Protein AF-A0A1L0GSG4-F1 (afdb_monomer_lite)

Secondary structure (DSSP, 8-state):
-HHHHHHHHHHHHHHHTT-TTS------HHHHHHHHHHHHHHHHH-B-S-TTS-THHHHHH-HHHHHHHHHHHHGGG---HHHHHHHHHHHHHHH-----HHHHHHHHHHHHHH-B-GGGSTT--TTSB-SSPBP---HHHHHHHHHHHHHHHHHHHHHHHHHHHHHHHHHHHHHHHHHHHHHHHH-TTHHHHT-SHHHHHHIIIIISSBSSSS-SSSPBPSSGGG-B---BHHHHHHHHHHHHHHHHHTTTT--PPTT-SSS-SHHHHHHHHHHHHHHHHHHHHHHHHHHHH-SS-HHHHHH---HHHHHHHHHHHHHHHHHHHHHHHHHHHHHHHHTT-HHHHTTSHHHHHHHHHHHHHHHHHHHTSHHHHHHSHHHHHHHHHHHHHHHHHHHHHHHGGGT-HHHHHHHHHHHHHHHHHHHHHHHHH--PEEEEEEETTTEEEEEEE--TTSPP-TT-EEEEEE--TTTTT--EEEEEEE-SSSTTEEEEEEE--TTHHHHHHHHHTTSGGGEEEEEEEEEEEE----S-TT-SEEEEEEEGGGHHHHHHHHHHHHHHTTTS--EEEEEEEES-HHHHHTTHHHHHGGGGSS-EEEEEE-S---TTHHHHHHHTTT------------HHHHHHHH-TTSEEEES---HHHHHHHHHHH-SSEEEEEEES-HHHHHHHHHHHHHHTTT-SSEEEEEE---GGGS----SS----SSHHHHHHHHHHHHHS--SS-HHHHHHHHTTSTHHHHHTTSS-PPP-----------S--S----HHHHHHHHHHHHHHHHHHHHHHHTTTTTSS---SSHHHHHHHHHHHHHHHHHHHHHHHHHHHH-TT-HHHHHH---HHHHHHHHHHHHHHHHHHHHHHHHHHHHHHHHTT-HHHHTTSHHHHHHHHHHHHHHHHHHHTSHHHHHH-HHHHHHHHHHHHHHHHHHHHHHS-GGGHHHHHHHHHHHHHHHHHHHHHHHHH-S------------

Organism: NCBI:txid45354

Sequence (993 aa):
MKLAFLWVFFLHCSSLTNASDIENYSFHGKDKQSFYACGYAMRLIGTFCKASVKGYKCYCTNDNAMLTFTGCLATTGRNTNDVYKFYMYYCEEYYEVKLEHSQLVAAYDRYLTDAKNSTQIPGFNVSQPVDVPLIVANVTYIKLLDDAYKVFYNNFDIAFWAGIGGMGYWALVALIAMVCNWGVVVFPESRNVLNGTFSKLFRKYITLPALGRRKRNVQQNGFSLFDCLVPTRMESLIILGFFVYLLTLCAIEIYYVPNDPIFPTLQMALTRYVADRTGILSTILTPMLLLFGGRNNFLQWVTRWKFSTMVVYHRWIARMIVALAFIHSVGYTYIYAYRGYYAEEMKETWLIWGVVATTCGGVICFQGLLFLRRRAYETFLVLHILLALFWVIGVWFHVSIMGYSQFMYACFAVWGFDRLARVVRLCWFGFPKATLLLLPDDTLRVEVPKPKSWPSISGGHAWIHLLHPLTFWQNHPFTFVDSVEKENTIVFFCKIKKGLTASFCKKLRKYPGQTTTLRVAVDGPYGEPSPVASHSTALYVAGGSGIPGIYSEATAMARNSENSNRKIKLMWVVRELASVAGFTRELHALKELQMETVVYITRQFEVGTAEEFFNSSDLSLEKDKKSETEPLSFVQNTFPHIEFRSGRPELEQIIVEELTFSQRSLAIVTCGNPILVDDLRYIVVKHIDGTEKRLDYYEQLQVFLGNYDHSTYYGAGSLGYWALIALIAMVCNWGVVIFPLLRDLFNGTFSKMFRKYITLPALGKRKKNVHQSAFYILIFDPFQIGECCNLWLFLVSFVVCAVEIYYVKGDQIFLTKEEGLTRYISDRTGIVCTILTPLLLLFGGRNNFLQWVTRWKFSTMITYHRWIARMVVAMAFIHSVGYTWMYVTEGYYAEEMKEEWLIWGVVATTCGCLICFQALLFLRRRAYEVFLILHILLLVLDHWYVVPRVRDGLLPVHVFLFCCLGLDRFVRAIRVLWFGFPKAEISLTPDET

InterPro domains:
  IPR013112 FAD-binding 8 [PF08022] (429-530)
  IPR013121 Ferric reductase, NAD binding domain [PF08030] (539-684)
  IPR013130 Ferric reductase transmembrane component-like domain [PF01794] (278-395)
  IPR013130 Ferric reductase transmembrane component-like domain [PF01794] (829-940)
  IPR017927 FAD-binding domain, ferredoxin reductase-type [PS51384] (413-532)
  IPR039261 Ferredoxin-NADP reductase (FNR), nucleotide-binding domain [G3DSA:3.40.50.80] (520-704)
  IPR039261 Ferredoxin-NADP reductase (FNR), nucleotide-binding domain [SSF52343] (520-681)
  IPR051410 Ferric/Cupric Reductase Transmembrane Component [PTHR32361] (141-702)

Radius of gyration: 36.46 Å; chains: 1; bounding box: 87×82×108 Å

Foldseek 3Di:
DLVVLVVVLVVVVVVLVPPPPQPAQDACPLLVLQLVLLQVVLLVQAAADDPVQDGLSCCLPALLSVLQSLLSCPLVHNNDPSNLVVSQVCCCVPPVRHDDSVSSVVSPVCSVVFADAQVVDPPDDRHDHDNGRHHPPCSVSSVLSSVLSCLVRVLLVLLQVLLVVLVVLVVVVLVVLLCVVVVCVVPVCVLLVQQDLVSLVCCLPAVQQWCDPLFQLDWDCDPLQQIDGTHTNNLVVSLVVSVVSLVVSLPPSQDDRQCRPVQRDPLLSNLSSSLSSLLSSLLSCLLVLLLLQFPDHSSCVSSVDDNLSSLSVSLSSLVSSLVSLVSNLVSVCVNCVVVPNNVVVCVDPLVVLSVLLSLLSVVLNSCVGLSNCQQCVVCNVVSNVVSSVSNLVSSLSNCVVVSSNSSSVSNCSSNVSSVVLQVVQQVQFDWFKWKWAQFLQQKTKTKAQGDPPADDAQLWKKWKQFPDPLGRVDTDIFFWAQDPPDPRIIITTHHADPDPSVVLQVVLVPDVNSMDITIMTIRDGDHHADSPLSFQEEEQEEEASQPRRSLSNLQVSQVVCVPPNHAGEYEYEYADCSSVLRCLSSLVVCVVTPYAAEYEHAYDDDFPPLCVSNVSSPDPDDDDDDDSDDSLVVVCVSRVRYHYHYHDDPLLVVVVVSLVVTDAAYEYEYDYDSVVLSVNSNSLSVCSSVDSHHYYYHYSYSSSVNDDDPPDDDDDLCPLVVVVVCVVVSVVDDDDDDPVVVVVVVVDPVVVVVVVPPDDDDDDDDDDDDDDDDDPPPDDDPVVVVVVVLVVVVVVVVVVLVVVVVVVVPDDDDPDPVLVNLQVLLVVLVVVLLVLVLLLVLLQAPDHPSCVSSVDDNVVSVVVSLSSLVSSLVSLVSNLVSVCVSCVVVVNNVVCCVPPVNVVSVLLSVLSVVLNVCPPPVNCVVCVPVNVVSNVVSVCSNVVPVPPPDPPPCVVSVVSNCVRVVVSVVVVVCVCVVVPDDPPPPPDDDDDD

pLDDT: mean 75.08, std 19.83, range [23.95, 97.19]

Structure (mmCIF, N/CA/C/O backbone):
data_AF-A0A1L0GSG4-F1
#
_entry.id   AF-A0A1L0GSG4-F1
#
loop_
_atom_site.group_PDB
_atom_site.id
_atom_site.type_symbol
_atom_site.label_atom_id
_atom_site.label_alt_id
_atom_site.label_comp_id
_atom_site.label_asym_id
_atom_site.label_entity_id
_atom_site.label_seq_id
_atom_site.pdbx_PDB_ins_code
_atom_site.Cartn_x
_atom_site.Cartn_y
_atom_site.Cartn_z
_atom_site.occupancy
_atom_site.B_iso_or_equiv
_atom_site.auth_seq_id
_atom_site.auth_comp_id
_atom_site.auth_asym_id
_atom_site.auth_atom_id
_atom_site.pdbx_PDB_model_num
ATOM 1 N N . MET A 1 1 ? -20.627 -16.557 0.324 1.00 32.09 1 MET A N 1
ATOM 2 C CA . MET A 1 1 ? -20.295 -15.193 -0.160 1.00 32.09 1 MET A CA 1
ATOM 3 C C . MET A 1 1 ? -18.797 -14.985 -0.425 1.00 32.09 1 MET A C 1
ATOM 5 O O . MET A 1 1 ? -18.460 -14.757 -1.574 1.00 32.09 1 MET A O 1
ATOM 9 N N . LYS A 1 2 ? -17.881 -15.122 0.557 1.00 34.78 2 LYS A N 1
ATOM 10 C CA . LYS A 1 2 ? -16.417 -14.955 0.337 1.00 34.78 2 LYS A CA 1
ATOM 11 C C . LYS A 1 2 ? -15.836 -15.871 -0.766 1.00 34.78 2 LYS A C 1
ATOM 13 O O . LYS A 1 2 ? -15.056 -15.403 -1.583 1.00 34.78 2 LYS A O 1
ATOM 18 N N . LEU A 1 3 ? -16.279 -17.132 -0.837 1.00 31.41 3 LEU A N 1
ATOM 19 C CA . LEU A 1 3 ? -15.911 -18.090 -1.898 1.00 31.41 3 LEU A CA 1
ATOM 20 C C . LEU A 1 3 ? -16.503 -17.746 -3.278 1.00 31.41 3 LEU A C 1
ATOM 22 O O . LEU A 1 3 ? -15.835 -17.928 -4.287 1.00 31.41 3 LEU A O 1
ATOM 26 N N . ALA A 1 4 ? -17.718 -17.190 -3.320 1.00 31.98 4 ALA A N 1
ATOM 27 C CA . ALA A 1 4 ? -18.358 -16.753 -4.564 1.00 31.98 4 ALA A CA 1
ATOM 28 C C . ALA A 1 4 ? -17.648 -15.526 -5.167 1.00 31.98 4 ALA A C 1
ATOM 30 O O . ALA A 1 4 ? -17.460 -15.456 -6.374 1.00 31.98 4 ALA A O 1
ATOM 31 N N . PHE A 1 5 ? -17.169 -14.599 -4.327 1.00 41.75 5 PHE A N 1
ATOM 32 C CA . PHE A 1 5 ? -16.329 -13.477 -4.769 1.00 41.75 5 PHE A CA 1
ATOM 33 C C . PHE A 1 5 ? -14.964 -13.929 -5.301 1.00 41.75 5 PHE A C 1
ATOM 35 O O . PHE A 1 5 ? -14.471 -13.356 -6.267 1.00 41.75 5 PHE A O 1
ATOM 42 N N . LEU A 1 6 ? -14.373 -14.964 -4.696 1.00 37.59 6 LEU A N 1
ATOM 43 C CA . LEU A 1 6 ? -13.148 -15.602 -5.184 1.00 37.59 6 LEU A CA 1
ATOM 44 C C . LEU A 1 6 ? -13.359 -16.228 -6.572 1.00 37.59 6 LEU A C 1
ATOM 46 O O . LEU A 1 6 ? -12.540 -16.027 -7.460 1.00 37.59 6 LEU A O 1
ATOM 50 N N . TRP A 1 7 ? -14.492 -16.900 -6.780 1.00 33.81 7 TRP A N 1
ATOM 51 C CA . TRP A 1 7 ? -14.880 -17.464 -8.075 1.00 33.81 7 TRP A CA 1
ATOM 52 C C . TRP A 1 7 ? -15.116 -16.398 -9.156 1.00 33.81 7 TRP A C 1
ATOM 54 O O . TRP A 1 7 ? -14.630 -16.551 -10.270 1.00 33.81 7 TRP A O 1
ATOM 64 N N . VAL A 1 8 ? -15.792 -15.290 -8.830 1.00 37.22 8 VAL A N 1
ATOM 65 C CA . VAL A 1 8 ? -15.995 -14.161 -9.763 1.00 37.22 8 VAL A CA 1
ATOM 66 C C . VAL A 1 8 ? -14.673 -13.467 -10.109 1.00 37.22 8 VAL A C 1
ATOM 68 O O . VAL A 1 8 ? -14.465 -13.096 -11.260 1.00 37.22 8 VAL A O 1
ATOM 71 N N . PHE A 1 9 ? -13.755 -13.334 -9.146 1.00 42.06 9 PHE A N 1
ATOM 72 C CA . PHE A 1 9 ? -12.409 -12.804 -9.384 1.00 42.06 9 PHE A CA 1
ATOM 73 C C . PHE A 1 9 ? -11.599 -13.711 -10.320 1.00 42.06 9 PHE A C 1
ATOM 75 O O . PHE A 1 9 ? -11.022 -13.218 -11.285 1.00 42.06 9 PHE A O 1
ATOM 82 N N . PHE A 1 10 ? -11.613 -15.030 -10.095 1.00 39.81 10 PHE A N 1
ATOM 83 C CA . PHE A 1 10 ? -10.959 -15.986 -10.992 1.00 39.81 10 PHE A CA 1
ATOM 84 C C . PHE A 1 10 ? -11.586 -15.995 -12.392 1.00 39.81 10 PHE A C 1
ATOM 86 O O . PHE A 1 10 ? -10.842 -15.990 -13.368 1.00 39.81 10 PHE A O 1
ATOM 93 N N . LEU A 1 11 ? -12.917 -15.899 -12.499 1.00 34.12 11 LEU A N 1
ATOM 94 C CA . LEU A 1 11 ? -13.623 -15.775 -13.779 1.00 34.12 11 LEU A CA 1
ATOM 95 C C . LEU A 1 11 ? -13.254 -14.482 -14.533 1.00 34.12 11 LEU A C 1
ATOM 97 O O . LEU A 1 11 ? -13.050 -14.524 -15.744 1.00 34.12 11 LEU A O 1
ATOM 101 N N . HIS A 1 12 ? -13.105 -13.349 -13.834 1.00 39.44 12 HIS A N 1
ATOM 102 C CA . HIS A 1 12 ? -12.662 -12.084 -14.439 1.00 39.44 12 HIS A CA 1
ATOM 103 C C . HIS A 1 12 ? -11.176 -12.082 -14.828 1.00 39.44 12 HIS A C 1
ATOM 105 O O . HIS A 1 12 ? -10.808 -11.542 -15.871 1.00 39.44 12 HIS A O 1
ATOM 111 N N . CYS A 1 13 ? -10.311 -12.714 -14.030 1.00 34.62 13 CYS A N 1
ATOM 112 C CA . CYS A 1 13 ? -8.918 -12.932 -14.416 1.00 34.62 13 CYS A CA 1
ATOM 113 C C . CYS A 1 13 ? -8.814 -13.861 -15.635 1.00 34.62 13 CYS A C 1
ATOM 115 O O . CYS A 1 13 ? -7.996 -13.592 -16.508 1.00 34.62 13 CYS A O 1
ATOM 117 N N . SER A 1 14 ? -9.675 -14.881 -15.750 1.00 32.50 14 SER A N 1
ATOM 118 C CA . SER A 1 14 ? -9.729 -15.754 -16.932 1.00 32.50 14 SER A CA 1
ATOM 119 C C . SER A 1 14 ? -10.371 -15.104 -18.165 1.00 32.50 14 SER A C 1
ATOM 121 O O . SER A 1 14 ? -10.076 -15.495 -19.288 1.00 32.50 14 SER A O 1
ATOM 123 N N . SER A 1 15 ? -11.230 -14.090 -18.003 1.00 32.91 15 SER A N 1
ATOM 124 C CA . SER A 1 15 ? -11.744 -13.326 -19.149 1.00 32.91 15 SER A CA 1
ATOM 125 C C . SER A 1 15 ? -10.731 -12.302 -19.667 1.00 32.91 15 SER A C 1
ATOM 127 O O . SER A 1 15 ? -10.728 -12.007 -20.856 1.00 32.91 15 SER A O 1
ATOM 129 N N . LEU A 1 16 ? -9.838 -11.794 -18.806 1.00 35.47 16 LEU A N 1
ATOM 130 C CA . LEU A 1 16 ? -8.720 -10.929 -19.211 1.00 35.47 16 LEU A CA 1
ATOM 131 C C . LEU A 1 16 ? -7.628 -11.689 -19.979 1.00 35.47 16 LEU A C 1
ATOM 133 O O . LEU A 1 16 ? -6.932 -11.081 -20.784 1.00 35.47 16 LEU A O 1
ATOM 137 N N . THR A 1 17 ? -7.501 -13.006 -19.786 1.00 37.41 17 THR A N 1
ATOM 138 C CA . THR A 1 17 ? -6.599 -13.853 -20.587 1.00 37.41 17 THR A CA 1
ATOM 139 C C . THR A 1 17 ? -7.147 -14.196 -21.976 1.00 37.41 17 THR A C 1
ATOM 141 O O . THR A 1 17 ? -6.404 -14.734 -22.785 1.00 37.41 17 THR A O 1
ATOM 144 N N . ASN A 1 18 ? -8.417 -13.877 -22.268 1.00 32.12 18 ASN A N 1
ATOM 145 C CA . ASN A 1 18 ? -9.067 -14.142 -23.561 1.00 32.12 18 ASN A CA 1
ATOM 146 C C . ASN A 1 18 ? -9.189 -12.895 -24.460 1.00 32.12 18 ASN A C 1
ATOM 148 O O . ASN A 1 18 ? -9.848 -12.961 -25.495 1.00 32.12 18 ASN A O 1
ATOM 152 N N . ALA A 1 19 ? -8.589 -11.758 -24.089 1.00 33.91 19 ALA A N 1
ATOM 153 C CA . ALA A 1 19 ? -8.481 -10.615 -24.993 1.00 33.91 19 ALA A CA 1
ATOM 154 C C . ALA A 1 19 ? -7.399 -10.920 -26.041 1.00 33.91 19 ALA A C 1
ATOM 156 O O . ALA A 1 19 ? -6.207 -10.829 -25.762 1.00 33.91 19 ALA A O 1
ATOM 157 N N . SER A 1 20 ? -7.835 -11.319 -27.232 1.00 32.94 20 SER A N 1
ATOM 158 C CA . SER A 1 20 ? -7.013 -11.772 -28.361 1.00 32.94 20 SER A CA 1
ATOM 159 C C . SER A 1 20 ? -6.084 -10.713 -28.974 1.00 32.94 20 SER A C 1
ATOM 161 O O . SER A 1 20 ? -5.309 -11.064 -29.853 1.00 32.94 20 SER A O 1
ATOM 163 N N . ASP A 1 21 ? -6.119 -9.466 -28.487 1.00 37.78 21 ASP A N 1
ATOM 164 C CA . ASP A 1 21 ? -5.339 -8.332 -29.015 1.00 37.78 21 ASP A CA 1
ATOM 165 C C . ASP A 1 21 ? -4.266 -7.818 -28.032 1.00 37.78 21 ASP A C 1
ATOM 167 O O . ASP A 1 21 ? -3.728 -6.723 -28.194 1.00 37.78 21 ASP A O 1
ATOM 171 N N . ILE A 1 22 ? -3.954 -8.567 -26.968 1.00 42.66 22 ILE A N 1
ATOM 172 C CA . ILE A 1 22 ? -2.812 -8.237 -26.107 1.00 42.66 22 ILE A CA 1
ATOM 173 C C . ILE A 1 22 ? -1.551 -8.727 -26.826 1.00 42.66 22 ILE A C 1
ATOM 175 O O . ILE A 1 22 ? -1.360 -9.936 -26.939 1.00 42.66 22 ILE A O 1
ATOM 179 N N . GLU A 1 23 ? -0.687 -7.813 -27.288 1.00 45.22 23 GLU A N 1
ATOM 180 C CA . GLU A 1 23 ? 0.675 -8.151 -27.729 1.00 45.22 23 GLU A CA 1
ATOM 181 C C . GLU A 1 23 ? 1.319 -9.070 -26.679 1.00 45.22 23 GLU A C 1
ATOM 183 O O . GLU A 1 23 ? 1.601 -8.663 -25.546 1.00 45.22 23 GLU A O 1
ATOM 188 N N . ASN A 1 24 ? 1.480 -10.350 -27.023 1.00 51.28 24 ASN A N 1
ATOM 189 C CA . ASN A 1 24 ? 2.002 -11.346 -26.101 1.00 51.28 24 ASN A CA 1
ATOM 190 C C . ASN A 1 24 ? 3.447 -10.977 -25.753 1.00 51.28 24 ASN A C 1
ATOM 192 O O . ASN A 1 24 ? 4.321 -10.969 -26.623 1.00 51.28 24 ASN A O 1
ATOM 196 N N . TYR A 1 25 ? 3.715 -10.702 -24.473 1.00 58.00 25 TYR A N 1
ATOM 197 C CA . TYR A 1 25 ? 5.083 -10.570 -23.974 1.00 58.00 25 TYR A CA 1
ATOM 198 C C . TYR A 1 25 ? 5.905 -11.780 -24.434 1.00 58.00 25 TYR A C 1
ATOM 200 O O . TYR A 1 25 ? 5.557 -12.924 -24.132 1.00 58.00 25 TYR A O 1
ATOM 208 N N . SER A 1 26 ? 6.990 -11.535 -25.169 1.00 60.44 26 SER A N 1
ATOM 209 C CA . SER A 1 26 ? 7.834 -12.593 -25.718 1.00 60.44 26 SER A CA 1
ATOM 210 C C . SER A 1 26 ? 9.235 -12.516 -25.119 1.00 60.44 26 SER A C 1
ATOM 212 O O . SER A 1 26 ? 9.944 -11.525 -25.296 1.00 60.44 26 SER A O 1
ATOM 214 N N . PHE A 1 27 ? 9.651 -13.590 -24.445 1.00 70.31 27 PHE A N 1
ATOM 215 C CA . PHE A 1 27 ? 11.001 -13.717 -23.887 1.00 70.31 27 PHE A CA 1
ATOM 216 C C . PHE A 1 27 ? 12.061 -13.488 -24.959 1.00 70.31 27 PHE A C 1
ATOM 218 O O . PHE A 1 27 ? 11.845 -13.804 -26.133 1.00 70.31 27 PHE A O 1
ATOM 225 N N . HIS A 1 28 ? 13.187 -12.893 -24.576 1.00 72.62 28 HIS A N 1
ATOM 226 C CA . HIS A 1 28 ? 14.212 -12.548 -25.544 1.00 72.62 28 HIS A CA 1
ATOM 227 C C . HIS A 1 28 ? 15.100 -13.735 -25.923 1.00 72.62 28 HIS A C 1
ATOM 229 O O . HIS A 1 28 ? 15.513 -13.789 -27.074 1.00 72.62 28 HIS A O 1
ATOM 235 N N . GLY A 1 29 ? 15.320 -14.706 -25.029 1.00 74.50 29 GLY A N 1
ATOM 236 C CA . GLY A 1 29 ? 15.871 -16.024 -25.382 1.00 74.50 29 GLY A CA 1
ATOM 237 C C . GLY A 1 29 ? 17.246 -16.003 -26.073 1.00 74.50 29 GLY A C 1
ATOM 238 O O . GLY A 1 29 ? 17.836 -14.954 -26.321 1.00 74.50 29 GLY A O 1
ATOM 239 N N . LYS A 1 30 ? 17.814 -17.178 -26.375 1.00 76.50 30 LYS A N 1
ATOM 240 C CA . LYS A 1 30 ? 19.087 -17.262 -27.131 1.00 76.50 30 LYS A CA 1
ATOM 241 C C . LYS A 1 30 ? 18.893 -16.961 -28.619 1.00 76.50 30 LYS A C 1
ATOM 243 O O . LYS A 1 30 ? 19.806 -16.501 -29.293 1.00 76.50 30 LYS A O 1
ATOM 248 N N . ASP A 1 31 ? 17.693 -17.216 -29.112 1.00 78.94 31 ASP A N 1
ATOM 249 C CA . ASP A 1 31 ? 17.270 -17.050 -30.490 1.00 78.94 31 ASP A CA 1
ATOM 250 C C . ASP A 1 31 ? 17.279 -15.582 -30.932 1.00 78.94 31 ASP A C 1
ATOM 252 O O . ASP A 1 31 ? 17.959 -15.240 -31.905 1.00 78.94 31 ASP A O 1
ATOM 256 N N . LYS A 1 32 ? 16.627 -14.680 -30.180 1.00 82.38 32 LYS A N 1
ATOM 257 C CA . LYS A 1 32 ? 16.648 -13.252 -30.534 1.00 82.38 32 LYS A CA 1
ATOM 258 C C . LYS A 1 32 ? 18.019 -12.627 -30.298 1.00 82.38 32 LYS A C 1
ATOM 260 O O . LYS A 1 32 ? 18.421 -11.760 -31.069 1.00 82.38 32 LYS A O 1
ATOM 265 N N . GLN A 1 33 ? 18.758 -13.074 -29.277 1.00 84.81 33 GLN A N 1
ATOM 266 C CA . GLN A 1 33 ? 20.133 -12.619 -29.018 1.00 84.81 33 GLN A CA 1
ATOM 267 C C . GLN A 1 33 ? 21.020 -12.808 -30.252 1.00 84.81 33 GLN A C 1
ATOM 269 O O . GLN A 1 33 ? 21.595 -11.838 -30.749 1.00 84.81 33 GLN A O 1
ATOM 274 N N . SER A 1 34 ? 21.072 -14.029 -30.794 1.00 85.38 34 SER A N 1
ATOM 275 C CA . SER A 1 34 ? 21.889 -14.327 -31.972 1.00 85.38 34 SER A CA 1
ATOM 276 C C . SER A 1 34 ? 21.380 -13.626 -33.234 1.00 85.38 34 SER A C 1
ATOM 278 O O . SER A 1 34 ? 22.192 -13.152 -34.034 1.00 85.38 34 SER A O 1
ATOM 280 N N . PHE A 1 35 ? 20.058 -13.485 -33.382 1.00 88.62 35 PHE A N 1
ATOM 281 C CA . PHE A 1 35 ? 19.444 -12.727 -34.473 1.00 88.62 35 PHE A CA 1
ATOM 282 C C . PHE A 1 35 ? 19.866 -11.249 -34.475 1.00 88.62 35 PHE A C 1
ATOM 284 O O . PHE A 1 35 ? 20.379 -10.750 -35.480 1.00 88.62 35 PHE A O 1
ATOM 291 N N . TYR A 1 36 ? 19.711 -10.554 -33.345 1.00 87.06 36 TYR A N 1
ATOM 292 C CA . TYR A 1 36 ? 20.064 -9.137 -33.223 1.00 87.06 36 TYR A CA 1
ATOM 293 C C . TYR A 1 36 ? 21.579 -8.906 -33.289 1.00 87.06 36 TYR A C 1
ATOM 295 O O . TYR A 1 36 ? 22.019 -7.938 -33.917 1.00 87.06 36 TYR A O 1
ATOM 303 N N . ALA A 1 37 ? 22.383 -9.820 -32.732 1.00 87.44 37 ALA A N 1
ATOM 304 C CA . ALA A 1 37 ? 23.838 -9.791 -32.867 1.00 87.44 37 ALA A CA 1
ATOM 305 C C . ALA A 1 37 ? 24.263 -9.823 -34.339 1.00 87.44 37 ALA A C 1
ATOM 307 O O . ALA A 1 37 ? 25.055 -8.985 -34.776 1.00 87.44 37 ALA A O 1
ATOM 308 N N . CYS A 1 38 ? 23.687 -10.733 -35.130 1.00 89.00 38 CYS A N 1
ATOM 309 C CA . CYS A 1 38 ? 23.963 -10.789 -36.560 1.00 89.00 38 CYS A CA 1
ATOM 310 C C . CYS A 1 38 ? 23.427 -9.573 -37.311 1.00 89.00 38 CYS A C 1
ATOM 312 O O . CYS A 1 38 ? 24.139 -9.026 -38.148 1.00 89.00 38 CYS A O 1
ATOM 314 N N . GLY A 1 39 ? 22.239 -9.068 -36.980 1.00 88.31 39 GLY A N 1
ATOM 315 C CA . GLY A 1 39 ? 21.699 -7.869 -37.629 1.00 88.31 39 GLY A CA 1
ATOM 316 C C . GLY A 1 39 ? 22.527 -6.610 -37.404 1.00 88.31 39 GLY A C 1
ATOM 317 O O . GLY A 1 39 ? 22.623 -5.778 -38.313 1.00 88.31 39 GLY A O 1
ATOM 318 N N . TYR A 1 40 ? 23.173 -6.493 -36.242 1.00 85.50 40 TYR A N 1
ATOM 319 C CA . TYR A 1 40 ? 24.164 -5.451 -35.994 1.00 85.50 40 TYR A CA 1
ATOM 320 C C . TYR A 1 40 ? 25.463 -5.712 -36.769 1.00 85.50 40 TYR A C 1
ATOM 322 O O . TYR A 1 40 ? 25.958 -4.808 -37.444 1.00 85.50 40 TYR A O 1
ATOM 330 N N . ALA A 1 41 ? 25.975 -6.949 -36.741 1.00 85.44 41 ALA A N 1
ATOM 331 C CA . ALA A 1 41 ? 27.191 -7.336 -37.459 1.00 85.44 41 ALA A CA 1
ATOM 332 C C . ALA A 1 41 ? 27.094 -7.077 -38.972 1.00 85.44 41 ALA A C 1
ATOM 334 O O . ALA A 1 41 ? 28.060 -6.608 -39.572 1.00 85.44 41 ALA A O 1
ATOM 335 N N . MET A 1 42 ? 25.923 -7.295 -39.579 1.00 86.31 42 MET A N 1
ATOM 336 C CA . MET A 1 42 ? 25.680 -7.041 -41.006 1.00 86.31 42 MET A CA 1
ATOM 337 C C . MET A 1 42 ? 26.069 -5.627 -41.439 1.00 86.31 42 MET A C 1
ATOM 339 O O . MET A 1 42 ? 26.648 -5.460 -42.508 1.00 86.31 42 MET A O 1
ATOM 343 N N . ARG A 1 43 ? 25.829 -4.613 -40.594 1.00 81.25 43 ARG A N 1
ATOM 344 C CA . ARG A 1 43 ? 26.168 -3.210 -40.903 1.00 81.25 43 ARG A CA 1
ATOM 345 C C . ARG A 1 43 ? 27.669 -2.978 -41.071 1.00 81.25 43 ARG A C 1
ATOM 347 O O . ARG A 1 43 ? 28.064 -1.998 -41.690 1.00 81.25 43 ARG A O 1
ATOM 354 N N . LEU A 1 44 ? 28.487 -3.853 -40.495 1.00 78.38 44 LEU A N 1
ATOM 355 C CA . LEU A 1 44 ? 29.944 -3.799 -40.568 1.00 78.38 44 LEU A CA 1
ATOM 356 C C . LEU A 1 44 ? 30.504 -4.749 -41.627 1.00 78.38 44 LEU A C 1
ATOM 358 O O . LEU A 1 44 ? 31.613 -4.533 -42.104 1.00 78.38 44 LEU A O 1
ATOM 362 N N . ILE A 1 45 ? 29.746 -5.790 -41.985 1.00 83.94 45 ILE A N 1
ATOM 363 C CA . ILE A 1 45 ? 30.124 -6.749 -43.024 1.00 83.94 45 ILE A CA 1
ATOM 364 C C . ILE A 1 45 ? 29.962 -6.117 -44.409 1.00 83.94 45 ILE A C 1
ATOM 366 O O . ILE A 1 45 ? 30.881 -6.207 -45.215 1.00 83.94 45 ILE A O 1
ATOM 370 N N . GLY A 1 46 ? 28.834 -5.459 -44.688 1.00 82.56 46 GLY A N 1
ATOM 371 C CA . GLY A 1 46 ? 28.584 -4.835 -45.987 1.00 82.56 46 GLY A CA 1
ATOM 372 C C . GLY A 1 46 ? 27.144 -4.366 -46.165 1.00 82.56 46 GLY A C 1
ATOM 373 O O . GLY A 1 46 ? 26.227 -4.823 -45.482 1.00 82.56 46 GLY A O 1
ATOM 374 N N . THR A 1 47 ? 26.935 -3.450 -47.106 1.00 85.44 47 THR A N 1
ATOM 375 C CA . THR A 1 47 ? 25.597 -3.011 -47.514 1.00 85.44 47 THR A CA 1
ATOM 376 C C . THR A 1 47 ? 25.135 -3.853 -48.704 1.00 85.44 47 THR A C 1
ATOM 378 O O . THR A 1 47 ? 25.892 -4.041 -49.647 1.00 85.44 47 THR A O 1
ATOM 381 N N . PHE A 1 48 ? 23.895 -4.350 -48.686 1.00 86.81 48 PHE A N 1
ATOM 382 C CA . PHE A 1 48 ? 23.328 -5.179 -49.772 1.00 86.81 48 PHE A CA 1
ATOM 383 C C . PHE A 1 48 ? 22.158 -4.508 -50.502 1.00 86.81 48 PHE A C 1
ATOM 385 O O . PHE A 1 48 ? 21.817 -4.873 -51.620 1.00 86.81 48 PHE A O 1
ATOM 392 N N . CYS A 1 49 ? 21.531 -3.507 -49.881 1.00 83.38 49 CYS A N 1
ATOM 393 C CA . CYS A 1 49 ? 20.352 -2.836 -50.419 1.00 83.38 49 CYS A CA 1
ATOM 394 C C . CYS A 1 49 ? 20.574 -1.329 -50.565 1.00 83.38 49 CYS A C 1
ATOM 396 O O . CYS A 1 49 ? 21.342 -0.713 -49.823 1.00 83.38 49 CYS A O 1
ATOM 398 N N . LYS A 1 50 ? 19.859 -0.720 -51.521 1.00 73.75 50 LYS A N 1
ATOM 399 C CA . LYS A 1 50 ? 19.825 0.739 -51.713 1.00 73.75 50 LYS A CA 1
ATOM 400 C C . LYS A 1 50 ? 19.236 1.436 -50.482 1.00 73.75 50 LYS A C 1
ATOM 402 O O . LYS A 1 50 ? 18.474 0.847 -49.720 1.00 73.75 50 LYS A O 1
ATOM 407 N N . ALA A 1 51 ? 19.523 2.730 -50.329 1.00 61.97 51 ALA A N 1
ATOM 408 C CA . ALA A 1 51 ? 19.109 3.525 -49.169 1.00 61.97 51 ALA A CA 1
ATOM 409 C C . ALA A 1 51 ? 17.587 3.552 -48.889 1.00 61.97 51 ALA A C 1
ATOM 411 O O . ALA A 1 51 ? 17.203 3.902 -47.776 1.00 61.97 51 ALA A O 1
ATOM 412 N N . SER A 1 52 ? 16.746 3.178 -49.860 1.00 53.47 52 SER A N 1
ATOM 413 C CA . SER A 1 52 ? 15.288 3.060 -49.732 1.00 53.47 52 SER A CA 1
ATOM 414 C C . SER A 1 52 ? 14.810 1.802 -48.988 1.00 53.47 52 SER A C 1
ATOM 416 O O . SER A 1 52 ? 13.688 1.795 -48.492 1.00 53.47 52 SER A O 1
ATOM 418 N N . VAL A 1 53 ? 15.637 0.753 -48.873 1.00 61.72 53 VAL A N 1
ATOM 419 C CA . VAL A 1 53 ? 15.325 -0.496 -48.149 1.00 61.72 53 VAL A CA 1
ATOM 420 C C . VAL A 1 53 ? 16.469 -0.783 -47.172 1.00 61.72 53 VAL A C 1
ATOM 422 O O . VAL A 1 53 ? 17.419 -1.491 -47.494 1.00 61.72 53 VAL A O 1
ATOM 425 N N . LYS A 1 54 ? 16.422 -0.177 -45.979 1.00 63.44 54 LYS A N 1
ATOM 426 C CA . LYS A 1 54 ? 17.467 -0.307 -44.944 1.00 63.44 54 LYS A CA 1
ATOM 427 C C . LYS A 1 54 ? 17.055 -1.265 -43.822 1.00 63.44 54 LYS A C 1
ATOM 429 O O . LYS A 1 54 ? 15.879 -1.392 -43.499 1.00 63.44 54 LYS A O 1
ATOM 434 N N . GLY A 1 55 ? 18.050 -1.875 -43.176 1.00 76.19 55 GLY A N 1
ATOM 435 C CA . GLY A 1 55 ? 17.866 -2.688 -41.969 1.00 76.19 55 GLY A CA 1
ATOM 436 C C . GLY A 1 55 ? 17.344 -4.098 -42.250 1.00 76.19 55 GLY A C 1
ATOM 437 O O . GLY A 1 55 ? 17.641 -4.673 -43.294 1.00 76.19 55 GLY A O 1
ATOM 438 N N . TYR A 1 56 ? 16.568 -4.654 -41.318 1.00 85.06 56 TYR A N 1
ATOM 439 C CA . TYR A 1 56 ? 16.129 -6.053 -41.369 1.00 85.06 56 TYR A CA 1
ATOM 440 C C . TYR A 1 56 ? 15.238 -6.382 -42.574 1.00 85.06 56 TYR A C 1
ATOM 442 O O . TYR A 1 56 ? 15.307 -7.500 -43.075 1.00 85.06 56 TYR A O 1
ATOM 450 N N . LYS A 1 57 ? 14.509 -5.402 -43.132 1.00 86.94 57 LYS A N 1
ATOM 451 C CA . LYS A 1 57 ? 13.746 -5.589 -44.378 1.00 86.94 57 LYS A CA 1
ATOM 452 C C . LYS A 1 57 ? 14.629 -6.055 -45.537 1.00 86.94 57 LYS A C 1
ATOM 454 O O . LYS A 1 57 ? 14.209 -6.887 -46.334 1.00 86.94 57 LYS A O 1
ATOM 459 N N . CYS A 1 58 ? 15.858 -5.538 -45.623 1.00 88.50 58 CYS A N 1
ATOM 460 C CA . CYS A 1 58 ? 16.825 -5.963 -46.634 1.00 88.50 58 CYS A CA 1
ATOM 461 C C . CYS A 1 58 ? 17.215 -7.431 -46.438 1.00 88.50 58 CYS A C 1
ATOM 463 O O . CYS A 1 58 ? 17.265 -8.185 -47.402 1.00 88.50 58 CYS A O 1
ATOM 465 N N . TYR A 1 59 ? 17.435 -7.843 -45.188 1.00 89.81 59 TYR A N 1
ATOM 466 C CA . TYR A 1 59 ? 17.851 -9.207 -44.866 1.00 89.81 59 TYR A CA 1
ATOM 467 C C . TYR A 1 59 ? 16.752 -10.218 -45.227 1.00 89.81 59 TYR A C 1
ATOM 469 O O . TYR A 1 59 ? 17.070 -11.285 -45.734 1.00 89.81 59 TYR A O 1
ATOM 477 N N . CYS A 1 60 ? 15.477 -9.838 -45.083 1.00 90.19 60 CYS A N 1
ATOM 478 C CA . CYS A 1 60 ? 14.329 -10.667 -45.465 1.00 90.19 60 CYS A CA 1
ATOM 479 C C . CYS A 1 60 ? 14.059 -10.745 -46.983 1.00 90.19 60 CYS A C 1
ATOM 481 O O . CYS A 1 60 ? 13.399 -11.679 -47.422 1.00 90.19 60 CYS A O 1
ATOM 483 N N . THR A 1 61 ? 14.475 -9.751 -47.781 1.00 89.12 61 THR A N 1
ATOM 484 C CA . THR A 1 61 ? 14.023 -9.600 -49.188 1.00 89.12 61 THR A CA 1
ATOM 485 C C . THR A 1 61 ? 15.121 -9.763 -50.231 1.00 89.12 61 THR A C 1
ATOM 487 O O . THR A 1 61 ? 14.831 -10.118 -51.370 1.00 89.12 61 THR A O 1
ATOM 490 N N . ASN A 1 62 ? 16.374 -9.476 -49.880 1.00 91.00 62 ASN A N 1
ATOM 491 C CA . ASN A 1 62 ? 17.503 -9.580 -50.792 1.00 91.00 62 ASN A CA 1
ATOM 492 C C . ASN A 1 62 ? 18.219 -10.921 -50.594 1.00 91.00 62 ASN A C 1
ATOM 494 O O . ASN A 1 62 ? 18.684 -11.217 -49.495 1.00 91.00 62 ASN A O 1
ATOM 498 N N . ASP A 1 63 ? 18.352 -11.689 -51.676 1.00 91.31 63 ASP A N 1
ATOM 499 C CA . ASP A 1 63 ? 18.953 -13.028 -51.662 1.00 91.31 63 ASP A CA 1
ATOM 500 C C . ASP A 1 63 ? 20.374 -13.015 -51.071 1.00 91.31 63 ASP A C 1
ATOM 502 O O . ASP A 1 63 ? 20.666 -13.745 -50.127 1.00 91.31 63 ASP A O 1
ATOM 506 N N . ASN A 1 64 ? 21.251 -12.123 -51.541 1.00 91.56 64 ASN A N 1
ATOM 507 C CA . ASN A 1 64 ? 22.636 -12.045 -51.062 1.00 91.56 64 ASN A CA 1
ATOM 508 C C . ASN A 1 64 ? 22.720 -11.632 -49.586 1.00 91.56 64 ASN A C 1
ATOM 510 O O . ASN A 1 64 ? 23.531 -12.175 -48.833 1.00 91.56 64 ASN A O 1
ATOM 514 N N . ALA A 1 65 ? 21.855 -10.708 -49.158 1.00 90.50 65 ALA A N 1
ATOM 515 C CA . ALA A 1 65 ? 21.765 -10.294 -47.763 1.00 90.50 65 ALA A CA 1
ATOM 516 C C . ALA A 1 65 ? 21.301 -11.447 -46.863 1.00 90.50 65 ALA A C 1
ATOM 518 O O . ALA A 1 65 ? 21.858 -11.637 -45.783 1.00 90.50 65 ALA A O 1
ATOM 519 N N . MET A 1 66 ? 20.321 -12.235 -47.314 1.00 92.50 66 MET A N 1
ATOM 520 C CA . MET A 1 66 ? 19.806 -13.404 -46.601 1.00 92.50 66 MET A CA 1
ATOM 521 C C . MET A 1 66 ? 20.857 -14.517 -46.497 1.00 92.50 66 MET A C 1
ATOM 523 O O . MET A 1 66 ? 21.026 -15.099 -45.423 1.00 92.50 66 MET A O 1
ATOM 527 N N . LEU A 1 67 ? 21.601 -14.781 -47.576 1.00 93.81 67 LEU A N 1
ATOM 528 C CA . LEU A 1 67 ? 22.719 -15.732 -47.599 1.00 93.81 67 LEU A CA 1
ATOM 529 C C . LEU A 1 67 ? 23.792 -15.323 -46.576 1.00 93.81 67 LEU A C 1
ATOM 531 O O . LEU A 1 67 ? 24.171 -16.110 -45.712 1.00 93.81 67 LEU A O 1
ATOM 535 N N . THR A 1 68 ? 24.240 -14.066 -46.591 1.00 92.50 68 THR A N 1
ATOM 536 C CA . THR A 1 68 ? 25.220 -13.586 -45.602 1.00 92.50 68 THR A CA 1
ATOM 537 C C . THR A 1 68 ? 24.667 -13.584 -44.175 1.00 92.50 68 THR A C 1
ATOM 539 O O . THR A 1 68 ? 25.388 -13.928 -43.237 1.00 92.50 68 THR A O 1
ATOM 542 N N . PHE A 1 69 ? 23.389 -13.248 -43.984 1.00 92.44 69 PHE A N 1
ATOM 543 C CA . PHE A 1 69 ? 22.756 -13.252 -42.666 1.00 92.44 69 PHE A CA 1
ATOM 544 C C . PHE A 1 69 ? 22.669 -14.665 -42.077 1.00 92.44 69 PHE A C 1
ATOM 546 O O . PHE A 1 69 ? 23.060 -14.882 -40.930 1.00 92.44 69 PHE A O 1
ATOM 553 N N . THR A 1 70 ? 22.231 -15.647 -42.868 1.00 92.75 70 THR A N 1
ATOM 554 C CA . THR A 1 70 ? 22.197 -17.063 -42.463 1.00 92.75 70 THR A CA 1
ATOM 555 C C . THR A 1 70 ? 23.602 -17.619 -42.212 1.00 92.75 70 THR A C 1
ATOM 557 O O . THR A 1 70 ? 23.799 -18.336 -41.230 1.00 92.75 70 THR A O 1
ATOM 560 N N . GLY A 1 71 ? 24.604 -17.196 -42.990 1.00 91.62 71 GLY A N 1
ATOM 561 C CA . GLY A 1 71 ? 26.020 -17.459 -42.722 1.00 91.62 71 GLY A CA 1
ATOM 562 C C . GLY A 1 71 ? 26.524 -16.873 -41.394 1.00 91.62 71 GLY A C 1
ATOM 563 O O . GLY A 1 71 ? 27.240 -17.540 -40.641 1.00 91.62 71 GLY A O 1
ATOM 564 N N . CYS A 1 72 ? 26.099 -15.656 -41.040 1.00 91.00 72 CYS A N 1
ATOM 565 C CA . CYS A 1 72 ? 26.376 -15.074 -39.725 1.00 91.00 72 CYS A CA 1
ATOM 566 C C . CYS A 1 72 ? 25.732 -15.891 -38.602 1.00 91.00 72 CYS A C 1
ATOM 568 O O . CYS A 1 72 ? 26.396 -16.205 -37.612 1.00 91.00 72 CYS A O 1
ATOM 570 N N . LEU A 1 73 ? 24.465 -16.284 -38.752 1.00 90.56 73 LEU A N 1
ATOM 571 C CA . LEU A 1 73 ? 23.768 -17.100 -37.755 1.00 90.56 73 LEU A CA 1
ATOM 572 C C . LEU A 1 73 ? 24.446 -18.461 -37.560 1.00 90.56 73 LEU A C 1
ATOM 574 O O . LEU A 1 73 ? 24.528 -18.944 -36.439 1.00 90.56 73 LEU A O 1
ATOM 578 N N . ALA A 1 74 ? 25.013 -19.054 -38.608 1.00 89.31 74 ALA A N 1
ATOM 579 C CA . ALA A 1 74 ? 25.764 -20.303 -38.494 1.00 89.31 74 ALA A CA 1
ATOM 580 C C . ALA A 1 74 ? 27.135 -20.149 -37.811 1.00 89.31 74 ALA A C 1
ATOM 582 O O . ALA A 1 74 ? 27.742 -21.139 -37.394 1.00 89.31 74 ALA A O 1
ATOM 583 N N . THR A 1 75 ? 27.630 -18.918 -37.642 1.00 84.31 75 THR A N 1
ATOM 584 C CA . THR A 1 75 ? 28.880 -18.661 -36.919 1.00 84.31 75 THR A CA 1
ATOM 585 C C . THR A 1 75 ? 28.757 -19.200 -35.492 1.00 84.31 75 THR A C 1
ATOM 587 O O . THR A 1 75 ? 27.780 -18.903 -34.803 1.00 84.31 75 THR A O 1
ATOM 590 N N . THR A 1 76 ? 29.727 -20.024 -35.072 1.00 77.94 76 THR A N 1
ATOM 591 C CA . THR A 1 76 ? 29.737 -20.766 -33.792 1.00 77.94 76 THR A CA 1
ATOM 592 C C . THR A 1 76 ? 28.529 -21.691 -33.559 1.00 77.94 76 THR A C 1
ATOM 594 O O . THR A 1 76 ? 28.194 -21.966 -32.410 1.00 77.94 76 THR A O 1
ATOM 597 N N . GLY A 1 77 ? 27.874 -22.175 -34.623 1.00 80.75 77 GLY A N 1
ATOM 598 C CA . GLY A 1 77 ? 26.780 -23.155 -34.536 1.00 80.75 77 GLY A CA 1
ATOM 599 C C . GLY A 1 77 ? 25.467 -22.598 -33.976 1.00 80.75 77 GLY A C 1
ATOM 600 O O . GLY A 1 77 ? 24.713 -23.331 -33.341 1.00 80.75 77 GLY A O 1
ATOM 601 N N . ARG A 1 78 ? 25.200 -21.296 -34.159 1.00 82.69 78 ARG A N 1
ATOM 602 C CA . ARG A 1 78 ? 23.997 -20.624 -33.630 1.00 82.69 78 ARG A CA 1
ATOM 603 C C . ARG A 1 78 ? 22.785 -20.707 -34.573 1.00 82.69 78 ARG A C 1
ATOM 605 O O . ARG A 1 78 ? 21.727 -20.198 -34.228 1.00 82.69 78 ARG A O 1
ATOM 612 N N . ASN A 1 79 ? 22.884 -21.370 -35.726 1.00 84.69 79 ASN A N 1
ATOM 613 C CA . ASN A 1 79 ? 21.793 -21.570 -36.690 1.00 84.69 79 ASN A CA 1
ATOM 614 C C . ASN A 1 79 ? 20.808 -22.667 -36.245 1.00 84.69 79 ASN A C 1
ATOM 616 O O . ASN A 1 79 ? 20.588 -23.658 -36.936 1.00 84.69 79 ASN A O 1
ATOM 620 N N . THR A 1 80 ? 20.224 -22.506 -35.061 1.00 87.19 80 THR A N 1
ATOM 621 C CA . THR A 1 80 ? 19.228 -23.440 -34.532 1.00 87.19 80 THR A CA 1
ATOM 622 C C . THR A 1 80 ? 17.865 -23.232 -35.192 1.00 87.19 80 THR A C 1
ATOM 624 O O . THR A 1 80 ? 17.545 -22.151 -35.693 1.00 87.19 80 THR A O 1
ATOM 627 N N . ASN A 1 81 ? 17.008 -24.255 -35.128 1.00 87.44 81 ASN A N 1
ATOM 628 C CA . ASN A 1 81 ? 15.637 -24.151 -35.631 1.00 87.44 81 ASN A CA 1
ATOM 629 C C . ASN A 1 81 ? 14.856 -23.007 -34.972 1.00 87.44 81 ASN A C 1
ATOM 631 O O . ASN A 1 81 ? 14.026 -22.388 -35.630 1.00 87.44 81 ASN A O 1
ATOM 635 N N . ASP A 1 82 ? 15.124 -22.699 -33.703 1.00 85.94 82 ASP A N 1
ATOM 636 C CA . ASP A 1 82 ? 14.429 -21.625 -32.989 1.00 85.94 82 ASP A CA 1
ATOM 637 C C . ASP A 1 82 ? 14.862 -20.233 -33.471 1.00 85.94 82 ASP A C 1
ATOM 639 O O . ASP A 1 82 ? 14.016 -19.358 -33.642 1.00 85.94 82 ASP A O 1
ATOM 643 N N . VAL A 1 83 ? 16.141 -20.049 -33.820 1.00 87.44 83 VAL A N 1
ATOM 644 C CA . VAL A 1 83 ? 16.628 -18.817 -34.468 1.00 87.44 83 VAL A CA 1
ATOM 645 C C . VAL A 1 83 ? 15.962 -18.612 -35.828 1.00 87.44 83 VAL A C 1
ATOM 647 O O . VAL A 1 83 ? 15.537 -17.501 -36.140 1.00 87.44 83 VAL A O 1
ATOM 650 N N . TYR A 1 84 ? 15.831 -19.669 -36.636 1.00 91.06 84 TYR A N 1
ATOM 651 C CA . TYR A 1 84 ? 15.144 -19.573 -37.926 1.00 91.06 84 TYR A CA 1
ATOM 652 C C . TYR A 1 84 ? 13.641 -19.331 -37.781 1.00 91.06 84 TYR A C 1
ATOM 654 O O . TYR A 1 84 ? 13.104 -18.524 -38.535 1.00 91.06 84 TYR A O 1
ATOM 662 N N . LYS A 1 85 ? 12.972 -19.926 -36.784 1.00 90.38 85 LYS A N 1
ATOM 663 C CA . LYS A 1 85 ? 11.576 -19.580 -36.464 1.00 90.38 85 LYS A CA 1
ATOM 664 C C . LYS A 1 85 ? 11.434 -18.100 -36.122 1.00 90.38 85 LYS A C 1
ATOM 666 O O . LYS A 1 85 ? 10.525 -17.456 -36.636 1.00 90.38 85 LYS A O 1
ATOM 671 N N . PHE A 1 86 ? 12.328 -17.555 -35.291 1.00 88.81 86 PHE A N 1
ATOM 672 C CA . PHE A 1 86 ? 12.289 -16.132 -34.955 1.00 88.81 86 PHE A CA 1
ATOM 673 C C . PHE A 1 86 ? 12.568 -15.251 -36.176 1.00 88.81 86 PHE A C 1
ATOM 675 O O . PHE A 1 86 ? 11.899 -14.240 -36.356 1.00 88.81 86 PHE A O 1
ATOM 682 N N . TYR A 1 87 ? 13.503 -15.646 -37.044 1.00 91.12 87 TYR A N 1
ATOM 683 C CA . TYR A 1 87 ? 13.763 -14.931 -38.291 1.00 91.12 87 TYR A CA 1
ATOM 684 C C . TYR A 1 87 ? 12.514 -14.888 -39.190 1.00 91.12 87 TYR A C 1
ATOM 686 O O . TYR A 1 87 ? 12.108 -13.809 -39.619 1.00 91.12 87 TYR A O 1
ATOM 694 N N . MET A 1 88 ? 11.861 -16.033 -39.413 1.00 92.75 88 MET A N 1
ATOM 695 C CA . MET A 1 88 ? 10.616 -16.114 -40.189 1.00 92.75 88 MET A CA 1
ATOM 696 C C . MET A 1 88 ? 9.522 -15.226 -39.582 1.00 92.75 88 MET A C 1
ATOM 698 O O . MET A 1 88 ? 8.966 -14.386 -40.284 1.00 92.75 88 MET A O 1
ATOM 702 N N . TYR A 1 89 ? 9.293 -15.350 -38.269 1.00 89.56 89 TYR A N 1
ATOM 703 C CA . TYR A 1 89 ? 8.336 -14.526 -37.527 1.00 89.56 89 TYR A CA 1
ATOM 704 C C . TYR A 1 89 ? 8.624 -13.028 -37.686 1.00 89.56 89 TYR A C 1
ATOM 706 O O . TYR A 1 89 ? 7.722 -12.251 -37.970 1.00 89.56 89 TYR A O 1
ATOM 714 N N . TYR A 1 90 ? 9.885 -12.611 -37.545 1.00 88.44 90 TYR A N 1
ATOM 715 C CA . TYR A 1 90 ? 10.265 -11.202 -37.626 1.00 88.44 90 TYR A CA 1
ATOM 716 C C . TYR A 1 90 ? 10.032 -10.619 -39.027 1.00 88.44 90 TYR A C 1
ATOM 718 O O . TYR A 1 90 ? 9.605 -9.473 -39.157 1.00 88.44 90 TYR A O 1
ATOM 726 N N . CYS A 1 91 ? 10.310 -11.388 -40.083 1.00 91.25 91 CYS A N 1
ATOM 727 C CA . CYS A 1 91 ? 10.065 -10.952 -41.457 1.00 91.25 91 CYS A CA 1
ATOM 728 C C . CYS A 1 91 ? 8.571 -10.866 -41.792 1.00 91.25 91 CYS A C 1
ATOM 730 O O . CYS A 1 91 ? 8.161 -9.926 -42.476 1.00 91.25 91 CYS A O 1
ATOM 732 N N . GLU A 1 92 ? 7.771 -11.812 -41.300 1.00 92.38 92 GLU A N 1
ATOM 733 C CA . GLU A 1 92 ? 6.325 -11.840 -41.523 1.00 92.38 92 GLU A CA 1
ATOM 734 C C . GLU A 1 92 ? 5.629 -10.706 -40.759 1.00 92.38 92 GLU A C 1
ATOM 736 O O . GLU A 1 92 ? 4.921 -9.913 -41.372 1.00 92.38 92 GLU A O 1
ATOM 741 N N . GLU A 1 93 ? 5.918 -10.556 -39.464 1.00 86.00 93 GLU A N 1
ATOM 742 C CA . GLU A 1 93 ? 5.257 -9.585 -38.582 1.00 86.00 93 GLU A CA 1
ATOM 743 C C . GLU A 1 93 ? 5.596 -8.129 -38.933 1.00 86.00 93 GLU A C 1
ATOM 745 O O . GLU A 1 93 ? 4.717 -7.274 -38.998 1.00 86.00 93 GLU A O 1
ATOM 750 N N . TYR A 1 94 ? 6.876 -7.817 -39.168 1.00 84.38 94 TYR A N 1
ATOM 751 C CA . TYR A 1 94 ? 7.307 -6.423 -39.344 1.00 84.38 94 TYR A CA 1
ATOM 752 C C . TYR A 1 94 ? 7.380 -5.971 -40.803 1.00 84.38 94 TYR A C 1
ATOM 754 O O . TYR A 1 94 ? 7.424 -4.764 -41.063 1.00 84.38 94 TYR A O 1
ATOM 762 N N . TYR A 1 95 ? 7.454 -6.904 -41.758 1.00 88.25 95 TYR A N 1
ATOM 763 C CA . TYR A 1 95 ? 7.664 -6.576 -43.172 1.00 88.25 95 TYR A CA 1
ATOM 764 C C . TYR A 1 95 ? 6.708 -7.273 -44.137 1.00 88.25 95 TYR A C 1
ATOM 766 O O . TYR A 1 95 ? 6.850 -7.041 -45.339 1.00 88.25 95 TYR A O 1
ATOM 774 N N . GLU A 1 96 ? 5.766 -8.084 -43.644 1.00 89.25 96 GLU A N 1
ATOM 775 C CA . GLU A 1 96 ? 4.812 -8.847 -44.461 1.00 89.25 96 GLU A CA 1
ATOM 776 C C . GLU A 1 96 ? 5.515 -9.785 -45.466 1.00 89.25 96 GLU A C 1
ATOM 778 O O . GLU A 1 96 ? 4.994 -10.099 -46.537 1.00 89.25 96 GLU A O 1
ATOM 783 N N . VAL A 1 97 ? 6.733 -10.237 -45.136 1.00 90.19 97 VAL A N 1
ATOM 784 C CA . VAL A 1 97 ? 7.520 -11.160 -45.963 1.00 90.19 97 VAL A CA 1
ATOM 785 C C . VAL A 1 97 ? 7.471 -12.546 -45.345 1.00 90.19 97 VAL A C 1
ATOM 787 O O . VAL A 1 97 ? 8.146 -12.824 -44.354 1.00 90.19 97 VAL A O 1
ATOM 790 N N . LYS A 1 98 ? 6.699 -13.437 -45.964 1.00 92.12 98 LYS A N 1
ATOM 791 C CA . LYS A 1 98 ? 6.604 -14.828 -45.532 1.00 92.12 98 LYS A CA 1
ATOM 792 C C . LYS A 1 98 ? 7.807 -15.631 -46.026 1.00 92.12 98 LYS A C 1
ATOM 794 O O . LYS A 1 98 ? 7.975 -15.826 -47.229 1.00 92.12 98 LYS A O 1
ATOM 799 N N . LEU A 1 99 ? 8.625 -16.095 -45.085 1.00 91.56 99 LEU A N 1
ATOM 800 C CA . LEU A 1 99 ? 9.751 -16.991 -45.336 1.00 91.56 99 LEU A CA 1
ATOM 801 C C . LEU A 1 99 ? 9.420 -18.392 -44.825 1.00 91.56 99 LEU A C 1
ATOM 803 O O . LEU A 1 99 ? 8.899 -18.545 -43.724 1.00 91.56 99 LEU A O 1
ATOM 807 N N . GLU A 1 100 ? 9.771 -19.410 -45.600 1.00 93.06 100 GLU A N 1
ATOM 808 C CA . GLU A 1 100 ? 9.664 -20.815 -45.219 1.00 93.06 100 GLU A CA 1
ATOM 809 C C . GLU A 1 100 ? 10.983 -21.317 -44.624 1.00 93.06 100 GLU A C 1
ATOM 811 O O . GLU A 1 100 ? 12.077 -20.924 -45.039 1.00 93.06 100 GLU A O 1
ATOM 816 N N . HIS A 1 101 ? 10.904 -22.256 -43.681 1.00 92.06 101 HIS A N 1
ATOM 817 C CA . HIS A 1 101 ? 12.097 -22.793 -43.020 1.00 92.06 101 HIS A CA 1
ATOM 818 C C . HIS A 1 101 ? 13.088 -23.419 -44.019 1.00 92.06 101 HIS A C 1
ATOM 820 O O . HIS A 1 101 ? 14.298 -23.230 -43.897 1.00 92.06 101 HIS A O 1
ATOM 826 N N . SER A 1 102 ? 12.584 -24.107 -45.051 1.00 92.25 102 SER A N 1
ATOM 827 C CA . SER A 1 102 ? 13.414 -24.692 -46.112 1.00 92.25 102 SER A CA 1
ATOM 828 C C . SER A 1 102 ? 14.186 -23.643 -46.914 1.00 92.25 102 SER A C 1
ATOM 830 O O . SER A 1 102 ? 15.303 -23.922 -47.342 1.00 92.25 102 SER A O 1
ATOM 832 N N . GLN A 1 103 ? 13.641 -22.432 -47.081 1.00 92.25 103 GLN A N 1
ATOM 833 C CA . GLN A 1 103 ? 14.322 -21.343 -47.784 1.00 92.25 103 GLN A CA 1
ATOM 834 C C . GLN A 1 103 ? 15.537 -20.850 -46.998 1.00 92.25 103 GLN A C 1
ATOM 836 O O . GLN A 1 103 ? 16.577 -20.594 -47.596 1.00 92.25 103 GLN A O 1
ATOM 841 N N . LEU A 1 104 ? 15.441 -20.766 -45.667 1.00 92.56 104 LEU A N 1
ATOM 842 C CA . LEU A 1 104 ? 16.557 -20.352 -44.810 1.00 92.56 104 LEU A CA 1
ATOM 843 C C . LEU A 1 104 ? 17.668 -21.404 -44.744 1.00 92.56 104 LEU A C 1
ATOM 845 O O . LEU A 1 104 ? 18.846 -21.049 -44.759 1.00 92.56 104 LEU A O 1
ATOM 849 N N . VAL A 1 105 ? 17.303 -22.689 -44.718 1.00 92.19 105 VAL A N 1
ATOM 850 C CA . VAL A 1 105 ? 18.272 -23.794 -44.797 1.00 92.19 105 VAL A CA 1
ATOM 851 C C . VAL A 1 105 ? 18.977 -23.783 -46.156 1.00 92.19 105 VAL A C 1
ATOM 853 O O . VAL A 1 105 ? 20.204 -23.761 -46.206 1.00 92.19 105 VAL A O 1
ATOM 856 N N . ALA A 1 106 ? 18.221 -23.674 -47.254 1.00 93.00 106 ALA A N 1
ATOM 857 C CA . ALA A 1 106 ? 18.787 -23.585 -48.600 1.00 93.00 106 ALA A CA 1
ATOM 858 C C . ALA A 1 106 ? 19.650 -22.325 -48.801 1.00 93.00 106 ALA A C 1
ATOM 860 O O . ALA A 1 106 ? 20.653 -22.365 -49.513 1.00 93.00 106 ALA A O 1
ATOM 861 N N . ALA A 1 107 ? 19.290 -21.203 -48.169 1.00 92.69 107 ALA A N 1
ATOM 862 C CA . ALA A 1 107 ? 20.098 -19.987 -48.179 1.00 92.69 107 ALA A CA 1
ATOM 863 C C . ALA A 1 107 ? 21.448 -20.199 -47.480 1.00 92.69 107 ALA A C 1
ATOM 865 O O . ALA A 1 107 ? 22.468 -19.724 -47.974 1.00 92.69 107 ALA A O 1
ATOM 866 N N . TYR A 1 108 ? 21.485 -20.950 -46.377 1.00 93.31 108 TYR A N 1
ATOM 867 C CA . TYR A 1 108 ? 22.745 -21.298 -45.728 1.00 93.31 108 TYR A CA 1
ATOM 868 C C . TYR A 1 108 ? 23.605 -22.236 -46.590 1.00 93.31 108 TYR A C 1
ATOM 870 O O . TYR A 1 108 ? 24.804 -21.996 -46.732 1.00 93.31 108 TYR A O 1
ATOM 878 N N . ASP A 1 109 ? 23.006 -23.244 -47.228 1.00 93.00 109 ASP A N 1
ATOM 879 C CA . ASP A 1 109 ? 23.735 -24.147 -48.128 1.00 93.00 109 ASP A CA 1
ATOM 880 C C . ASP A 1 109 ? 24.362 -23.381 -49.306 1.00 93.00 109 ASP A C 1
ATOM 882 O O . ASP A 1 109 ? 25.538 -23.571 -49.620 1.00 93.00 109 ASP A O 1
ATOM 886 N N . ARG A 1 110 ? 23.616 -22.440 -49.902 1.00 93.38 110 ARG A N 1
ATOM 887 C CA . ARG A 1 110 ? 24.128 -21.538 -50.951 1.00 93.38 110 ARG A CA 1
ATOM 888 C C . ARG A 1 110 ? 25.193 -20.576 -50.436 1.00 93.38 110 ARG A C 1
ATOM 890 O O . ARG A 1 110 ? 26.137 -20.262 -51.152 1.00 93.38 110 ARG A O 1
ATOM 897 N N . TYR A 1 111 ? 25.090 -20.110 -49.192 1.00 93.94 111 TYR A N 1
ATOM 898 C CA . TYR A 1 111 ? 26.138 -19.290 -48.584 1.00 93.94 111 TYR A CA 1
ATOM 899 C C . TYR A 1 111 ? 27.483 -20.035 -48.529 1.00 93.94 111 TYR A C 1
ATOM 901 O O . TYR A 1 111 ? 28.518 -19.425 -48.792 1.00 93.94 111 TYR A O 1
ATOM 909 N N . LEU A 1 112 ? 27.486 -21.343 -48.243 1.00 91.56 112 LEU A N 1
ATOM 910 C CA . LEU A 1 112 ? 28.719 -22.139 -48.184 1.00 91.56 112 LEU A CA 1
ATOM 911 C C . LEU A 1 112 ? 29.443 -22.237 -49.536 1.00 91.56 112 LEU A C 1
ATOM 913 O O . LEU A 1 112 ? 30.666 -22.377 -49.550 1.00 91.56 112 LEU A O 1
ATOM 917 N N . THR A 1 113 ? 28.715 -22.161 -50.653 1.00 91.50 113 THR A N 1
ATOM 918 C CA . THR A 1 113 ? 29.286 -22.246 -52.006 1.00 91.50 113 THR A CA 1
ATOM 919 C C . THR A 1 113 ? 29.572 -20.881 -52.624 1.00 91.50 113 THR A C 1
ATOM 921 O O . THR A 1 113 ? 30.590 -20.717 -53.297 1.00 91.50 113 THR A O 1
ATOM 924 N N . ASP A 1 114 ? 28.695 -19.901 -52.394 1.00 91.38 114 ASP A N 1
ATOM 925 C CA . ASP A 1 114 ? 28.649 -18.666 -53.183 1.00 91.38 114 ASP A CA 1
ATOM 926 C C . ASP A 1 114 ? 29.338 -17.480 -52.485 1.00 91.38 114 ASP A C 1
ATOM 928 O O . ASP A 1 114 ? 29.656 -16.478 -53.137 1.00 91.38 114 ASP A O 1
ATOM 932 N N . ALA A 1 115 ? 29.563 -17.555 -51.164 1.00 89.56 115 ALA A N 1
ATOM 933 C CA . ALA A 1 115 ? 30.104 -16.440 -50.389 1.00 89.56 115 ALA A CA 1
ATOM 934 C C . ALA A 1 115 ? 31.571 -16.137 -50.725 1.00 89.56 115 ALA A C 1
ATOM 936 O O . ALA A 1 115 ? 32.423 -17.023 -50.778 1.00 89.56 115 ALA A O 1
ATOM 937 N N . LYS A 1 116 ? 31.889 -14.848 -50.892 1.00 89.75 116 LYS A N 1
ATOM 938 C CA . LYS A 1 116 ? 33.238 -14.354 -51.212 1.00 89.75 116 LYS A CA 1
ATOM 939 C C . LYS A 1 116 ? 33.825 -13.530 -50.075 1.00 89.75 116 LYS A C 1
ATOM 941 O O . LYS A 1 116 ? 33.107 -12.863 -49.333 1.00 89.75 116 LYS A O 1
ATOM 946 N N . ASN A 1 117 ? 35.148 -13.547 -49.938 1.00 86.56 117 ASN A N 1
ATOM 947 C CA . ASN A 1 117 ? 35.834 -12.679 -48.984 1.00 86.56 117 ASN A CA 1
ATOM 948 C C . ASN A 1 117 ? 35.819 -11.227 -49.495 1.00 86.56 117 ASN A C 1
ATOM 950 O O . ASN A 1 117 ? 35.926 -10.993 -50.698 1.00 86.56 117 ASN A O 1
ATOM 954 N N . SER A 1 118 ? 35.733 -10.243 -48.599 1.00 82.94 118 SER A N 1
ATOM 955 C CA . SER A 1 118 ? 35.734 -8.821 -48.971 1.00 82.94 118 SER A CA 1
ATOM 956 C C . SER A 1 118 ? 37.001 -8.412 -49.731 1.00 82.94 118 SER A C 1
ATOM 958 O O . SER A 1 118 ? 36.946 -7.554 -50.606 1.00 82.94 118 SER A O 1
ATOM 960 N N . THR A 1 119 ? 38.130 -9.081 -49.475 1.00 83.06 119 THR A N 1
ATOM 961 C CA . THR A 1 119 ? 39.402 -8.879 -50.193 1.00 83.06 119 THR A CA 1
ATOM 962 C C . THR A 1 119 ? 39.392 -9.388 -51.634 1.00 83.06 119 THR A C 1
ATOM 964 O O . THR A 1 119 ? 40.232 -8.980 -52.431 1.00 83.06 119 THR A O 1
ATOM 967 N N . GLN A 1 120 ? 38.454 -10.269 -51.986 1.00 84.38 120 GLN A N 1
ATOM 968 C CA . GLN A 1 120 ? 38.306 -10.819 -53.337 1.00 84.38 120 GLN A CA 1
ATOM 969 C C . GLN A 1 120 ? 37.441 -9.925 -54.237 1.00 84.38 120 GLN A C 1
ATOM 971 O O . GLN A 1 120 ? 37.262 -10.236 -55.414 1.00 84.38 120 GLN A O 1
ATOM 976 N N . ILE A 1 121 ? 36.895 -8.830 -53.698 1.00 84.00 121 ILE A N 1
ATOM 977 C CA . ILE A 1 121 ? 36.000 -7.914 -54.404 1.00 84.00 121 ILE A CA 1
ATOM 978 C C . ILE A 1 121 ? 36.776 -6.625 -54.730 1.00 84.00 121 ILE A C 1
ATOM 980 O O . ILE A 1 121 ? 37.130 -5.873 -53.817 1.00 84.00 121 ILE A O 1
ATOM 984 N N . PRO A 1 122 ? 37.056 -6.340 -56.016 1.00 81.62 122 PRO A N 1
ATOM 985 C CA . PRO A 1 122 ? 37.775 -5.131 -56.413 1.00 81.62 122 PRO A CA 1
ATOM 986 C C . PRO A 1 122 ? 37.021 -3.862 -55.994 1.00 81.62 122 PRO A C 1
ATOM 988 O O . PRO A 1 122 ? 35.845 -3.707 -56.310 1.00 81.62 122 PRO A O 1
ATOM 991 N N . GLY A 1 123 ? 37.698 -2.942 -55.298 1.00 79.50 123 GLY A N 1
ATOM 992 C CA . GLY A 1 123 ? 37.111 -1.656 -54.891 1.00 79.50 123 GLY A CA 1
ATOM 993 C C . GLY A 1 123 ? 36.047 -1.747 -53.790 1.00 79.50 123 GLY A C 1
ATOM 994 O O . GLY A 1 123 ? 35.249 -0.823 -53.648 1.00 79.50 123 GLY A O 1
ATOM 995 N N . PHE A 1 124 ? 36.019 -2.842 -53.020 1.00 83.81 124 PHE A N 1
ATOM 996 C CA . PHE A 1 124 ? 35.028 -3.063 -51.968 1.00 83.81 124 PHE A CA 1
ATOM 997 C C . PHE A 1 124 ? 34.951 -1.904 -50.962 1.00 83.81 124 PHE A C 1
ATOM 999 O O . PHE A 1 124 ? 35.942 -1.522 -50.337 1.00 83.81 124 PHE A O 1
ATOM 1006 N N . ASN A 1 125 ? 33.737 -1.392 -50.763 1.00 82.50 125 ASN A N 1
ATOM 1007 C CA . ASN A 1 125 ? 33.420 -0.388 -49.758 1.00 82.50 125 ASN A CA 1
ATOM 1008 C C . ASN A 1 125 ? 32.142 -0.798 -49.020 1.00 82.50 125 ASN A C 1
ATOM 1010 O O . ASN A 1 125 ? 31.089 -0.937 -49.637 1.00 82.50 125 ASN A O 1
ATOM 1014 N N . VAL A 1 126 ? 32.221 -0.921 -47.691 1.00 82.69 126 VAL A N 1
ATOM 1015 C CA . VAL A 1 126 ? 31.106 -1.328 -46.811 1.00 82.69 126 VAL A CA 1
ATOM 1016 C C . VAL A 1 126 ? 29.858 -0.457 -47.003 1.00 82.69 126 VAL A C 1
ATOM 1018 O O . VAL A 1 126 ? 28.737 -0.939 -46.845 1.00 82.69 126 VAL A O 1
ATOM 1021 N N . SER A 1 127 ? 30.033 0.816 -47.369 1.00 82.25 127 SER A N 1
ATOM 1022 C CA . SER A 1 127 ? 28.934 1.775 -47.543 1.00 82.25 127 SER A CA 1
ATOM 1023 C C . SER A 1 127 ? 28.194 1.643 -48.880 1.00 82.25 127 SER A C 1
ATOM 1025 O O . SER A 1 127 ? 27.159 2.285 -49.061 1.00 82.25 127 SER A O 1
ATOM 1027 N N . GLN A 1 128 ? 28.715 0.861 -49.830 1.00 84.00 128 GLN A N 1
ATOM 1028 C CA . GLN A 1 128 ? 28.110 0.673 -51.149 1.00 84.00 128 GLN A CA 1
ATOM 1029 C C . GLN A 1 128 ? 27.418 -0.696 -51.246 1.00 84.00 128 GLN A C 1
ATOM 1031 O O . GLN A 1 128 ? 27.932 -1.663 -50.685 1.00 84.00 128 GLN A O 1
ATOM 1036 N N . PRO A 1 129 ? 26.255 -0.794 -51.925 1.00 84.12 129 PRO A N 1
ATOM 1037 C CA . PRO A 1 129 ? 25.580 -2.067 -52.151 1.00 84.12 129 PRO A CA 1
ATOM 1038 C C . PRO A 1 129 ? 26.463 -3.059 -52.913 1.00 84.12 129 PRO A C 1
ATOM 1040 O O . PRO A 1 129 ? 27.048 -2.701 -53.934 1.00 84.12 129 PRO A O 1
ATOM 1043 N N . VAL A 1 130 ? 26.525 -4.296 -52.430 1.00 86.38 130 VAL A N 1
ATOM 1044 C CA . VAL A 1 130 ? 27.266 -5.395 -53.053 1.00 86.38 130 VAL A CA 1
ATOM 1045 C C . VAL A 1 130 ? 26.302 -6.508 -53.461 1.00 86.38 130 VAL A C 1
ATOM 1047 O O . VAL A 1 130 ? 25.473 -6.945 -52.665 1.00 86.38 130 VAL A O 1
ATOM 1050 N N . ASP A 1 131 ? 26.450 -6.994 -54.695 1.00 86.75 131 ASP A N 1
ATOM 1051 C CA . ASP A 1 131 ? 25.580 -8.013 -55.304 1.00 86.75 131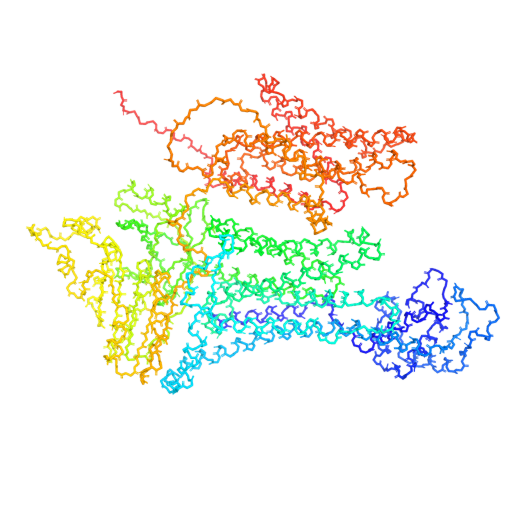 ASP A CA 1
ATOM 1052 C C . ASP A 1 131 ? 26.129 -9.447 -55.170 1.00 86.75 131 ASP A C 1
ATOM 1054 O O . ASP A 1 131 ? 25.762 -10.341 -55.932 1.00 86.75 131 ASP A O 1
ATOM 1058 N N . VAL A 1 132 ? 27.018 -9.685 -54.203 1.00 88.00 132 VAL A N 1
ATOM 1059 C CA . VAL A 1 132 ? 27.545 -11.017 -53.868 1.00 88.00 132 VAL A CA 1
ATOM 1060 C C . VAL A 1 132 ? 27.440 -11.267 -52.364 1.00 88.00 132 VAL A C 1
ATOM 1062 O O . VAL A 1 132 ? 27.628 -10.326 -51.588 1.00 88.00 132 VAL A O 1
ATOM 1065 N N . PRO A 1 133 ? 27.171 -12.509 -51.923 1.00 90.19 133 PRO A N 1
ATOM 1066 C CA . PRO A 1 133 ? 27.186 -12.831 -50.506 1.00 90.19 133 PRO A CA 1
ATOM 1067 C C . PRO A 1 133 ? 28.620 -12.731 -49.969 1.00 90.19 133 PRO A C 1
ATOM 1069 O O . PRO A 1 133 ? 29.585 -13.152 -50.608 1.00 90.19 133 PRO A O 1
ATOM 1072 N N . LEU A 1 134 ? 28.764 -12.143 -48.787 1.00 89.88 134 LEU A N 1
ATOM 1073 C CA . LEU A 1 134 ? 30.046 -11.884 -48.137 1.00 89.88 134 LEU A CA 1
ATOM 1074 C C . LEU A 1 134 ? 30.338 -12.917 -47.051 1.00 89.88 134 LEU A C 1
ATOM 1076 O O . LEU A 1 134 ? 29.479 -13.185 -46.212 1.00 89.88 134 LEU A O 1
ATOM 1080 N N . ILE A 1 135 ? 31.565 -13.444 -47.032 1.00 85.62 135 ILE A N 1
ATOM 1081 C CA . ILE A 1 135 ? 32.055 -14.296 -45.946 1.00 85.62 135 ILE A CA 1
ATOM 1082 C C . ILE A 1 135 ? 32.204 -13.460 -44.682 1.00 85.62 135 ILE A C 1
ATOM 1084 O O . ILE A 1 135 ? 32.835 -12.400 -44.654 1.00 85.62 135 ILE A O 1
ATOM 1088 N N . VAL A 1 136 ? 31.678 -14.006 -43.597 1.00 82.19 136 VAL A N 1
ATOM 1089 C CA . VAL A 1 136 ? 31.807 -13.458 -42.257 1.00 82.19 136 VAL A CA 1
ATOM 1090 C C . VAL A 1 136 ? 33.244 -13.638 -41.741 1.00 82.19 136 VAL A C 1
ATOM 1092 O O . VAL A 1 136 ? 33.587 -14.645 -41.128 1.00 82.19 136 VAL A O 1
ATOM 1095 N N . ALA A 1 137 ? 34.111 -12.658 -42.009 1.00 73.62 137 ALA A N 1
ATOM 1096 C CA . ALA A 1 137 ? 35.544 -12.765 -41.715 1.00 73.62 137 ALA A CA 1
ATOM 1097 C C . ALA A 1 137 ? 35.899 -12.596 -40.222 1.00 73.62 137 ALA A C 1
ATOM 1099 O O . ALA A 1 137 ? 36.847 -13.210 -39.736 1.00 73.62 137 ALA A O 1
ATOM 1100 N N . ASN A 1 138 ? 35.154 -11.775 -39.471 1.00 81.44 138 ASN A N 1
ATOM 1101 C CA . ASN A 1 138 ? 35.480 -11.443 -38.079 1.00 81.44 138 ASN A CA 1
ATOM 1102 C C . ASN A 1 138 ? 34.598 -12.202 -37.073 1.00 81.44 138 ASN A C 1
ATOM 1104 O O . ASN A 1 138 ? 33.728 -11.633 -36.410 1.00 81.44 138 ASN A O 1
ATOM 1108 N N . VAL A 1 139 ? 34.844 -13.508 -36.957 1.00 83.06 139 VAL A N 1
ATOM 1109 C CA . VAL A 1 139 ? 34.120 -14.406 -36.039 1.00 83.06 139 VAL A CA 1
ATOM 1110 C C . VAL A 1 139 ? 34.248 -13.958 -34.577 1.00 83.06 139 VAL A C 1
ATOM 1112 O O . VAL A 1 139 ? 33.271 -13.996 -33.829 1.00 83.06 139 VAL A O 1
ATOM 1115 N N . THR A 1 140 ? 35.427 -13.478 -34.170 1.00 85.69 140 THR A N 1
ATOM 1116 C CA . THR A 1 140 ? 35.684 -12.991 -32.805 1.00 85.69 140 THR A CA 1
ATOM 1117 C C . THR A 1 140 ? 34.788 -11.808 -32.445 1.00 85.69 140 THR A C 1
ATOM 1119 O O . THR A 1 140 ? 34.254 -11.751 -31.340 1.00 85.69 140 THR A O 1
ATOM 1122 N N . TYR A 1 141 ? 34.576 -10.885 -33.383 1.00 85.00 141 TYR A N 1
ATOM 1123 C CA . TYR A 1 141 ? 33.710 -9.728 -33.174 1.00 85.00 141 TYR A CA 1
ATOM 1124 C C . TYR A 1 141 ? 32.224 -10.102 -33.088 1.00 85.00 141 TYR A C 1
ATOM 1126 O O . TYR A 1 141 ? 31.485 -9.526 -32.295 1.00 85.00 141 TYR A O 1
ATOM 1134 N N . ILE A 1 142 ? 31.777 -11.107 -33.844 1.00 84.81 142 ILE A N 1
ATOM 1135 C CA . ILE A 1 142 ? 30.400 -11.612 -33.733 1.00 84.81 142 ILE A CA 1
ATOM 1136 C C . ILE A 1 142 ? 30.168 -12.303 -32.400 1.00 84.81 142 ILE A C 1
ATOM 1138 O O . ILE A 1 142 ? 29.118 -12.105 -31.798 1.00 84.81 142 ILE A O 1
ATOM 1142 N N . LYS A 1 143 ? 31.149 -13.064 -31.910 1.00 85.56 143 LYS A N 1
ATOM 1143 C CA . LYS A 1 143 ? 31.082 -13.642 -30.568 1.00 85.56 143 LYS A CA 1
ATOM 1144 C C . LYS A 1 143 ? 30.989 -12.553 -29.496 1.00 85.56 143 LYS A C 1
ATOM 1146 O O . LYS A 1 143 ? 30.178 -12.667 -28.589 1.00 85.56 143 LYS A O 1
ATOM 1151 N N . LEU A 1 144 ? 31.763 -11.477 -29.639 1.00 88.25 144 LEU A N 1
ATOM 1152 C CA . LEU A 1 144 ? 31.699 -10.321 -28.744 1.00 88.25 144 LEU A CA 1
ATOM 1153 C C . LEU A 1 144 ? 30.311 -9.652 -28.751 1.00 88.25 144 LEU A C 1
ATOM 1155 O O . LEU A 1 144 ? 29.783 -9.330 -27.690 1.00 88.25 144 LEU A O 1
ATOM 1159 N N . LEU A 1 145 ? 29.710 -9.471 -29.932 1.00 87.06 145 LEU A N 1
ATOM 1160 C CA . LEU A 1 145 ? 28.335 -8.977 -30.073 1.00 87.06 145 LEU A CA 1
ATOM 1161 C C . LEU A 1 145 ? 27.314 -9.917 -29.429 1.00 87.06 145 LEU A C 1
ATOM 1163 O O . LEU A 1 145 ? 26.410 -9.449 -28.747 1.00 87.06 145 LEU A O 1
ATOM 1167 N N . ASP A 1 146 ? 27.450 -11.223 -29.651 1.00 85.50 146 ASP A N 1
ATOM 1168 C CA . ASP A 1 146 ? 26.577 -12.248 -29.073 1.00 85.50 146 ASP A CA 1
ATOM 1169 C C . ASP A 1 146 ? 26.656 -12.225 -27.538 1.00 85.50 146 ASP A C 1
ATOM 1171 O O . ASP A 1 146 ? 25.623 -12.162 -26.877 1.00 85.50 146 ASP A O 1
ATOM 1175 N N . ASP A 1 147 ? 27.863 -12.138 -26.966 1.00 87.31 147 ASP A N 1
ATOM 1176 C CA . ASP A 1 147 ? 28.080 -11.999 -25.522 1.00 87.31 147 ASP A CA 1
ATOM 1177 C C . ASP A 1 147 ? 27.469 -10.696 -24.964 1.00 87.31 147 ASP A C 1
ATOM 1179 O O . ASP A 1 147 ? 26.849 -10.714 -23.897 1.00 87.31 147 ASP A O 1
ATOM 1183 N N . ALA A 1 148 ? 27.585 -9.572 -25.680 1.00 88.19 148 ALA A N 1
ATOM 1184 C CA . ALA A 1 148 ? 26.987 -8.294 -25.279 1.00 88.19 148 ALA A CA 1
ATOM 1185 C C . ALA A 1 148 ? 25.447 -8.323 -25.333 1.00 88.19 148 ALA A C 1
ATOM 1187 O O . ALA A 1 148 ? 24.773 -7.960 -24.363 1.00 88.19 148 ALA A O 1
ATOM 1188 N N . TYR A 1 149 ? 24.870 -8.822 -26.431 1.00 87.50 149 TYR A N 1
ATOM 1189 C CA . TYR A 1 149 ? 23.421 -8.980 -26.575 1.00 87.50 149 TYR A CA 1
ATOM 1190 C C . TYR A 1 149 ? 22.849 -9.999 -25.596 1.00 87.50 149 TYR A C 1
ATOM 1192 O O . TYR A 1 149 ? 21.732 -9.808 -25.113 1.00 87.50 149 TYR A O 1
ATOM 1200 N N . LYS A 1 150 ? 23.613 -11.040 -25.253 1.00 86.69 150 LYS A N 1
ATOM 1201 C CA . LYS A 1 150 ? 23.256 -11.980 -24.198 1.00 86.69 150 LYS A CA 1
ATOM 1202 C C . LYS A 1 150 ? 23.057 -11.256 -22.877 1.00 86.69 150 LYS A C 1
ATOM 1204 O O . LYS A 1 150 ? 22.002 -11.423 -22.282 1.00 86.69 150 LYS A O 1
ATOM 1209 N N . VAL A 1 151 ? 24.005 -10.429 -22.430 1.00 86.75 151 VAL A N 1
ATOM 1210 C CA . VAL A 1 151 ? 23.834 -9.665 -21.178 1.00 86.75 151 VAL A CA 1
ATOM 1211 C C . VAL A 1 151 ? 22.631 -8.728 -21.268 1.00 86.75 151 VAL A C 1
ATOM 1213 O O . VAL A 1 151 ? 21.787 -8.726 -20.372 1.00 86.75 151 VAL A O 1
ATOM 1216 N N . PHE A 1 152 ? 22.512 -7.975 -22.363 1.00 87.56 152 PHE A N 1
ATOM 1217 C CA . PHE A 1 152 ? 21.440 -6.998 -22.536 1.00 87.56 152 PHE A CA 1
ATOM 1218 C C . PHE A 1 152 ? 20.041 -7.629 -22.526 1.00 87.56 152 PHE A C 1
ATOM 1220 O O . PHE A 1 152 ? 19.185 -7.198 -21.761 1.00 87.56 152 PHE A O 1
ATOM 1227 N N . TYR A 1 153 ? 19.799 -8.667 -23.328 1.00 86.12 153 TYR A N 1
ATOM 1228 C CA . TYR A 1 153 ? 18.477 -9.287 -23.439 1.00 86.12 153 TYR A CA 1
ATOM 1229 C C . TYR A 1 153 ? 18.145 -10.222 -22.276 1.00 86.12 153 TYR A C 1
ATOM 1231 O O . TYR A 1 153 ? 17.015 -10.209 -21.789 1.00 86.12 153 TYR A O 1
ATOM 1239 N N . ASN A 1 154 ? 19.127 -10.968 -21.762 1.00 85.12 154 ASN A N 1
ATOM 1240 C CA . ASN A 1 154 ? 18.940 -11.769 -20.552 1.00 85.12 154 ASN A CA 1
ATOM 1241 C C . ASN A 1 154 ? 18.583 -10.878 -19.348 1.00 85.12 154 ASN A C 1
ATOM 1243 O O . ASN A 1 154 ? 17.836 -11.295 -18.466 1.00 85.12 154 ASN A O 1
ATOM 1247 N N . ASN A 1 155 ? 19.038 -9.616 -19.322 1.00 88.25 155 ASN A N 1
ATOM 1248 C CA . ASN A 1 155 ? 18.645 -8.670 -18.281 1.00 88.25 155 ASN A CA 1
ATOM 1249 C C . ASN A 1 155 ? 17.122 -8.430 -18.238 1.00 88.25 155 ASN A C 1
ATOM 1251 O O . ASN A 1 155 ? 16.568 -8.349 -17.143 1.00 88.25 155 ASN A O 1
ATOM 1255 N N . PHE A 1 156 ? 16.437 -8.376 -19.387 1.00 86.75 156 PHE A N 1
ATOM 1256 C CA . PHE A 1 156 ? 14.973 -8.251 -19.450 1.00 86.75 156 PHE A CA 1
ATOM 1257 C C . PHE A 1 156 ? 14.272 -9.512 -18.941 1.00 86.75 156 PHE A C 1
ATOM 1259 O O . PHE A 1 156 ? 13.383 -9.419 -18.092 1.00 86.75 156 PHE A O 1
ATOM 1266 N N . ASP A 1 157 ? 14.711 -10.683 -19.406 1.00 84.19 157 ASP A N 1
ATOM 1267 C CA . ASP A 1 157 ? 14.109 -11.967 -19.034 1.00 84.19 157 ASP A CA 1
ATOM 1268 C C . ASP A 1 157 ? 14.250 -12.219 -17.524 1.00 84.19 157 ASP A C 1
ATOM 1270 O O . ASP A 1 157 ? 13.275 -12.527 -16.833 1.00 84.19 157 ASP A O 1
ATOM 1274 N N . ILE A 1 158 ? 15.444 -12.002 -16.960 1.00 84.44 158 ILE A N 1
ATOM 1275 C CA . ILE A 1 158 ? 15.646 -12.129 -15.513 1.00 84.44 158 ILE A CA 1
ATOM 1276 C C . ILE A 1 158 ? 14.857 -11.041 -14.775 1.00 84.44 158 ILE A C 1
ATOM 1278 O O . ILE A 1 158 ? 14.382 -11.302 -13.675 1.00 84.44 158 ILE A O 1
ATOM 1282 N N . ALA A 1 159 ? 14.700 -9.824 -15.311 1.00 87.69 159 ALA A N 1
ATOM 1283 C CA . ALA A 1 159 ? 13.939 -8.772 -14.628 1.00 87.69 159 ALA A CA 1
ATOM 1284 C C . ALA A 1 159 ? 12.467 -9.164 -14.487 1.00 87.69 159 ALA A C 1
ATOM 1286 O O . ALA A 1 159 ? 11.879 -8.990 -13.416 1.00 87.69 159 ALA A O 1
ATOM 1287 N N . PHE A 1 160 ? 11.908 -9.762 -15.540 1.00 84.56 160 PHE A N 1
ATOM 1288 C CA . PHE A 1 160 ? 10.569 -10.324 -15.526 1.00 84.56 160 PHE A CA 1
ATOM 1289 C C . PHE A 1 160 ? 10.436 -11.414 -14.457 1.00 84.56 160 PHE A C 1
ATOM 1291 O O . PHE A 1 160 ? 9.610 -11.295 -13.546 1.00 84.56 160 PHE A O 1
ATOM 1298 N N . TRP A 1 161 ? 11.305 -12.431 -14.492 1.00 81.88 161 TRP A N 1
ATOM 1299 C CA . TRP A 1 161 ? 11.285 -13.525 -13.516 1.00 81.88 161 TRP A CA 1
ATOM 1300 C C . TRP A 1 161 ? 11.546 -13.057 -12.084 1.00 81.88 161 TRP A C 1
ATOM 1302 O O . TRP A 1 161 ? 10.915 -13.551 -11.153 1.00 81.88 161 TRP A O 1
ATOM 1312 N N . ALA A 1 162 ? 12.412 -12.066 -11.891 1.00 81.62 162 ALA A N 1
ATOM 1313 C CA . ALA A 1 162 ? 12.671 -11.448 -10.597 1.00 81.62 162 ALA A CA 1
ATOM 1314 C C . ALA A 1 162 ? 11.431 -10.717 -10.055 1.00 81.62 162 ALA A C 1
ATOM 1316 O O . ALA A 1 162 ? 11.148 -10.788 -8.855 1.00 81.62 162 ALA A O 1
ATOM 1317 N N . GLY A 1 163 ? 10.659 -10.060 -10.925 1.00 81.44 163 GLY A N 1
ATOM 1318 C CA . GLY A 1 163 ? 9.389 -9.429 -10.568 1.00 81.44 163 GLY A CA 1
ATOM 1319 C C . GLY A 1 163 ? 8.335 -10.458 -10.157 1.00 81.44 163 GLY A C 1
ATOM 1320 O O . GLY A 1 163 ? 7.723 -10.322 -9.094 1.00 81.44 163 GLY A O 1
ATOM 1321 N N . ILE A 1 164 ? 8.186 -11.529 -10.944 1.00 81.50 164 ILE A N 1
ATOM 1322 C CA . ILE A 1 164 ? 7.297 -12.660 -10.630 1.00 81.50 164 ILE A CA 1
ATOM 1323 C C . ILE A 1 164 ? 7.719 -13.348 -9.329 1.00 81.50 164 ILE A C 1
ATOM 1325 O O . ILE A 1 164 ? 6.883 -13.587 -8.459 1.00 81.50 164 ILE A O 1
ATOM 1329 N N . GLY A 1 165 ? 9.013 -13.593 -9.131 1.00 81.00 165 GLY A N 1
ATOM 1330 C CA . GLY A 1 165 ? 9.544 -14.124 -7.878 1.00 81.00 165 GLY A CA 1
ATOM 1331 C C . GLY A 1 165 ? 9.285 -13.187 -6.693 1.00 81.00 165 GLY A C 1
ATOM 1332 O O . GLY A 1 165 ? 9.040 -13.655 -5.585 1.00 81.00 165 GLY A O 1
ATOM 1333 N N . GLY A 1 166 ? 9.233 -11.870 -6.921 1.00 83.12 166 GLY A N 1
ATOM 1334 C CA . GLY A 1 166 ? 8.862 -10.889 -5.905 1.00 83.12 166 GLY A CA 1
ATOM 1335 C C . GLY A 1 166 ? 7.398 -11.017 -5.487 1.00 83.12 166 GLY A C 1
ATOM 1336 O O . GLY A 1 166 ? 7.099 -10.952 -4.295 1.00 83.12 166 GLY A O 1
ATOM 1337 N N . MET A 1 167 ? 6.485 -11.286 -6.426 1.00 83.25 167 MET A N 1
ATOM 1338 C CA . MET A 1 167 ? 5.115 -11.689 -6.083 1.00 83.25 167 MET A CA 1
ATOM 1339 C C . MET A 1 167 ? 5.094 -13.042 -5.357 1.00 83.25 167 MET A C 1
ATOM 1341 O O . MET A 1 167 ? 4.382 -13.195 -4.364 1.00 83.25 167 MET A O 1
ATOM 1345 N N . GLY A 1 168 ? 5.905 -14.001 -5.813 1.00 81.44 168 GLY A N 1
ATOM 1346 C CA . GLY A 1 168 ? 6.067 -15.324 -5.208 1.00 81.44 168 GLY A CA 1
ATOM 1347 C C . GLY A 1 168 ? 6.536 -15.267 -3.752 1.00 81.44 168 GLY A C 1
ATOM 1348 O O . GLY A 1 168 ? 6.007 -15.993 -2.914 1.00 81.44 168 GLY A O 1
ATOM 1349 N N . TYR A 1 169 ? 7.443 -14.345 -3.415 1.00 88.19 169 TYR A N 1
ATOM 1350 C CA . TYR A 1 169 ? 7.871 -14.071 -2.043 1.00 88.19 169 TYR A CA 1
ATOM 1351 C C . TYR A 1 169 ? 6.669 -13.746 -1.150 1.00 88.19 169 TYR A C 1
ATOM 1353 O O . TYR A 1 169 ? 6.470 -14.366 -0.106 1.00 88.19 169 TYR A O 1
ATOM 1361 N N . TRP A 1 170 ? 5.819 -12.809 -1.576 1.00 86.75 170 TRP A N 1
ATOM 1362 C CA . TRP A 1 170 ? 4.641 -12.419 -0.802 1.00 86.75 170 TRP A CA 1
ATOM 1363 C C . TRP A 1 170 ? 3.556 -13.494 -0.794 1.00 86.75 170 TRP A C 1
ATOM 1365 O O . TRP A 1 170 ? 2.887 -13.658 0.227 1.00 86.75 170 TRP A O 1
ATOM 1375 N N . ALA A 1 171 ? 3.417 -14.263 -1.876 1.00 83.31 171 ALA A N 1
ATOM 1376 C CA . ALA A 1 171 ? 2.544 -15.431 -1.915 1.00 83.31 171 ALA A CA 1
ATOM 1377 C C . ALA A 1 171 ? 2.989 -16.497 -0.902 1.00 83.31 171 ALA A C 1
ATOM 1379 O O . ALA A 1 171 ? 2.153 -17.018 -0.170 1.00 83.31 171 ALA A O 1
ATOM 1380 N N . LEU A 1 172 ? 4.295 -16.760 -0.779 1.00 85.38 172 LEU A N 1
ATOM 1381 C CA . LEU A 1 172 ? 4.852 -17.678 0.215 1.00 85.38 172 LEU A CA 1
ATOM 1382 C C . LEU A 1 172 ? 4.641 -17.163 1.644 1.00 85.38 172 LEU A C 1
ATOM 1384 O O . LEU A 1 172 ? 4.185 -17.913 2.505 1.00 85.38 172 LEU A O 1
ATOM 1388 N N . VAL A 1 173 ? 4.916 -15.881 1.906 1.00 89.19 173 VAL A N 1
ATOM 1389 C CA . VAL A 1 173 ? 4.662 -15.275 3.226 1.00 89.19 173 VAL A CA 1
ATOM 1390 C C . VAL A 1 173 ? 3.176 -15.383 3.588 1.00 89.19 173 VAL A C 1
ATOM 1392 O O . VAL A 1 173 ? 2.837 -15.745 4.717 1.00 89.19 173 VAL A O 1
ATOM 1395 N N . ALA A 1 174 ? 2.283 -15.112 2.634 1.00 84.88 174 ALA A N 1
ATOM 1396 C CA . ALA A 1 174 ? 0.848 -15.255 2.827 1.00 84.88 174 ALA A CA 1
ATOM 1397 C C . ALA A 1 174 ? 0.428 -16.717 3.034 1.00 84.88 174 ALA A C 1
ATOM 1399 O O . ALA A 1 174 ? -0.412 -16.982 3.890 1.00 84.88 174 ALA A O 1
ATOM 1400 N N . LEU A 1 175 ? 1.027 -17.667 2.313 1.00 85.56 175 LEU A N 1
ATOM 1401 C CA . LEU A 1 175 ? 0.775 -19.097 2.478 1.00 85.56 175 LEU A CA 1
ATOM 1402 C C . LEU A 1 175 ? 1.174 -19.567 3.880 1.00 85.56 175 LEU A C 1
ATOM 1404 O O . LEU A 1 175 ? 0.378 -20.212 4.556 1.00 85.56 175 LEU A O 1
ATOM 1408 N N . ILE A 1 176 ? 2.363 -19.186 4.355 1.00 88.62 176 ILE A N 1
ATOM 1409 C CA . ILE A 1 176 ? 2.825 -19.498 5.715 1.00 88.62 176 ILE A CA 1
ATOM 1410 C C . ILE A 1 176 ? 1.861 -18.899 6.743 1.00 88.62 176 ILE A C 1
ATOM 1412 O O . ILE A 1 176 ? 1.407 -19.595 7.649 1.00 88.62 176 ILE A O 1
ATOM 1416 N N . ALA A 1 177 ? 1.484 -17.627 6.582 1.00 87.62 177 ALA A N 1
ATOM 1417 C CA . ALA A 1 177 ? 0.525 -16.980 7.470 1.00 87.62 177 ALA A CA 1
ATOM 1418 C C . ALA A 1 177 ? -0.850 -17.665 7.460 1.00 87.62 177 ALA A C 1
ATOM 1420 O O . ALA A 1 177 ? -1.448 -17.840 8.520 1.00 87.62 177 ALA A O 1
ATOM 1421 N N . MET A 1 178 ? -1.335 -18.075 6.286 1.00 86.38 178 MET A N 1
ATOM 1422 C CA . MET A 1 178 ? -2.572 -18.834 6.125 1.00 86.38 178 MET A CA 1
ATOM 1423 C C . MET A 1 178 ? -2.484 -20.159 6.884 1.00 86.38 178 MET A C 1
ATOM 1425 O O . MET A 1 178 ? -3.341 -20.417 7.723 1.00 86.38 178 MET A O 1
ATOM 1429 N N . VAL A 1 179 ? -1.442 -20.962 6.656 1.00 86.19 179 VAL A N 1
ATOM 1430 C CA . VAL A 1 179 ? -1.254 -22.255 7.333 1.00 86.19 179 VAL A CA 1
ATOM 1431 C C . VAL A 1 179 ? -1.181 -22.073 8.850 1.00 86.19 179 VAL A C 1
ATOM 1433 O O . VAL A 1 179 ? -1.877 -22.774 9.580 1.00 86.19 179 VAL A O 1
ATOM 1436 N N . CYS A 1 180 ? -0.417 -21.095 9.346 1.00 85.88 180 CYS A N 1
ATOM 1437 C CA . CYS A 1 180 ? -0.314 -20.834 10.782 1.00 85.88 180 CYS A CA 1
ATOM 1438 C C . CYS A 1 180 ? -1.647 -20.378 11.398 1.00 85.88 180 CYS A C 1
ATOM 1440 O O . CYS A 1 180 ? -2.037 -20.866 12.460 1.00 85.88 180 CYS A O 1
ATOM 1442 N N . ASN A 1 181 ? -2.357 -19.449 10.752 1.00 85.56 181 ASN A N 1
ATOM 1443 C CA . ASN A 1 181 ? -3.585 -18.881 11.308 1.00 85.56 181 ASN A CA 1
ATOM 1444 C C . ASN A 1 181 ? -4.770 -19.844 11.195 1.00 85.56 181 ASN A C 1
ATOM 1446 O O . ASN A 1 181 ? -5.540 -19.965 12.145 1.00 85.56 181 ASN A O 1
ATOM 1450 N N . TRP A 1 182 ? -4.906 -20.566 10.081 1.00 84.50 182 TRP A N 1
ATOM 1451 C CA . TRP A 1 182 ? -5.942 -21.589 9.929 1.00 84.50 182 TRP A CA 1
ATOM 1452 C C . TRP A 1 182 ? -5.634 -22.857 10.713 1.00 84.50 182 TRP A C 1
ATOM 1454 O O . TRP A 1 182 ? -6.562 -23.442 11.258 1.00 84.50 182 TRP A O 1
ATOM 1464 N N . GLY A 1 183 ? -4.364 -23.240 10.866 1.00 84.31 183 GLY A N 1
ATOM 1465 C CA . GLY A 1 183 ? -3.975 -24.371 11.710 1.00 84.31 183 GLY A CA 1
ATOM 1466 C C . GLY A 1 183 ? -4.461 -24.206 13.151 1.00 84.31 183 GLY A C 1
ATOM 1467 O O . GLY A 1 183 ? -5.004 -25.138 13.731 1.00 84.31 183 GLY A O 1
ATOM 1468 N N . VAL A 1 184 ? -4.381 -22.988 13.695 1.00 80.69 184 VAL A N 1
ATOM 1469 C CA . VAL A 1 184 ? -4.953 -22.654 15.009 1.00 80.69 184 VAL A CA 1
ATOM 1470 C C . VAL A 1 184 ? -6.480 -22.741 15.029 1.00 80.69 184 VAL A C 1
ATOM 1472 O O . VAL A 1 184 ? -7.059 -23.120 16.039 1.00 80.69 184 VAL A O 1
ATOM 1475 N N . VAL A 1 185 ? -7.145 -22.332 13.950 1.00 81.38 185 VAL A N 1
ATOM 1476 C CA . VAL A 1 185 ? -8.614 -22.316 13.874 1.00 81.38 185 VAL A CA 1
ATOM 1477 C C . VAL A 1 185 ? -9.165 -23.736 13.772 1.00 81.38 185 VAL A C 1
ATOM 1479 O O . VAL A 1 185 ? -10.153 -24.048 14.426 1.00 81.38 185 VAL A O 1
ATOM 1482 N N . VAL A 1 186 ? -8.521 -24.586 12.970 1.00 84.50 186 VAL A N 1
ATOM 1483 C CA . VAL A 1 186 ? -8.907 -25.988 12.757 1.00 84.50 186 VAL A CA 1
ATOM 1484 C C . VAL A 1 186 ? -8.497 -26.859 13.946 1.00 84.50 186 VAL A C 1
ATOM 1486 O O . VAL A 1 186 ? -9.260 -27.727 14.356 1.00 84.50 186 VAL A O 1
ATOM 1489 N N . PHE A 1 187 ? -7.332 -26.593 14.547 1.00 85.94 187 PHE A N 1
ATOM 1490 C CA . PHE A 1 187 ? -6.811 -27.323 15.704 1.00 85.94 187 PHE A CA 1
ATOM 1491 C C . PHE A 1 187 ? -6.542 -26.370 16.885 1.00 85.94 187 PHE A C 1
ATOM 1493 O O . PHE A 1 187 ? -5.382 -26.050 17.161 1.00 85.94 187 PHE A O 1
ATOM 1500 N N . PRO A 1 188 ? -7.571 -25.915 17.627 1.00 78.38 188 PRO A N 1
ATOM 1501 C CA . PRO A 1 188 ? -7.408 -24.934 18.710 1.00 78.38 188 PRO A CA 1
ATOM 1502 C C . PRO A 1 188 ? -6.427 -25.362 19.811 1.00 78.38 188 PRO A C 1
ATOM 1504 O O . PRO A 1 188 ? -5.663 -24.539 20.320 1.00 78.38 188 PRO A O 1
ATOM 1507 N N . GLU A 1 189 ? -6.382 -26.660 20.130 1.00 79.94 189 GLU A N 1
ATOM 1508 C CA . GLU A 1 189 ? -5.473 -27.229 21.137 1.00 79.94 189 GLU A CA 1
ATOM 1509 C C . GLU A 1 189 ? -3.993 -27.173 20.733 1.00 79.94 189 GLU A C 1
ATOM 1511 O O . GLU A 1 189 ? -3.116 -27.205 21.602 1.00 79.94 189 GLU A O 1
ATOM 1516 N N . SER A 1 190 ? -3.689 -26.995 19.440 1.00 81.19 190 SER A N 1
ATOM 1517 C CA . SER A 1 190 ? -2.310 -26.858 18.951 1.00 81.19 190 SER A CA 1
ATOM 1518 C C . SER A 1 190 ? -1.549 -25.737 19.658 1.00 81.19 190 SER A C 1
ATOM 1520 O O . SER A 1 190 ? -0.342 -25.836 19.838 1.00 81.19 190 SER A O 1
ATOM 1522 N N . ARG A 1 191 ? -2.231 -24.690 20.138 1.00 78.38 191 ARG A N 1
ATOM 1523 C CA . ARG A 1 191 ? -1.600 -23.582 20.872 1.00 78.38 191 ARG A CA 1
ATOM 1524 C C . ARG A 1 191 ? -1.058 -23.970 22.235 1.00 78.38 191 ARG A C 1
ATOM 1526 O O . ARG A 1 191 ? -0.039 -23.426 22.660 1.00 78.38 191 ARG A O 1
ATOM 1533 N N . ASN A 1 192 ? -1.749 -24.887 22.903 1.00 76.25 192 ASN A N 1
ATOM 1534 C CA . ASN A 1 192 ? -1.334 -25.403 24.196 1.00 76.25 192 ASN A CA 1
ATOM 1535 C C . ASN A 1 192 ? -0.200 -26.422 24.017 1.00 76.25 192 ASN A C 1
ATOM 1537 O O . ASN A 1 192 ? 0.737 -26.426 24.808 1.00 76.25 192 ASN A O 1
ATOM 1541 N N . VAL A 1 193 ? -0.245 -27.220 22.943 1.00 80.75 193 VAL A N 1
ATOM 1542 C CA . VAL A 1 193 ? 0.818 -28.175 22.580 1.00 80.75 193 VAL A CA 1
ATOM 1543 C C . VAL A 1 193 ? 2.093 -27.449 22.128 1.00 80.75 193 VAL A C 1
ATOM 1545 O O . VAL A 1 193 ? 3.192 -27.748 22.588 1.00 80.75 193 VAL A O 1
ATOM 1548 N N . LEU A 1 194 ? 1.964 -26.423 21.283 1.00 83.06 194 LEU A N 1
ATOM 1549 C CA . LEU A 1 194 ? 3.064 -25.602 20.766 1.00 83.06 194 LEU A CA 1
ATOM 1550 C C . LEU A 1 194 ? 3.461 -24.488 21.754 1.00 83.06 194 LEU A C 1
ATOM 1552 O O . LEU A 1 194 ? 3.603 -23.319 21.377 1.00 83.06 194 LEU A O 1
ATOM 1556 N N . ASN A 1 195 ? 3.651 -24.842 23.029 1.00 86.75 195 ASN A N 1
ATOM 1557 C CA . ASN A 1 195 ? 4.088 -23.940 24.105 1.00 86.75 195 ASN A CA 1
ATOM 1558 C C . ASN A 1 195 ? 5.463 -24.309 24.704 1.00 86.75 195 ASN A C 1
ATOM 1560 O O . ASN A 1 195 ? 5.789 -23.898 25.816 1.00 86.75 195 ASN A O 1
ATOM 1564 N N . GLY A 1 196 ? 6.282 -25.075 23.976 1.00 89.88 196 GLY A N 1
ATOM 1565 C CA . GLY A 1 196 ? 7.655 -25.392 24.388 1.00 89.88 196 GLY A CA 1
ATOM 1566 C C . GLY A 1 196 ? 8.595 -24.176 24.390 1.00 89.88 196 GLY A C 1
ATOM 1567 O O . GLY A 1 196 ? 8.251 -23.094 23.904 1.00 89.88 196 GLY A O 1
ATOM 1568 N N . THR A 1 197 ? 9.818 -24.367 24.892 1.00 91.38 197 THR A N 1
ATOM 1569 C CA . THR A 1 197 ? 10.838 -23.311 25.046 1.00 91.38 197 THR A CA 1
ATOM 1570 C C . THR A 1 197 ? 11.100 -22.551 23.748 1.00 91.38 197 THR A C 1
ATOM 1572 O O . THR A 1 197 ? 11.095 -21.323 23.747 1.00 91.38 197 THR A O 1
ATOM 1575 N N . PHE A 1 198 ? 11.235 -23.253 22.617 1.00 91.25 198 PHE A N 1
ATOM 1576 C CA . PHE A 1 198 ? 11.437 -22.610 21.316 1.00 91.25 198 PHE A CA 1
ATOM 1577 C C . PHE A 1 198 ? 10.281 -21.671 20.937 1.00 91.25 198 PHE A C 1
ATOM 1579 O O . PHE A 1 198 ? 10.518 -20.527 20.562 1.00 91.25 198 PHE A O 1
ATOM 1586 N N . SER A 1 199 ? 9.028 -22.114 21.094 1.00 90.69 199 SER A N 1
ATOM 1587 C CA . SER A 1 199 ? 7.836 -21.301 20.798 1.00 90.69 199 SER A CA 1
ATOM 1588 C C . SER A 1 199 ? 7.778 -20.048 21.676 1.00 90.69 199 SER A C 1
ATOM 1590 O O . SER A 1 199 ? 7.536 -18.945 21.180 1.00 90.69 199 SER A O 1
ATOM 1592 N N . LYS A 1 200 ? 8.075 -20.191 22.973 1.00 92.81 200 LYS A N 1
ATOM 1593 C CA . LYS A 1 200 ? 8.144 -19.070 23.922 1.00 92.81 200 LYS A CA 1
ATOM 1594 C C . LYS A 1 200 ? 9.227 -18.067 23.534 1.00 92.81 200 LYS A C 1
ATOM 1596 O O . LYS A 1 200 ? 8.928 -16.880 23.417 1.00 92.81 200 LYS A O 1
ATOM 1601 N N . LEU A 1 201 ? 10.447 -18.532 23.260 1.00 93.25 201 LEU A N 1
ATOM 1602 C CA . LEU A 1 201 ? 11.560 -17.674 22.842 1.00 93.25 201 LEU A CA 1
ATOM 1603 C C . LEU A 1 201 ? 11.268 -16.993 21.498 1.00 93.25 201 LEU A C 1
ATOM 1605 O O . LEU A 1 201 ? 11.473 -15.788 21.361 1.00 93.25 201 LEU A O 1
ATOM 1609 N N . PHE A 1 202 ? 10.710 -17.715 20.527 1.00 92.50 202 PHE A N 1
ATOM 1610 C CA . PHE A 1 202 ? 10.327 -17.146 19.236 1.00 92.50 202 PHE A CA 1
ATOM 1611 C C . PHE A 1 202 ? 9.287 -16.029 19.400 1.00 92.50 202 PHE A C 1
ATOM 1613 O O . PHE A 1 202 ? 9.430 -14.941 18.837 1.00 92.50 202 PHE A O 1
ATOM 1620 N N . ARG A 1 203 ? 8.275 -16.233 20.248 1.00 92.62 203 ARG A N 1
ATOM 1621 C CA . ARG A 1 203 ? 7.266 -15.205 20.534 1.00 92.62 203 ARG A CA 1
ATOM 1622 C C . ARG A 1 203 ? 7.837 -14.019 21.311 1.00 92.62 203 ARG A C 1
ATOM 1624 O O . ARG A 1 203 ? 7.519 -12.875 20.979 1.00 92.62 203 ARG A O 1
ATOM 1631 N N . LYS A 1 204 ? 8.712 -14.285 22.286 1.00 93.50 204 LYS A N 1
ATOM 1632 C CA . LYS A 1 204 ? 9.407 -13.289 23.114 1.00 93.50 204 LYS A CA 1
ATOM 1633 C C . LYS A 1 204 ? 10.340 -12.396 22.311 1.00 93.50 204 LYS A C 1
ATOM 1635 O O . LYS A 1 204 ? 10.405 -11.206 22.590 1.00 93.50 204 LYS A O 1
ATOM 1640 N N . TYR A 1 205 ? 11.066 -12.943 21.338 1.00 92.88 205 TYR A N 1
ATOM 1641 C CA . TYR A 1 205 ? 12.115 -12.206 20.631 1.00 92.88 205 TYR A CA 1
ATOM 1642 C C . TYR A 1 205 ? 11.734 -11.763 19.219 1.00 92.88 205 TYR A C 1
ATOM 1644 O O . TYR A 1 205 ? 12.305 -10.770 18.764 1.00 92.88 205 TYR A O 1
ATOM 1652 N N . ILE A 1 206 ? 10.789 -12.434 18.547 1.00 92.62 206 ILE A N 1
ATOM 1653 C CA . ILE A 1 206 ? 10.488 -12.219 17.121 1.00 92.62 206 ILE A CA 1
ATOM 1654 C C . ILE A 1 206 ? 9.059 -11.716 16.880 1.00 92.62 206 ILE A C 1
ATOM 1656 O O . ILE A 1 206 ? 8.885 -10.667 16.261 1.00 92.62 206 ILE A O 1
ATOM 1660 N N . THR A 1 207 ? 8.019 -12.426 17.328 1.00 90.44 207 THR A N 1
ATOM 1661 C CA . THR A 1 207 ? 6.651 -12.116 16.857 1.00 90.44 207 THR A CA 1
ATOM 1662 C C . THR A 1 207 ? 5.981 -10.964 17.603 1.00 90.44 207 THR A C 1
ATOM 1664 O O . THR A 1 207 ? 5.301 -10.155 16.978 1.00 90.44 207 THR A O 1
ATOM 1667 N N . LEU A 1 208 ? 6.136 -10.884 18.930 1.00 89.56 208 LEU A N 1
ATOM 1668 C CA . LEU A 1 208 ? 5.436 -9.893 19.759 1.00 89.56 208 LEU A CA 1
ATOM 1669 C C . LEU A 1 208 ? 6.155 -8.537 19.880 1.00 89.56 208 LEU A C 1
ATOM 1671 O O . LEU A 1 208 ? 5.469 -7.514 19.835 1.00 89.56 208 LEU A O 1
ATOM 1675 N N . PRO A 1 209 ? 7.489 -8.452 20.048 1.00 91.56 209 PRO A N 1
ATOM 1676 C CA . PRO A 1 209 ? 8.133 -7.164 20.291 1.00 91.56 209 PRO A CA 1
ATOM 1677 C C . PRO A 1 209 ? 8.059 -6.202 19.102 1.00 91.56 209 PRO A C 1
ATOM 1679 O O . PRO A 1 209 ? 8.100 -6.600 17.933 1.00 91.56 209 PRO A O 1
ATOM 1682 N N . ALA A 1 210 ? 8.061 -4.904 19.410 1.00 88.56 210 ALA A N 1
ATOM 1683 C CA . ALA A 1 210 ? 8.377 -3.873 18.425 1.00 88.56 210 ALA A CA 1
ATOM 1684 C C . ALA A 1 210 ? 9.838 -4.020 17.948 1.00 88.56 210 ALA A C 1
ATOM 1686 O O . ALA A 1 210 ? 10.679 -4.546 18.682 1.00 88.56 210 ALA A O 1
ATOM 1687 N N . LEU A 1 211 ? 10.154 -3.550 16.731 1.00 85.00 211 LEU A N 1
ATOM 1688 C CA . LEU A 1 211 ? 11.511 -3.651 16.167 1.00 85.00 211 LEU A CA 1
ATOM 1689 C C . LEU A 1 211 ? 12.584 -3.087 17.110 1.00 85.00 211 LEU A C 1
ATOM 1691 O O . LEU A 1 211 ? 13.611 -3.721 17.328 1.00 85.00 211 LEU A O 1
ATOM 1695 N N . GLY A 1 212 ? 12.324 -1.909 17.679 1.00 78.69 212 GLY A N 1
ATOM 1696 C CA . GLY A 1 212 ? 13.233 -1.228 18.596 1.00 78.69 212 GLY A CA 1
ATOM 1697 C C . GLY A 1 212 ? 12.939 -1.515 20.072 1.00 78.69 212 GLY A C 1
ATOM 1698 O O . GLY A 1 212 ? 13.052 -2.643 20.550 1.00 78.69 212 GLY A O 1
ATOM 1699 N N . ARG A 1 213 ? 12.607 -0.443 20.809 1.00 75.81 213 ARG A N 1
ATOM 1700 C CA . ARG A 1 213 ? 12.272 -0.466 22.246 1.00 75.81 213 ARG A CA 1
ATOM 1701 C C . ARG A 1 213 ? 10.834 -0.976 22.470 1.00 75.81 213 ARG A C 1
ATOM 1703 O O . ARG A 1 213 ? 10.293 -1.730 21.679 1.00 75.81 213 ARG A O 1
ATOM 1710 N N . ARG A 1 214 ? 10.178 -0.537 23.547 1.00 82.69 214 ARG A N 1
ATOM 1711 C CA . ARG A 1 214 ? 8.829 -0.981 23.951 1.00 82.69 214 ARG A CA 1
ATOM 1712 C C . ARG A 1 214 ? 7.691 -0.482 23.041 1.00 82.69 214 ARG A C 1
ATOM 1714 O O . ARG A 1 214 ? 6.598 -1.033 23.061 1.00 82.69 214 ARG A O 1
ATOM 1721 N N . LYS A 1 215 ? 7.939 0.571 22.257 1.00 84.50 215 LYS A N 1
ATOM 1722 C CA . LYS A 1 215 ? 6.905 1.384 21.602 1.00 84.50 215 LYS A CA 1
ATOM 1723 C C . LYS A 1 215 ? 6.667 0.966 20.146 1.00 84.50 215 LYS A C 1
ATOM 1725 O O . LYS A 1 215 ? 7.519 1.229 19.299 1.00 84.50 215 LYS A O 1
ATOM 1730 N N . ARG A 1 216 ? 5.507 0.366 19.859 1.00 83.44 216 ARG A N 1
ATOM 1731 C CA . ARG A 1 216 ? 5.025 0.042 18.498 1.00 83.44 216 ARG A CA 1
ATOM 1732 C C . ARG A 1 216 ? 4.016 1.084 18.023 1.00 83.44 216 ARG A C 1
ATOM 1734 O O . ARG A 1 216 ? 4.127 1.617 16.920 1.00 83.44 216 ARG A O 1
ATOM 1741 N N . ASN A 1 217 ? 3.019 1.346 18.863 1.00 82.06 217 ASN A N 1
ATOM 1742 C CA . ASN A 1 217 ? 1.861 2.172 18.545 1.00 82.06 217 ASN A CA 1
ATOM 1743 C C . ASN A 1 217 ? 2.100 3.653 18.866 1.00 82.06 217 ASN A C 1
ATOM 1745 O O . ASN A 1 217 ? 1.392 4.524 18.356 1.00 82.06 217 ASN A O 1
ATOM 1749 N N . VAL A 1 218 ? 3.106 3.954 19.688 1.00 83.31 218 VAL A N 1
ATOM 1750 C CA . VAL A 1 218 ? 3.547 5.323 19.969 1.00 83.31 218 VAL A CA 1
ATOM 1751 C C . VAL A 1 218 ? 4.506 5.819 18.879 1.00 83.31 218 VAL A C 1
ATOM 1753 O O . VAL A 1 218 ? 5.378 5.088 18.404 1.00 83.31 218 VAL A O 1
ATOM 1756 N N . GLN A 1 219 ? 4.353 7.090 18.497 1.00 77.31 219 GLN A N 1
ATOM 1757 C CA . GLN A 1 219 ? 5.247 7.749 17.544 1.00 77.31 219 GLN A CA 1
ATOM 1758 C C . GLN A 1 219 ? 6.697 7.753 18.043 1.00 77.31 219 GLN A C 1
ATOM 1760 O O . GLN A 1 219 ? 6.956 7.962 19.231 1.00 77.31 219 GLN A O 1
ATOM 1765 N N . GLN A 1 220 ? 7.636 7.565 17.123 1.00 78.38 220 GLN A N 1
ATOM 1766 C CA . GLN A 1 220 ? 9.047 7.813 17.381 1.00 78.38 220 GLN A CA 1
ATOM 1767 C C . GLN A 1 220 ? 9.381 9.222 16.902 1.00 78.38 220 GLN A C 1
ATOM 1769 O O . GLN A 1 220 ? 9.131 9.543 15.741 1.00 78.38 220 GLN A O 1
ATOM 1774 N N . ASN A 1 221 ? 9.917 10.050 17.797 1.00 70.06 221 ASN A N 1
ATOM 1775 C CA . ASN A 1 221 ? 10.301 11.422 17.480 1.00 70.06 221 ASN A CA 1
ATOM 1776 C C . ASN A 1 221 ? 11.695 11.401 16.836 1.00 70.06 221 ASN A C 1
ATOM 1778 O O . ASN A 1 221 ? 12.651 10.974 17.481 1.00 70.06 221 ASN A O 1
ATOM 1782 N N . GLY A 1 222 ? 11.809 11.854 15.587 1.00 49.56 222 GLY A N 1
ATOM 1783 C CA . GLY A 1 222 ? 13.051 11.778 14.804 1.00 49.56 222 GLY A CA 1
ATOM 1784 C C . GLY A 1 222 ? 13.406 13.074 14.078 1.00 49.56 222 GLY A C 1
ATOM 1785 O O . GLY A 1 222 ? 13.848 13.003 12.945 1.00 49.56 222 GLY A O 1
ATOM 1786 N N . PHE A 1 223 ? 13.190 14.237 14.711 1.00 54.81 223 PHE A N 1
ATOM 1787 C CA . PHE A 1 223 ? 13.117 15.587 14.112 1.00 54.81 223 PHE A CA 1
ATOM 1788 C C . PHE A 1 223 ? 11.780 15.864 13.401 1.00 54.81 223 PHE A C 1
ATOM 1790 O O . PHE A 1 223 ? 11.768 15.962 12.184 1.00 54.81 223 PHE A O 1
ATOM 1797 N N . SER A 1 224 ? 10.674 16.007 14.154 1.00 54.75 224 SER A N 1
ATOM 1798 C CA . SER A 1 224 ? 9.327 16.515 13.772 1.00 54.75 224 SER A CA 1
ATOM 1799 C C . SER A 1 224 ? 8.760 16.065 12.404 1.00 54.75 224 SER A C 1
ATOM 1801 O O . SER A 1 224 ? 7.764 15.353 12.345 1.00 54.75 224 SER A O 1
ATOM 1803 N N . LEU A 1 225 ? 9.390 16.440 11.289 1.00 55.25 225 LEU A N 1
ATOM 1804 C CA . LEU A 1 225 ? 9.128 15.962 9.928 1.00 55.25 225 LEU A CA 1
ATOM 1805 C C . LEU A 1 225 ? 9.277 14.439 9.749 1.00 55.25 225 LEU A C 1
ATOM 1807 O O . LEU A 1 225 ? 8.500 13.854 8.994 1.00 55.25 225 LEU A O 1
ATOM 1811 N N . PHE A 1 226 ? 10.222 13.790 10.438 1.00 65.94 226 PHE A N 1
ATOM 1812 C CA . PHE A 1 226 ? 10.504 12.351 10.276 1.00 65.94 226 PHE A CA 1
ATOM 1813 C C . PHE A 1 226 ? 9.867 11.459 11.347 1.00 65.94 226 PHE A C 1
ATOM 1815 O O . PHE A 1 226 ? 10.317 10.335 11.582 1.00 65.94 226 PHE A O 1
ATOM 1822 N N . ASP A 1 227 ? 8.804 11.936 11.995 1.00 72.44 227 ASP A N 1
ATOM 1823 C CA . ASP A 1 227 ? 8.049 11.104 12.926 1.00 72.44 227 ASP A CA 1
ATOM 1824 C C . ASP A 1 227 ? 7.572 9.820 12.224 1.00 72.44 227 ASP A C 1
ATOM 1826 O O . ASP A 1 227 ? 7.051 9.849 11.103 1.00 72.44 227 ASP A O 1
ATOM 1830 N N . CYS A 1 228 ? 7.739 8.668 12.873 1.00 77.06 228 CYS A N 1
ATOM 1831 C CA . CYS A 1 228 ? 7.381 7.381 12.279 1.00 77.06 228 CYS A CA 1
ATOM 1832 C C . CYS A 1 228 ? 6.757 6.407 13.286 1.00 77.06 228 CYS A C 1
ATOM 1834 O O . CYS A 1 228 ? 6.870 6.558 14.504 1.00 77.06 228 CYS A O 1
ATOM 1836 N N . LEU A 1 229 ? 6.049 5.411 12.748 1.00 81.12 229 LEU A N 1
ATOM 1837 C CA . LEU A 1 229 ? 5.576 4.246 13.493 1.00 81.12 229 LEU A CA 1
ATOM 1838 C C . LEU A 1 229 ? 6.451 3.052 13.132 1.00 81.12 229 LEU A C 1
ATOM 1840 O O . LEU A 1 229 ? 6.821 2.884 11.966 1.00 81.12 229 LEU A O 1
ATOM 1844 N N . VAL A 1 230 ? 6.737 2.220 14.125 1.00 84.94 230 VAL A N 1
ATOM 1845 C CA . VAL A 1 230 ? 7.683 1.113 13.999 1.00 84.94 230 VAL A CA 1
ATOM 1846 C C . VAL A 1 230 ? 6.916 -0.212 13.900 1.00 84.94 230 VAL A C 1
ATOM 1848 O O . VAL A 1 230 ? 6.000 -0.435 14.694 1.00 84.94 230 VAL A O 1
ATOM 1851 N N . PRO A 1 231 ? 7.241 -1.085 12.928 1.00 88.81 231 PRO A N 1
ATOM 1852 C CA . PRO A 1 231 ? 6.655 -2.420 12.845 1.00 88.81 231 PRO A CA 1
ATOM 1853 C C . PRO A 1 231 ? 7.126 -3.347 13.980 1.00 88.81 231 PRO A C 1
ATOM 1855 O O . PRO A 1 231 ? 8.052 -3.038 14.734 1.00 88.81 231 PRO A O 1
ATOM 1858 N N . THR A 1 232 ? 6.498 -4.515 14.101 1.00 90.19 232 THR A N 1
ATOM 1859 C CA . THR A 1 232 ? 7.052 -5.618 14.913 1.00 90.19 232 THR A CA 1
ATOM 1860 C C . THR A 1 232 ? 8.356 -6.133 14.317 1.00 90.19 232 THR A C 1
ATOM 1862 O O . THR A 1 232 ? 8.649 -5.897 13.142 1.00 90.19 232 THR A O 1
ATOM 1865 N N . ARG A 1 233 ? 9.148 -6.869 15.101 1.00 91.88 233 ARG A N 1
ATOM 1866 C CA . ARG A 1 233 ? 10.367 -7.512 14.585 1.00 91.88 233 ARG A CA 1
ATOM 1867 C C . ARG A 1 233 ? 10.057 -8.483 13.449 1.00 91.88 233 ARG A C 1
ATOM 1869 O O . ARG A 1 233 ? 10.718 -8.407 12.424 1.00 91.88 233 ARG A O 1
ATOM 1876 N N . MET A 1 234 ? 9.012 -9.303 13.571 1.00 90.88 234 MET A N 1
ATOM 1877 C CA . MET A 1 234 ? 8.571 -10.196 12.493 1.00 90.88 234 MET A CA 1
ATOM 1878 C C . MET A 1 234 ? 8.199 -9.440 11.209 1.00 90.88 234 MET A C 1
ATOM 1880 O O . MET A 1 234 ? 8.713 -9.766 10.143 1.00 90.88 234 MET A O 1
ATOM 1884 N N . GLU A 1 235 ? 7.358 -8.401 11.297 1.00 91.00 235 GLU A N 1
ATOM 1885 C CA . GLU A 1 235 ? 7.022 -7.565 10.131 1.00 91.00 235 GLU A CA 1
ATOM 1886 C C . GLU A 1 235 ? 8.285 -6.953 9.507 1.00 91.00 235 GLU A C 1
ATOM 1888 O O . GLU A 1 235 ? 8.421 -6.930 8.287 1.00 91.00 235 GLU A O 1
ATOM 1893 N N . SER A 1 236 ? 9.230 -6.509 10.339 1.00 92.75 236 SER A N 1
ATOM 1894 C CA . SER A 1 236 ? 10.493 -5.909 9.897 1.00 92.75 236 SER A CA 1
ATOM 1895 C C . SER A 1 236 ? 11.423 -6.912 9.222 1.00 92.75 236 SER A C 1
ATOM 1897 O O . SER A 1 236 ? 12.044 -6.561 8.229 1.00 92.75 236 SER A O 1
ATOM 1899 N N . LEU A 1 237 ? 11.512 -8.146 9.726 1.00 93.94 237 LEU A N 1
ATOM 1900 C CA . LEU A 1 237 ? 12.310 -9.215 9.122 1.00 93.94 237 LEU A CA 1
ATOM 1901 C C . LEU A 1 237 ? 11.758 -9.617 7.754 1.00 93.94 237 LEU A C 1
ATOM 1903 O O . LEU A 1 237 ? 12.535 -9.803 6.826 1.00 93.94 237 LEU A O 1
ATOM 1907 N N . ILE A 1 238 ? 10.431 -9.689 7.606 1.00 93.75 238 ILE A N 1
ATOM 1908 C CA . ILE A 1 238 ? 9.781 -9.935 6.308 1.00 93.75 238 ILE A CA 1
ATOM 1909 C C . ILE A 1 238 ? 10.098 -8.786 5.339 1.00 93.75 238 ILE A C 1
ATOM 1911 O O . ILE A 1 238 ? 10.539 -9.006 4.216 1.00 93.75 238 ILE A O 1
ATOM 1915 N N . ILE A 1 239 ? 9.949 -7.535 5.780 1.00 93.50 239 ILE A N 1
ATOM 1916 C CA . ILE A 1 239 ? 10.274 -6.369 4.944 1.00 93.50 239 ILE A CA 1
ATOM 1917 C C . ILE A 1 239 ? 11.765 -6.348 4.571 1.00 93.50 239 ILE A C 1
ATOM 1919 O O . ILE A 1 239 ? 12.098 -6.058 3.425 1.00 93.50 239 ILE A O 1
ATOM 1923 N N . LEU A 1 240 ? 12.657 -6.665 5.512 1.00 93.62 240 LEU A N 1
ATOM 1924 C CA . LEU A 1 240 ? 14.099 -6.733 5.278 1.00 93.62 240 LEU A CA 1
ATOM 1925 C C . LEU A 1 240 ? 14.448 -7.851 4.295 1.00 93.62 240 LEU A C 1
ATOM 1927 O O . LEU A 1 240 ? 15.227 -7.619 3.380 1.00 93.62 240 LEU A O 1
ATOM 1931 N N . GLY A 1 241 ? 13.849 -9.033 4.446 1.00 93.38 241 GLY A N 1
ATOM 1932 C CA . GLY A 1 241 ? 14.023 -10.141 3.511 1.00 93.38 241 GLY A CA 1
ATOM 1933 C C . GLY A 1 241 ? 13.596 -9.759 2.096 1.00 93.38 241 GLY A C 1
ATOM 1934 O O . GLY A 1 241 ? 14.339 -10.005 1.151 1.00 93.38 241 GLY A O 1
ATOM 1935 N N . PHE A 1 242 ? 12.457 -9.076 1.952 1.00 93.94 242 PHE A N 1
ATOM 1936 C CA . PHE A 1 242 ? 12.010 -8.565 0.657 1.00 93.94 242 PHE A CA 1
ATOM 1937 C C . PHE A 1 242 ? 12.944 -7.483 0.092 1.00 93.94 242 PHE A C 1
ATOM 1939 O O . PHE A 1 242 ? 13.236 -7.480 -1.100 1.00 93.94 242 PHE A O 1
ATOM 1946 N N . PHE A 1 243 ? 13.463 -6.589 0.937 1.00 92.50 243 PHE A N 1
ATOM 1947 C CA . PHE A 1 243 ? 14.446 -5.587 0.522 1.00 92.50 243 PHE A CA 1
ATOM 1948 C C . PHE A 1 243 ? 15.742 -6.229 0.012 1.00 92.50 243 PHE A C 1
ATOM 1950 O O . PHE A 1 243 ? 16.220 -5.862 -1.057 1.00 92.50 243 PHE A O 1
ATOM 1957 N N . VAL A 1 244 ? 16.289 -7.198 0.755 1.00 90.94 244 VAL A N 1
ATOM 1958 C CA . VAL A 1 244 ? 17.491 -7.946 0.361 1.00 90.94 244 VAL A CA 1
ATOM 1959 C C . VAL A 1 244 ? 17.238 -8.697 -0.942 1.00 90.94 244 VAL A C 1
ATOM 1961 O O . VAL A 1 244 ? 18.047 -8.592 -1.852 1.00 90.94 244 VAL A O 1
ATOM 1964 N N . TYR A 1 245 ? 16.089 -9.365 -1.074 1.00 90.88 245 TYR A N 1
ATOM 1965 C CA . TYR A 1 245 ? 15.673 -10.022 -2.315 1.00 90.88 245 TYR A CA 1
ATOM 1966 C C . TYR A 1 245 ? 15.714 -9.064 -3.518 1.00 90.88 245 TYR A C 1
ATOM 1968 O O . TYR A 1 245 ? 16.357 -9.367 -4.524 1.00 90.88 245 TYR A O 1
ATOM 1976 N N . LEU A 1 246 ? 15.086 -7.886 -3.402 1.00 88.00 246 LEU A N 1
ATOM 1977 C CA . LEU A 1 246 ? 15.078 -6.889 -4.476 1.00 88.00 246 LEU A CA 1
ATOM 1978 C C . LEU A 1 246 ? 16.483 -6.361 -4.776 1.00 88.00 246 LEU A C 1
ATOM 1980 O O . LEU A 1 246 ? 16.848 -6.247 -5.942 1.00 88.00 246 LEU A O 1
ATOM 1984 N N . LEU A 1 247 ? 17.275 -6.062 -3.745 1.00 88.31 247 LEU A N 1
ATOM 1985 C CA . LEU A 1 247 ? 18.633 -5.547 -3.904 1.00 88.31 247 LEU A CA 1
ATOM 1986 C C . LEU A 1 247 ? 19.537 -6.563 -4.612 1.00 88.31 247 LEU A C 1
ATOM 1988 O O . LEU A 1 247 ? 20.237 -6.209 -5.556 1.00 88.31 247 LEU A O 1
ATOM 1992 N N . THR A 1 248 ? 19.492 -7.826 -4.187 1.00 86.88 248 THR A N 1
ATOM 1993 C CA . THR A 1 248 ? 20.278 -8.911 -4.774 1.00 86.88 248 THR A CA 1
ATOM 1994 C C . THR A 1 248 ? 19.895 -9.138 -6.238 1.00 86.88 248 THR A C 1
ATOM 1996 O O . THR A 1 248 ? 20.775 -9.197 -7.093 1.00 86.88 248 THR A O 1
ATOM 1999 N N . LEU A 1 249 ? 18.602 -9.182 -6.571 1.00 83.88 249 LEU A N 1
ATOM 2000 C CA . LEU A 1 249 ? 18.160 -9.378 -7.959 1.00 83.88 249 LEU A CA 1
ATOM 2001 C C . LEU A 1 249 ? 18.352 -8.157 -8.859 1.00 83.88 249 LEU A C 1
ATOM 2003 O O . LEU A 1 249 ? 18.385 -8.307 -10.078 1.00 83.88 249 LEU A O 1
ATOM 2007 N N . CYS A 1 250 ? 18.519 -6.966 -8.284 1.00 83.88 250 CYS A N 1
ATOM 2008 C CA . CYS A 1 250 ? 18.970 -5.801 -9.039 1.00 83.88 250 CYS A CA 1
ATOM 2009 C C . CYS A 1 250 ? 20.458 -5.865 -9.421 1.00 83.88 250 CYS A C 1
ATOM 2011 O O . CYS A 1 250 ? 20.884 -5.034 -10.214 1.00 83.88 250 CYS A O 1
ATOM 2013 N N . ALA A 1 251 ? 21.240 -6.798 -8.864 1.00 82.00 251 ALA A N 1
ATOM 2014 C CA . ALA A 1 251 ? 22.684 -6.905 -9.088 1.00 82.00 251 ALA A CA 1
ATOM 2015 C C . ALA A 1 251 ? 23.125 -8.220 -9.763 1.00 82.00 251 ALA A C 1
ATOM 2017 O O . ALA A 1 251 ? 24.186 -8.260 -10.381 1.00 82.00 251 ALA A O 1
ATOM 2018 N N . ILE A 1 252 ? 22.343 -9.299 -9.643 1.00 85.75 252 ILE A N 1
ATOM 2019 C CA . ILE A 1 252 ? 22.669 -10.611 -10.225 1.00 85.75 252 ILE A CA 1
ATOM 2020 C C . ILE A 1 252 ? 22.760 -10.542 -11.756 1.00 85.75 252 ILE A C 1
ATOM 2022 O O . ILE A 1 252 ? 21.906 -9.949 -12.410 1.00 85.75 252 ILE A O 1
ATOM 2026 N N . GLU A 1 253 ? 23.780 -11.209 -12.308 1.00 83.12 253 GLU A N 1
ATOM 2027 C CA . GLU A 1 253 ? 24.035 -11.349 -13.754 1.00 83.12 253 GLU A CA 1
ATOM 2028 C C . GLU A 1 253 ? 24.151 -10.023 -14.526 1.00 83.12 253 GLU A C 1
ATOM 2030 O O . GLU A 1 253 ? 24.021 -9.987 -15.747 1.00 83.12 253 GLU A O 1
ATOM 2035 N N . ILE A 1 254 ? 24.476 -8.932 -13.827 1.00 86.62 254 ILE A N 1
ATOM 2036 C CA . ILE A 1 254 ? 24.854 -7.658 -14.436 1.00 86.62 254 ILE A CA 1
ATOM 2037 C C . ILE A 1 254 ? 26.381 -7.564 -14.458 1.00 86.62 254 ILE A C 1
ATOM 2039 O O . ILE A 1 254 ? 27.024 -7.443 -13.416 1.00 86.62 254 ILE A O 1
ATOM 2043 N N . TYR A 1 255 ? 26.971 -7.597 -15.653 1.00 87.31 255 TYR A N 1
ATOM 2044 C CA . TYR A 1 255 ? 28.405 -7.393 -15.859 1.00 87.31 255 TYR A CA 1
ATOM 2045 C C . TYR A 1 255 ? 28.678 -6.679 -17.186 1.00 87.31 255 TYR A C 1
ATOM 2047 O O . TYR A 1 255 ? 27.847 -6.670 -18.090 1.00 87.31 255 TYR A O 1
ATOM 2055 N N . TYR A 1 256 ? 29.846 -6.049 -17.295 1.00 89.00 256 TYR A N 1
ATOM 2056 C CA . TYR A 1 256 ? 30.279 -5.380 -18.519 1.00 89.00 256 TYR A CA 1
ATOM 2057 C C . TYR A 1 256 ? 31.136 -6.310 -19.368 1.00 89.00 256 TYR A C 1
ATOM 2059 O O . TYR A 1 256 ? 32.061 -6.943 -18.855 1.00 89.00 256 TYR A O 1
ATOM 2067 N N . VAL A 1 257 ? 30.842 -6.362 -20.665 1.00 88.69 257 VAL A N 1
ATOM 2068 C CA . VAL A 1 257 ? 31.656 -7.078 -21.645 1.00 88.69 257 VAL A CA 1
ATOM 2069 C C . VAL A 1 257 ? 32.765 -6.130 -22.127 1.00 88.69 257 VAL A C 1
ATOM 2071 O O . VAL A 1 257 ? 32.465 -5.046 -22.620 1.00 88.69 257 VAL A O 1
ATOM 2074 N N . PRO A 1 258 ? 34.059 -6.465 -21.976 1.00 87.00 258 PRO A N 1
ATOM 2075 C CA . PRO A 1 258 ? 35.133 -5.598 -22.453 1.00 87.00 258 PRO A CA 1
ATOM 2076 C C . PRO A 1 258 ? 35.035 -5.349 -23.964 1.00 87.00 258 PRO A C 1
ATOM 2078 O O . PRO A 1 258 ? 34.902 -6.296 -24.732 1.00 87.00 258 PRO A O 1
ATOM 2081 N N . ASN A 1 259 ? 35.165 -4.086 -24.384 1.00 85.31 259 ASN A N 1
ATOM 2082 C CA . ASN A 1 259 ? 34.994 -3.636 -25.774 1.00 85.31 259 ASN A CA 1
ATOM 2083 C C . ASN A 1 259 ? 33.574 -3.843 -26.337 1.00 85.31 259 ASN A C 1
ATOM 2085 O O . ASN A 1 259 ? 33.422 -4.029 -27.543 1.00 85.31 259 ASN A O 1
ATOM 2089 N N . ASP A 1 260 ? 32.549 -3.803 -25.479 1.00 83.44 260 ASP A N 1
ATOM 2090 C CA . ASP A 1 260 ? 31.143 -3.915 -25.876 1.00 83.44 260 ASP A CA 1
ATOM 2091 C C . ASP A 1 260 ? 30.784 -2.896 -26.986 1.00 83.44 260 ASP A C 1
ATOM 2093 O O . ASP A 1 260 ? 30.863 -1.680 -26.773 1.00 83.44 260 ASP A O 1
ATOM 2097 N N . PRO A 1 261 ? 30.382 -3.366 -28.180 1.00 80.38 261 PRO A N 1
ATOM 2098 C CA . PRO A 1 261 ? 30.019 -2.500 -29.299 1.00 80.38 261 PRO A CA 1
ATOM 2099 C C . PRO A 1 261 ? 28.637 -1.836 -29.159 1.00 80.38 261 PRO A C 1
ATOM 2101 O O . PRO A 1 261 ? 28.344 -0.902 -29.905 1.00 80.38 261 PRO A O 1
ATOM 2104 N N . ILE A 1 262 ? 27.786 -2.301 -28.238 1.00 81.56 262 ILE A N 1
ATOM 2105 C CA . ILE A 1 262 ? 26.443 -1.770 -27.953 1.00 81.56 262 ILE A CA 1
ATOM 2106 C C . ILE A 1 262 ? 26.534 -0.640 -26.919 1.00 81.56 262 ILE A C 1
ATOM 2108 O O . ILE A 1 262 ? 25.926 0.428 -27.078 1.00 81.56 262 ILE A O 1
ATOM 2112 N N . PHE A 1 263 ? 27.313 -0.870 -25.861 1.00 86.75 263 PHE A N 1
ATOM 2113 C CA . PHE A 1 263 ? 27.527 0.072 -24.765 1.00 86.75 263 PHE A CA 1
ATOM 2114 C C . PHE A 1 263 ? 29.029 0.316 -24.560 1.00 86.75 263 PHE A C 1
ATOM 2116 O O . PHE A 1 263 ? 29.647 -0.369 -23.754 1.00 86.75 263 PHE A O 1
ATOM 2123 N N . PRO A 1 264 ? 29.623 1.332 -25.215 1.00 82.88 264 PRO A N 1
ATOM 2124 C CA . PRO A 1 264 ? 31.082 1.490 -25.294 1.00 82.88 264 PRO A CA 1
ATOM 2125 C C . PRO A 1 264 ? 31.811 1.705 -23.961 1.00 82.88 264 PRO A C 1
ATOM 2127 O O . PRO A 1 264 ? 33.037 1.619 -23.901 1.00 82.88 264 PRO A O 1
ATOM 2130 N N . THR A 1 265 ? 31.085 2.063 -22.899 1.00 86.88 265 THR A N 1
ATOM 2131 C CA . THR A 1 265 ? 31.664 2.356 -21.587 1.00 86.88 265 THR A CA 1
ATOM 2132 C C . THR A 1 265 ? 30.999 1.535 -20.494 1.00 86.88 265 THR A C 1
ATOM 2134 O O . THR A 1 265 ? 29.784 1.315 -20.496 1.00 86.88 265 THR A O 1
ATOM 2137 N N . LEU A 1 266 ? 31.802 1.167 -19.490 1.00 87.88 266 LEU A N 1
ATOM 2138 C CA . LEU A 1 266 ? 31.341 0.497 -18.274 1.00 87.88 266 LEU A CA 1
ATOM 2139 C C . LEU A 1 266 ? 30.175 1.255 -17.622 1.00 87.88 266 LEU A C 1
ATOM 2141 O O . LEU A 1 266 ? 29.187 0.640 -17.224 1.00 87.88 266 LEU A O 1
ATOM 2145 N N . GLN A 1 267 ? 30.270 2.589 -17.525 1.00 87.44 267 GLN A N 1
ATOM 2146 C CA . GLN A 1 267 ? 29.213 3.388 -16.903 1.00 87.44 267 GLN A CA 1
ATOM 2147 C C . GLN A 1 267 ? 27.903 3.303 -17.689 1.00 87.44 267 GLN A C 1
ATOM 2149 O O . GLN A 1 267 ? 26.843 3.167 -17.078 1.00 87.44 267 GLN A O 1
ATOM 2154 N N . MET A 1 268 ? 27.959 3.359 -19.022 1.00 86.25 268 MET A N 1
ATOM 2155 C CA . MET A 1 268 ? 26.766 3.292 -19.862 1.00 86.25 268 MET A CA 1
ATOM 2156 C C . MET A 1 268 ? 26.089 1.926 -19.760 1.00 86.25 268 MET A C 1
ATOM 2158 O O . MET A 1 268 ? 24.881 1.873 -19.539 1.00 86.25 268 MET A O 1
ATOM 2162 N N . ALA A 1 269 ? 26.866 0.845 -19.864 1.00 88.56 269 ALA A N 1
ATOM 2163 C CA . ALA A 1 269 ? 26.352 -0.518 -19.785 1.00 88.56 269 ALA A CA 1
ATOM 2164 C C . ALA A 1 269 ? 25.673 -0.779 -18.432 1.00 88.56 269 ALA A C 1
ATOM 2166 O O . ALA A 1 269 ? 24.493 -1.117 -18.380 1.00 88.56 269 ALA A O 1
ATOM 2167 N N . LEU A 1 270 ? 26.378 -0.528 -17.321 1.00 88.62 270 LEU A N 1
ATOM 2168 C CA . LEU A 1 270 ? 25.833 -0.768 -15.982 1.00 88.62 270 LEU A CA 1
ATOM 2169 C C . LEU A 1 270 ? 24.614 0.108 -15.686 1.00 88.62 270 LEU A C 1
ATOM 2171 O O . LEU A 1 270 ? 23.625 -0.388 -15.146 1.00 88.62 270 LEU A O 1
ATOM 2175 N N . THR A 1 271 ? 24.654 1.391 -16.061 1.00 89.75 271 THR A N 1
ATOM 2176 C CA . THR A 1 271 ? 23.505 2.284 -15.858 1.00 89.75 271 THR A CA 1
ATOM 2177 C C . THR A 1 271 ? 22.301 1.795 -16.650 1.00 89.75 271 THR A C 1
ATOM 2179 O O . THR A 1 271 ? 21.193 1.799 -16.118 1.00 89.75 271 THR A O 1
ATOM 2182 N N . ARG A 1 272 ? 22.506 1.320 -17.887 1.00 88.25 272 ARG A N 1
ATOM 2183 C CA . ARG A 1 272 ? 21.425 0.782 -18.714 1.00 88.25 272 ARG A CA 1
ATOM 2184 C C . ARG A 1 272 ? 20.813 -0.464 -18.094 1.00 88.25 272 ARG A C 1
ATOM 2186 O O . ARG A 1 272 ? 19.602 -0.507 -17.902 1.00 88.25 272 ARG A O 1
ATOM 2193 N N . TYR A 1 273 ? 21.642 -1.435 -17.723 1.00 89.94 273 TYR A N 1
ATOM 2194 C CA . TYR A 1 273 ? 21.167 -2.694 -17.157 1.00 89.94 273 TYR A CA 1
ATOM 2195 C C . TYR A 1 273 ? 20.390 -2.477 -15.852 1.00 89.94 273 TYR A C 1
ATOM 2197 O O . TYR A 1 273 ? 19.303 -3.034 -15.686 1.00 89.94 273 TYR A O 1
ATOM 2205 N N . VAL A 1 274 ? 20.889 -1.609 -14.962 1.00 89.75 274 VAL A N 1
ATOM 2206 C CA . VAL A 1 274 ? 20.207 -1.253 -13.706 1.00 89.75 274 VAL A CA 1
ATOM 2207 C C . VAL A 1 274 ? 18.909 -0.484 -13.967 1.00 89.75 274 VAL A C 1
ATOM 2209 O O . VAL A 1 274 ? 17.898 -0.748 -13.309 1.00 89.75 274 VAL A O 1
ATOM 2212 N N . ALA A 1 275 ? 18.899 0.449 -14.921 1.00 90.75 275 ALA A N 1
ATOM 2213 C CA . ALA A 1 275 ? 17.704 1.219 -15.248 1.00 90.75 275 ALA A CA 1
ATOM 2214 C C . ALA A 1 275 ? 16.579 0.317 -15.782 1.00 90.75 275 ALA A C 1
ATOM 2216 O O . ALA A 1 275 ? 15.454 0.384 -15.285 1.00 90.75 275 ALA A O 1
ATOM 2217 N N . ASP A 1 276 ? 16.890 -0.585 -16.715 1.00 89.94 276 ASP A N 1
ATOM 2218 C CA . ASP A 1 276 ? 15.935 -1.554 -17.269 1.00 89.94 276 ASP A CA 1
ATOM 2219 C C . ASP A 1 276 ? 15.382 -2.463 -16.157 1.00 89.94 276 ASP A C 1
ATOM 2221 O O . ASP A 1 276 ? 14.169 -2.602 -15.973 1.00 89.94 276 ASP A O 1
ATOM 2225 N N . ARG A 1 277 ? 16.287 -3.013 -15.336 1.00 89.62 277 ARG A N 1
ATOM 2226 C CA . ARG A 1 277 ? 15.967 -3.935 -14.241 1.00 89.62 277 ARG A CA 1
ATOM 2227 C C . ARG A 1 277 ? 14.989 -3.331 -13.239 1.00 89.62 277 ARG A C 1
ATOM 2229 O O . ARG A 1 277 ? 13.983 -3.944 -12.884 1.00 89.62 277 ARG A O 1
ATOM 2236 N N . THR A 1 278 ? 15.297 -2.129 -12.767 1.00 92.50 278 THR A N 1
ATOM 2237 C CA . THR A 1 278 ? 14.512 -1.446 -11.734 1.00 92.50 278 THR A CA 1
ATOM 2238 C C . THR A 1 278 ? 13.142 -0.995 -12.255 1.00 92.50 278 THR A C 1
ATOM 2240 O O . THR A 1 278 ? 12.152 -1.121 -11.530 1.00 92.50 278 THR A O 1
ATOM 2243 N N . GLY A 1 279 ? 13.045 -0.577 -13.523 1.00 91.88 279 GLY A N 1
ATOM 2244 C CA . GLY A 1 279 ? 11.779 -0.212 -14.170 1.00 91.88 279 GLY A CA 1
ATOM 2245 C C . GLY A 1 279 ? 10.808 -1.388 -14.282 1.00 91.88 279 GLY A C 1
ATOM 2246 O O . GLY A 1 279 ? 9.659 -1.294 -13.834 1.00 91.88 279 GLY A O 1
ATOM 2247 N N . ILE A 1 280 ? 11.286 -2.531 -14.782 1.00 90.38 280 ILE A N 1
ATOM 2248 C CA . ILE A 1 280 ? 10.476 -3.750 -14.944 1.00 90.38 280 ILE A CA 1
ATOM 2249 C C . ILE A 1 280 ? 10.003 -4.273 -13.582 1.00 90.38 280 ILE A C 1
ATOM 2251 O O . ILE A 1 280 ? 8.813 -4.532 -13.398 1.00 90.38 280 ILE A O 1
ATOM 2255 N N . LEU A 1 281 ? 10.898 -4.343 -12.588 1.00 88.88 281 LEU A N 1
ATOM 2256 C CA . LEU A 1 281 ? 10.533 -4.746 -11.225 1.00 88.88 281 LEU A CA 1
ATOM 2257 C C . LEU A 1 281 ? 9.451 -3.839 -10.627 1.00 88.88 281 LEU A C 1
ATOM 2259 O O . LEU A 1 281 ? 8.489 -4.332 -10.037 1.00 88.88 281 LEU A O 1
ATOM 2263 N N . SER A 1 282 ? 9.580 -2.519 -10.790 1.00 94.50 282 SER A N 1
ATOM 2264 C CA . SER A 1 282 ? 8.589 -1.564 -10.281 1.00 94.50 282 SER A CA 1
ATOM 2265 C C . SER A 1 282 ? 7.207 -1.766 -10.925 1.00 94.50 282 SER A C 1
ATOM 2267 O O . SER A 1 282 ? 6.190 -1.775 -10.224 1.00 94.50 282 SER A O 1
ATOM 2269 N N . THR A 1 283 ? 7.174 -2.031 -12.234 1.00 90.81 283 THR A N 1
ATOM 2270 C CA . THR A 1 283 ? 5.953 -2.271 -13.016 1.00 90.81 283 THR A CA 1
ATOM 2271 C C . THR A 1 283 ? 5.253 -3.546 -12.555 1.00 90.81 283 THR A C 1
ATOM 2273 O O . THR A 1 283 ? 4.085 -3.510 -12.161 1.00 90.81 283 THR A O 1
ATOM 2276 N N . ILE A 1 284 ? 5.990 -4.660 -12.510 1.00 86.62 284 ILE A N 1
ATOM 2277 C CA . ILE A 1 284 ? 5.456 -5.978 -12.152 1.00 86.62 284 ILE A CA 1
ATOM 2278 C C . ILE A 1 284 ? 4.941 -5.991 -10.708 1.00 86.62 284 ILE A C 1
ATOM 2280 O O . ILE A 1 284 ? 3.907 -6.584 -10.439 1.00 86.62 284 ILE A O 1
ATOM 2284 N N . LEU A 1 285 ? 5.583 -5.300 -9.763 1.00 88.12 285 LEU A N 1
ATOM 2285 C CA . LEU A 1 285 ? 5.162 -5.307 -8.353 1.00 88.12 285 LEU A CA 1
ATOM 2286 C C . LEU A 1 285 ? 3.981 -4.366 -8.037 1.00 88.12 285 LEU A C 1
ATOM 2288 O O . LEU A 1 285 ? 3.413 -4.435 -6.941 1.00 88.12 285 LEU A O 1
ATOM 2292 N N . THR A 1 286 ? 3.574 -3.503 -8.972 1.00 88.50 286 THR A N 1
ATOM 2293 C CA . THR A 1 286 ? 2.511 -2.506 -8.752 1.00 88.50 286 THR A CA 1
ATOM 2294 C C . THR A 1 286 ? 1.130 -3.116 -8.418 1.00 88.50 286 THR A C 1
ATOM 2296 O O . THR A 1 286 ? 0.506 -2.641 -7.467 1.00 88.50 286 THR A O 1
ATOM 2299 N N . PRO A 1 287 ? 0.635 -4.195 -9.061 1.00 87.38 287 PRO A N 1
ATOM 2300 C CA . PRO A 1 287 ? -0.656 -4.807 -8.706 1.00 87.38 287 PRO A CA 1
ATOM 2301 C C . PRO A 1 287 ? -0.723 -5.254 -7.242 1.00 87.38 287 PRO A C 1
ATOM 2303 O O . PRO A 1 287 ? -1.712 -5.026 -6.541 1.00 87.38 287 PRO A O 1
ATOM 2306 N N . MET A 1 288 ? 0.369 -5.843 -6.752 1.00 86.50 288 MET A N 1
ATOM 2307 C CA . MET A 1 288 ? 0.504 -6.284 -5.366 1.00 86.50 288 MET A CA 1
ATOM 2308 C C . MET A 1 288 ? 0.501 -5.099 -4.390 1.00 86.50 288 MET A C 1
ATOM 2310 O O . MET A 1 288 ? -0.116 -5.173 -3.324 1.00 86.50 288 MET A O 1
ATOM 2314 N N . LEU A 1 289 ? 1.144 -3.985 -4.755 1.00 92.75 289 LEU A N 1
ATOM 2315 C CA . LEU A 1 289 ? 1.098 -2.753 -3.970 1.00 92.75 289 LEU A CA 1
ATOM 2316 C C . LEU A 1 289 ? -0.347 -2.270 -3.758 1.00 92.75 289 LEU A C 1
ATOM 2318 O O . LEU A 1 289 ? -0.713 -1.915 -2.631 1.00 92.75 289 LEU A O 1
ATOM 2322 N N . LEU A 1 290 ? -1.169 -2.276 -4.813 1.00 88.88 290 LEU A N 1
ATOM 2323 C CA . LEU A 1 290 ? -2.578 -1.879 -4.727 1.00 88.88 290 LEU A CA 1
ATOM 2324 C C . LEU A 1 290 ? -3.391 -2.869 -3.882 1.00 88.88 290 LEU A C 1
ATOM 2326 O O . LEU A 1 290 ? -4.197 -2.438 -3.053 1.00 88.88 290 LEU A O 1
ATOM 2330 N N . LEU A 1 291 ? -3.136 -4.176 -4.022 1.00 85.44 291 LEU A N 1
ATOM 2331 C CA . LEU A 1 291 ? -3.807 -5.225 -3.248 1.00 85.44 291 LEU A CA 1
ATOM 2332 C C . LEU A 1 291 ? -3.647 -5.017 -1.736 1.00 85.44 291 LEU A C 1
ATOM 2334 O O . LEU A 1 291 ? -4.635 -5.048 -1.000 1.00 85.44 291 LEU A O 1
ATOM 2338 N N . PHE A 1 292 ? -2.425 -4.737 -1.271 1.00 86.12 292 PHE A N 1
ATOM 2339 C CA . PHE A 1 292 ? -2.149 -4.479 0.147 1.00 86.12 292 PHE A CA 1
ATOM 2340 C C . PHE A 1 292 ? -2.790 -3.183 0.679 1.00 86.12 292 PHE A C 1
ATOM 2342 O O . PHE A 1 292 ? -2.968 -3.035 1.889 1.00 86.12 292 PHE A O 1
ATOM 2349 N N . GLY A 1 293 ? -3.145 -2.240 -0.201 1.00 87.00 293 GLY A N 1
ATOM 2350 C CA . GLY A 1 293 ? -3.828 -0.993 0.161 1.00 87.00 293 GLY A CA 1
ATOM 2351 C C . GLY A 1 293 ? -5.360 -1.103 0.243 1.00 87.00 293 GLY A C 1
ATOM 2352 O O . GLY A 1 293 ? -6.009 -0.222 0.816 1.00 87.00 293 GLY A O 1
ATOM 2353 N N . GLY A 1 294 ? -5.955 -2.162 -0.317 1.00 84.56 294 GLY A N 1
ATOM 2354 C CA . GLY A 1 294 ? -7.406 -2.378 -0.355 1.00 84.56 294 GLY A CA 1
ATOM 2355 C C . GLY A 1 294 ? -8.003 -2.800 0.996 1.00 84.56 294 GLY A C 1
ATOM 2356 O O . GLY A 1 294 ? -7.428 -3.627 1.705 1.00 84.56 294 GLY A O 1
ATOM 2357 N N . ARG A 1 295 ? -9.192 -2.272 1.335 1.00 81.44 295 ARG A N 1
ATOM 2358 C CA . ARG A 1 295 ? -9.980 -2.672 2.527 1.00 81.44 295 ARG A CA 1
ATOM 2359 C C . ARG A 1 295 ? -10.700 -4.004 2.305 1.00 81.44 295 ARG A C 1
ATOM 2361 O O . ARG A 1 295 ? -10.929 -4.747 3.251 1.00 81.44 295 ARG A O 1
ATOM 2368 N N . ASN A 1 296 ? -11.074 -4.286 1.059 1.00 80.19 296 ASN A N 1
ATOM 2369 C CA . ASN A 1 296 ? -11.662 -5.543 0.616 1.00 80.19 296 ASN A CA 1
ATOM 2370 C C . ASN A 1 296 ? -10.635 -6.270 -0.247 1.00 80.19 296 ASN A C 1
ATOM 2372 O O . ASN A 1 296 ? -10.734 -6.279 -1.470 1.00 80.19 296 ASN A O 1
ATOM 2376 N N . ASN A 1 297 ? -9.628 -6.851 0.401 1.00 77.06 297 ASN A N 1
ATOM 2377 C CA . ASN A 1 297 ? -8.640 -7.677 -0.276 1.00 77.06 297 ASN A CA 1
ATOM 2378 C C . ASN A 1 297 ? -8.821 -9.149 0.135 1.00 77.06 297 ASN A C 1
ATOM 2380 O O . ASN A 1 297 ? -9.039 -9.461 1.309 1.00 77.06 297 ASN A O 1
ATOM 2384 N N . PHE A 1 298 ? -8.757 -10.060 -0.839 1.00 75.75 298 PHE A N 1
ATOM 2385 C CA . PHE A 1 298 ? -8.945 -11.493 -0.589 1.00 75.75 298 PHE A CA 1
ATOM 2386 C C . PHE A 1 298 ? -7.836 -12.062 0.308 1.00 75.75 298 PHE A C 1
ATOM 2388 O O . PHE A 1 298 ? -8.083 -12.960 1.115 1.00 75.75 298 PHE A O 1
ATOM 2395 N N . LEU A 1 299 ? -6.626 -11.499 0.215 1.00 77.50 299 LEU A N 1
ATOM 2396 C CA . LEU A 1 299 ? -5.464 -11.931 0.982 1.00 77.50 299 LEU A CA 1
ATOM 2397 C C . LEU A 1 299 ? -5.703 -11.786 2.485 1.00 77.50 299 LEU A C 1
ATOM 2399 O O . LEU A 1 299 ? -5.258 -12.619 3.262 1.00 77.50 299 LEU A O 1
ATOM 2403 N N . GLN A 1 300 ? -6.470 -10.787 2.909 1.00 82.56 300 GLN A N 1
ATOM 2404 C CA . GLN A 1 300 ? -6.842 -10.546 4.295 1.00 82.56 300 GLN A CA 1
ATOM 2405 C C . GLN A 1 300 ? -7.768 -11.646 4.804 1.00 82.56 300 GLN A C 1
ATOM 2407 O O . GLN A 1 300 ? -7.652 -12.055 5.954 1.00 82.56 300 GLN A O 1
ATOM 2412 N N . TRP A 1 301 ? -8.663 -12.154 3.954 1.00 77.81 301 TRP A N 1
ATOM 2413 C CA . TRP A 1 301 ? -9.582 -13.234 4.320 1.00 77.81 301 TRP A CA 1
ATOM 2414 C C . TRP A 1 301 ? -8.859 -14.570 4.438 1.00 77.81 301 TRP A C 1
ATOM 2416 O O . TRP A 1 301 ? -9.138 -15.337 5.354 1.00 77.81 301 TRP A O 1
ATOM 2426 N N . VAL A 1 302 ? -7.930 -14.835 3.521 1.00 79.94 302 VAL A N 1
ATOM 2427 C CA . VAL A 1 302 ? -7.183 -16.093 3.483 1.00 79.94 302 VAL A CA 1
ATOM 2428 C C . VAL A 1 302 ? -6.106 -16.119 4.566 1.00 79.94 302 VAL A C 1
ATOM 2430 O O . VAL A 1 302 ? -5.991 -17.097 5.292 1.00 79.94 302 VAL A O 1
ATOM 2433 N N . THR A 1 303 ? -5.360 -15.032 4.755 1.00 83.69 303 THR A N 1
ATOM 2434 C CA . THR A 1 303 ? -4.313 -14.972 5.789 1.00 83.69 303 THR A CA 1
ATOM 2435 C C . THR A 1 303 ? -4.857 -14.685 7.183 1.00 83.69 303 THR A C 1
ATOM 2437 O O . THR A 1 303 ? -4.138 -14.903 8.149 1.00 83.69 303 THR A O 1
ATOM 2440 N N . ARG A 1 304 ? -6.088 -14.172 7.319 1.00 84.06 304 ARG A N 1
ATOM 2441 C CA . ARG A 1 304 ? -6.647 -13.644 8.582 1.00 84.06 304 ARG A CA 1
ATOM 2442 C C . ARG A 1 304 ? -5.805 -12.521 9.204 1.00 84.06 304 ARG A C 1
ATOM 2444 O O . ARG A 1 304 ? -5.860 -12.267 10.408 1.00 84.06 304 ARG A O 1
ATOM 2451 N N . TRP A 1 305 ? -5.001 -11.827 8.397 1.00 84.56 305 TRP A N 1
ATOM 2452 C CA . TRP A 1 305 ? -4.273 -10.648 8.852 1.00 84.56 305 TRP A CA 1
ATOM 2453 C C . TRP A 1 305 ? -5.211 -9.474 9.127 1.00 84.56 305 TRP A C 1
ATOM 2455 O O . TRP A 1 305 ? -6.277 -9.310 8.534 1.00 84.56 305 TRP A O 1
ATOM 2465 N N . LYS A 1 306 ? -4.774 -8.593 10.024 1.00 81.81 306 LYS A N 1
ATOM 2466 C CA . LYS A 1 306 ? -5.458 -7.325 10.270 1.00 81.81 306 LYS A CA 1
ATOM 2467 C C . LYS A 1 306 ? -5.179 -6.372 9.113 1.00 81.81 306 LYS A C 1
ATOM 2469 O O . LYS A 1 306 ? -4.075 -6.352 8.567 1.00 81.81 306 LYS A O 1
ATOM 2474 N N . PHE A 1 307 ? -6.143 -5.511 8.793 1.00 82.00 307 PHE A N 1
ATOM 2475 C CA . PHE A 1 307 ? -5.944 -4.471 7.779 1.00 82.00 307 PHE A CA 1
ATOM 2476 C C . PHE A 1 307 ? -4.748 -3.564 8.120 1.00 82.00 307 PHE A C 1
ATOM 2478 O O . PHE A 1 307 ? -3.991 -3.171 7.239 1.00 82.00 307 PHE A O 1
ATOM 2485 N N . SER A 1 308 ? -4.492 -3.310 9.408 1.00 80.56 308 SER A N 1
ATOM 2486 C CA . SER A 1 308 ? -3.303 -2.577 9.860 1.00 80.56 308 SER A CA 1
ATOM 2487 C C . SER A 1 308 ? -1.982 -3.225 9.422 1.00 80.56 308 SER A C 1
ATOM 2489 O O . SER A 1 308 ? -1.073 -2.493 9.034 1.00 80.56 308 SER A O 1
ATOM 2491 N N . THR A 1 309 ? -1.885 -4.559 9.431 1.00 84.75 309 THR A N 1
ATOM 2492 C CA . THR A 1 309 ? -0.717 -5.315 8.943 1.00 84.75 309 THR A CA 1
ATOM 2493 C C . THR A 1 309 ? -0.568 -5.176 7.427 1.00 84.75 309 THR A C 1
ATOM 2495 O O . THR A 1 309 ? 0.518 -4.857 6.951 1.00 84.75 309 THR A O 1
ATOM 2498 N N . MET A 1 310 ? -1.664 -5.287 6.668 1.00 85.94 310 MET A N 1
ATOM 2499 C CA . MET A 1 310 ? -1.646 -5.060 5.212 1.00 85.94 310 MET A CA 1
ATOM 2500 C C . MET A 1 310 ? -1.134 -3.656 4.862 1.00 85.94 310 MET A C 1
ATOM 2502 O O . MET A 1 310 ? -0.245 -3.499 4.028 1.00 85.94 310 MET A O 1
ATOM 2506 N N . VAL A 1 311 ? -1.605 -2.631 5.579 1.00 88.25 311 VAL A N 1
ATOM 2507 C CA . VAL A 1 311 ? -1.162 -1.245 5.371 1.00 88.25 311 VAL A CA 1
ATOM 2508 C C . VAL A 1 311 ? 0.302 -1.039 5.795 1.00 88.25 311 VAL A C 1
ATOM 2510 O O . VAL A 1 311 ? 0.984 -0.179 5.234 1.00 88.25 311 VAL A O 1
ATOM 2513 N N . VAL A 1 312 ? 0.830 -1.805 6.762 1.00 87.94 312 VAL A N 1
ATOM 2514 C CA . VAL A 1 312 ? 2.275 -1.803 7.065 1.00 87.94 312 VAL A CA 1
ATOM 2515 C C . VAL A 1 312 ? 3.069 -2.235 5.837 1.00 87.94 312 VAL A C 1
ATOM 2517 O O . VAL A 1 312 ? 3.967 -1.493 5.435 1.00 87.94 312 VAL A O 1
ATOM 2520 N N . TYR A 1 313 ? 2.704 -3.357 5.216 1.00 90.75 313 TYR A N 1
ATOM 2521 C CA . TYR A 1 313 ? 3.380 -3.854 4.018 1.00 90.75 313 TYR A CA 1
ATOM 2522 C C . TYR A 1 313 ? 3.189 -2.932 2.812 1.00 90.75 313 TYR A C 1
ATOM 2524 O O . TYR A 1 313 ? 4.187 -2.547 2.207 1.00 90.75 313 TYR A O 1
ATOM 2532 N N . HIS A 1 314 ? 1.966 -2.459 2.545 1.00 93.00 314 HIS A N 1
ATOM 2533 C CA . HIS A 1 314 ? 1.673 -1.484 1.485 1.00 93.00 314 HIS A CA 1
ATOM 2534 C C . HIS A 1 314 ? 2.636 -0.289 1.520 1.00 93.00 314 HIS A C 1
ATOM 2536 O O . HIS A 1 314 ? 3.241 0.051 0.510 1.00 93.00 314 HIS A O 1
ATOM 2542 N N . ARG A 1 315 ? 2.842 0.327 2.695 1.00 90.25 315 ARG A N 1
ATOM 2543 C CA . ARG A 1 315 ? 3.715 1.508 2.819 1.00 90.25 315 ARG A CA 1
ATOM 2544 C C . ARG A 1 315 ? 5.183 1.210 2.527 1.00 90.25 315 ARG A C 1
ATOM 2546 O O . ARG A 1 315 ? 5.864 2.071 1.981 1.00 90.25 315 ARG A O 1
ATOM 2553 N N . TRP A 1 316 ? 5.694 0.055 2.950 1.00 91.94 316 TRP A N 1
ATOM 2554 C CA . TRP A 1 316 ? 7.099 -0.297 2.730 1.00 91.94 316 TRP A CA 1
ATOM 2555 C C . TRP A 1 316 ? 7.351 -0.742 1.292 1.00 91.94 316 TRP A C 1
ATOM 2557 O O . TRP A 1 316 ? 8.299 -0.258 0.680 1.00 91.94 316 TRP A O 1
ATOM 2567 N N . ILE A 1 317 ? 6.452 -1.549 0.726 1.00 93.44 317 ILE A N 1
ATOM 2568 C CA . ILE A 1 317 ? 6.478 -1.933 -0.689 1.00 93.44 317 ILE A CA 1
ATOM 2569 C C . ILE A 1 317 ? 6.373 -0.685 -1.578 1.00 93.44 317 ILE A C 1
ATOM 2571 O O . ILE A 1 317 ? 7.151 -0.552 -2.515 1.00 93.44 317 ILE A O 1
ATOM 2575 N N . ALA A 1 318 ? 5.497 0.276 -1.249 1.00 94.38 318 ALA A N 1
ATOM 2576 C CA . ALA A 1 318 ? 5.364 1.533 -1.994 1.00 94.38 318 ALA A CA 1
ATOM 2577 C C . ALA A 1 318 ? 6.689 2.295 -2.078 1.00 94.38 318 ALA A C 1
ATOM 2579 O O . ALA A 1 318 ? 7.095 2.721 -3.153 1.00 94.38 318 ALA A O 1
ATOM 2580 N N . ARG A 1 319 ? 7.388 2.440 -0.943 1.00 91.69 319 ARG A N 1
ATOM 2581 C CA . ARG A 1 319 ? 8.686 3.130 -0.893 1.00 91.69 319 ARG A CA 1
ATOM 2582 C C . ARG A 1 319 ? 9.730 2.427 -1.752 1.00 91.69 319 ARG A C 1
ATOM 2584 O O . ARG A 1 319 ? 10.498 3.106 -2.419 1.00 91.69 319 ARG A O 1
ATOM 2591 N N . MET A 1 320 ? 9.750 1.093 -1.738 1.00 93.50 320 MET A N 1
ATOM 2592 C CA . MET A 1 320 ? 10.673 0.303 -2.555 1.00 93.50 320 MET A CA 1
ATOM 2593 C C . MET A 1 320 ? 10.359 0.451 -4.047 1.00 93.50 320 MET A C 1
ATOM 2595 O O . MET A 1 320 ? 11.261 0.748 -4.817 1.00 93.50 320 MET A O 1
ATOM 2599 N N . ILE A 1 321 ? 9.091 0.337 -4.452 1.00 95.56 321 ILE A N 1
ATOM 2600 C CA . ILE A 1 321 ? 8.664 0.498 -5.854 1.00 95.56 321 ILE A CA 1
ATOM 2601 C C . ILE A 1 321 ? 8.970 1.905 -6.370 1.00 95.56 321 ILE A C 1
ATOM 2603 O O . ILE A 1 321 ? 9.529 2.048 -7.453 1.00 95.56 321 ILE A O 1
ATOM 2607 N N . VAL A 1 322 ? 8.663 2.946 -5.591 1.00 92.12 322 VAL A N 1
ATOM 2608 C CA . VAL A 1 322 ? 8.971 4.331 -5.977 1.00 92.12 322 VAL A CA 1
ATOM 2609 C C . VAL A 1 322 ? 10.483 4.560 -6.044 1.00 92.12 322 VAL A C 1
ATOM 2611 O O . VAL A 1 322 ? 10.941 5.252 -6.946 1.00 92.12 322 VAL A O 1
ATOM 2614 N N . ALA A 1 323 ? 11.275 3.960 -5.148 1.00 90.94 323 ALA A N 1
ATOM 2615 C CA . ALA A 1 323 ? 12.734 4.027 -5.231 1.00 90.94 323 ALA A CA 1
ATOM 2616 C C . ALA A 1 323 ? 13.272 3.342 -6.499 1.00 90.94 323 ALA A C 1
ATOM 2618 O O . ALA A 1 323 ? 14.133 3.907 -7.165 1.00 90.94 323 ALA A O 1
ATOM 2619 N N . LEU A 1 324 ? 12.737 2.173 -6.866 1.00 92.31 324 LEU A N 1
ATOM 2620 C CA . LEU A 1 324 ? 13.085 1.481 -8.111 1.00 92.31 324 LEU A CA 1
ATOM 2621 C C . LEU A 1 324 ? 12.732 2.332 -9.342 1.00 92.31 324 LEU A C 1
ATOM 2623 O O . LEU A 1 324 ? 13.586 2.538 -10.198 1.00 92.31 324 LEU A O 1
ATOM 2627 N N . ALA A 1 325 ? 11.523 2.899 -9.399 1.00 92.81 325 ALA A N 1
ATOM 2628 C CA . ALA A 1 325 ? 11.103 3.784 -10.490 1.00 92.81 325 ALA A CA 1
ATOM 2629 C C . ALA A 1 325 ? 11.946 5.071 -10.572 1.00 92.81 325 ALA A C 1
ATOM 2631 O O . ALA A 1 325 ? 12.245 5.566 -11.660 1.00 92.81 325 ALA A O 1
ATOM 2632 N N . PHE A 1 326 ? 12.379 5.603 -9.427 1.00 90.12 326 PHE A N 1
ATOM 2633 C CA . PHE A 1 326 ? 13.284 6.746 -9.381 1.00 90.12 326 PHE A CA 1
ATOM 2634 C C . PHE A 1 326 ? 14.677 6.392 -9.923 1.00 90.12 326 PHE A C 1
ATOM 2636 O O . PHE A 1 326 ? 15.210 7.139 -10.739 1.00 90.12 326 PHE A O 1
ATOM 2643 N N . ILE A 1 327 ? 15.244 5.243 -9.532 1.00 88.38 327 ILE A N 1
ATOM 2644 C CA . ILE A 1 327 ? 16.528 4.749 -10.063 1.00 88.38 327 ILE A CA 1
ATOM 2645 C C . ILE A 1 327 ? 16.437 4.533 -11.578 1.00 88.38 327 ILE A C 1
ATOM 2647 O O . ILE A 1 327 ? 17.312 4.997 -12.306 1.00 88.38 327 ILE A O 1
ATOM 2651 N N . HIS A 1 328 ? 15.357 3.905 -12.051 1.00 93.19 328 HIS A N 1
ATOM 2652 C CA . HIS A 1 328 ? 15.052 3.746 -13.472 1.00 93.19 328 HIS A CA 1
ATOM 2653 C C . HIS A 1 328 ? 15.067 5.095 -14.204 1.00 93.19 328 HIS A C 1
ATOM 2655 O O . HIS A 1 328 ? 15.815 5.279 -15.164 1.00 93.19 328 HIS A O 1
ATOM 2661 N N . SER A 1 329 ? 14.315 6.072 -13.693 1.00 87.62 329 SER A N 1
ATOM 2662 C CA . SER A 1 329 ? 14.189 7.394 -14.314 1.00 87.62 329 SER A CA 1
ATOM 2663 C C . SER A 1 329 ? 15.522 8.144 -14.365 1.00 87.62 329 SER A C 1
ATOM 2665 O O . SER A 1 329 ? 15.869 8.722 -15.395 1.00 87.62 329 SER A O 1
ATOM 2667 N N . VAL A 1 330 ? 16.301 8.113 -13.278 1.00 85.69 330 VAL A N 1
ATOM 2668 C CA . VAL A 1 330 ? 17.634 8.736 -13.219 1.00 85.69 330 VAL A CA 1
ATOM 2669 C C . VAL A 1 330 ? 18.601 8.053 -14.184 1.00 85.69 330 VAL A C 1
ATOM 2671 O O . VAL A 1 330 ? 19.340 8.743 -14.886 1.00 85.69 330 VAL A O 1
ATOM 2674 N N . GLY A 1 331 ? 18.580 6.720 -14.260 1.00 85.56 331 GLY A N 1
ATOM 2675 C CA . GLY A 1 331 ? 19.442 5.959 -15.160 1.00 85.56 331 GLY A CA 1
ATOM 2676 C C . GLY A 1 331 ? 19.184 6.283 -16.632 1.00 85.56 331 GLY A C 1
ATOM 2677 O O . GLY A 1 331 ? 20.121 6.596 -17.364 1.00 85.56 331 GLY A O 1
ATOM 2678 N N . TYR A 1 332 ? 17.918 6.307 -17.055 1.00 86.62 332 TYR A N 1
ATOM 2679 C CA . TYR A 1 332 ? 17.549 6.693 -18.420 1.00 86.62 332 TYR A CA 1
ATOM 2680 C C . TYR A 1 332 ? 17.848 8.161 -18.725 1.00 86.62 332 TYR A C 1
ATOM 2682 O O . TYR A 1 332 ? 18.401 8.463 -19.782 1.00 86.62 332 TYR A O 1
ATOM 2690 N N . THR A 1 333 ? 17.574 9.063 -17.778 1.00 86.38 333 THR A N 1
ATOM 2691 C CA . THR A 1 333 ? 17.931 10.485 -17.915 1.00 86.38 333 THR A CA 1
ATOM 2692 C C . THR A 1 333 ? 19.432 10.644 -18.150 1.00 86.38 333 THR A C 1
ATOM 2694 O O . THR A 1 333 ? 19.838 11.357 -19.065 1.00 86.38 333 THR A O 1
ATOM 2697 N N . TYR A 1 334 ? 20.263 9.943 -17.372 1.00 86.94 334 TYR A N 1
ATOM 2698 C CA . TYR A 1 334 ? 21.714 9.959 -17.542 1.00 86.94 334 TYR A CA 1
ATOM 2699 C C . TYR A 1 334 ? 22.143 9.425 -18.913 1.00 86.94 334 TYR A C 1
ATOM 2701 O O . TYR A 1 334 ? 22.935 10.075 -19.586 1.00 86.94 334 TYR A O 1
ATOM 2709 N N . ILE A 1 335 ? 21.615 8.276 -19.350 1.00 85.44 335 ILE A N 1
ATOM 2710 C CA . ILE A 1 335 ? 21.990 7.655 -20.632 1.00 85.44 335 ILE A CA 1
ATOM 2711 C C . ILE A 1 335 ? 21.644 8.567 -21.808 1.00 85.44 335 ILE A C 1
ATOM 2713 O O . ILE A 1 335 ? 22.474 8.779 -22.691 1.00 85.44 335 ILE A O 1
ATOM 2717 N N . TYR A 1 336 ? 20.434 9.120 -21.817 1.00 84.94 336 TYR A N 1
ATOM 2718 C CA . TYR A 1 336 ? 19.971 9.995 -22.889 1.00 84.94 336 TYR A CA 1
ATOM 2719 C C . TYR A 1 336 ? 20.701 11.338 -22.900 1.00 84.94 336 TYR A C 1
ATOM 2721 O O . TYR A 1 336 ? 21.030 11.846 -23.971 1.00 84.94 336 TYR A O 1
ATOM 2729 N N . ALA A 1 337 ? 21.005 11.897 -21.724 1.00 84.56 337 ALA A N 1
ATOM 2730 C CA . ALA A 1 337 ? 21.805 13.113 -21.622 1.00 84.56 337 ALA A CA 1
ATOM 2731 C C . ALA A 1 337 ? 23.245 12.868 -22.088 1.00 84.56 337 ALA A C 1
ATOM 2733 O O . ALA A 1 337 ? 23.777 13.644 -22.875 1.00 84.56 337 ALA A O 1
ATOM 2734 N N . TYR A 1 338 ? 23.854 11.757 -21.665 1.00 83.56 338 TYR A N 1
ATOM 2735 C CA . TYR A 1 338 ? 25.213 11.385 -22.052 1.00 83.56 338 TYR A CA 1
ATOM 2736 C C . TYR A 1 338 ? 25.351 11.172 -23.564 1.00 83.56 338 TYR A C 1
ATOM 2738 O O . TYR A 1 338 ? 26.366 11.542 -24.146 1.00 83.56 338 TYR A O 1
ATOM 2746 N N . ARG A 1 339 ? 24.335 10.592 -24.214 1.00 81.25 339 ARG A N 1
ATOM 2747 C CA . ARG A 1 339 ? 24.333 10.377 -25.668 1.00 81.25 339 ARG A CA 1
ATOM 2748 C C . ARG A 1 339 ? 23.860 11.592 -26.484 1.00 81.25 339 ARG A C 1
ATOM 2750 O O . ARG A 1 339 ? 23.888 11.531 -27.708 1.00 81.25 339 ARG A O 1
ATOM 2757 N N . GLY A 1 340 ? 23.447 12.679 -25.831 1.00 84.12 340 GLY A N 1
ATOM 2758 C CA . GLY A 1 340 ? 23.124 13.951 -26.484 1.00 84.12 340 GLY A CA 1
ATOM 2759 C C . GLY A 1 340 ? 21.730 14.054 -27.114 1.00 84.12 340 GLY A C 1
ATOM 2760 O O . GLY A 1 340 ? 21.469 15.029 -27.808 1.00 84.12 340 GLY A O 1
ATOM 2761 N N . TYR A 1 341 ? 20.821 13.105 -26.866 1.00 83.19 341 TYR A N 1
ATOM 2762 C CA . TYR A 1 341 ? 19.485 13.081 -27.489 1.00 83.19 341 TYR A CA 1
ATOM 2763 C C . TYR A 1 341 ? 18.315 13.091 -26.487 1.00 83.19 341 TYR A C 1
ATOM 2765 O O . TYR A 1 341 ? 17.168 12.849 -26.849 1.00 83.19 341 TYR A O 1
ATOM 2773 N N . TYR A 1 342 ? 18.561 13.448 -25.220 1.00 79.44 342 TYR A N 1
ATOM 2774 C CA . TYR A 1 342 ? 17.504 13.591 -24.202 1.00 79.44 342 TYR A CA 1
ATOM 2775 C C . TYR A 1 342 ? 16.348 14.504 -24.634 1.00 79.44 342 TYR A C 1
ATOM 2777 O O . TYR A 1 342 ? 15.188 14.173 -24.415 1.00 79.44 342 TYR A O 1
ATOM 2785 N N . ALA A 1 343 ? 16.648 15.644 -25.263 1.00 79.31 343 ALA A N 1
ATOM 2786 C CA . ALA A 1 343 ? 15.620 16.586 -25.709 1.00 79.31 343 ALA A CA 1
ATOM 2787 C C . ALA A 1 343 ? 14.746 16.036 -26.850 1.00 79.31 343 ALA A C 1
ATOM 2789 O O . ALA A 1 343 ? 13.623 16.502 -27.031 1.00 79.31 343 ALA A O 1
ATOM 2790 N N . GLU A 1 344 ? 15.258 15.079 -27.624 1.00 80.44 344 GLU A N 1
ATOM 2791 C CA . GLU A 1 344 ? 14.506 14.384 -28.667 1.00 80.44 344 GLU A CA 1
ATOM 2792 C C . GLU A 1 344 ? 13.589 13.331 -28.042 1.00 80.44 344 GLU A C 1
ATOM 2794 O O . GLU A 1 344 ? 12.378 13.408 -28.220 1.00 80.44 344 GLU A O 1
ATOM 2799 N N . GLU A 1 345 ? 14.140 12.454 -27.201 1.00 77.38 345 GLU A N 1
ATOM 2800 C CA . GLU A 1 345 ? 13.387 11.404 -26.497 1.00 77.38 345 GLU A CA 1
ATOM 2801 C C . GLU A 1 345 ? 12.273 11.973 -25.612 1.00 77.38 345 GLU A C 1
ATOM 2803 O O . GLU A 1 345 ? 11.182 11.420 -25.538 1.00 77.38 345 GLU A O 1
ATOM 2808 N N . MET A 1 346 ? 12.495 13.118 -24.960 1.00 80.12 346 MET A N 1
ATOM 2809 C CA . MET A 1 346 ? 11.480 13.769 -24.120 1.00 80.12 346 MET A CA 1
ATOM 2810 C C . MET A 1 346 ? 10.266 14.306 -24.889 1.00 80.12 346 MET A C 1
ATOM 2812 O O . MET A 1 346 ? 9.299 14.729 -24.253 1.00 80.12 346 MET A O 1
ATOM 2816 N N . LYS A 1 347 ? 10.288 14.296 -26.227 1.00 80.56 347 LYS A N 1
ATOM 2817 C CA . LYS A 1 347 ? 9.105 14.579 -27.055 1.00 80.56 347 LYS A CA 1
ATOM 2818 C C . LYS A 1 347 ? 8.180 13.368 -27.157 1.00 80.56 347 LYS A C 1
ATOM 2820 O O . LYS A 1 347 ? 7.006 13.535 -27.483 1.00 80.56 347 LYS A O 1
ATOM 2825 N N . GLU A 1 348 ? 8.685 12.173 -26.860 1.00 80.88 348 GLU A N 1
ATOM 2826 C CA . GLU A 1 348 ? 7.923 10.941 -26.964 1.00 80.88 348 GLU A CA 1
ATOM 2827 C C . GLU A 1 348 ? 6.868 10.825 -25.864 1.00 80.88 348 GLU A C 1
ATOM 2829 O O . GLU A 1 348 ? 7.133 10.967 -24.665 1.00 80.88 348 GLU A O 1
ATOM 2834 N N . THR A 1 349 ? 5.643 10.501 -26.276 1.00 82.25 349 THR A N 1
ATOM 2835 C CA . THR A 1 349 ? 4.479 10.480 -25.376 1.00 82.25 349 THR A CA 1
ATOM 2836 C C . THR A 1 349 ? 4.643 9.450 -24.255 1.00 82.25 349 THR A C 1
ATOM 2838 O O . THR A 1 349 ? 4.328 9.730 -23.097 1.00 82.25 349 THR A O 1
ATOM 2841 N N . TRP A 1 350 ? 5.175 8.265 -24.566 1.00 84.00 350 TRP A N 1
ATOM 2842 C CA . TRP A 1 350 ? 5.380 7.197 -23.584 1.00 84.00 350 TRP A CA 1
ATOM 2843 C C . TRP A 1 350 ? 6.393 7.598 -22.494 1.00 84.00 350 TRP A C 1
ATOM 2845 O O . TRP A 1 350 ? 6.216 7.250 -21.323 1.00 84.00 350 TRP A O 1
ATOM 2855 N N . LEU A 1 351 ? 7.424 8.379 -22.837 1.00 83.69 351 LEU A N 1
ATOM 2856 C CA . LEU A 1 351 ? 8.426 8.844 -21.878 1.00 83.69 351 LEU A CA 1
ATOM 2857 C C . LEU A 1 351 ? 7.854 9.931 -20.958 1.00 83.69 351 LEU A C 1
ATOM 2859 O O . LEU A 1 351 ? 8.058 9.874 -19.742 1.00 83.69 351 LEU A O 1
ATOM 2863 N N . ILE A 1 352 ? 7.061 10.860 -21.507 1.00 83.38 352 ILE A N 1
ATOM 2864 C CA . ILE A 1 352 ? 6.346 11.887 -20.730 1.00 83.38 352 ILE A CA 1
ATOM 2865 C C . ILE A 1 352 ? 5.465 11.232 -19.657 1.00 83.38 352 ILE A C 1
ATOM 2867 O O . ILE A 1 352 ? 5.507 11.626 -18.489 1.00 83.38 352 ILE A O 1
ATOM 2871 N N . TRP A 1 353 ? 4.709 10.191 -20.014 1.00 85.88 353 TRP A N 1
ATOM 2872 C CA . TRP A 1 353 ? 3.881 9.458 -19.052 1.00 85.88 353 TRP A CA 1
ATOM 2873 C C . TRP A 1 353 ? 4.697 8.728 -17.975 1.00 85.88 353 TRP A C 1
ATOM 2875 O O . TRP A 1 353 ? 4.261 8.676 -16.821 1.00 85.88 353 TRP A O 1
ATOM 2885 N N . GLY A 1 354 ? 5.905 8.254 -18.299 1.00 84.44 354 GLY A N 1
ATOM 2886 C CA . GLY A 1 354 ? 6.855 7.715 -17.319 1.00 84.44 354 GLY A CA 1
ATOM 2887 C C . GLY A 1 354 ? 7.319 8.763 -16.299 1.00 84.44 354 GLY A C 1
ATOM 2888 O O . GLY A 1 354 ? 7.361 8.495 -15.093 1.00 84.44 354 GLY A O 1
ATOM 2889 N N . VAL A 1 355 ? 7.582 9.995 -16.749 1.00 84.19 355 VAL A N 1
ATOM 2890 C CA . VAL A 1 355 ? 7.917 11.127 -15.866 1.00 84.19 355 VAL A CA 1
ATOM 2891 C C . VAL A 1 355 ? 6.732 11.505 -14.976 1.00 84.19 355 VAL A C 1
ATOM 2893 O O . VAL A 1 355 ? 6.907 11.704 -13.768 1.00 84.19 355 VAL A O 1
ATOM 2896 N N . VAL A 1 356 ? 5.517 11.554 -15.535 1.00 82.44 356 VAL A N 1
ATOM 2897 C CA . VAL A 1 356 ? 4.283 11.812 -14.772 1.00 82.44 356 VAL A CA 1
ATOM 2898 C C . VAL A 1 356 ? 4.093 10.756 -13.684 1.00 82.44 356 VAL A C 1
ATOM 2900 O O . VAL A 1 356 ? 3.849 11.112 -12.526 1.00 82.44 356 VAL A O 1
ATOM 2903 N N . ALA A 1 357 ? 4.257 9.473 -14.019 1.00 87.19 357 ALA A N 1
ATOM 2904 C CA . ALA A 1 357 ? 4.144 8.376 -13.066 1.00 87.19 357 ALA A CA 1
ATOM 2905 C C . ALA A 1 357 ? 5.169 8.519 -11.932 1.00 87.19 357 ALA A C 1
ATOM 2907 O O . ALA A 1 357 ? 4.783 8.619 -10.765 1.00 87.19 357 ALA A O 1
ATOM 2908 N N . THR A 1 358 ? 6.460 8.635 -12.251 1.00 86.12 358 THR A N 1
ATOM 2909 C CA . THR A 1 358 ? 7.524 8.757 -11.238 1.00 86.12 358 THR A CA 1
ATOM 2910 C C . THR A 1 358 ? 7.320 9.973 -10.334 1.00 86.12 358 THR A C 1
ATOM 2912 O O . THR A 1 358 ? 7.463 9.871 -9.111 1.00 86.12 358 THR A O 1
ATOM 2915 N N . THR A 1 359 ? 6.890 11.104 -10.900 1.00 83.12 359 THR A N 1
ATOM 2916 C CA . THR A 1 359 ? 6.560 12.315 -10.135 1.00 83.12 359 THR A CA 1
ATOM 2917 C C . THR A 1 359 ? 5.401 12.064 -9.173 1.00 83.12 359 THR A C 1
ATOM 2919 O O . THR A 1 359 ? 5.511 12.368 -7.983 1.00 83.12 359 THR A O 1
ATOM 2922 N N . CYS A 1 360 ? 4.314 11.442 -9.639 1.00 85.69 360 CYS A N 1
ATOM 2923 C CA . CYS A 1 360 ? 3.181 11.081 -8.785 1.00 85.69 360 CYS A CA 1
ATOM 2924 C C . CYS A 1 360 ? 3.607 10.154 -7.637 1.00 85.69 360 CYS A C 1
ATOM 2926 O O . CYS A 1 360 ? 3.207 10.377 -6.491 1.00 85.69 360 CYS A O 1
ATOM 2928 N N . GLY A 1 361 ? 4.458 9.162 -7.913 1.00 85.31 361 GLY A N 1
ATOM 2929 C CA . GLY A 1 361 ? 5.011 8.255 -6.903 1.00 85.31 361 GLY A CA 1
ATOM 2930 C C . GLY A 1 361 ? 5.851 8.980 -5.850 1.00 85.31 361 GLY A C 1
ATOM 2931 O O . GLY A 1 361 ? 5.672 8.765 -4.647 1.00 85.31 361 GLY A O 1
ATOM 2932 N N . GLY A 1 362 ? 6.714 9.904 -6.283 1.00 83.75 362 GLY A N 1
ATOM 2933 C CA . GLY A 1 362 ? 7.496 10.763 -5.394 1.00 83.75 362 GLY A CA 1
ATOM 2934 C C . GLY A 1 362 ? 6.612 11.619 -4.482 1.00 83.75 362 GLY A C 1
ATOM 2935 O O . GLY A 1 362 ? 6.800 11.622 -3.260 1.00 83.75 362 GLY A O 1
ATOM 2936 N N . VAL A 1 363 ? 5.585 12.270 -5.046 1.00 81.75 363 VAL A N 1
ATOM 2937 C CA . VAL A 1 363 ? 4.612 13.060 -4.272 1.00 81.75 363 VAL A CA 1
ATOM 2938 C C . VAL A 1 363 ? 3.885 12.176 -3.269 1.00 81.75 363 VAL A C 1
ATOM 2940 O O . VAL A 1 363 ? 3.794 12.548 -2.102 1.00 81.75 363 VAL A O 1
ATOM 2943 N N . ILE A 1 364 ? 3.402 11.001 -3.685 1.00 88.06 364 ILE A N 1
ATOM 2944 C CA . ILE A 1 364 ? 2.726 10.029 -2.815 1.00 88.06 364 ILE A CA 1
ATOM 2945 C C . ILE A 1 364 ? 3.581 9.693 -1.591 1.00 88.06 364 ILE A C 1
ATOM 2947 O O . ILE A 1 364 ? 3.075 9.736 -0.464 1.00 88.06 364 ILE A O 1
ATOM 2951 N N . CYS A 1 365 ? 4.865 9.395 -1.793 1.00 87.06 365 CYS A N 1
ATOM 2952 C CA . CYS A 1 365 ? 5.796 9.097 -0.708 1.00 87.06 365 CYS A CA 1
ATOM 2953 C C . CYS A 1 365 ? 5.990 10.298 0.226 1.00 87.06 365 CYS A C 1
ATOM 2955 O O . CYS A 1 365 ? 5.959 10.129 1.448 1.00 87.06 365 CYS A O 1
ATOM 2957 N N . PHE A 1 366 ? 6.121 11.504 -0.331 1.00 82.44 366 PHE A N 1
ATOM 2958 C CA . PHE A 1 366 ? 6.272 12.735 0.441 1.00 82.44 366 PHE A CA 1
ATOM 2959 C C . PHE A 1 366 ? 5.023 13.062 1.271 1.00 82.44 366 PHE A C 1
ATOM 2961 O O . PHE A 1 366 ? 5.106 13.193 2.492 1.00 82.44 366 PHE A O 1
ATOM 2968 N N . GLN A 1 367 ? 3.834 13.122 0.664 1.00 83.75 367 GLN A N 1
ATOM 2969 C CA . GLN A 1 367 ? 2.602 13.389 1.419 1.00 83.75 367 GLN A CA 1
ATOM 2970 C C . GLN A 1 367 ? 2.238 12.253 2.392 1.00 83.75 367 GLN A C 1
ATOM 2972 O O . GLN A 1 367 ? 1.520 12.472 3.367 1.00 83.75 367 GLN A O 1
ATOM 2977 N N . GLY A 1 368 ? 2.751 11.040 2.155 1.00 83.19 368 GLY A N 1
ATOM 2978 C CA . GLY A 1 368 ? 2.592 9.877 3.024 1.00 83.19 368 GLY A CA 1
ATOM 2979 C C . GLY A 1 368 ? 3.365 9.948 4.343 1.00 83.19 368 GLY A C 1
ATOM 2980 O O . GLY A 1 368 ? 3.170 9.073 5.198 1.00 83.19 368 GLY A O 1
ATOM 2981 N N . LEU A 1 369 ? 4.211 10.968 4.541 1.00 80.75 369 LEU A N 1
ATOM 2982 C CA . LEU A 1 369 ? 4.893 11.225 5.809 1.00 80.75 369 LEU A CA 1
ATOM 2983 C C . LEU A 1 369 ? 3.883 11.365 6.956 1.00 80.75 369 LEU A C 1
ATOM 2985 O O . LEU A 1 369 ? 2.850 12.032 6.840 1.00 80.75 369 LEU A O 1
ATOM 2989 N N . LEU A 1 370 ? 4.195 10.750 8.102 1.00 80.56 370 LEU A N 1
ATOM 2990 C CA . LEU A 1 370 ? 3.288 10.699 9.254 1.00 80.56 370 LEU A CA 1
ATOM 2991 C C . LEU A 1 370 ? 2.900 12.102 9.737 1.00 80.56 370 LEU A C 1
ATOM 2993 O O . LEU A 1 370 ? 1.741 12.334 10.082 1.00 80.56 370 LEU A O 1
ATOM 2997 N N . PHE A 1 371 ? 3.864 13.026 9.712 1.00 79.12 371 PHE A N 1
ATOM 2998 C CA . PHE A 1 371 ? 3.695 14.434 10.056 1.00 79.12 371 PHE A CA 1
ATOM 2999 C C . PHE A 1 371 ? 2.592 15.119 9.233 1.00 79.12 371 PHE A C 1
ATOM 3001 O O . PHE A 1 371 ? 1.751 15.828 9.797 1.00 79.12 371 PHE A O 1
ATOM 3008 N N . LEU A 1 372 ? 2.583 14.908 7.911 1.00 76.06 372 LEU A N 1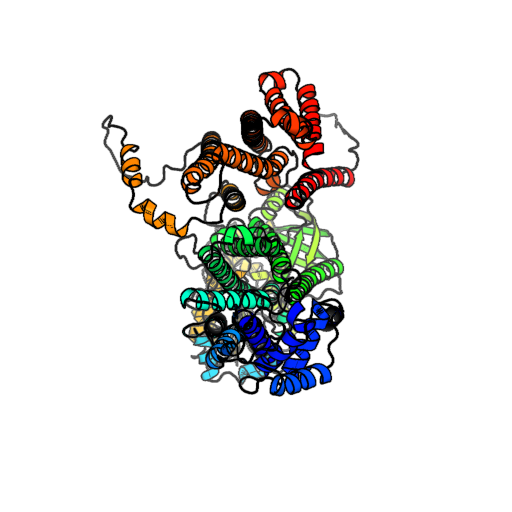
ATOM 3009 C CA . LEU A 1 372 ? 1.627 15.532 6.992 1.00 76.06 372 LEU A CA 1
ATOM 3010 C C . LEU A 1 372 ? 0.260 14.859 7.093 1.00 76.06 372 LEU A C 1
ATOM 3012 O O . LEU A 1 372 ? -0.746 15.534 7.324 1.00 76.06 372 LEU A O 1
ATOM 3016 N N . ARG A 1 373 ? 0.233 13.523 7.033 1.00 79.12 373 ARG A N 1
ATOM 3017 C CA . ARG A 1 373 ? -1.004 12.739 7.116 1.00 79.12 373 ARG A CA 1
ATOM 3018 C C . ARG A 1 373 ? -1.788 13.009 8.398 1.00 79.12 373 ARG A C 1
ATOM 3020 O O . ARG A 1 373 ? -3.011 13.039 8.360 1.00 79.12 373 ARG A O 1
ATOM 3027 N N . ARG A 1 374 ? -1.114 13.215 9.532 1.00 73.88 374 ARG A N 1
ATOM 3028 C CA . ARG A 1 374 ? -1.799 13.535 10.795 1.00 73.88 374 ARG A CA 1
ATOM 3029 C C . ARG A 1 374 ? -2.379 14.940 10.818 1.00 73.88 374 ARG A C 1
ATOM 3031 O O . ARG A 1 374 ? -3.429 15.129 11.409 1.00 73.88 374 ARG A O 1
ATOM 3038 N N . ARG A 1 375 ? -1.729 15.932 10.202 1.00 72.69 375 ARG A N 1
ATOM 3039 C CA . ARG A 1 375 ? -2.243 17.314 10.196 1.00 72.69 375 ARG A CA 1
ATOM 3040 C C . ARG A 1 375 ? -3.396 17.523 9.223 1.00 72.69 375 ARG A C 1
ATOM 3042 O O . ARG A 1 375 ? -4.274 18.330 9.514 1.00 72.69 375 ARG A O 1
ATOM 3049 N N . ALA A 1 376 ? -3.376 16.833 8.086 1.00 71.31 376 ALA A N 1
ATOM 3050 C CA . ALA A 1 376 ? -4.335 17.028 7.004 1.00 71.31 376 ALA A CA 1
ATOM 3051 C C . ALA A 1 376 ? -4.752 15.687 6.376 1.00 71.31 376 ALA A C 1
ATOM 3053 O O . ALA A 1 376 ? -4.547 15.462 5.185 1.00 71.31 376 ALA A O 1
ATOM 3054 N N . TYR A 1 377 ? -5.335 14.792 7.181 1.00 73.75 377 TYR A N 1
ATOM 3055 C CA . TYR A 1 377 ? -5.695 13.432 6.754 1.00 73.75 377 TYR A CA 1
ATOM 3056 C C . TYR A 1 377 ? -6.628 13.400 5.537 1.00 73.75 377 TYR A C 1
ATOM 3058 O O . TYR A 1 377 ? -6.368 12.670 4.586 1.00 73.75 377 TYR A O 1
ATOM 3066 N N . GLU A 1 378 ? -7.684 14.218 5.544 1.00 74.50 378 GLU A N 1
ATOM 3067 C CA . GLU A 1 378 ? -8.667 14.272 4.453 1.00 74.50 378 GLU A CA 1
ATOM 3068 C C . GLU A 1 378 ? -8.019 14.707 3.129 1.00 74.50 378 GLU A C 1
ATOM 3070 O O . GLU A 1 378 ? -8.240 14.092 2.088 1.00 74.50 378 GLU A O 1
ATOM 3075 N N . THR A 1 379 ? -7.162 15.735 3.178 1.00 75.38 379 THR A N 1
ATOM 3076 C CA . THR A 1 379 ? -6.407 16.216 2.014 1.00 75.38 379 THR A CA 1
ATOM 3077 C C . THR A 1 379 ? -5.439 15.155 1.512 1.00 75.38 379 THR A C 1
ATOM 3079 O O . THR A 1 379 ? -5.425 14.872 0.317 1.00 75.38 379 THR A O 1
ATOM 3082 N N . PHE A 1 380 ? -4.676 14.542 2.423 1.00 80.69 380 PHE A N 1
ATOM 3083 C CA . PHE A 1 380 ? -3.782 13.432 2.107 1.00 80.69 380 PHE A CA 1
ATOM 3084 C C . PHE A 1 380 ? -4.535 12.312 1.383 1.00 80.69 380 PHE A C 1
ATOM 3086 O O . PHE A 1 380 ? -4.096 11.861 0.333 1.00 80.69 380 PHE A O 1
ATOM 3093 N N . LEU A 1 381 ? -5.683 11.877 1.908 1.00 78.12 381 LEU A N 1
ATOM 3094 C CA . LEU A 1 381 ? -6.413 10.736 1.362 1.00 78.12 381 LEU A CA 1
ATOM 3095 C C . LEU A 1 381 ? -6.912 10.999 -0.066 1.00 78.12 381 LEU A C 1
ATOM 3097 O O . LEU A 1 381 ? -6.714 10.157 -0.942 1.00 78.12 381 LEU A O 1
ATOM 3101 N N . VAL A 1 382 ? -7.536 12.157 -0.309 1.00 79.75 382 VAL A N 1
ATOM 3102 C CA . VAL A 1 382 ? -8.052 12.520 -1.641 1.00 79.75 382 VAL A CA 1
ATOM 3103 C C . VAL A 1 382 ? -6.909 12.670 -2.639 1.00 79.75 382 VAL A C 1
ATOM 3105 O O . VAL A 1 382 ? -6.945 12.063 -3.709 1.00 79.75 382 VAL A O 1
ATOM 3108 N N . LEU A 1 383 ? -5.871 13.429 -2.277 1.00 79.88 383 LEU A N 1
ATOM 3109 C CA . LEU A 1 383 ? -4.720 13.653 -3.147 1.00 79.88 383 LEU A CA 1
ATOM 3110 C C . LEU A 1 383 ? -3.989 12.339 -3.454 1.00 79.88 383 LEU A C 1
ATOM 3112 O O . LEU A 1 383 ? -3.610 12.098 -4.592 1.00 79.88 383 LEU A O 1
ATOM 3116 N N . HIS A 1 384 ? -3.828 11.457 -2.466 1.00 86.31 384 HIS A N 1
ATOM 3117 C CA . HIS A 1 384 ? -3.213 10.141 -2.647 1.00 86.31 384 HIS A CA 1
ATOM 3118 C C . HIS A 1 384 ? -3.976 9.260 -3.632 1.00 86.31 384 HIS A C 1
ATOM 3120 O O . HIS A 1 384 ? -3.351 8.634 -4.478 1.00 86.31 384 HIS A O 1
ATOM 3126 N N . ILE A 1 385 ? -5.310 9.238 -3.566 1.00 85.75 385 ILE A N 1
ATOM 3127 C CA . ILE A 1 385 ? -6.136 8.469 -4.505 1.00 85.75 385 ILE A CA 1
ATOM 3128 C C . ILE A 1 385 ? -6.000 9.010 -5.934 1.00 85.75 385 ILE A C 1
ATOM 3130 O O . ILE A 1 385 ? -5.845 8.217 -6.860 1.00 85.75 385 ILE A O 1
ATOM 3134 N N . LEU A 1 386 ? -6.021 10.335 -6.115 1.00 84.38 386 LEU A N 1
ATOM 3135 C CA . LEU A 1 386 ? -5.853 10.952 -7.436 1.00 84.38 386 LEU A CA 1
ATOM 3136 C C . LEU A 1 386 ? -4.460 10.676 -8.012 1.00 84.38 386 LEU A C 1
ATOM 3138 O O . LEU A 1 386 ? -4.344 10.230 -9.147 1.00 84.38 386 LEU A O 1
ATOM 3142 N N . LEU A 1 387 ? -3.403 10.869 -7.222 1.00 85.69 387 LEU A N 1
ATOM 3143 C CA . LEU A 1 387 ? -2.034 10.591 -7.664 1.00 85.69 387 LEU A CA 1
ATOM 3144 C C . LEU A 1 387 ? -1.806 9.102 -7.937 1.00 85.69 387 LEU A C 1
ATOM 3146 O O . LEU A 1 387 ? -1.067 8.768 -8.854 1.00 85.69 387 LEU A O 1
ATOM 3150 N N . ALA A 1 388 ? -2.438 8.204 -7.177 1.00 91.12 388 ALA A N 1
ATOM 3151 C CA . ALA A 1 388 ? -2.363 6.769 -7.437 1.00 91.12 388 ALA A CA 1
ATOM 3152 C C . ALA A 1 388 ? -3.054 6.400 -8.761 1.00 91.12 388 ALA A C 1
ATOM 3154 O O . ALA A 1 388 ? -2.567 5.531 -9.477 1.00 91.12 388 ALA A O 1
ATOM 3155 N N . LEU A 1 389 ? -4.147 7.086 -9.121 1.00 87.88 389 LEU A N 1
ATOM 3156 C CA . LEU A 1 389 ? -4.780 6.933 -10.432 1.00 87.88 389 LEU A CA 1
ATOM 3157 C C . LEU A 1 389 ? -3.836 7.371 -11.556 1.00 87.88 389 LEU A C 1
ATOM 3159 O O . LEU A 1 389 ? -3.624 6.611 -12.498 1.00 87.88 389 LEU A O 1
ATOM 3163 N N . PHE A 1 390 ? -3.220 8.548 -11.425 1.00 85.25 390 PHE A N 1
ATOM 3164 C CA . PHE A 1 390 ? -2.240 9.037 -12.398 1.00 85.25 390 PHE A CA 1
ATOM 3165 C C . PHE A 1 390 ? -0.973 8.177 -12.463 1.00 85.25 390 PHE A C 1
ATOM 3167 O O . PHE A 1 390 ? -0.427 8.014 -13.547 1.00 85.25 390 PHE A O 1
ATOM 3174 N N . TRP A 1 391 ? -0.537 7.575 -11.351 1.00 92.44 391 TRP A N 1
ATOM 3175 C CA . TRP A 1 391 ? 0.530 6.571 -11.351 1.00 92.44 391 TRP A CA 1
ATOM 3176 C C . TRP A 1 391 ? 0.166 5.385 -12.247 1.00 92.44 391 TRP A C 1
ATOM 3178 O O . TRP A 1 391 ? 0.916 5.069 -13.160 1.00 92.44 391 TRP A O 1
ATOM 3188 N N . VAL A 1 392 ? -0.991 4.746 -12.030 1.00 89.81 392 VAL A N 1
ATOM 3189 C CA . VAL A 1 392 ? -1.381 3.545 -12.795 1.00 89.81 392 VAL A CA 1
ATOM 3190 C C . VAL A 1 392 ? -1.601 3.869 -14.275 1.00 89.81 392 VAL A C 1
ATOM 3192 O O . VAL A 1 392 ? -1.126 3.131 -15.133 1.00 89.81 392 VAL A O 1
ATOM 3195 N N . ILE A 1 393 ? -2.279 4.980 -14.581 1.00 86.38 393 ILE A N 1
ATOM 3196 C CA . ILE A 1 393 ? -2.498 5.429 -15.966 1.00 86.38 393 ILE A CA 1
ATOM 3197 C C . ILE A 1 393 ? -1.167 5.779 -16.641 1.00 86.38 393 ILE A C 1
ATOM 3199 O O . ILE A 1 393 ? -0.923 5.361 -17.769 1.00 86.38 393 ILE A O 1
ATOM 3203 N N . GLY A 1 394 ? -0.291 6.510 -15.947 1.00 85.88 394 GLY A N 1
ATOM 3204 C CA . GLY A 1 394 ? 1.014 6.887 -16.478 1.00 85.88 394 GLY A CA 1
ATOM 3205 C C . GLY A 1 394 ? 1.903 5.679 -16.741 1.00 85.88 394 GLY A C 1
ATOM 3206 O O . GLY A 1 394 ? 2.495 5.592 -17.810 1.00 85.88 394 GLY A O 1
ATOM 3207 N N . VAL A 1 395 ? 1.931 4.701 -15.828 1.00 90.38 395 VAL A N 1
ATOM 3208 C CA . VAL A 1 395 ? 2.657 3.445 -16.058 1.00 90.38 395 VAL A CA 1
ATOM 3209 C C . VAL A 1 395 ? 2.067 2.687 -17.246 1.00 90.38 395 VAL A C 1
ATOM 3211 O O . VAL A 1 395 ? 2.841 2.218 -18.068 1.00 90.38 395 VAL A O 1
ATOM 3214 N N . TRP A 1 396 ? 0.739 2.608 -17.402 1.00 86.50 396 TRP A N 1
ATOM 3215 C CA . TRP A 1 396 ? 0.129 1.946 -18.565 1.00 86.50 396 TRP A CA 1
ATOM 3216 C C . TRP A 1 396 ? 0.608 2.566 -19.875 1.00 86.50 396 TRP A C 1
ATOM 3218 O O . TRP A 1 396 ? 1.191 1.861 -20.696 1.00 86.50 396 TRP A O 1
ATOM 3228 N N . PHE A 1 397 ? 0.436 3.874 -20.066 1.00 85.88 397 PHE A N 1
ATOM 3229 C CA . PHE A 1 397 ? 0.878 4.510 -21.306 1.00 85.88 397 PHE A CA 1
ATOM 3230 C C . PHE A 1 397 ? 2.390 4.384 -21.517 1.00 85.88 397 PHE A C 1
ATOM 3232 O O . PHE A 1 397 ? 2.820 4.129 -22.639 1.00 85.88 397 PHE A O 1
ATOM 3239 N N . HIS A 1 398 ? 3.183 4.470 -20.446 1.00 89.19 398 HIS A N 1
ATOM 3240 C CA . HIS A 1 398 ? 4.634 4.307 -20.501 1.00 89.19 398 HIS A CA 1
ATOM 3241 C C . HIS A 1 398 ? 5.074 2.917 -20.982 1.00 89.19 398 HIS A C 1
ATOM 3243 O O . HIS A 1 398 ? 6.008 2.814 -21.773 1.00 89.19 398 HIS A O 1
ATOM 3249 N N . VAL A 1 399 ? 4.399 1.854 -20.533 1.00 88.44 399 VAL A N 1
ATOM 3250 C CA . VAL A 1 399 ? 4.801 0.467 -20.826 1.00 88.44 399 VAL A CA 1
ATOM 3251 C C . VAL A 1 399 ? 4.007 -0.192 -21.955 1.00 88.44 399 VAL A C 1
ATOM 3253 O O . VAL A 1 399 ? 4.253 -1.356 -22.274 1.00 88.44 399 VAL A O 1
ATOM 3256 N N . SER A 1 400 ? 3.061 0.539 -22.554 1.00 80.25 400 SER A N 1
ATOM 3257 C CA . SER A 1 400 ? 2.176 0.037 -23.611 1.00 80.25 400 SER A CA 1
ATOM 3258 C C . SER A 1 400 ? 2.946 -0.496 -24.814 1.00 80.25 400 SER A C 1
ATOM 3260 O O . SER A 1 400 ? 2.739 -1.637 -25.204 1.00 80.25 400 SER A O 1
ATOM 3262 N N . ILE A 1 401 ? 3.921 0.278 -25.290 1.00 75.75 401 ILE A N 1
ATOM 3263 C CA . ILE A 1 401 ? 4.808 -0.068 -26.409 1.00 75.75 401 ILE A CA 1
ATOM 3264 C C . ILE A 1 401 ? 5.831 -1.170 -26.080 1.00 75.75 401 ILE A C 1
ATOM 3266 O O . ILE A 1 401 ? 6.613 -1.564 -26.938 1.00 75.75 401 ILE A O 1
ATOM 3270 N N . MET A 1 402 ? 5.902 -1.609 -24.818 1.00 74.00 402 MET A N 1
ATOM 3271 C CA . MET A 1 402 ? 6.902 -2.565 -24.324 1.00 74.00 402 MET A CA 1
ATOM 3272 C C . MET A 1 402 ? 6.292 -3.923 -23.939 1.00 74.00 402 MET A C 1
ATOM 3274 O O . MET A 1 402 ? 7.012 -4.785 -23.439 1.00 74.00 402 MET A O 1
ATOM 3278 N N . GLY A 1 403 ? 4.977 -4.113 -24.105 1.00 72.94 403 GLY A N 1
ATOM 3279 C CA . GLY A 1 403 ? 4.307 -5.385 -23.806 1.00 72.94 403 GLY A CA 1
ATOM 3280 C C . GLY A 1 403 ? 4.162 -5.716 -22.310 1.00 72.94 403 GLY A C 1
ATOM 3281 O O . GLY A 1 403 ? 4.079 -6.891 -21.951 1.00 72.94 403 GLY A O 1
ATOM 3282 N N . TYR A 1 404 ? 4.145 -4.710 -21.416 1.00 77.88 404 TYR A N 1
ATOM 3283 C CA . TYR A 1 404 ? 3.890 -4.901 -19.968 1.00 77.88 404 TYR A CA 1
ATOM 3284 C C . TYR A 1 404 ? 2.503 -4.401 -19.497 1.00 77.88 404 TYR A C 1
ATOM 3286 O O . TYR A 1 404 ? 2.239 -4.322 -18.291 1.00 77.88 404 TYR A O 1
ATOM 3294 N N . SER A 1 405 ? 1.590 -4.070 -20.417 1.00 80.25 405 SER A N 1
ATOM 3295 C CA . SER A 1 405 ? 0.251 -3.526 -20.107 1.00 80.25 405 SER A 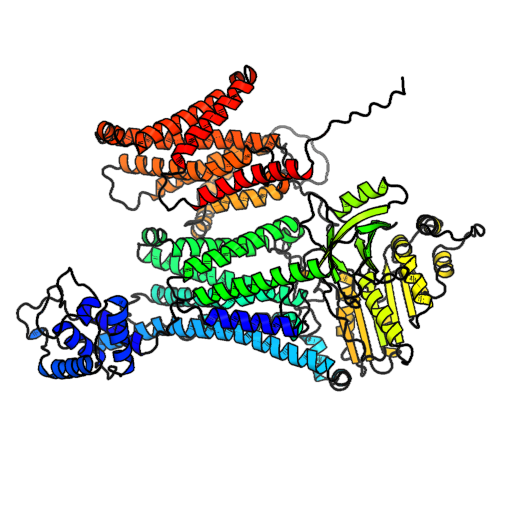CA 1
ATOM 3296 C C . SER A 1 405 ? -0.621 -4.447 -19.242 1.00 80.25 405 SER A C 1
ATOM 3298 O O . SER A 1 405 ? -1.426 -3.970 -18.440 1.00 80.25 405 SER A O 1
ATOM 3300 N N . GLN A 1 406 ? -0.425 -5.763 -19.332 1.00 78.44 406 GLN A N 1
ATOM 3301 C CA . GLN A 1 406 ? -1.129 -6.795 -18.567 1.00 78.44 406 GLN A CA 1
ATOM 3302 C C . GLN A 1 406 ? -1.064 -6.578 -17.051 1.00 78.44 406 GLN A C 1
ATOM 3304 O O . GLN A 1 406 ? -2.042 -6.816 -16.337 1.00 78.44 406 GLN A O 1
ATOM 3309 N N . PHE A 1 407 ? 0.052 -6.048 -16.544 1.00 80.81 407 PHE A N 1
ATOM 3310 C CA . PHE A 1 407 ? 0.179 -5.731 -15.124 1.00 80.81 407 PHE A CA 1
ATOM 3311 C C . PHE A 1 407 ? -0.716 -4.549 -14.737 1.00 80.81 407 PHE A C 1
ATOM 3313 O O . PHE A 1 407 ? -1.272 -4.527 -13.642 1.00 80.81 407 PHE A O 1
ATOM 3320 N N . MET A 1 408 ? -0.939 -3.588 -15.634 1.00 85.56 408 MET A N 1
ATOM 3321 C CA . MET A 1 408 ? -1.833 -2.466 -15.353 1.00 85.56 408 MET A CA 1
ATOM 3322 C C . MET A 1 408 ? -3.301 -2.889 -15.392 1.00 85.56 408 MET A C 1
ATOM 3324 O O . MET A 1 408 ? -4.068 -2.456 -14.531 1.00 85.56 408 MET A O 1
ATOM 3328 N N . TYR A 1 409 ? -3.686 -3.828 -16.264 1.00 81.12 409 TYR A N 1
ATOM 3329 C CA . TYR A 1 409 ? -5.012 -4.458 -16.190 1.00 81.12 409 TYR A CA 1
ATOM 3330 C C . TYR A 1 409 ? -5.249 -5.126 -14.831 1.00 81.12 409 TYR A C 1
ATOM 3332 O O . TYR A 1 409 ? -6.301 -4.925 -14.219 1.00 81.12 409 TYR A O 1
ATOM 3340 N N . ALA A 1 410 ? -4.248 -5.837 -14.301 1.00 79.62 410 ALA A N 1
ATOM 3341 C CA . ALA A 1 410 ? -4.325 -6.415 -12.962 1.00 79.62 410 ALA A CA 1
ATOM 3342 C C . ALA A 1 410 ? -4.492 -5.339 -11.867 1.00 79.62 410 ALA A C 1
ATOM 3344 O O . ALA A 1 410 ? -5.282 -5.529 -10.939 1.00 79.62 410 ALA A O 1
ATOM 3345 N N . CYS A 1 411 ? -3.821 -4.184 -11.984 1.00 84.81 411 CYS A N 1
ATOM 3346 C CA . CYS A 1 411 ? -4.019 -3.043 -11.080 1.00 84.81 411 CYS A CA 1
ATOM 3347 C C . CYS A 1 411 ? -5.475 -2.551 -11.080 1.00 84.81 411 CYS A C 1
ATOM 3349 O O . CYS A 1 411 ? -6.066 -2.399 -10.005 1.00 84.81 411 CYS A O 1
ATOM 3351 N N . PHE A 1 412 ? -6.071 -2.327 -12.259 1.00 82.62 412 PHE A N 1
ATOM 3352 C CA . PHE A 1 412 ? -7.471 -1.899 -12.368 1.00 82.62 412 PHE A CA 1
ATOM 3353 C C . PHE A 1 412 ? -8.437 -2.954 -11.840 1.00 82.62 412 PHE A C 1
ATOM 3355 O O . PHE A 1 412 ? -9.383 -2.599 -11.140 1.00 82.62 412 PHE A O 1
ATOM 3362 N N . ALA A 1 413 ? -8.184 -4.238 -12.104 1.00 80.25 413 ALA A N 1
ATOM 3363 C CA . ALA A 1 413 ? -9.014 -5.329 -11.606 1.00 80.25 413 ALA A CA 1
ATOM 3364 C C . ALA A 1 413 ? -9.020 -5.381 -10.070 1.00 80.25 413 ALA A C 1
ATOM 3366 O O . ALA A 1 413 ? -10.084 -5.371 -9.448 1.00 80.25 413 ALA A O 1
ATOM 3367 N N . VAL A 1 414 ? -7.840 -5.363 -9.439 1.00 80.19 414 VAL A N 1
ATOM 3368 C CA . VAL A 1 414 ? -7.702 -5.380 -7.973 1.00 80.19 414 VAL A CA 1
ATOM 3369 C C . VAL A 1 414 ? -8.351 -4.147 -7.343 1.00 80.19 414 VAL A C 1
ATOM 3371 O O . VAL A 1 414 ? -9.071 -4.251 -6.345 1.00 80.19 414 VAL A O 1
ATOM 3374 N N . TRP A 1 415 ? -8.120 -2.968 -7.920 1.00 83.94 415 TRP A N 1
ATOM 3375 C CA . TRP A 1 415 ? -8.657 -1.727 -7.378 1.00 83.94 415 TRP A CA 1
ATOM 3376 C C . TRP A 1 415 ? -10.173 -1.614 -7.571 1.00 83.94 415 TRP A C 1
ATOM 3378 O O . TRP A 1 415 ? -10.895 -1.265 -6.632 1.00 83.94 415 TRP A O 1
ATOM 3388 N N . GLY A 1 416 ? -10.660 -1.953 -8.765 1.00 81.75 416 GLY A N 1
ATOM 3389 C CA . GLY A 1 416 ? -12.074 -1.981 -9.119 1.00 81.75 416 GLY A CA 1
ATOM 3390 C C . GLY A 1 416 ? -12.857 -2.961 -8.252 1.00 81.75 416 GLY A C 1
ATOM 3391 O O . GLY A 1 416 ? -13.902 -2.589 -7.717 1.00 81.75 416 GLY A O 1
ATOM 3392 N N . PHE A 1 417 ? -12.313 -4.158 -8.008 1.00 81.56 417 PHE A N 1
ATOM 3393 C CA . PHE A 1 417 ? -12.906 -5.142 -7.101 1.00 81.56 417 PHE A CA 1
ATOM 3394 C C . PHE A 1 417 ? -13.114 -4.576 -5.693 1.00 81.56 417 PHE A C 1
ATOM 3396 O O . PHE A 1 417 ? -14.208 -4.683 -5.137 1.00 81.56 417 PHE A O 1
ATOM 3403 N N . ASP A 1 418 ? -12.097 -3.923 -5.118 1.00 83.94 418 ASP A N 1
ATOM 3404 C CA . ASP A 1 418 ? -12.219 -3.328 -3.786 1.00 83.94 418 ASP A CA 1
ATOM 3405 C C . ASP A 1 418 ? -13.324 -2.258 -3.735 1.00 83.94 418 ASP A C 1
ATOM 3407 O O . ASP A 1 418 ? -14.040 -2.176 -2.734 1.00 83.94 418 ASP A O 1
ATOM 3411 N N . ARG A 1 419 ? -13.492 -1.453 -4.793 1.00 82.19 419 ARG A N 1
ATOM 3412 C CA . ARG A 1 419 ? -14.551 -0.431 -4.868 1.00 82.19 419 ARG A CA 1
ATOM 3413 C C . ARG A 1 419 ? -15.933 -1.043 -5.058 1.00 82.19 419 ARG A C 1
ATOM 3415 O O . ARG A 1 419 ? -16.854 -0.664 -4.335 1.00 82.19 419 ARG A O 1
ATOM 3422 N N . LEU A 1 420 ? -16.063 -2.019 -5.953 1.00 83.38 420 LEU A N 1
ATOM 3423 C CA . LEU A 1 420 ? -17.311 -2.737 -6.190 1.00 83.38 420 LEU A CA 1
ATOM 3424 C C . LEU A 1 420 ? -17.790 -3.447 -4.919 1.00 83.38 420 LEU A C 1
ATOM 3426 O O . LEU A 1 420 ? -18.950 -3.310 -4.538 1.00 83.38 420 LEU A O 1
ATOM 3430 N N . ALA A 1 421 ? -16.888 -4.124 -4.201 1.00 83.38 421 ALA A N 1
ATOM 3431 C CA . ALA A 1 421 ? -17.212 -4.802 -2.948 1.00 83.38 421 ALA A CA 1
ATOM 3432 C C . ALA A 1 421 ? -17.787 -3.843 -1.890 1.00 83.38 421 ALA A C 1
ATOM 3434 O O . ALA A 1 421 ? -18.710 -4.214 -1.164 1.00 83.38 421 ALA A O 1
ATOM 3435 N N . ARG A 1 422 ? -17.293 -2.598 -1.817 1.00 84.88 422 ARG A N 1
ATOM 3436 C CA . ARG A 1 422 ? -17.841 -1.576 -0.907 1.00 84.88 422 ARG A CA 1
ATOM 3437 C C . ARG A 1 422 ? -19.244 -1.157 -1.316 1.00 84.88 422 ARG A C 1
ATOM 3439 O O . ARG A 1 422 ? -20.120 -1.112 -0.463 1.00 84.88 422 ARG A O 1
ATOM 3446 N N . VAL A 1 423 ? -19.473 -0.889 -2.603 1.00 86.75 423 VAL A N 1
ATOM 3447 C CA . VAL A 1 423 ? -20.806 -0.518 -3.108 1.00 86.75 423 VAL A CA 1
ATOM 3448 C C . VAL A 1 423 ? -21.813 -1.627 -2.809 1.00 86.75 423 VAL A C 1
ATOM 3450 O O . VAL A 1 423 ? -22.868 -1.352 -2.247 1.00 86.75 423 VAL A O 1
ATOM 3453 N N . VAL A 1 424 ? -21.453 -2.888 -3.067 1.00 87.12 424 VAL A N 1
ATOM 3454 C CA . VAL A 1 424 ? -22.307 -4.043 -2.751 1.00 87.12 424 VAL A CA 1
ATOM 3455 C C . VAL A 1 424 ? -22.619 -4.119 -1.252 1.00 87.12 424 VAL A C 1
ATOM 3457 O O . VAL A 1 424 ? -23.774 -4.320 -0.888 1.00 87.12 424 VAL A O 1
ATOM 3460 N N . ARG A 1 425 ? -21.633 -3.914 -0.365 1.00 87.44 425 ARG A N 1
ATOM 3461 C CA . ARG A 1 425 ? -21.857 -3.899 1.096 1.00 87.44 425 ARG A CA 1
ATOM 3462 C C . ARG A 1 425 ? -22.767 -2.758 1.543 1.00 87.44 425 ARG A C 1
ATOM 3464 O O . ARG A 1 425 ? -23.638 -2.986 2.376 1.00 87.44 425 ARG A O 1
ATOM 3471 N N . LEU A 1 426 ? -22.586 -1.565 0.979 1.00 89.56 426 LEU A N 1
ATOM 3472 C CA . LEU A 1 426 ? -23.439 -0.408 1.254 1.00 89.56 426 LEU A CA 1
ATOM 3473 C C . LEU A 1 426 ? -24.886 -0.677 0.832 1.00 89.56 426 LEU A C 1
ATOM 3475 O O . LEU A 1 426 ? -25.804 -0.447 1.614 1.00 89.56 426 LEU A O 1
ATOM 3479 N N . CYS A 1 427 ? -25.093 -1.220 -0.371 1.00 90.12 427 CYS A N 1
ATOM 3480 C CA . CYS A 1 427 ? -26.418 -1.604 -0.855 1.00 90.12 427 CYS A CA 1
ATOM 3481 C C . CYS A 1 427 ? -27.040 -2.723 -0.008 1.00 90.12 427 CYS A C 1
ATOM 3483 O O . CYS A 1 427 ? -28.233 -2.671 0.273 1.00 90.12 427 CYS A O 1
ATOM 3485 N N . TRP A 1 428 ? -26.241 -3.701 0.433 1.00 90.50 428 TRP A N 1
ATOM 3486 C CA . TRP A 1 428 ? -26.705 -4.792 1.292 1.00 90.50 428 TRP A CA 1
ATOM 3487 C C . TRP A 1 428 ? -27.124 -4.312 2.689 1.00 90.50 428 TRP A C 1
ATOM 3489 O O . TRP A 1 428 ? -28.099 -4.820 3.239 1.00 90.50 428 TRP A O 1
ATOM 3499 N N . PHE A 1 429 ? -26.424 -3.325 3.262 1.00 92.19 429 PHE A N 1
ATOM 3500 C CA . PHE A 1 429 ? -26.817 -2.713 4.535 1.00 92.19 429 PHE A CA 1
ATOM 3501 C C . PHE A 1 429 ? -28.021 -1.769 4.388 1.00 92.19 429 PHE A C 1
ATOM 3503 O O . PHE A 1 429 ? -28.881 -1.708 5.266 1.00 92.19 429 PHE A O 1
ATOM 3510 N N . GLY A 1 430 ? -28.086 -1.032 3.278 1.00 90.69 430 GLY A N 1
ATOM 3511 C CA . GLY A 1 430 ? -29.096 -0.011 3.016 1.00 90.69 430 GLY A CA 1
ATOM 3512 C C . GLY A 1 430 ? -28.765 1.354 3.632 1.00 90.69 430 GLY A C 1
ATOM 3513 O O . GLY A 1 430 ? -27.643 1.623 4.064 1.00 90.69 430 GLY A O 1
ATOM 3514 N N . PHE A 1 431 ? -29.770 2.239 3.658 1.00 94.25 431 PHE A N 1
ATOM 3515 C CA . PHE A 1 431 ? -29.632 3.645 4.077 1.00 94.25 431 PHE A CA 1
ATOM 3516 C C . PHE A 1 431 ? -30.618 4.034 5.201 1.00 94.25 431 PHE A C 1
ATOM 3518 O O . PHE A 1 431 ? -31.489 4.898 4.989 1.00 94.25 431 PHE A O 1
ATOM 3525 N N . PRO A 1 432 ? -30.546 3.377 6.377 1.00 94.69 432 PRO A N 1
ATOM 3526 C CA . PRO A 1 432 ? -31.488 3.596 7.471 1.00 94.69 432 PRO A CA 1
ATOM 3527 C C . PRO A 1 432 ? -31.334 4.986 8.106 1.00 94.69 432 PRO A C 1
ATOM 3529 O O . PRO A 1 432 ? -30.304 5.655 7.980 1.00 94.69 432 PRO A O 1
ATOM 3532 N N . LYS A 1 433 ? -32.377 5.424 8.821 1.00 95.06 433 LYS A N 1
ATOM 3533 C CA . LYS A 1 433 ? -32.298 6.586 9.717 1.00 95.06 433 LYS A CA 1
ATOM 3534 C C . LYS A 1 433 ? -31.675 6.138 11.042 1.00 95.06 433 LYS A C 1
ATOM 3536 O O . LYS A 1 433 ? -32.225 5.268 11.709 1.00 95.06 433 LYS A O 1
ATOM 3541 N N . ALA A 1 434 ? -30.543 6.730 11.399 1.00 94.56 434 ALA A N 1
ATOM 3542 C CA . ALA A 1 434 ? -29.871 6.540 12.676 1.00 94.56 434 ALA A CA 1
ATOM 3543 C C . ALA A 1 434 ? -30.269 7.623 13.681 1.00 94.56 434 ALA A C 1
ATOM 3545 O O . ALA A 1 434 ? -30.541 8.763 13.292 1.00 94.56 434 ALA A O 1
ATOM 3546 N N . THR A 1 435 ? -30.242 7.271 14.964 1.00 94.62 435 THR A N 1
ATOM 3547 C CA . THR A 1 435 ? -30.438 8.205 16.081 1.00 94.62 435 THR A CA 1
ATOM 3548 C C . THR A 1 435 ? -29.080 8.602 16.645 1.00 94.62 435 THR A C 1
ATOM 3550 O O . THR A 1 435 ? -28.247 7.744 16.925 1.00 94.62 435 THR A O 1
ATOM 3553 N N . LEU A 1 436 ? -28.840 9.903 16.763 1.00 92.56 436 LEU A N 1
ATOM 3554 C CA . LEU A 1 436 ? -27.596 10.503 17.230 1.00 92.56 436 LEU A CA 1
ATOM 3555 C C . LEU A 1 436 ? -27.858 11.164 18.582 1.00 92.56 436 LEU A C 1
ATOM 3557 O O . LEU A 1 436 ? -28.587 12.150 18.626 1.00 92.56 436 LEU A O 1
ATOM 3561 N N . LEU A 1 437 ? -27.232 10.662 19.644 1.00 91.69 437 LEU A N 1
ATOM 3562 C CA . LEU A 1 437 ? -27.338 11.184 21.007 1.00 91.69 437 LEU A CA 1
ATOM 3563 C C . LEU A 1 437 ? -25.968 11.663 21.502 1.00 91.69 437 LEU A C 1
ATOM 3565 O O . LEU A 1 437 ? -24.971 10.950 21.365 1.00 91.69 437 LEU A O 1
ATOM 3569 N N . LEU A 1 438 ? -25.911 12.865 22.074 1.00 90.31 438 LEU A N 1
ATOM 3570 C CA . LEU A 1 438 ? -24.707 13.383 22.722 1.00 90.31 438 LEU A CA 1
ATOM 3571 C C . LEU A 1 438 ? -24.635 12.899 24.178 1.00 90.31 438 LEU A C 1
ATOM 3573 O O . LEU A 1 438 ? -25.533 13.169 24.966 1.00 90.31 438 LEU A O 1
ATOM 3577 N N . LEU A 1 439 ? -23.562 12.186 24.521 1.00 87.56 439 LEU A N 1
ATOM 3578 C CA . LEU A 1 439 ? -23.299 11.679 25.869 1.00 87.56 439 LEU A CA 1
ATOM 3579 C C . LEU A 1 439 ? -22.515 12.700 26.719 1.00 87.56 439 LEU A C 1
ATOM 3581 O O . LEU A 1 439 ? -21.790 13.525 26.148 1.00 87.56 439 LEU A O 1
ATOM 3585 N N . PRO A 1 440 ? -22.574 12.605 28.067 1.00 80.81 440 PRO A N 1
ATOM 3586 C CA . PRO A 1 440 ? -21.941 13.566 28.979 1.00 80.81 440 PRO A CA 1
ATOM 3587 C C . PRO A 1 440 ? -20.426 13.724 28.808 1.00 80.81 440 PRO A C 1
ATOM 3589 O O . PRO A 1 440 ? -19.875 14.783 29.094 1.00 80.81 440 PRO A O 1
ATOM 3592 N N . ASP A 1 441 ? -19.732 12.698 28.310 1.00 79.25 441 ASP A N 1
ATOM 3593 C CA . ASP A 1 441 ? -18.285 12.740 28.087 1.00 79.25 441 ASP A CA 1
ATOM 3594 C C . ASP A 1 441 ? -17.887 13.310 26.713 1.00 79.25 441 ASP A C 1
ATOM 3596 O O . ASP A 1 441 ? -16.764 13.093 26.258 1.00 79.25 441 ASP A O 1
ATOM 3600 N N . ASP A 1 442 ? -18.783 14.014 26.017 1.00 83.19 442 ASP A N 1
ATOM 3601 C CA . ASP A 1 442 ? -18.588 14.457 24.632 1.00 83.19 442 ASP A CA 1
ATOM 3602 C C . ASP A 1 442 ? -18.294 13.277 23.675 1.00 83.19 442 ASP A C 1
ATOM 3604 O O . ASP A 1 442 ? -17.413 13.318 22.802 1.00 83.19 442 ASP A O 1
ATOM 3608 N N . THR A 1 443 ? -19.068 12.201 23.817 1.00 87.69 443 THR A N 1
ATOM 3609 C CA . THR A 1 443 ? -19.134 11.088 22.859 1.00 87.69 443 THR A CA 1
ATOM 3610 C C . THR A 1 443 ? -20.487 11.085 22.164 1.00 87.69 443 THR A C 1
ATOM 3612 O O . THR A 1 443 ? -21.523 11.294 22.781 1.00 87.69 443 THR A O 1
ATOM 3615 N N . LEU A 1 444 ? -20.493 10.840 20.858 1.00 90.12 444 LEU A N 1
ATOM 3616 C CA . LEU A 1 444 ? -21.716 10.679 20.086 1.00 90.12 444 LEU A CA 1
ATOM 3617 C C . LEU A 1 444 ? -22.103 9.194 20.045 1.00 90.12 444 LEU A C 1
ATOM 3619 O O . LEU A 1 444 ? -21.386 8.394 19.442 1.00 90.12 444 LEU A O 1
ATOM 3623 N N . ARG A 1 445 ? -23.236 8.839 20.652 1.00 92.94 445 ARG A N 1
ATOM 3624 C CA . ARG A 1 445 ? -23.876 7.524 20.520 1.00 92.94 445 ARG A CA 1
ATOM 3625 C C . ARG A 1 445 ? -24.709 7.523 19.241 1.00 92.94 445 ARG A C 1
ATOM 3627 O O . ARG A 1 445 ? -25.638 8.317 19.109 1.00 92.94 445 ARG A O 1
ATOM 3634 N N . VAL A 1 446 ? -24.353 6.673 18.281 1.00 94.06 446 VAL A N 1
ATOM 3635 C CA . VAL A 1 446 ? -25.058 6.547 16.997 1.00 94.06 446 VAL A CA 1
ATOM 3636 C C . VAL A 1 446 ? -25.730 5.184 16.931 1.00 94.06 446 VAL A C 1
ATOM 3638 O O . VAL A 1 446 ? -25.059 4.175 16.720 1.00 94.06 446 VAL A O 1
ATOM 3641 N N . GLU A 1 447 ? -27.047 5.154 17.105 1.00 95.94 447 GLU A N 1
ATOM 3642 C CA . GLU A 1 447 ? -27.859 3.939 17.017 1.00 95.94 447 GLU A CA 1
ATOM 3643 C C . GLU A 1 447 ? -28.361 3.751 15.587 1.00 95.94 447 GLU A C 1
ATOM 3645 O O . GLU A 1 447 ? -29.075 4.603 15.052 1.00 95.94 447 GLU A O 1
ATOM 3650 N N . VAL A 1 448 ? -27.985 2.636 14.962 1.00 96.56 448 VAL A N 1
ATOM 3651 C CA . VAL A 1 448 ? -28.280 2.333 13.560 1.00 96.56 448 VAL A CA 1
ATOM 3652 C C . VAL A 1 448 ? -29.060 1.020 13.469 1.00 96.56 448 VAL A C 1
ATOM 3654 O O . VAL A 1 448 ? -28.512 -0.033 13.807 1.00 96.56 448 VAL A O 1
ATOM 3657 N N . PRO A 1 449 ? -30.313 1.040 12.980 1.00 96.06 449 PRO A N 1
ATOM 3658 C CA . PRO A 1 449 ? -31.033 -0.183 12.639 1.00 96.06 449 PRO A CA 1
ATOM 3659 C C . PRO A 1 449 ? -30.280 -0.949 11.543 1.00 96.06 449 PRO A C 1
ATOM 3661 O O . PRO A 1 449 ? -29.935 -0.362 10.516 1.00 96.06 449 PRO A O 1
ATOM 3664 N N . LYS A 1 450 ? -30.023 -2.243 11.748 1.00 94.69 450 LYS A N 1
ATOM 3665 C CA . LYS A 1 450 ? -29.361 -3.124 10.772 1.00 94.69 450 LYS A CA 1
ATOM 3666 C C . LYS A 1 450 ? -30.340 -4.162 10.206 1.00 94.69 450 LYS A C 1
ATOM 3668 O O . LYS A 1 450 ? -31.244 -4.607 10.914 1.00 94.69 450 LYS A O 1
ATOM 3673 N N . PRO A 1 451 ? -30.168 -4.599 8.947 1.00 93.69 451 PRO A N 1
ATOM 3674 C CA . PRO A 1 451 ? -30.969 -5.691 8.407 1.00 93.69 451 PRO A CA 1
ATOM 3675 C C . PRO A 1 451 ? -30.598 -7.025 9.072 1.00 93.69 451 PRO A C 1
ATOM 3677 O O . PRO A 1 451 ? -29.428 -7.274 9.362 1.00 93.69 451 PRO A O 1
ATOM 3680 N N . LYS A 1 452 ? -31.581 -7.920 9.258 1.00 90.75 452 LYS A N 1
ATOM 3681 C CA . LYS A 1 452 ? -31.386 -9.245 9.891 1.00 90.75 452 LYS A CA 1
ATOM 3682 C C . LYS A 1 452 ? -30.321 -10.100 9.196 1.00 90.75 452 LYS A C 1
ATOM 3684 O O . LYS A 1 452 ? -29.633 -10.879 9.843 1.00 90.75 452 LYS A O 1
ATOM 3689 N N . SER A 1 453 ? -30.168 -9.945 7.879 1.00 90.56 453 SER A N 1
ATOM 3690 C CA . SER A 1 453 ? -29.160 -10.660 7.089 1.00 90.56 453 SER A CA 1
ATOM 3691 C C . SER A 1 453 ? -27.724 -10.208 7.363 1.00 90.56 453 SER A C 1
ATOM 3693 O O . SER A 1 453 ? -26.791 -10.884 6.939 1.00 90.56 453 SER A O 1
ATOM 3695 N N . TRP A 1 454 ? -27.523 -9.048 7.997 1.00 92.44 454 TRP A N 1
ATOM 3696 C CA . TRP A 1 454 ? -26.195 -8.498 8.232 1.00 92.44 454 TRP A CA 1
ATOM 3697 C C . TRP A 1 454 ? -25.590 -9.083 9.516 1.00 92.44 454 TRP A C 1
ATOM 3699 O O . TRP A 1 454 ? -26.130 -8.866 10.607 1.00 92.44 454 TRP A O 1
ATOM 3709 N N . PRO A 1 455 ? -24.473 -9.826 9.420 1.00 88.88 455 PRO A N 1
ATOM 3710 C CA . PRO A 1 455 ? -23.918 -10.523 10.570 1.00 88.88 455 PRO A CA 1
ATOM 3711 C C . PRO A 1 455 ? -23.255 -9.542 11.539 1.00 88.88 455 PRO A C 1
ATOM 3713 O O . PRO A 1 455 ? -22.450 -8.708 11.130 1.00 88.88 455 PRO A O 1
ATOM 3716 N N . SER A 1 456 ? -23.540 -9.675 12.836 1.00 88.06 456 SER A N 1
ATOM 3717 C CA . SER A 1 456 ? -22.761 -8.981 13.866 1.00 88.06 456 SER A CA 1
ATOM 3718 C C . SER A 1 456 ? -21.468 -9.739 14.130 1.00 88.06 456 SER A C 1
ATOM 3720 O O . SER A 1 456 ? -21.497 -10.950 14.343 1.00 88.06 456 SER A O 1
ATOM 3722 N N . ILE A 1 457 ? -20.334 -9.041 14.105 1.00 88.50 457 ILE A N 1
ATOM 3723 C CA . ILE A 1 457 ? -19.030 -9.619 14.434 1.00 88.50 457 ILE A CA 1
ATOM 3724 C C . ILE A 1 457 ? -18.569 -9.009 15.752 1.00 88.50 457 ILE A C 1
ATOM 3726 O O . ILE A 1 457 ? -18.372 -7.797 15.827 1.00 88.50 457 ILE A O 1
ATOM 3730 N N . SER A 1 458 ? -18.357 -9.847 16.766 1.00 88.00 458 SER A N 1
ATOM 3731 C CA . SER A 1 458 ? -17.855 -9.418 18.073 1.00 88.00 458 SER A CA 1
ATOM 3732 C C . SER A 1 458 ? -16.469 -8.782 17.953 1.00 88.00 458 SER A C 1
ATOM 3734 O O . SER A 1 458 ? -15.582 -9.338 17.303 1.00 88.00 458 SER A O 1
ATOM 3736 N N . GLY A 1 459 ? -16.291 -7.590 18.530 1.00 84.69 459 GLY A N 1
ATOM 3737 C CA . GLY A 1 459 ? -15.065 -6.793 18.362 1.00 84.69 459 GLY A CA 1
ATOM 3738 C C . GLY A 1 459 ? -14.862 -6.230 16.942 1.00 84.69 459 GLY A C 1
ATOM 3739 O O . GLY A 1 459 ? -13.814 -5.654 16.636 1.00 84.69 459 GLY A O 1
ATOM 3740 N N . GLY A 1 460 ? -15.853 -6.391 16.060 1.00 86.00 460 GLY A N 1
ATOM 3741 C CA . GLY A 1 460 ? -15.840 -5.904 14.688 1.00 86.00 460 GLY A CA 1
ATOM 3742 C C . GLY A 1 460 ? -15.965 -4.384 14.588 1.00 86.00 460 GLY A C 1
ATOM 3743 O O . GLY A 1 460 ? -16.342 -3.683 15.520 1.00 86.00 460 GLY A O 1
ATOM 3744 N N . HIS A 1 461 ? -15.645 -3.843 13.420 1.00 88.81 461 HIS A N 1
ATOM 3745 C CA . HIS A 1 461 ? -15.812 -2.424 13.118 1.00 88.81 461 HIS A CA 1
ATOM 3746 C C . HIS A 1 461 ? -16.476 -2.244 11.760 1.00 88.81 461 HIS A C 1
ATOM 3748 O O . HIS A 1 461 ? -16.479 -3.142 10.918 1.00 88.81 461 HIS A O 1
ATOM 3754 N N . ALA A 1 462 ? -17.045 -1.070 11.540 1.00 90.50 462 ALA A N 1
ATOM 3755 C CA . ALA A 1 462 ? -17.611 -0.689 10.260 1.00 90.50 462 ALA A CA 1
ATOM 3756 C C . ALA A 1 462 ? -17.249 0.761 9.943 1.00 90.50 462 ALA A C 1
ATOM 3758 O O . ALA A 1 462 ? -16.917 1.553 10.827 1.00 90.50 462 ALA A O 1
ATOM 3759 N N . TRP A 1 463 ? -17.283 1.098 8.663 1.00 89.94 463 TRP A N 1
ATOM 3760 C CA . TRP A 1 463 ? -17.118 2.463 8.196 1.00 89.94 463 TRP A CA 1
ATOM 3761 C C . TRP A 1 463 ? -18.497 3.100 8.059 1.00 89.94 463 TRP A C 1
ATOM 3763 O O . TRP A 1 463 ? -19.307 2.656 7.249 1.00 89.94 463 TRP A O 1
ATOM 3773 N N . ILE A 1 464 ? -18.769 4.134 8.854 1.00 89.12 464 ILE A N 1
ATOM 3774 C CA . ILE A 1 464 ? -20.043 4.856 8.806 1.00 89.12 464 ILE A CA 1
ATOM 3775 C C . ILE A 1 464 ? -19.913 6.117 7.952 1.00 89.12 464 ILE A C 1
ATOM 3777 O O . ILE A 1 464 ? -18.964 6.895 8.091 1.00 89.12 464 ILE A O 1
ATOM 3781 N N . HIS A 1 465 ? -20.898 6.320 7.087 1.00 88.50 465 HIS A N 1
ATOM 3782 C CA . HIS A 1 465 ? -21.135 7.541 6.337 1.00 88.50 465 HIS A CA 1
ATOM 3783 C C . HIS A 1 465 ? -22.299 8.285 6.989 1.00 88.50 465 HIS A C 1
ATOM 3785 O O . HIS A 1 465 ? -23.433 7.802 6.992 1.00 88.50 465 HIS A O 1
ATOM 3791 N N . LEU A 1 466 ? -22.030 9.472 7.529 1.00 85.56 466 LEU A N 1
ATOM 3792 C CA . LEU A 1 466 ? -23.077 10.376 8.003 1.00 85.56 466 LEU A CA 1
ATOM 3793 C C . LEU A 1 466 ? -23.567 11.191 6.800 1.00 85.56 466 LEU A C 1
ATOM 3795 O O . LEU A 1 466 ? -22.845 12.067 6.315 1.00 85.56 466 LEU A O 1
ATOM 3799 N N . LEU A 1 467 ? -24.767 10.892 6.287 1.00 84.62 467 LEU A N 1
ATOM 3800 C CA . LEU A 1 467 ? -25.265 11.461 5.029 1.00 84.62 467 LEU A CA 1
ATOM 3801 C C . LEU A 1 467 ? -25.758 12.895 5.227 1.00 84.62 467 LEU A C 1
ATOM 3803 O O . LEU A 1 467 ? -26.950 13.176 5.319 1.00 84.62 467 LEU A O 1
ATOM 3807 N N . HIS A 1 468 ? -24.802 13.813 5.286 1.00 78.62 468 HIS A N 1
ATOM 3808 C CA . HIS A 1 468 ? -25.024 15.251 5.304 1.00 78.62 468 HIS A CA 1
ATOM 3809 C C . HIS A 1 468 ? -24.578 15.851 3.953 1.00 78.62 468 HIS A C 1
ATOM 3811 O O . HIS A 1 468 ? -23.555 15.413 3.420 1.00 78.62 468 HIS A O 1
ATOM 3817 N N . PRO A 1 469 ? -25.273 16.867 3.391 1.00 70.00 469 PRO A N 1
ATOM 3818 C CA . PRO A 1 469 ? -25.073 17.324 2.004 1.00 70.00 469 PRO A CA 1
ATOM 3819 C C . PRO A 1 469 ? -23.631 17.665 1.597 1.00 70.00 469 PRO A C 1
ATOM 3821 O O . PRO A 1 469 ? -23.261 17.534 0.437 1.00 70.00 469 PRO A O 1
ATOM 3824 N N . LEU A 1 470 ? -22.806 18.096 2.554 1.00 66.69 470 LEU A N 1
ATOM 3825 C CA . LEU A 1 470 ? -21.416 18.510 2.327 1.00 66.69 470 LEU A CA 1
ATOM 3826 C C . LEU A 1 470 ? -20.368 17.483 2.782 1.00 66.69 470 LEU A C 1
ATOM 3828 O O . LEU A 1 470 ? -19.180 17.782 2.722 1.00 66.69 470 LEU A O 1
ATOM 3832 N N . THR A 1 471 ? -20.775 16.332 3.320 1.00 70.06 471 THR A N 1
ATOM 3833 C CA . THR A 1 471 ? -19.844 15.340 3.891 1.00 70.06 471 THR A CA 1
ATOM 3834 C C . THR A 1 471 ? -20.263 13.892 3.642 1.00 70.06 471 THR A C 1
ATOM 3836 O O . THR A 1 471 ? -19.679 12.990 4.230 1.00 70.06 471 THR A O 1
ATOM 3839 N N . PHE A 1 472 ? -21.246 13.632 2.773 1.00 74.00 472 PHE A N 1
ATOM 3840 C CA . PHE A 1 472 ? -21.759 12.277 2.521 1.00 74.00 472 PHE A CA 1
ATOM 3841 C C . PHE A 1 472 ? -20.698 11.308 1.961 1.00 74.00 472 PHE A C 1
ATOM 3843 O O . PHE A 1 472 ? -20.789 10.097 2.161 1.00 74.00 472 PHE A O 1
ATOM 3850 N N . TRP A 1 473 ? -19.671 11.831 1.282 1.00 72.50 473 TRP A N 1
ATOM 3851 C CA . TRP A 1 473 ? -18.541 11.047 0.770 1.00 72.50 473 TRP A CA 1
ATOM 3852 C C . TRP A 1 473 ? -17.518 10.675 1.853 1.00 72.50 473 TRP A C 1
ATOM 3854 O O . TRP A 1 473 ? -16.692 9.787 1.634 1.00 72.50 473 TRP A O 1
ATOM 3864 N N . GLN A 1 474 ? -17.559 11.328 3.019 1.00 75.56 474 GLN A N 1
ATOM 3865 C CA . GLN A 1 474 ? -16.685 10.991 4.137 1.00 75.56 474 GLN A CA 1
ATOM 3866 C C . GLN A 1 474 ? -17.172 9.711 4.808 1.00 75.56 474 GLN A C 1
ATOM 3868 O O . GLN A 1 474 ? -18.363 9.515 5.044 1.00 75.56 474 GLN A O 1
ATOM 3873 N N . ASN A 1 475 ? -16.222 8.843 5.130 1.00 83.75 475 ASN A N 1
ATOM 3874 C CA . ASN A 1 475 ? -16.457 7.653 5.926 1.00 83.75 475 ASN A CA 1
ATOM 3875 C C . ASN A 1 475 ? -15.398 7.559 7.006 1.00 83.75 475 ASN A C 1
ATOM 3877 O O . ASN A 1 475 ? -14.234 7.878 6.765 1.00 83.75 475 ASN A O 1
ATOM 3881 N N . HIS A 1 476 ? -15.798 7.083 8.180 1.00 80.81 476 HIS A N 1
ATOM 3882 C CA . HIS A 1 476 ? -14.891 6.916 9.308 1.00 80.81 476 HIS A CA 1
ATOM 3883 C C . HIS A 1 476 ? -15.089 5.543 9.959 1.00 80.81 476 HIS A C 1
ATOM 3885 O O . HIS A 1 476 ? -16.233 5.098 10.084 1.00 80.81 476 HIS A O 1
ATOM 3891 N N . PRO A 1 477 ? -13.999 4.862 10.357 1.00 85.50 477 PRO A N 1
ATOM 3892 C CA . PRO A 1 477 ? -14.085 3.553 10.973 1.00 85.50 477 PRO A CA 1
ATOM 3893 C C . PRO A 1 477 ? -14.449 3.703 12.446 1.00 85.50 477 PRO A C 1
ATOM 3895 O O . PRO A 1 477 ? -13.769 4.417 13.185 1.00 85.50 477 PRO A O 1
ATOM 3898 N N . PHE A 1 478 ? -15.470 2.976 12.879 1.00 86.62 478 PHE A N 1
ATOM 3899 C CA . PHE A 1 478 ? -15.819 2.853 14.284 1.00 86.62 478 PHE A CA 1
ATOM 3900 C C . PHE A 1 478 ? -16.153 1.409 14.618 1.00 86.62 478 PHE A C 1
ATOM 3902 O O . PHE A 1 478 ? -16.769 0.681 13.836 1.00 86.62 478 PHE A O 1
ATOM 3909 N N . THR A 1 479 ? -15.736 1.002 15.806 1.00 89.19 479 THR A N 1
ATOM 3910 C CA . THR A 1 479 ? -16.198 -0.237 16.413 1.00 89.19 479 THR A CA 1
ATOM 3911 C C . THR A 1 479 ? -17.660 -0.086 16.812 1.00 89.19 479 THR A C 1
ATOM 3913 O O . THR A 1 479 ? -18.069 0.986 17.264 1.00 89.19 479 THR A O 1
ATOM 3916 N N . PHE A 1 480 ? -18.433 -1.148 16.624 1.00 91.56 480 PHE A N 1
ATOM 3917 C CA . PHE A 1 480 ? -19.839 -1.193 17.001 1.00 91.56 480 PHE A CA 1
ATOM 3918 C C . PHE A 1 480 ? -20.076 -2.259 18.067 1.00 91.56 480 PHE A C 1
ATOM 3920 O O . PHE A 1 480 ? -19.306 -3.211 18.192 1.00 91.56 480 PHE A O 1
ATOM 3927 N N . VAL A 1 481 ? -21.161 -2.091 18.812 1.00 93.56 481 VAL A N 1
ATOM 3928 C CA . VAL A 1 481 ? -21.734 -3.114 19.694 1.00 93.56 481 VAL A CA 1
ATOM 3929 C C . VAL A 1 481 ? -23.165 -3.397 19.245 1.00 93.56 481 VAL A C 1
ATOM 3931 O O . VAL A 1 481 ? -23.800 -2.528 18.642 1.00 93.56 481 VAL A O 1
ATOM 3934 N N . ASP A 1 482 ? -23.684 -4.592 19.518 1.00 93.50 482 ASP A N 1
ATOM 3935 C CA . ASP A 1 482 ? -25.128 -4.815 19.414 1.00 93.50 482 ASP A CA 1
ATOM 3936 C C . ASP A 1 482 ? -25.834 -4.054 20.546 1.00 93.50 482 ASP A C 1
ATOM 3938 O O . ASP A 1 482 ? -25.339 -4.002 21.674 1.00 93.50 482 ASP A O 1
ATOM 3942 N N . SER A 1 483 ? -26.968 -3.426 20.235 1.00 93.38 483 SER A N 1
ATOM 3943 C CA . SER A 1 483 ? -27.769 -2.718 21.232 1.00 93.38 483 SER A CA 1
ATOM 3944 C C . SER A 1 483 ? -28.309 -3.698 22.274 1.00 93.38 483 SER A C 1
ATOM 3946 O O . SER A 1 483 ? -28.795 -4.774 21.931 1.00 93.38 483 SER A O 1
ATOM 3948 N N . VAL A 1 484 ? -28.238 -3.300 23.545 1.00 91.38 484 VAL A N 1
ATOM 3949 C CA . VAL A 1 484 ? -28.805 -4.058 24.670 1.00 91.38 484 VAL A CA 1
ATOM 3950 C C . VAL A 1 484 ? -30.319 -3.856 24.814 1.00 91.38 484 VAL A C 1
ATOM 3952 O O . VAL A 1 484 ? -30.983 -4.686 25.414 1.00 91.38 484 VAL A O 1
ATOM 3955 N N . GLU A 1 485 ? -30.872 -2.784 24.236 1.00 89.38 485 GLU A N 1
ATOM 3956 C CA . GLU A 1 485 ? -32.294 -2.415 24.360 1.00 89.38 485 GLU A CA 1
ATOM 3957 C C . GLU A 1 485 ? -33.112 -2.756 23.110 1.00 89.38 485 GLU A C 1
ATOM 3959 O O . GLU A 1 485 ? -34.301 -3.051 23.200 1.00 89.38 485 GLU A O 1
ATOM 3964 N N . LYS A 1 486 ? -32.500 -2.658 21.923 1.00 91.69 486 LYS A N 1
ATOM 3965 C CA . LYS A 1 486 ? -33.197 -2.787 20.638 1.00 91.69 486 LYS A CA 1
ATOM 3966 C C . LYS A 1 486 ? -32.632 -3.947 19.838 1.00 91.69 486 LYS A C 1
ATOM 3968 O O . LYS A 1 486 ? -31.469 -3.930 19.433 1.00 91.69 486 LYS A O 1
ATOM 3973 N N . GLU A 1 487 ? -33.485 -4.907 19.505 1.00 89.88 487 GLU A N 1
ATOM 3974 C CA . GLU A 1 487 ? -33.114 -5.955 18.561 1.00 89.88 487 GLU A CA 1
ATOM 3975 C C . GLU A 1 487 ? -32.702 -5.372 17.202 1.00 89.88 487 GLU A C 1
ATOM 3977 O O . GLU A 1 487 ? -33.160 -4.307 16.778 1.00 89.88 487 GLU A O 1
ATOM 3982 N N . ASN A 1 488 ? -31.829 -6.093 16.491 1.00 92.62 488 ASN A N 1
ATOM 3983 C CA . ASN A 1 488 ? -31.372 -5.729 15.146 1.00 92.62 488 ASN A CA 1
ATOM 3984 C C . ASN A 1 488 ? -30.860 -4.282 15.033 1.00 92.62 488 ASN A C 1
ATOM 3986 O O . ASN A 1 488 ? -31.001 -3.639 13.996 1.00 92.62 488 ASN A O 1
ATOM 3990 N N . THR A 1 489 ? -30.238 -3.765 16.091 1.00 95.62 489 THR A N 1
ATOM 3991 C CA . THR A 1 489 ? -29.673 -2.414 16.124 1.00 95.62 489 THR A CA 1
ATOM 3992 C C . THR A 1 489 ? -28.217 -2.488 16.557 1.00 95.62 489 THR A C 1
ATOM 3994 O O . THR A 1 489 ? -27.885 -3.189 17.510 1.00 95.62 489 THR A O 1
ATOM 3997 N N . ILE A 1 490 ? -27.343 -1.769 15.853 1.00 95.44 490 ILE A N 1
ATOM 3998 C CA . ILE A 1 490 ? -25.938 -1.599 16.239 1.00 95.44 490 ILE A CA 1
ATOM 3999 C C . ILE A 1 490 ? -25.707 -0.185 16.760 1.00 95.44 490 ILE A C 1
ATOM 4001 O O . ILE A 1 490 ? -26.342 0.767 16.305 1.00 95.44 490 ILE A O 1
ATOM 4005 N N . VAL A 1 491 ? -24.785 -0.045 17.706 1.00 95.31 491 VAL A N 1
ATOM 4006 C CA . VAL A 1 491 ? -24.457 1.231 18.343 1.00 95.31 491 VAL A CA 1
ATOM 4007 C C . VAL A 1 491 ? -22.983 1.543 18.133 1.00 95.31 491 VAL A C 1
ATOM 4009 O O . VAL A 1 491 ? -22.112 0.733 18.452 1.00 95.31 491 VAL A O 1
ATOM 4012 N N . PHE A 1 492 ? -22.701 2.733 17.606 1.00 93.94 492 PHE A N 1
ATOM 4013 C CA . PHE A 1 492 ? -21.348 3.272 17.506 1.00 93.94 492 PHE A CA 1
ATOM 4014 C C . PHE A 1 492 ? -21.115 4.326 18.588 1.00 93.94 492 PHE A C 1
ATOM 4016 O O . PHE A 1 492 ? -21.941 5.219 18.779 1.00 93.94 492 PHE A O 1
ATOM 4023 N N . PHE A 1 493 ? -19.953 4.264 19.238 1.00 90.62 493 PHE A N 1
ATOM 4024 C CA . PHE A 1 493 ? -19.504 5.269 20.203 1.00 90.62 493 PHE A CA 1
ATOM 4025 C C . PHE A 1 493 ? -18.416 6.136 19.570 1.00 90.62 493 PHE A C 1
ATOM 4027 O O . PHE A 1 493 ? -17.237 5.778 19.508 1.00 90.62 493 PHE A O 1
ATOM 4034 N N . CYS A 1 494 ? -18.827 7.289 19.057 1.00 88.62 494 CYS A N 1
ATOM 4035 C CA . CYS A 1 494 ? -17.998 8.175 18.255 1.00 88.62 494 CYS A CA 1
ATOM 4036 C C . CYS A 1 494 ? -17.482 9.336 19.112 1.00 88.62 494 CYS A C 1
ATOM 4038 O O . CYS A 1 494 ? -18.175 10.338 19.298 1.00 88.62 494 CYS A O 1
ATOM 4040 N N . LYS A 1 495 ? -16.250 9.236 19.626 1.00 86.06 495 LYS A N 1
ATOM 4041 C CA . LYS A 1 495 ? -15.648 10.324 20.415 1.00 86.06 495 LYS A CA 1
ATOM 4042 C C . LYS A 1 495 ? -15.578 11.611 19.591 1.00 86.06 495 LYS A C 1
ATOM 4044 O O . LYS A 1 495 ? -15.090 11.595 18.455 1.00 86.06 495 LYS A O 1
ATOM 4049 N N . ILE A 1 496 ? -16.021 12.733 20.158 1.00 82.88 496 ILE A N 1
ATOM 4050 C CA . ILE A 1 496 ? -15.998 14.007 19.441 1.00 82.88 496 ILE A CA 1
ATOM 4051 C C . ILE A 1 496 ? -14.550 14.465 19.241 1.00 82.88 496 ILE A C 1
ATOM 4053 O O . ILE A 1 496 ? -13.718 14.466 20.149 1.00 82.88 496 ILE A O 1
ATOM 4057 N N . LYS A 1 497 ? -14.244 14.838 17.998 1.00 77.56 497 LYS A N 1
ATOM 4058 C CA . LYS A 1 497 ? -12.957 15.384 17.554 1.00 77.56 497 LYS A CA 1
ATOM 4059 C C . LYS A 1 497 ? -13.242 16.606 16.669 1.00 77.56 497 LYS A C 1
ATOM 4061 O O . LYS A 1 497 ? -14.343 17.147 16.678 1.00 77.56 497 LYS A O 1
ATOM 4066 N N . LYS A 1 498 ? -12.249 17.090 15.920 1.00 69.94 498 LYS A N 1
ATOM 4067 C CA . LYS A 1 498 ? -12.418 18.227 14.998 1.00 69.94 498 LYS A CA 1
ATOM 4068 C C . LYS A 1 498 ? -13.276 17.839 13.781 1.00 69.94 498 LYS A C 1
ATOM 4070 O O . LYS A 1 498 ? -13.472 16.664 13.491 1.00 69.94 498 LYS A O 1
ATOM 4075 N N . GLY A 1 499 ? -13.750 18.839 13.039 1.00 73.94 499 GLY A N 1
ATOM 4076 C CA . GLY A 1 499 ? -14.485 18.627 11.789 1.00 73.94 499 GLY A CA 1
ATOM 4077 C C . GLY A 1 499 ? -15.951 18.251 12.011 1.00 73.94 499 GLY A C 1
ATOM 4078 O O . GLY A 1 499 ? -16.667 18.952 12.729 1.00 73.94 499 GLY A O 1
ATOM 4079 N N . LEU A 1 500 ? -16.400 17.175 11.359 1.00 74.50 500 LEU A N 1
ATOM 4080 C CA . LEU A 1 500 ? -17.811 16.785 11.291 1.00 74.50 500 LEU A CA 1
ATOM 4081 C C . LEU A 1 500 ? -18.415 16.493 12.674 1.00 74.50 500 LEU A C 1
ATOM 4083 O O . LEU A 1 500 ? -19.483 17.010 12.995 1.00 74.50 500 LEU A O 1
ATOM 4087 N N . THR A 1 501 ? -17.712 15.740 13.524 1.00 78.94 501 THR A N 1
ATOM 4088 C CA . THR A 1 501 ? -18.200 15.377 14.867 1.00 78.94 501 THR A CA 1
ATOM 4089 C C . THR A 1 501 ? -18.334 16.595 15.786 1.00 78.94 501 THR A C 1
ATOM 4091 O O . THR A 1 501 ? -19.359 16.735 16.448 1.00 78.94 501 THR A O 1
ATOM 4094 N N . ALA A 1 502 ? -17.389 17.545 15.757 1.00 81.75 502 ALA A N 1
ATOM 4095 C CA . ALA A 1 502 ? -17.533 18.829 16.458 1.00 81.75 502 ALA A CA 1
ATOM 4096 C C . ALA A 1 502 ? -18.720 19.661 15.944 1.00 81.75 502 ALA A C 1
ATOM 4098 O O . ALA A 1 502 ? -19.400 20.321 16.730 1.00 81.75 502 ALA A O 1
ATOM 4099 N N . SER A 1 503 ? -18.984 19.647 14.632 1.00 81.62 503 SER A N 1
ATOM 4100 C CA . SER A 1 503 ? -20.146 20.345 14.071 1.00 81.62 503 SER A CA 1
ATOM 4101 C C . SER A 1 503 ? -21.461 19.731 14.546 1.00 81.62 503 SER A C 1
ATOM 4103 O O . SER A 1 503 ? -22.403 20.478 14.807 1.00 81.62 503 SER A O 1
ATOM 4105 N N . PHE A 1 504 ? -21.541 18.401 14.650 1.00 82.56 504 PHE A N 1
ATOM 4106 C CA . PHE A 1 504 ? -22.722 17.730 15.190 1.00 82.56 504 PHE A CA 1
ATOM 4107 C C . PHE A 1 504 ? -22.878 17.997 16.682 1.00 82.56 504 PHE A C 1
ATOM 4109 O O . PHE A 1 504 ? -23.965 18.381 17.088 1.00 82.56 504 PHE A O 1
ATOM 4116 N N . CYS A 1 505 ? -21.800 17.929 17.467 1.00 85.00 505 CYS A N 1
ATOM 4117 C CA . CYS A 1 505 ? -21.809 18.291 18.887 1.00 85.00 505 CYS A CA 1
ATOM 4118 C C . CYS A 1 505 ? -22.422 19.683 19.125 1.00 85.00 505 CYS A C 1
ATOM 4120 O O . CYS A 1 505 ? -23.382 19.826 19.877 1.00 85.00 505 CYS A O 1
ATOM 4122 N N . LYS A 1 506 ? -21.942 20.711 18.407 1.00 86.81 506 LYS A N 1
ATOM 4123 C CA . LYS A 1 506 ? -22.465 22.085 18.521 1.00 86.81 506 LYS A CA 1
ATOM 4124 C C . LYS A 1 506 ? -23.945 22.213 18.160 1.00 86.81 506 LYS A C 1
ATOM 4126 O O . LYS A 1 506 ? -24.614 23.093 18.692 1.00 86.81 506 LYS A O 1
ATOM 4131 N N . LYS A 1 507 ? -24.434 21.397 17.221 1.00 85.31 507 LYS A N 1
ATOM 4132 C CA . LYS A 1 507 ? -25.852 21.366 16.842 1.00 85.31 507 LYS A CA 1
ATOM 4133 C C . LYS A 1 507 ? -26.677 20.639 17.905 1.00 85.31 507 LYS A C 1
ATOM 4135 O O . LYS A 1 507 ? -27.674 21.185 18.348 1.00 85.31 507 LYS A O 1
ATOM 4140 N N . LEU A 1 508 ? -26.234 19.459 18.338 1.00 87.50 508 LEU A N 1
ATOM 4141 C CA . LEU A 1 508 ? -26.912 18.618 19.329 1.00 87.50 508 LEU A CA 1
ATOM 4142 C C . LEU A 1 508 ? -27.094 19.324 20.667 1.00 87.50 508 LEU A C 1
ATOM 4144 O O . LEU A 1 508 ? -28.188 19.283 21.203 1.00 87.50 508 LEU A O 1
ATOM 4148 N N . ARG A 1 509 ? -26.099 20.082 21.140 1.00 88.38 509 ARG A N 1
ATOM 4149 C CA . ARG A 1 509 ? -26.234 20.891 22.367 1.00 88.38 509 ARG A CA 1
ATOM 4150 C C . ARG A 1 509 ? -27.375 21.920 22.328 1.00 88.38 509 ARG A C 1
ATOM 4152 O O . ARG A 1 509 ? -27.745 22.430 23.374 1.00 88.38 509 ARG A O 1
ATOM 4159 N N . LYS A 1 510 ? -27.898 22.260 21.143 1.00 88.75 510 LYS A N 1
ATOM 4160 C CA . LYS A 1 510 ? -29.037 23.177 20.973 1.00 88.75 510 LYS A CA 1
ATOM 4161 C C . LYS A 1 510 ? -30.382 22.460 20.845 1.00 88.75 510 LYS A C 1
ATOM 4163 O O . LYS A 1 510 ? -31.409 23.122 20.916 1.00 88.75 510 LYS A O 1
ATOM 4168 N N . TYR A 1 511 ? -30.383 21.153 20.593 1.00 86.12 511 TYR A N 1
ATOM 4169 C CA . TYR A 1 511 ? -31.610 20.376 20.451 1.00 86.12 511 TYR A CA 1
ATOM 4170 C C . TYR A 1 511 ? -32.088 19.867 21.818 1.00 86.12 511 TYR A C 1
ATOM 4172 O O . TYR A 1 511 ? -31.254 19.522 22.662 1.00 86.12 511 TYR A O 1
ATOM 4180 N N . PRO A 1 512 ? -33.413 19.781 22.042 1.00 82.06 512 PRO A N 1
ATOM 4181 C CA . PRO A 1 512 ? -33.960 19.173 23.252 1.00 82.06 512 PRO A CA 1
ATOM 4182 C C . PRO A 1 512 ? -33.503 17.710 23.361 1.00 82.06 512 PRO A C 1
ATOM 4184 O O . PRO A 1 512 ? -33.430 17.002 22.356 1.00 82.06 512 PRO A O 1
ATOM 4187 N N . GLY A 1 513 ? -33.117 17.282 24.568 1.00 79.81 513 GLY A N 1
ATOM 4188 C CA . GLY A 1 513 ? -32.567 15.940 24.822 1.00 79.81 513 GLY A CA 1
ATOM 4189 C C . GLY A 1 513 ? -31.226 15.653 24.130 1.00 79.81 513 GLY A C 1
ATOM 4190 O O . GLY A 1 513 ? -30.804 14.505 24.056 1.00 79.81 513 GLY A O 1
ATOM 4191 N N . GLN A 1 514 ? -30.574 16.676 23.560 1.00 88.56 514 GLN A N 1
ATOM 4192 C CA . GLN A 1 514 ? -29.316 16.569 22.815 1.00 88.56 514 GLN A CA 1
ATOM 4193 C C . GLN A 1 514 ? -29.296 15.438 21.768 1.00 88.56 514 GLN A C 1
ATOM 4195 O O . GLN A 1 514 ? -28.263 14.801 21.530 1.00 88.56 514 GLN A O 1
ATOM 4200 N N . THR A 1 515 ? -30.447 15.206 21.130 1.00 90.19 515 THR A N 1
ATOM 4201 C CA . THR A 1 515 ? -30.686 14.096 20.204 1.00 90.19 515 THR A CA 1
ATOM 4202 C C . THR A 1 515 ? -31.160 14.584 18.833 1.00 90.19 515 THR A C 1
ATOM 4204 O O . THR A 1 515 ? -31.786 15.636 18.699 1.00 90.19 515 THR A O 1
ATOM 4207 N N . THR A 1 516 ? -30.837 13.844 17.773 1.00 91.38 516 THR A N 1
ATOM 4208 C CA . THR A 1 516 ? -31.354 14.088 16.418 1.00 91.38 516 THR A CA 1
ATOM 4209 C C . THR A 1 516 ? -31.348 12.808 15.584 1.00 91.38 516 THR A C 1
ATOM 4211 O O . THR A 1 516 ? -30.742 11.810 15.969 1.00 91.38 516 THR A O 1
ATOM 4214 N N . THR A 1 517 ? -31.985 12.825 14.411 1.00 91.81 517 THR A N 1
ATOM 4215 C CA . THR A 1 517 ? -31.945 11.696 13.469 1.00 91.81 517 THR A CA 1
ATOM 4216 C C . THR A 1 517 ? -31.280 12.088 12.154 1.00 91.81 517 THR A C 1
ATOM 4218 O O . THR A 1 517 ? -31.407 13.216 11.680 1.00 91.81 517 THR A O 1
ATOM 4221 N N . LEU A 1 518 ? -30.542 11.154 11.553 1.00 90.88 518 LEU A N 1
ATOM 4222 C CA . LEU A 1 518 ? -29.847 11.359 10.280 1.00 90.88 518 LEU A CA 1
ATOM 4223 C C . LEU A 1 518 ? -29.815 10.055 9.484 1.00 90.88 518 LEU A C 1
ATOM 4225 O O . LEU A 1 518 ? -29.652 8.983 10.057 1.00 90.88 518 LEU A O 1
ATOM 4229 N N . ARG A 1 519 ? -29.919 10.123 8.152 1.00 93.44 519 ARG A N 1
ATOM 4230 C CA . ARG A 1 519 ? -29.651 8.941 7.322 1.00 93.44 519 ARG A CA 1
ATOM 4231 C C . ARG A 1 519 ? -28.165 8.589 7.353 1.00 93.44 519 ARG A C 1
ATOM 4233 O O . ARG A 1 519 ? -27.307 9.465 7.245 1.00 93.44 519 ARG A O 1
ATOM 4240 N N . VAL A 1 520 ? -27.868 7.303 7.458 1.00 93.12 520 VAL A N 1
ATOM 4241 C CA . VAL A 1 520 ? -26.495 6.795 7.447 1.00 93.12 520 VAL A CA 1
ATOM 4242 C C . VAL A 1 520 ? -26.343 5.680 6.429 1.00 93.12 520 VAL A C 1
ATOM 4244 O O . VAL A 1 520 ? -27.319 5.051 6.031 1.00 93.12 520 VAL A O 1
ATOM 4247 N N . ALA A 1 521 ? -25.106 5.441 6.023 1.00 92.69 521 ALA A N 1
ATOM 4248 C CA . ALA A 1 521 ? -24.704 4.265 5.266 1.00 92.69 521 ALA A CA 1
ATOM 4249 C C . ALA A 1 521 ? -23.557 3.571 6.005 1.00 92.69 521 ALA A C 1
ATOM 4251 O O . ALA A 1 521 ? -22.699 4.246 6.578 1.00 92.69 521 ALA A O 1
ATOM 4252 N N . VAL A 1 522 ? -23.547 2.238 6.017 1.00 92.31 522 VAL A N 1
ATOM 4253 C CA . VAL A 1 522 ? -22.564 1.448 6.771 1.00 92.31 522 VAL A CA 1
ATOM 4254 C C . VAL A 1 522 ? -21.872 0.464 5.838 1.00 92.31 522 VAL A C 1
ATOM 4256 O O . VAL A 1 522 ? -22.495 -0.429 5.273 1.00 92.31 522 VAL A O 1
ATOM 4259 N N . ASP A 1 523 ? -20.561 0.629 5.690 1.00 90.38 523 ASP A N 1
ATOM 4260 C CA . ASP A 1 523 ? -19.680 -0.296 4.984 1.00 90.38 523 ASP A CA 1
ATOM 4261 C C . ASP A 1 523 ? -19.059 -1.253 6.016 1.00 90.38 523 ASP A C 1
ATOM 4263 O O . ASP A 1 523 ? -18.242 -0.854 6.850 1.00 90.38 523 ASP A O 1
ATOM 4267 N N . GLY A 1 524 ? -19.494 -2.513 6.007 1.00 87.44 524 GLY A N 1
ATOM 4268 C CA . GLY A 1 524 ? -19.081 -3.527 6.976 1.00 87.44 524 GLY A CA 1
ATOM 4269 C C . GLY A 1 524 ? -19.887 -4.829 6.872 1.00 87.44 524 GLY A C 1
ATOM 4270 O O . GLY A 1 524 ? -20.641 -5.007 5.910 1.00 87.44 524 GLY A O 1
ATOM 4271 N N . PRO A 1 525 ? -19.729 -5.755 7.833 1.00 88.44 525 PRO A N 1
ATOM 4272 C CA . PRO A 1 525 ? -18.817 -5.672 8.978 1.00 88.44 525 PRO A CA 1
ATOM 4273 C C . PRO A 1 525 ? -17.374 -6.003 8.569 1.00 88.44 525 PRO A C 1
ATOM 4275 O O . PRO A 1 525 ? -17.140 -6.794 7.652 1.00 88.44 525 PRO A O 1
ATOM 4278 N N . TYR A 1 526 ? -16.407 -5.424 9.279 1.00 85.50 526 TYR A N 1
ATOM 4279 C CA . TYR A 1 526 ? -14.980 -5.713 9.153 1.00 85.50 526 TYR A CA 1
ATOM 4280 C C . TYR A 1 526 ? -14.393 -6.210 10.476 1.00 85.50 526 TYR A C 1
ATOM 4282 O O . TYR A 1 526 ? -14.844 -5.845 11.560 1.00 85.50 526 TYR A O 1
ATOM 4290 N N . GLY A 1 527 ? -13.310 -6.980 10.379 1.00 79.38 527 GLY A N 1
ATOM 4291 C CA . GLY A 1 527 ? -12.623 -7.563 11.530 1.00 79.38 527 GLY A CA 1
ATOM 4292 C C . GLY A 1 527 ? -13.052 -8.998 11.813 1.00 79.38 527 GLY A C 1
ATOM 4293 O O . GLY A 1 527 ? -13.926 -9.552 11.149 1.00 79.38 527 GLY A O 1
ATOM 4294 N N . GLU A 1 528 ? -12.375 -9.599 12.782 1.00 79.19 528 GLU A N 1
ATOM 4295 C CA . GLU A 1 528 ? -12.627 -10.949 13.271 1.00 79.19 528 GLU A CA 1
ATOM 4296 C C . GLU A 1 528 ? -12.427 -10.950 14.792 1.00 79.19 528 GLU A C 1
ATOM 4298 O O . GLU A 1 528 ? -11.557 -10.205 15.264 1.00 79.19 528 GLU A O 1
ATOM 4303 N N . PRO A 1 529 ? -13.179 -11.773 15.546 1.00 83.25 529 PRO A N 1
ATOM 4304 C CA . PRO A 1 529 ? -12.953 -11.938 16.975 1.00 83.25 529 PRO A CA 1
ATOM 4305 C C . PRO A 1 529 ? -11.534 -12.443 17.238 1.00 83.25 529 PRO A C 1
ATOM 4307 O O . PRO A 1 529 ? -10.959 -13.189 16.433 1.00 83.25 529 PRO A O 1
ATOM 4310 N N . SER A 1 530 ? -10.962 -12.054 18.371 1.00 86.81 530 SER A N 1
ATOM 4311 C CA . SER A 1 530 ? -9.662 -12.555 18.791 1.00 86.81 530 SER A CA 1
ATOM 4312 C C . SER A 1 530 ? -9.773 -14.065 19.056 1.00 86.81 530 SER A C 1
ATOM 4314 O O . SER A 1 530 ? -10.789 -14.557 19.553 1.00 86.81 530 SER A O 1
ATOM 4316 N N . PRO A 1 531 ? -8.741 -14.858 18.725 1.00 83.50 531 PRO A N 1
ATOM 4317 C CA . PRO A 1 531 ? -8.768 -16.307 18.906 1.00 83.50 531 PRO A CA 1
ATOM 4318 C C . PRO A 1 531 ? -8.516 -16.661 20.378 1.00 83.50 531 PRO A C 1
ATOM 4320 O O . PRO A 1 531 ? -7.471 -17.196 20.738 1.00 83.50 531 PRO A O 1
ATOM 4323 N N . VAL A 1 532 ? -9.456 -16.307 21.247 1.00 86.81 532 VAL A N 1
ATOM 4324 C CA . VAL A 1 532 ? -9.343 -16.451 22.704 1.00 86.81 532 VAL A CA 1
ATOM 4325 C C . VAL A 1 532 ? -10.187 -17.595 23.262 1.00 86.81 532 VAL A C 1
ATOM 4327 O O . VAL A 1 532 ? -9.916 -18.067 24.361 1.00 86.81 532 VAL A O 1
ATOM 4330 N N . ALA A 1 533 ? -11.113 -18.138 22.467 1.00 83.12 533 ALA A N 1
ATOM 4331 C CA . ALA A 1 533 ? -12.020 -19.225 22.845 1.00 83.12 533 ALA A CA 1
ATOM 4332 C C . ALA A 1 533 ? -11.341 -20.558 23.226 1.00 83.12 533 ALA A C 1
ATOM 4334 O O . ALA A 1 533 ? -12.016 -21.444 23.731 1.00 83.12 533 ALA A O 1
ATOM 4335 N N . SER A 1 534 ? -10.035 -20.731 23.002 1.00 82.69 534 SER A N 1
ATOM 4336 C CA . SER A 1 534 ? -9.275 -21.917 23.432 1.00 82.69 534 SER A CA 1
ATOM 4337 C C . SER A 1 534 ? -8.621 -21.768 24.813 1.00 82.69 534 SER A C 1
ATOM 4339 O O . SER A 1 534 ? -7.942 -22.688 25.262 1.00 82.69 534 SER A O 1
ATOM 4341 N N . HIS A 1 535 ? -8.755 -20.609 25.469 1.00 88.19 535 HIS A N 1
ATOM 4342 C CA . HIS A 1 535 ? -8.061 -20.319 26.726 1.00 88.19 535 HIS A CA 1
ATOM 4343 C C . HIS A 1 535 ? -8.944 -20.590 27.953 1.00 88.19 535 HIS A C 1
ATOM 4345 O O . HIS A 1 535 ? -10.159 -20.396 27.906 1.00 88.19 535 HIS A O 1
ATOM 4351 N N . SER A 1 536 ? -8.335 -21.010 29.070 1.00 90.50 536 SER A N 1
ATOM 4352 C CA . SER A 1 536 ? -9.013 -21.159 30.372 1.00 90.50 536 SER A CA 1
ATOM 4353 C C . SER A 1 536 ? -9.374 -19.822 31.028 1.00 90.50 536 SER A C 1
ATOM 4355 O O . SER A 1 536 ? -10.371 -19.745 31.741 1.00 90.50 536 SER A O 1
ATOM 4357 N N . THR A 1 537 ? -8.573 -18.779 30.784 1.00 93.44 537 THR A N 1
ATOM 4358 C CA . THR A 1 537 ? -8.798 -17.424 31.302 1.00 93.44 537 THR A CA 1
ATOM 4359 C C . THR A 1 537 ? -8.625 -16.400 30.184 1.00 93.44 537 THR A C 1
ATOM 4361 O O . THR A 1 537 ? -7.645 -16.462 29.433 1.00 93.44 537 THR A O 1
ATOM 4364 N N . ALA A 1 538 ? -9.554 -15.450 30.083 1.00 94.38 538 ALA A N 1
ATOM 4365 C CA . ALA A 1 538 ? -9.492 -14.334 29.144 1.00 94.38 538 ALA A CA 1
ATOM 4366 C C . ALA A 1 538 ? -9.614 -12.995 29.886 1.00 94.38 538 ALA A C 1
ATOM 4368 O O . ALA A 1 538 ? -10.633 -12.720 30.520 1.00 94.38 538 ALA A O 1
ATOM 4369 N N . LEU A 1 539 ? -8.573 -12.168 29.777 1.00 96.38 539 LEU A N 1
ATOM 4370 C CA . LEU A 1 539 ? -8.515 -10.816 30.320 1.00 96.38 539 LEU A CA 1
ATOM 4371 C C . LEU A 1 539 ? -8.691 -9.796 29.189 1.00 96.38 539 LEU A C 1
ATOM 4373 O O . LEU A 1 539 ? -7.853 -9.664 28.296 1.00 96.38 539 LEU A O 1
ATOM 4377 N N . TYR A 1 540 ? -9.775 -9.042 29.258 1.00 96.75 540 TYR A N 1
ATOM 4378 C CA . TYR A 1 540 ? -10.149 -8.000 28.315 1.00 96.75 540 TYR A CA 1
ATOM 4379 C C . TYR A 1 540 ? -9.818 -6.632 28.907 1.00 96.75 540 TYR A C 1
ATOM 4381 O O . TYR A 1 540 ? -10.430 -6.231 29.887 1.00 96.75 540 TYR A O 1
ATOM 4389 N N . VAL A 1 541 ? -8.863 -5.897 28.332 1.00 97.00 541 VAL A N 1
ATOM 4390 C CA . VAL A 1 541 ? -8.393 -4.606 28.864 1.00 97.00 541 VAL A CA 1
ATOM 4391 C C . VAL A 1 541 ? -8.705 -3.460 27.906 1.00 97.00 541 VAL A C 1
ATOM 4393 O O . VAL A 1 541 ? -8.064 -3.297 26.863 1.00 97.00 541 VAL A O 1
ATOM 4396 N N . ALA A 1 542 ? -9.655 -2.616 28.290 1.00 95.19 542 ALA A N 1
ATOM 4397 C CA . ALA A 1 542 ? -10.030 -1.409 27.570 1.00 95.19 542 ALA A CA 1
ATOM 4398 C C . ALA A 1 542 ? -9.421 -0.150 28.203 1.00 95.19 542 ALA A C 1
ATOM 4400 O O . ALA A 1 542 ? -9.426 0.014 29.419 1.00 95.19 542 ALA A O 1
ATOM 4401 N N . GLY A 1 543 ? -8.964 0.792 27.376 1.00 91.88 543 GLY A N 1
ATOM 4402 C CA . GLY A 1 543 ? -8.544 2.127 27.809 1.00 91.88 543 GLY A CA 1
ATOM 4403 C C . GLY A 1 543 ? -9.359 3.237 27.148 1.00 91.88 543 GLY A C 1
ATOM 4404 O O . GLY A 1 543 ? -9.357 3.359 25.921 1.00 91.88 543 GLY A O 1
ATOM 4405 N N . GLY A 1 544 ? -10.010 4.087 27.945 1.00 88.38 544 GLY A N 1
ATOM 4406 C CA . GLY A 1 544 ? -10.806 5.221 27.463 1.00 88.38 544 GLY A CA 1
ATOM 4407 C C . GLY A 1 544 ? -11.868 4.791 26.444 1.00 88.38 544 GLY A C 1
ATOM 4408 O O . GLY A 1 544 ? -12.623 3.857 26.699 1.00 88.38 544 GLY A O 1
ATOM 4409 N N . SER A 1 545 ? -11.888 5.424 25.263 1.00 86.12 545 SER A N 1
ATOM 4410 C CA . SER A 1 545 ? -12.845 5.118 24.182 1.00 86.12 545 SER A CA 1
ATOM 4411 C C . SER A 1 545 ? -12.582 3.795 23.446 1.00 86.12 545 SER A C 1
ATOM 4413 O O . SER A 1 545 ? -13.250 3.508 22.458 1.00 86.12 545 SER A O 1
ATOM 4415 N N . GLY A 1 546 ? -11.602 2.997 23.887 1.00 87.50 546 GLY A N 1
ATOM 4416 C CA . GLY A 1 546 ? -11.340 1.649 23.373 1.00 87.50 546 GLY A CA 1
ATOM 4417 C C . GLY A 1 546 ? -12.329 0.575 23.849 1.00 87.50 546 GLY A C 1
ATOM 4418 O O . GLY A 1 546 ? -12.230 -0.561 23.392 1.00 87.50 546 GLY A O 1
ATOM 4419 N N . ILE A 1 547 ? -13.269 0.909 24.743 1.00 92.62 547 ILE A N 1
ATOM 4420 C CA . ILE A 1 547 ? -14.213 -0.045 25.348 1.00 92.62 547 ILE A CA 1
ATOM 4421 C C . ILE A 1 547 ? -15.162 -0.763 24.379 1.00 92.62 547 ILE A C 1
ATOM 4423 O O . ILE A 1 547 ? -15.338 -1.959 24.585 1.00 92.62 547 ILE A O 1
ATOM 4427 N N . PRO A 1 548 ? -15.729 -0.160 23.310 1.00 91.94 548 PRO A N 1
ATOM 4428 C CA . PRO A 1 548 ? -16.809 -0.811 22.561 1.00 91.94 548 PRO A CA 1
ATOM 4429 C C . PRO A 1 548 ? -16.421 -2.182 21.984 1.00 91.94 548 PRO A C 1
ATOM 4431 O O . PRO A 1 548 ? -17.174 -3.143 22.103 1.00 91.94 548 PRO A O 1
ATOM 4434 N N . GLY A 1 549 ? -15.216 -2.309 21.416 1.00 90.75 549 GLY A N 1
ATOM 4435 C CA . GLY A 1 549 ? -14.756 -3.579 20.833 1.00 90.75 549 GLY A CA 1
ATOM 4436 C C . GLY A 1 549 ? -14.469 -4.647 21.871 1.00 90.75 549 GLY A C 1
ATOM 4437 O O . GLY A 1 549 ? -14.875 -5.795 21.713 1.00 90.75 549 GLY A O 1
ATOM 4438 N N . ILE A 1 550 ? -13.830 -4.229 22.960 1.00 94.50 550 ILE A N 1
ATOM 4439 C CA . ILE A 1 550 ? -13.478 -5.092 24.083 1.00 94.50 550 ILE A CA 1
ATOM 4440 C C . ILE A 1 550 ? -14.743 -5.583 24.796 1.00 94.50 550 ILE A C 1
ATOM 4442 O O . ILE A 1 550 ? -14.862 -6.772 25.066 1.00 94.50 550 ILE A O 1
ATOM 4446 N N . TYR A 1 551 ? -15.717 -4.697 25.016 1.00 94.88 551 TYR A N 1
ATOM 4447 C CA . TYR A 1 551 ? -17.030 -5.027 25.566 1.00 94.88 551 TYR A CA 1
ATOM 4448 C C . TYR A 1 551 ? -17.791 -6.010 24.671 1.00 94.88 551 TYR A C 1
ATOM 4450 O O . TYR A 1 551 ? -18.278 -7.031 25.150 1.00 94.88 551 TYR A O 1
ATOM 4458 N N . SER A 1 552 ? -17.866 -5.737 23.363 1.00 93.50 552 SER A N 1
ATOM 4459 C CA . SER A 1 552 ? -18.559 -6.607 22.404 1.00 93.50 552 SER A CA 1
ATOM 4460 C C . SER A 1 552 ? -17.974 -8.021 22.377 1.00 93.50 552 SER A C 1
ATOM 4462 O O . SER A 1 552 ? -18.718 -8.996 22.293 1.00 93.50 552 SER A O 1
ATOM 4464 N N . GLU A 1 553 ? -16.650 -8.153 22.464 1.00 92.94 553 GLU A N 1
ATOM 4465 C CA . GLU A 1 553 ? -16.001 -9.461 22.481 1.00 92.94 553 GLU A CA 1
ATOM 4466 C C . GLU A 1 553 ? -16.137 -10.175 23.833 1.00 92.94 553 GLU A C 1
ATOM 4468 O O . GLU A 1 553 ? -16.468 -11.361 23.857 1.00 92.94 553 GLU A O 1
ATOM 4473 N N . ALA A 1 554 ? -15.965 -9.461 24.950 1.00 94.19 554 ALA A N 1
ATOM 4474 C CA . ALA A 1 554 ? -16.115 -10.022 26.292 1.00 94.19 554 ALA A CA 1
ATOM 4475 C C . ALA A 1 554 ? -17.542 -10.528 26.555 1.00 94.19 554 ALA A C 1
ATOM 4477 O O . ALA A 1 554 ? -17.722 -11.647 27.031 1.00 94.19 554 ALA A O 1
ATOM 4478 N N . THR A 1 555 ? -18.562 -9.747 26.186 1.00 93.56 555 THR A N 1
ATOM 4479 C CA . THR A 1 555 ? -19.975 -10.130 26.353 1.00 93.56 555 THR A CA 1
ATOM 4480 C C . THR A 1 555 ? -20.366 -11.306 25.466 1.00 93.56 555 THR A C 1
ATOM 4482 O O . THR A 1 555 ? -21.006 -12.243 25.938 1.00 93.56 555 THR A O 1
ATOM 4485 N N . ALA A 1 556 ? -19.938 -11.313 24.200 1.00 91.44 556 ALA A N 1
ATOM 4486 C CA . ALA A 1 556 ? -20.162 -12.448 23.309 1.00 91.44 556 ALA A CA 1
ATOM 4487 C C . ALA A 1 556 ? -19.461 -13.714 23.817 1.00 91.44 556 ALA A C 1
ATOM 4489 O O . ALA A 1 556 ? -20.019 -14.807 23.741 1.00 91.44 556 ALA A O 1
ATOM 4490 N N . MET A 1 557 ? -18.253 -13.577 24.370 1.00 90.19 557 MET A N 1
ATOM 4491 C CA . MET A 1 557 ? -17.561 -14.693 24.999 1.00 90.19 557 MET A CA 1
ATOM 4492 C C . MET A 1 557 ? -18.316 -15.207 26.226 1.00 90.19 557 MET A C 1
ATOM 4494 O O . MET A 1 557 ? -18.455 -16.420 26.344 1.00 90.19 557 MET A O 1
ATOM 4498 N N . ALA A 1 558 ? -18.802 -14.325 27.102 1.00 91.06 558 ALA A N 1
ATOM 4499 C CA . ALA A 1 558 ? -19.536 -14.709 28.307 1.00 91.06 558 ALA A CA 1
ATOM 4500 C C . ALA A 1 558 ? -20.827 -15.469 27.974 1.00 91.06 558 ALA A C 1
ATOM 4502 O O . ALA A 1 558 ? -21.015 -16.573 28.474 1.00 91.06 558 ALA A O 1
ATOM 4503 N N . ARG A 1 559 ? -21.634 -14.956 27.036 1.00 89.19 559 ARG A N 1
ATOM 4504 C CA . ARG A 1 559 ? -22.865 -15.620 26.559 1.00 89.19 559 ARG A CA 1
ATOM 4505 C C . ARG A 1 559 ? -22.596 -17.003 25.961 1.00 89.19 559 ARG A C 1
ATOM 4507 O O . ARG A 1 559 ? -23.303 -17.960 26.232 1.00 89.19 559 ARG A O 1
ATOM 4514 N N . ASN A 1 560 ? -21.523 -17.141 25.182 1.00 84.69 560 ASN A N 1
ATOM 4515 C CA . ASN A 1 560 ? -21.147 -18.432 24.592 1.00 84.69 560 ASN A CA 1
ATOM 4516 C C . ASN A 1 560 ? -20.484 -19.398 25.593 1.00 84.69 560 ASN A C 1
ATOM 4518 O O . ASN A 1 560 ? -20.218 -20.547 25.244 1.00 84.69 560 ASN A O 1
ATOM 4522 N N . SER A 1 561 ? -20.152 -18.929 26.799 1.00 78.56 561 SER A N 1
ATOM 4523 C CA . SER A 1 561 ? -19.388 -19.671 27.809 1.00 78.56 561 SER A CA 1
ATOM 4524 C C . SER A 1 561 ? -20.229 -20.066 29.026 1.00 78.56 561 SER A C 1
ATOM 4526 O O . SER A 1 561 ? -19.643 -20.579 29.976 1.00 78.56 561 SER A O 1
ATOM 4528 N N . GLU A 1 562 ? -21.559 -19.895 28.989 1.00 65.31 562 GLU A N 1
ATOM 4529 C CA . GLU A 1 562 ? -22.490 -20.169 30.106 1.00 65.31 562 GLU A CA 1
ATOM 4530 C C . GLU A 1 562 ? -22.366 -21.588 30.699 1.00 65.31 562 GLU A C 1
ATOM 4532 O O . GLU A 1 562 ? -22.656 -21.788 31.872 1.00 65.31 562 GLU A O 1
ATOM 4537 N N . ASN A 1 563 ? -21.853 -22.557 29.928 1.00 58.28 563 ASN A N 1
ATOM 4538 C CA . ASN A 1 563 ? -21.627 -23.944 30.363 1.00 58.28 563 ASN A CA 1
ATOM 4539 C C . ASN A 1 563 ? -20.140 -24.327 30.521 1.00 58.28 563 ASN A C 1
ATOM 4541 O O . ASN A 1 563 ? -19.802 -25.509 30.571 1.00 58.28 563 ASN A O 1
ATOM 4545 N N . SER A 1 564 ? -19.220 -23.359 30.543 1.00 68.62 564 SER A N 1
ATOM 4546 C CA . SER A 1 564 ? -17.777 -23.615 30.645 1.00 68.62 564 SER A CA 1
ATOM 4547 C C . SER A 1 564 ? -17.191 -23.037 31.933 1.00 68.62 564 SER A C 1
ATOM 4549 O O . SER A 1 564 ? -17.491 -21.906 32.292 1.00 68.62 564 SER A O 1
ATOM 4551 N N . ASN A 1 565 ? -16.260 -23.751 32.579 1.00 73.38 565 ASN A N 1
ATOM 4552 C CA . ASN A 1 565 ? -15.506 -23.265 33.752 1.00 73.38 565 ASN A CA 1
ATOM 4553 C C . ASN A 1 565 ? -14.465 -22.169 33.403 1.00 73.38 565 ASN A C 1
ATOM 4555 O O . ASN A 1 565 ? -13.406 -22.071 34.028 1.00 73.38 565 ASN A O 1
ATOM 4559 N N . ARG A 1 566 ? -14.711 -21.374 32.356 1.00 84.94 566 ARG A N 1
ATOM 4560 C CA . ARG A 1 566 ? -13.797 -20.336 31.877 1.00 84.94 566 ARG A CA 1
ATOM 4561 C C . ARG A 1 566 ? -13.929 -19.081 32.728 1.00 84.94 566 ARG A C 1
ATOM 4563 O O . ARG A 1 566 ? -15.024 -18.577 32.938 1.00 84.94 566 ARG A O 1
ATOM 4570 N N . LYS A 1 567 ? -12.791 -18.511 33.122 1.00 91.12 567 LYS A N 1
ATOM 4571 C CA . LYS A 1 567 ? -12.747 -17.214 33.808 1.00 91.12 567 LYS A CA 1
ATOM 4572 C C . LYS A 1 567 ? -12.659 -16.083 32.785 1.00 91.12 567 LYS A C 1
ATOM 4574 O O . LYS A 1 567 ? -11.727 -16.051 31.977 1.00 91.12 567 LYS A O 1
ATOM 4579 N N . ILE A 1 568 ? -13.616 -15.162 32.813 1.00 94.25 568 ILE A N 1
ATOM 4580 C CA . ILE A 1 568 ? -13.660 -13.993 31.928 1.00 94.25 568 ILE A CA 1
ATOM 4581 C C . ILE A 1 568 ? -13.602 -12.747 32.800 1.00 94.25 568 ILE A C 1
ATOM 4583 O O . ILE A 1 568 ? -14.432 -12.585 33.693 1.00 94.25 568 ILE A O 1
ATOM 4587 N N . LYS A 1 569 ? -12.633 -11.872 32.522 1.00 95.75 569 LYS A N 1
ATOM 4588 C CA . LYS A 1 569 ? -12.453 -10.615 33.246 1.00 95.75 569 LYS A CA 1
ATOM 4589 C C . LYS A 1 569 ? -12.408 -9.435 32.290 1.00 95.75 569 LYS A C 1
ATOM 4591 O O . LYS A 1 569 ? -11.589 -9.415 31.371 1.00 95.75 569 LYS A O 1
ATOM 4596 N N . LEU A 1 570 ? -13.267 -8.449 32.516 1.00 97.19 570 LEU A N 1
ATOM 4597 C CA . LEU A 1 570 ? -13.298 -7.178 31.806 1.00 97.19 570 LEU A CA 1
ATOM 4598 C C . LEU A 1 570 ? -12.713 -6.081 32.696 1.00 97.19 570 LEU A C 1
ATOM 4600 O O . LEU A 1 570 ? -13.240 -5.759 33.752 1.00 97.19 570 LEU A O 1
ATOM 4604 N N . MET A 1 571 ? -11.627 -5.473 32.239 1.00 97.12 571 MET A N 1
ATOM 4605 C CA . MET A 1 571 ? -10.974 -4.346 32.883 1.00 97.12 571 MET A CA 1
ATOM 4606 C C . MET A 1 571 ? -11.117 -3.099 32.023 1.00 97.12 571 MET A C 1
ATOM 4608 O O . MET A 1 571 ? -10.669 -3.075 30.874 1.00 97.12 571 MET A O 1
ATOM 4612 N N . TRP A 1 572 ? -11.673 -2.032 32.587 1.00 96.38 572 TRP A N 1
ATOM 4613 C CA . TRP A 1 572 ? -11.807 -0.759 31.890 1.00 96.38 572 TRP A CA 1
ATOM 4614 C C . TRP A 1 572 ? -11.106 0.371 32.632 1.00 96.38 572 TRP A C 1
ATOM 4616 O O . TRP A 1 572 ? -11.442 0.703 33.761 1.00 96.38 572 TRP A O 1
ATOM 4626 N N . VAL A 1 573 ? -10.120 0.986 31.983 1.00 94.88 573 VAL A N 1
ATOM 4627 C CA . VAL A 1 573 ? -9.344 2.099 32.534 1.00 94.88 573 VAL A CA 1
ATOM 4628 C C . VAL A 1 573 ? -9.824 3.405 31.913 1.00 94.88 573 VAL A C 1
ATOM 4630 O O . VAL A 1 573 ? -9.602 3.662 30.724 1.00 94.88 573 VAL A O 1
ATOM 4633 N N . VAL A 1 574 ? -10.455 4.257 32.717 1.00 91.12 574 VAL A N 1
ATOM 4634 C CA . VAL A 1 574 ? -11.008 5.550 32.298 1.00 91.12 574 VAL A CA 1
ATOM 4635 C C . VAL A 1 574 ? -10.375 6.718 33.041 1.00 91.12 574 VAL A C 1
ATOM 4637 O O . VAL A 1 574 ? -9.805 6.597 34.127 1.00 91.12 574 VAL A O 1
ATOM 4640 N N . ARG A 1 575 ? -10.434 7.893 32.411 1.00 85.94 575 ARG A N 1
ATOM 4641 C CA . ARG A 1 575 ? -9.970 9.136 33.034 1.00 85.94 575 ARG A CA 1
ATOM 4642 C C . ARG A 1 575 ? -11.031 9.763 33.919 1.00 85.94 575 ARG A C 1
ATOM 4644 O O . ARG A 1 575 ? -10.678 10.257 34.975 1.00 85.94 575 ARG A O 1
ATOM 4651 N N . GLU A 1 576 ? -12.282 9.770 33.479 1.00 83.12 576 GLU A N 1
ATOM 4652 C CA . GLU A 1 576 ? -13.347 10.576 34.075 1.00 83.12 576 GLU A CA 1
ATOM 4653 C C . GLU A 1 576 ? -14.618 9.748 34.222 1.00 83.12 576 GLU A C 1
ATOM 4655 O O . GLU A 1 576 ? -14.896 8.875 33.395 1.00 83.12 576 GLU A O 1
ATOM 4660 N N . LEU A 1 577 ? -15.397 10.056 35.260 1.00 85.00 577 LEU A N 1
ATOM 4661 C CA . LEU A 1 577 ? -16.641 9.358 35.568 1.00 85.00 577 LEU A CA 1
ATOM 4662 C C . LEU A 1 577 ? -17.720 9.568 34.493 1.00 85.00 577 LEU A C 1
ATOM 4664 O O . LEU A 1 577 ? -18.503 8.663 34.226 1.00 85.00 577 LEU A O 1
ATOM 4668 N N . ALA A 1 578 ? -17.697 10.706 33.793 1.00 83.75 578 ALA A N 1
ATOM 4669 C CA . ALA A 1 578 ? -18.589 10.980 32.667 1.00 83.75 578 ALA A CA 1
ATOM 4670 C C . ALA A 1 578 ? -18.541 9.884 31.583 1.00 83.75 578 ALA A C 1
ATOM 4672 O O . ALA A 1 578 ? -19.566 9.569 30.978 1.00 83.75 578 ALA A O 1
ATOM 4673 N N . SER A 1 579 ? -17.374 9.264 31.344 1.00 86.44 579 SER A N 1
ATOM 4674 C CA . SER A 1 579 ? -17.272 8.154 30.386 1.00 86.44 579 SER A CA 1
ATOM 4675 C C . SER A 1 579 ? -18.043 6.921 30.857 1.00 86.44 579 SER A C 1
ATOM 4677 O O . SER A 1 579 ? -18.645 6.248 30.027 1.00 86.44 579 SER A O 1
ATOM 4679 N N . VAL A 1 580 ? -18.057 6.652 32.167 1.00 88.88 580 VAL A N 1
ATOM 4680 C CA . VAL A 1 580 ? -18.851 5.570 32.773 1.00 88.88 580 VAL A CA 1
ATOM 4681 C C . VAL A 1 580 ? -20.342 5.870 32.612 1.00 88.88 580 VAL A C 1
ATOM 4683 O O . VAL A 1 580 ? -21.071 5.018 32.114 1.00 88.88 580 VAL A O 1
ATOM 4686 N N . ALA A 1 581 ? -20.769 7.102 32.915 1.00 86.00 581 ALA A N 1
ATOM 4687 C CA . ALA A 1 581 ? -22.161 7.535 32.760 1.00 86.00 581 ALA A CA 1
ATOM 4688 C C . ALA A 1 581 ? -22.673 7.397 31.310 1.00 86.00 581 ALA A C 1
ATOM 4690 O O . ALA A 1 581 ? -23.811 6.989 31.079 1.00 86.00 581 ALA A O 1
ATOM 4691 N N . GLY A 1 582 ? -21.820 7.656 30.313 1.00 85.44 582 GLY A N 1
ATOM 4692 C CA . GLY A 1 582 ? -22.153 7.472 28.896 1.00 85.44 582 GLY A CA 1
ATOM 4693 C C . GLY A 1 582 ? -22.311 6.011 28.438 1.00 85.44 582 GLY A C 1
ATOM 4694 O O . GLY A 1 582 ? -22.829 5.775 27.346 1.00 85.44 582 GLY A O 1
ATOM 4695 N N . PHE A 1 583 ? -21.876 5.038 29.245 1.00 90.50 583 PHE A N 1
ATOM 4696 C CA . PHE A 1 583 ? -21.900 3.599 28.937 1.00 90.50 583 PHE A CA 1
ATOM 4697 C C . PHE A 1 583 ? -22.802 2.803 29.903 1.00 90.50 583 PHE A C 1
ATOM 4699 O O . PHE A 1 583 ? -22.709 1.582 29.997 1.00 90.50 583 PHE A O 1
ATOM 4706 N N . THR A 1 584 ? -23.678 3.493 30.643 1.00 89.25 584 THR A N 1
ATOM 4707 C CA . THR A 1 584 ? -24.502 2.920 31.721 1.00 89.25 584 THR A CA 1
ATOM 4708 C C . THR A 1 584 ? -25.368 1.742 31.276 1.00 89.25 584 THR A C 1
ATOM 4710 O O . THR A 1 584 ? -25.412 0.720 31.960 1.00 89.25 584 THR A O 1
ATOM 4713 N N . ARG A 1 585 ? -26.026 1.848 30.114 1.00 91.19 585 ARG A N 1
ATOM 4714 C CA . ARG A 1 585 ? -26.910 0.792 29.583 1.00 91.19 585 ARG A CA 1
ATOM 4715 C C . ARG A 1 585 ? -26.143 -0.510 29.378 1.00 91.19 585 ARG A C 1
ATOM 4717 O O . ARG A 1 585 ? -26.576 -1.583 29.786 1.00 91.19 585 ARG A O 1
ATOM 4724 N N . GLU A 1 586 ? -24.964 -0.396 28.783 1.00 93.88 586 GLU A N 1
ATOM 4725 C CA . GLU A 1 586 ? -24.078 -1.517 28.513 1.00 93.88 586 GLU A CA 1
ATOM 4726 C C . GLU A 1 586 ? -23.505 -2.120 29.807 1.00 93.88 586 GLU A C 1
ATOM 4728 O O . GLU A 1 586 ? -23.395 -3.343 29.907 1.00 93.88 586 GLU A O 1
ATOM 4733 N N . LEU A 1 587 ? -23.184 -1.297 30.812 1.00 93.38 587 LEU A N 1
ATOM 4734 C CA . LEU A 1 587 ? -22.705 -1.765 32.119 1.00 93.38 587 LEU A CA 1
ATOM 4735 C C . LEU A 1 587 ? -23.790 -2.485 32.933 1.00 93.38 587 LEU A C 1
ATOM 4737 O O . LEU A 1 587 ? -23.489 -3.489 33.579 1.00 93.38 587 LEU A O 1
ATOM 4741 N N . HIS A 1 588 ? -25.048 -2.035 32.885 1.00 92.50 588 HIS A N 1
ATOM 4742 C CA . HIS A 1 588 ? -26.156 -2.751 33.529 1.00 92.50 588 HIS A CA 1
ATOM 4743 C C . HIS A 1 588 ? -26.364 -4.142 32.928 1.00 92.50 588 HIS A C 1
ATOM 4745 O O . HIS A 1 588 ? -26.522 -5.106 33.675 1.00 92.50 588 HIS A O 1
ATOM 4751 N N . ALA A 1 589 ? -26.267 -4.269 31.602 1.00 91.94 589 ALA A N 1
ATOM 4752 C CA . ALA A 1 589 ? -26.404 -5.551 30.912 1.00 91.94 589 ALA A CA 1
ATOM 4753 C C . ALA A 1 589 ? -25.321 -6.584 31.293 1.00 91.94 589 ALA A C 1
ATOM 4755 O O . ALA A 1 589 ? -25.484 -7.771 31.024 1.00 91.94 589 ALA A O 1
ATOM 4756 N N . LEU A 1 590 ? -24.220 -6.168 31.938 1.00 93.44 590 LEU A N 1
ATOM 4757 C CA . LEU A 1 590 ? -23.204 -7.096 32.447 1.00 93.44 590 LEU A CA 1
ATOM 4758 C C . LEU A 1 590 ? -23.685 -7.919 33.648 1.00 93.44 590 LEU A C 1
ATOM 4760 O O . LEU A 1 590 ? -23.123 -8.980 33.893 1.00 93.44 590 LEU A O 1
ATOM 4764 N N . LYS A 1 591 ? -24.716 -7.466 34.377 1.00 91.12 591 LYS A N 1
ATOM 4765 C CA . LYS A 1 591 ? -25.243 -8.151 35.570 1.00 91.12 591 LYS A CA 1
ATOM 4766 C C . LYS A 1 591 ? -25.727 -9.573 35.273 1.00 91.12 591 LYS A C 1
ATOM 4768 O O . LYS A 1 591 ? -25.654 -10.440 36.134 1.00 91.12 591 LYS A O 1
ATOM 4773 N N . GLU A 1 592 ? -26.225 -9.798 34.061 1.00 86.56 592 GLU A N 1
ATOM 4774 C CA . GLU A 1 592 ? -26.769 -11.085 33.616 1.00 86.56 592 GLU A CA 1
ATOM 4775 C C . GLU A 1 592 ? -25.681 -12.064 33.149 1.00 86.56 592 GLU A C 1
ATOM 4777 O O . GLU A 1 592 ? -25.979 -13.206 32.814 1.00 86.56 592 GLU A O 1
ATOM 4782 N N . LEU A 1 593 ? -24.415 -11.637 33.109 1.00 89.69 593 LEU A N 1
ATOM 4783 C CA . LEU A 1 593 ? -23.314 -12.409 32.546 1.00 89.69 593 LEU A CA 1
ATOM 4784 C C . LEU A 1 593 ? -22.353 -12.884 33.636 1.00 89.69 593 LEU A C 1
ATOM 4786 O O . LEU A 1 593 ? -21.975 -12.134 34.532 1.00 89.69 593 LEU A O 1
ATOM 4790 N N . GLN A 1 594 ? -21.874 -14.122 33.507 1.00 88.12 594 GLN A N 1
ATOM 4791 C CA . GLN A 1 594 ? -20.829 -14.669 34.375 1.00 88.12 594 GLN A CA 1
ATOM 4792 C C . GLN A 1 594 ? -19.447 -14.120 33.986 1.00 88.12 594 GLN A C 1
ATOM 4794 O O . GLN A 1 594 ? -18.654 -14.786 33.318 1.00 88.12 594 GLN A O 1
ATOM 4799 N N . MET A 1 595 ? -19.158 -12.874 34.369 1.00 91.56 595 MET A N 1
ATOM 4800 C CA . MET A 1 595 ? -17.848 -12.252 34.161 1.00 91.56 595 MET A CA 1
ATOM 4801 C C . MET A 1 595 ? -17.477 -11.318 35.313 1.00 91.56 595 MET A C 1
ATOM 4803 O O . MET A 1 595 ? -18.319 -10.605 35.851 1.00 91.56 595 MET A O 1
ATOM 4807 N N . GLU A 1 596 ? -16.190 -11.267 35.640 1.00 94.62 596 GLU A N 1
ATOM 4808 C CA . GLU A 1 596 ? -15.654 -10.288 36.584 1.00 94.62 596 GLU A CA 1
ATOM 4809 C C . GLU A 1 596 ? -15.425 -8.958 35.859 1.00 94.62 596 GLU A C 1
ATOM 4811 O O . GLU A 1 596 ? -14.761 -8.925 34.822 1.00 94.62 596 GLU A O 1
ATOM 4816 N N . THR A 1 597 ? -15.954 -7.852 36.382 1.00 96.56 597 THR A N 1
ATOM 4817 C CA . THR A 1 597 ? -15.771 -6.527 35.771 1.00 96.56 597 THR A CA 1
ATOM 4818 C C . THR A 1 597 ? -15.144 -5.559 36.762 1.00 96.56 597 THR A C 1
ATOM 4820 O O . THR A 1 597 ? -15.675 -5.356 37.850 1.00 96.56 597 THR A O 1
ATOM 4823 N N . VAL A 1 598 ? -14.038 -4.928 36.360 1.00 96.06 598 VAL A N 1
ATOM 4824 C CA . VAL A 1 598 ? -13.306 -3.945 37.168 1.00 96.06 598 VAL A CA 1
ATOM 4825 C C . VAL A 1 598 ? -13.114 -2.652 36.377 1.00 96.06 598 VAL A C 1
ATOM 4827 O O . VAL A 1 598 ? -12.570 -2.661 35.267 1.00 96.06 598 VAL A O 1
ATOM 4830 N N . VAL A 1 599 ? -13.514 -1.519 36.951 1.00 95.75 599 VAL A N 1
ATOM 4831 C CA . VAL A 1 599 ? -13.367 -0.189 36.345 1.00 95.75 599 VAL A CA 1
ATOM 4832 C C . VAL A 1 599 ? -12.396 0.655 37.168 1.00 95.75 599 VAL A C 1
ATOM 4834 O O . VAL A 1 599 ? -12.629 0.936 38.340 1.00 95.75 599 VAL A O 1
ATOM 4837 N N . TYR A 1 600 ? -11.311 1.102 36.537 1.00 94.31 600 TYR A N 1
ATOM 4838 C CA . TYR A 1 600 ? -10.324 1.999 37.136 1.00 94.31 600 TYR A CA 1
ATOM 4839 C C . TYR A 1 600 ? -10.584 3.444 36.717 1.00 94.31 600 TYR A C 1
ATOM 4841 O O . TYR A 1 600 ? -10.532 3.764 35.525 1.00 94.31 600 TYR A O 1
ATOM 4849 N N . ILE A 1 601 ? -10.788 4.333 37.691 1.00 91.19 601 ILE A N 1
ATOM 4850 C CA . ILE A 1 601 ? -10.952 5.772 37.468 1.00 91.19 601 ILE A CA 1
ATOM 4851 C C . ILE A 1 601 ? -9.664 6.486 37.881 1.00 91.19 601 ILE A C 1
ATOM 4853 O O . ILE A 1 601 ? -9.300 6.558 39.051 1.00 91.19 601 ILE A O 1
ATOM 4857 N N . THR A 1 602 ? -8.940 7.005 36.889 1.00 88.94 602 THR A N 1
ATOM 4858 C CA . THR A 1 602 ? -7.555 7.472 37.085 1.00 88.94 602 THR A CA 1
ATOM 4859 C C . THR A 1 602 ? -7.417 8.925 37.543 1.00 88.94 602 THR A C 1
ATOM 4861 O O . THR A 1 602 ? -6.344 9.298 38.018 1.00 88.94 602 THR A O 1
ATOM 4864 N N . ARG A 1 603 ? -8.447 9.765 37.380 1.00 83.62 603 ARG A N 1
ATOM 4865 C CA . ARG A 1 603 ? -8.472 11.157 37.862 1.00 83.62 603 ARG A CA 1
ATOM 4866 C C . ARG A 1 603 ? -9.304 11.220 39.141 1.00 83.62 603 ARG A C 1
ATOM 4868 O O . ARG A 1 603 ? -10.358 10.602 39.191 1.00 83.62 603 ARG A O 1
ATOM 4875 N N . GLN A 1 604 ? -8.857 11.987 40.132 1.00 70.06 604 GLN A N 1
ATOM 4876 C CA . GLN A 1 604 ? -9.675 12.305 41.306 1.00 70.06 604 GLN A CA 1
ATOM 4877 C C . GLN A 1 604 ? -10.830 13.239 40.909 1.00 70.06 604 GLN A C 1
ATOM 4879 O O . GLN A 1 604 ? -10.662 14.093 40.033 1.00 70.06 604 GLN A O 1
ATOM 4884 N N . PHE A 1 605 ? -11.994 13.051 41.524 1.00 66.94 605 PHE A N 1
ATOM 4885 C CA . PHE A 1 605 ? -13.224 13.800 41.260 1.00 66.94 605 PHE A CA 1
ATOM 4886 C C . PHE A 1 605 ? -13.837 14.289 42.576 1.00 66.94 605 PHE A C 1
ATOM 4888 O O . PHE A 1 605 ? -13.694 13.636 43.607 1.00 66.94 605 PHE A O 1
ATOM 4895 N N . GLU A 1 606 ? -14.484 15.455 42.529 1.00 57.19 606 GLU A N 1
ATOM 4896 C CA . GLU A 1 606 ? -15.108 16.100 43.689 1.00 57.19 606 GLU A CA 1
ATOM 4897 C C . GLU A 1 606 ? -16.479 15.480 44.009 1.00 57.19 606 GLU A C 1
ATOM 4899 O O . GLU A 1 606 ? -17.200 15.018 43.114 1.00 57.19 606 GLU A O 1
ATOM 4904 N N . VAL A 1 607 ? -16.839 15.481 45.295 1.00 53.00 607 VAL A N 1
ATOM 4905 C CA . VAL A 1 607 ? -18.134 15.006 45.806 1.00 53.00 607 VAL A CA 1
ATOM 4906 C C . VAL A 1 607 ? -19.265 15.842 45.182 1.00 53.00 607 VAL A C 1
ATOM 4908 O O . VAL A 1 607 ? -19.185 17.066 45.167 1.00 53.00 607 VAL A O 1
ATOM 4911 N N . GLY A 1 608 ? -20.295 15.190 44.626 1.00 56.28 608 GLY A N 1
ATOM 4912 C CA . GLY A 1 608 ? -21.450 15.835 43.967 1.00 56.28 608 GLY A CA 1
ATOM 4913 C C . GLY A 1 608 ? -21.450 15.785 42.431 1.00 56.28 608 GLY A C 1
ATOM 4914 O O . GLY A 1 608 ? -22.512 15.722 41.820 1.00 56.28 608 GLY A O 1
ATOM 4915 N N . THR A 1 609 ? -20.281 15.686 41.786 1.00 60.66 609 THR A N 1
ATOM 4916 C CA . THR A 1 609 ? -20.194 15.609 40.308 1.00 60.66 609 THR A CA 1
ATOM 4917 C C . THR A 1 609 ? -20.759 14.308 39.726 1.00 60.66 609 THR A C 1
ATOM 4919 O O . THR A 1 609 ? -21.235 14.287 38.594 1.00 60.66 609 THR A O 1
ATOM 4922 N N . ALA A 1 610 ? -20.733 13.213 40.492 1.00 60.38 610 ALA A N 1
ATOM 4923 C CA . ALA A 1 610 ? -21.248 11.914 40.065 1.00 60.38 610 ALA A CA 1
ATOM 4924 C C . ALA A 1 610 ? -22.764 11.940 39.826 1.00 60.38 610 ALA A C 1
ATOM 4926 O O . ALA A 1 610 ? -23.213 11.608 38.730 1.00 60.38 610 ALA A O 1
ATOM 4927 N N . GLU A 1 611 ? -23.538 12.385 40.817 1.00 60.88 611 GLU A N 1
ATOM 4928 C CA . GLU A 1 611 ? -25.001 12.446 40.729 1.00 60.88 611 GLU A CA 1
ATOM 4929 C C . GLU A 1 611 ? -25.464 13.311 39.551 1.00 60.88 611 GLU A C 1
ATOM 4931 O O . GLU A 1 611 ? -26.375 12.919 38.831 1.00 60.88 611 GLU A O 1
ATOM 4936 N N . GLU A 1 612 ? -24.801 14.437 39.276 1.00 65.69 612 GLU A N 1
ATOM 4937 C CA . GLU A 1 612 ? -25.129 15.295 38.129 1.00 65.69 612 GLU A CA 1
ATOM 4938 C C . GLU A 1 612 ? -24.938 14.588 36.775 1.00 65.69 612 GLU A C 1
ATOM 4940 O O . GLU A 1 612 ? -25.782 14.712 35.881 1.00 65.69 612 GLU A O 1
ATOM 4945 N N . PHE A 1 613 ? -23.864 13.807 36.605 1.00 68.94 613 PHE A N 1
ATOM 4946 C CA . PHE A 1 613 ? -23.622 13.068 35.360 1.00 68.94 613 PHE A CA 1
ATOM 4947 C C . PHE A 1 613 ? -24.610 11.920 35.151 1.00 68.94 613 PHE A C 1
ATOM 4949 O O . PHE A 1 613 ? -25.041 11.694 34.020 1.00 68.94 613 PHE A O 1
ATOM 4956 N N . PHE A 1 614 ? -24.982 11.205 36.215 1.00 69.88 614 PHE A N 1
ATOM 4957 C CA . PHE A 1 614 ? -25.945 10.108 36.108 1.00 69.88 614 PHE A CA 1
ATOM 4958 C C . PHE A 1 614 ? -27.385 10.631 35.968 1.00 69.88 614 PHE A C 1
ATOM 4960 O O . PHE A 1 614 ? -28.108 10.148 35.098 1.00 69.88 614 PHE A O 1
ATOM 4967 N N . ASN A 1 615 ? -27.764 11.703 36.675 1.00 64.62 615 ASN A N 1
ATOM 4968 C CA . ASN A 1 615 ? -29.095 12.319 36.569 1.00 64.62 615 ASN A CA 1
ATOM 4969 C C . ASN A 1 615 ? -29.334 13.031 35.224 1.00 64.62 615 ASN A C 1
ATOM 4971 O O . ASN A 1 615 ? -30.467 13.099 34.758 1.00 64.62 615 ASN A O 1
ATOM 4975 N N . SER A 1 616 ? -28.286 13.547 34.568 1.00 55.59 616 SER A N 1
ATOM 4976 C CA . SER A 1 616 ? -28.391 14.177 33.237 1.00 55.59 616 SER A CA 1
ATOM 4977 C C . SER A 1 616 ? -28.438 13.187 32.065 1.00 55.59 616 SER A C 1
ATOM 4979 O O . SER A 1 616 ? -28.652 13.605 30.929 1.00 55.59 616 SER A O 1
ATOM 4981 N N . SER A 1 617 ? -28.260 11.884 32.314 1.00 52.44 617 SER A N 1
ATOM 4982 C CA . SER A 1 617 ? -28.227 10.839 31.276 1.00 52.44 617 SER A CA 1
ATOM 4983 C C . SER A 1 617 ? -29.580 10.148 31.014 1.00 52.44 617 SER A C 1
ATOM 4985 O O . SER A 1 617 ? -29.608 9.044 30.471 1.00 52.44 617 SER A O 1
ATOM 4987 N N . ASP A 1 618 ? -30.697 10.818 31.335 1.00 48.44 618 ASP A N 1
ATOM 4988 C CA . ASP A 1 618 ? -32.087 10.341 31.152 1.00 48.44 618 ASP A CA 1
ATOM 4989 C C . ASP A 1 618 ? -32.427 9.034 31.903 1.00 48.44 618 ASP A C 1
ATOM 4991 O O . ASP A 1 618 ? -33.367 8.318 31.554 1.00 48.44 618 ASP A O 1
ATOM 4995 N N . LEU A 1 619 ? -31.700 8.720 32.978 1.00 43.22 619 LEU A N 1
ATOM 4996 C CA . LEU A 1 619 ? -32.080 7.662 33.912 1.00 43.22 619 LEU A CA 1
ATOM 4997 C C . LEU A 1 619 ? -32.866 8.280 35.065 1.00 43.22 619 LEU A C 1
ATOM 4999 O O . LEU A 1 619 ? -32.301 8.910 35.956 1.00 43.22 619 LEU A O 1
ATOM 5003 N N . SER A 1 620 ? -34.183 8.087 35.043 1.00 36.69 620 SER A N 1
ATOM 5004 C CA . SER A 1 620 ? -35.069 8.315 36.182 1.00 36.69 620 SER A CA 1
ATOM 5005 C C . SER A 1 620 ? -34.752 7.303 37.289 1.00 36.69 620 SER A C 1
ATOM 5007 O O . SER A 1 620 ? -35.463 6.315 37.459 1.00 36.69 620 SER A O 1
ATOM 5009 N N . LEU A 1 621 ? -33.648 7.508 38.004 1.00 42.34 621 LEU A N 1
ATOM 5010 C CA . LEU A 1 621 ? -33.418 6.853 39.285 1.00 42.34 621 LEU A CA 1
ATOM 5011 C C . LEU A 1 621 ? -34.250 7.602 40.328 1.00 42.34 621 LEU A C 1
ATOM 5013 O O . LEU A 1 621 ? -34.222 8.835 40.394 1.00 42.34 621 LEU A O 1
ATOM 5017 N N . GLU A 1 622 ? -35.066 6.858 41.073 1.00 36.53 622 GLU A N 1
ATOM 5018 C CA . GLU A 1 622 ? -35.929 7.401 42.118 1.00 36.53 622 GLU A CA 1
ATOM 5019 C C . GLU A 1 622 ? -35.108 8.261 43.086 1.00 36.53 622 GLU A C 1
ATOM 5021 O O . GLU A 1 622 ? -34.006 7.897 43.499 1.00 36.53 622 GLU A O 1
ATOM 5026 N N . LYS A 1 623 ? -35.643 9.445 43.407 1.00 37.09 623 LYS A N 1
ATOM 5027 C CA . LYS A 1 623 ? -35.053 10.382 44.366 1.00 37.09 623 LYS A CA 1
ATOM 5028 C C . LYS A 1 623 ? -35.120 9.781 45.766 1.00 37.09 623 LYS A C 1
ATOM 5030 O O . LYS A 1 623 ? -36.014 10.138 46.529 1.00 37.09 623 LYS A O 1
ATOM 5035 N N . ASP A 1 624 ? -34.155 8.947 46.117 1.00 36.03 624 ASP A N 1
ATOM 5036 C CA . ASP A 1 624 ? -33.877 8.662 47.515 1.00 36.03 624 ASP A CA 1
ATOM 5037 C C . ASP A 1 624 ? -32.759 9.552 48.059 1.00 36.03 624 ASP A C 1
ATOM 5039 O O . ASP A 1 624 ? -31.864 10.016 47.355 1.00 36.03 624 ASP A O 1
ATOM 5043 N N . LYS A 1 625 ? -32.952 9.912 49.326 1.00 39.91 625 LYS A N 1
ATOM 5044 C CA . LYS A 1 625 ? -32.390 11.065 50.036 1.00 39.91 625 LYS A CA 1
ATOM 5045 C C . LYS A 1 625 ? -30.885 11.271 49.832 1.00 39.91 625 LYS A C 1
ATOM 5047 O O . LYS A 1 625 ? -30.104 10.333 49.942 1.00 39.91 625 LYS A O 1
ATOM 5052 N N . LYS A 1 626 ? -30.508 12.555 49.700 1.00 40.56 626 LYS A N 1
ATOM 5053 C CA . LYS A 1 626 ? -29.142 13.087 49.854 1.00 40.56 626 LYS A CA 1
ATOM 5054 C C . LYS A 1 626 ? -28.415 12.364 50.989 1.00 40.56 626 LYS A C 1
ATOM 5056 O O . LYS A 1 626 ? -28.689 12.627 52.160 1.00 40.56 626 LYS A O 1
ATOM 5061 N N . SER A 1 627 ? -27.485 11.493 50.630 1.00 39.22 627 SER A N 1
ATOM 5062 C CA . SER A 1 627 ? -26.489 10.962 51.547 1.00 39.22 627 SER A CA 1
ATOM 5063 C C . SER A 1 627 ? -25.136 11.462 51.055 1.00 39.22 627 SER A C 1
ATOM 5065 O O . SER A 1 627 ? -24.832 11.350 49.869 1.00 39.22 627 SER A O 1
ATOM 5067 N N . GLU A 1 628 ? -24.352 12.070 51.945 1.00 43.34 628 GLU A N 1
ATOM 5068 C CA . GLU A 1 628 ? -22.965 12.483 51.698 1.00 43.34 628 GLU A CA 1
ATOM 5069 C C . GLU A 1 628 ? -22.065 11.244 51.564 1.00 43.34 628 GLU A C 1
ATOM 5071 O O . GLU A 1 628 ? -21.212 10.957 52.399 1.00 43.34 628 GLU A O 1
ATOM 5076 N N . THR A 1 629 ? -22.293 10.451 50.525 1.00 53.06 629 THR A N 1
ATOM 5077 C CA . THR A 1 629 ? -21.494 9.272 50.210 1.00 53.06 629 THR A CA 1
ATOM 5078 C C . THR A 1 629 ? -20.331 9.655 49.307 1.00 53.06 629 THR A C 1
ATOM 5080 O O . THR A 1 629 ? -20.508 10.392 48.333 1.00 53.06 629 THR A O 1
ATOM 5083 N N . GLU A 1 630 ? -19.133 9.133 49.598 1.00 63.34 630 GLU A N 1
ATOM 5084 C CA . GLU A 1 630 ? -17.981 9.274 48.706 1.00 63.34 630 GLU A CA 1
ATOM 5085 C C . GLU A 1 630 ? -18.384 8.868 47.278 1.00 63.34 630 GLU A C 1
ATOM 5087 O O . GLU A 1 630 ? -19.019 7.828 47.091 1.00 63.34 630 GLU A O 1
ATOM 5092 N N . PRO A 1 631 ? -18.018 9.627 46.237 1.00 65.25 631 PRO A N 1
ATOM 5093 C CA . PRO A 1 631 ? -18.586 9.436 44.905 1.00 65.25 631 PRO A CA 1
ATOM 5094 C C . PRO A 1 631 ? -18.212 8.084 44.262 1.00 65.25 631 PRO A C 1
ATOM 5096 O O . PRO A 1 631 ? -18.877 7.651 43.327 1.00 65.25 631 PRO A O 1
ATOM 5099 N N . LEU A 1 632 ? -17.211 7.368 44.789 1.00 74.12 632 LEU A N 1
ATOM 5100 C CA . LEU A 1 632 ? -16.920 5.975 44.425 1.00 74.12 632 LEU A CA 1
ATOM 5101 C C . LEU A 1 632 ? -17.972 4.993 44.969 1.00 74.12 632 LEU A C 1
ATOM 5103 O O . LEU A 1 632 ? -18.369 4.070 44.264 1.00 74.12 632 LEU A O 1
ATOM 5107 N N . SER A 1 633 ? -18.467 5.231 46.187 1.00 76.69 633 SER A N 1
ATOM 5108 C CA . SER A 1 633 ? -19.528 4.428 46.803 1.00 76.69 633 SER A CA 1
ATOM 5109 C C . SER A 1 633 ? -20.878 4.618 46.108 1.00 76.69 633 SER A C 1
ATOM 5111 O O . SER A 1 633 ? -21.596 3.641 45.928 1.00 76.69 633 SER A O 1
ATOM 5113 N N . PHE A 1 634 ? -21.182 5.820 45.598 1.00 80.06 634 PHE A N 1
ATOM 5114 C CA . PHE A 1 634 ? -22.365 6.042 44.755 1.00 80.06 634 PHE A CA 1
ATOM 5115 C C . PHE A 1 634 ? -22.345 5.140 43.514 1.00 80.06 634 PHE A C 1
ATOM 5117 O O . PHE A 1 634 ? -23.294 4.412 43.248 1.00 80.06 634 PHE A O 1
ATOM 5124 N N . VAL A 1 635 ? -21.233 5.135 42.774 1.00 82.38 635 VAL A N 1
ATOM 5125 C CA . VAL A 1 635 ? -21.105 4.341 41.543 1.00 82.38 635 VAL A CA 1
ATOM 5126 C C . VAL A 1 635 ? -21.114 2.839 41.850 1.00 82.38 635 VAL A C 1
ATOM 5128 O O . VAL A 1 635 ? -21.729 2.068 41.113 1.00 82.38 635 VAL A O 1
ATOM 5131 N N . GLN A 1 636 ? -20.493 2.432 42.961 1.00 86.00 636 GLN A N 1
ATOM 5132 C CA . GLN A 1 636 ? -20.537 1.057 43.460 1.00 86.00 636 GLN A CA 1
ATOM 5133 C C . GLN A 1 636 ? -21.967 0.620 43.824 1.00 86.00 636 GLN A C 1
ATOM 5135 O O . GLN A 1 636 ? -22.342 -0.516 43.542 1.00 86.00 636 GLN A O 1
ATOM 5140 N N . ASN A 1 637 ? -22.782 1.515 44.392 1.00 85.62 637 ASN A N 1
ATOM 5141 C CA . ASN A 1 637 ? -24.194 1.256 44.685 1.00 85.62 637 ASN A CA 1
ATOM 5142 C C . ASN A 1 637 ? -25.036 1.155 43.402 1.00 85.62 637 ASN A C 1
ATOM 5144 O O . ASN A 1 637 ? -25.921 0.305 43.320 1.00 85.62 637 ASN A O 1
ATOM 5148 N N . THR A 1 638 ? -24.743 1.971 42.383 1.00 86.25 638 THR A N 1
ATOM 5149 C CA . THR A 1 638 ? -25.429 1.924 41.079 1.00 86.25 638 THR A CA 1
ATOM 5150 C C . THR A 1 638 ? -25.137 0.629 40.313 1.00 86.25 638 THR A C 1
ATOM 5152 O O . THR A 1 638 ? -26.025 0.077 39.660 1.00 86.25 638 THR A O 1
ATOM 5155 N N . PHE A 1 639 ? -23.908 0.110 40.401 1.00 90.56 639 PHE A N 1
ATOM 5156 C CA . PHE A 1 639 ? -23.497 -1.138 39.749 1.00 90.56 639 PHE A CA 1
ATOM 5157 C C . PHE A 1 639 ? -22.831 -2.096 40.754 1.00 90.56 639 PHE A C 1
ATOM 5159 O O . PHE A 1 639 ? -21.609 -2.256 40.734 1.00 90.56 639 PHE A O 1
ATOM 5166 N N . PRO A 1 640 ? -23.608 -2.790 41.606 1.00 90.00 640 PRO A N 1
ATOM 5167 C CA . PRO A 1 640 ? -23.057 -3.650 42.658 1.00 90.00 640 PRO A CA 1
ATOM 5168 C C . PRO A 1 640 ? -22.290 -4.866 42.114 1.00 90.00 640 PRO A C 1
ATOM 5170 O O . PRO A 1 640 ? -21.472 -5.448 42.819 1.00 90.00 640 PRO A O 1
ATOM 5173 N N . HIS A 1 641 ? -22.533 -5.248 40.857 1.00 92.75 641 HIS A N 1
ATOM 5174 C CA . HIS A 1 641 ? -21.845 -6.331 40.145 1.00 92.75 641 HIS A CA 1
ATOM 5175 C C . HIS A 1 641 ? -20.505 -5.913 39.513 1.00 92.75 641 HIS A C 1
ATOM 5177 O O . HIS A 1 641 ? -19.846 -6.746 38.893 1.00 92.75 641 HIS A O 1
ATOM 5183 N N . ILE A 1 642 ? -20.109 -4.642 39.626 1.00 94.31 642 ILE A N 1
ATOM 5184 C CA . ILE A 1 642 ? -18.869 -4.101 39.056 1.00 94.31 642 ILE A CA 1
ATOM 5185 C C . ILE A 1 642 ? -18.002 -3.556 40.184 1.00 94.31 642 ILE A C 1
ATOM 5187 O O . ILE A 1 642 ? -18.480 -2.804 41.024 1.00 94.31 642 ILE A O 1
ATOM 5191 N N . GLU A 1 643 ? -16.715 -3.886 40.186 1.00 94.56 643 GLU A N 1
ATOM 5192 C CA . GLU A 1 643 ? -15.767 -3.323 41.145 1.00 94.56 643 GLU A CA 1
ATOM 5193 C C . GLU A 1 643 ? -15.183 -2.002 40.619 1.00 94.56 643 GLU A C 1
ATOM 5195 O O . GLU A 1 643 ? -14.565 -1.969 39.550 1.00 94.56 643 GLU A O 1
ATOM 5200 N N . PHE A 1 644 ? -15.328 -0.910 41.375 1.00 91.88 644 PHE A N 1
ATOM 5201 C CA . PHE A 1 644 ? -14.702 0.374 41.045 1.00 91.88 644 PHE A CA 1
ATOM 5202 C C . PHE A 1 644 ? -13.439 0.609 41.874 1.00 91.88 644 PHE A C 1
ATOM 5204 O O . PHE A 1 644 ? -13.449 0.514 43.098 1.00 91.88 644 PHE A O 1
ATOM 5211 N N . ARG A 1 645 ? -12.337 0.972 41.207 1.00 92.25 645 ARG A N 1
ATOM 5212 C CA . ARG A 1 645 ? -11.052 1.298 41.845 1.00 92.25 645 ARG A CA 1
ATOM 5213 C C . ARG A 1 645 ? -10.576 2.692 41.447 1.00 92.25 645 ARG A C 1
ATOM 5215 O O . ARG A 1 645 ? -10.676 3.091 40.285 1.00 92.25 645 ARG A O 1
ATOM 5222 N N . SER A 1 646 ? -10.017 3.430 42.403 1.00 89.25 646 SER A N 1
ATOM 5223 C CA . SER A 1 646 ? -9.379 4.728 42.150 1.00 89.25 646 SER A CA 1
ATOM 5224 C C . SER A 1 646 ? -7.900 4.560 41.798 1.00 89.25 646 SER A C 1
ATOM 5226 O O . SER A 1 646 ? -7.209 3.717 42.368 1.00 89.25 646 SER A O 1
ATOM 5228 N N . GLY A 1 647 ? -7.395 5.387 40.883 1.00 88.19 647 GLY A N 1
ATOM 5229 C CA . GLY A 1 647 ? -5.985 5.417 40.495 1.00 88.19 647 GLY A CA 1
ATOM 5230 C C . GLY A 1 647 ? -5.654 4.598 39.246 1.00 88.19 647 GLY A C 1
ATOM 5231 O O . GLY A 1 647 ? -6.523 4.061 38.557 1.00 88.19 647 GLY A O 1
ATOM 5232 N N . ARG A 1 648 ? -4.364 4.569 38.887 1.00 88.69 648 ARG A N 1
ATOM 5233 C CA . ARG A 1 648 ? -3.876 3.793 37.736 1.00 88.69 648 ARG A CA 1
ATOM 5234 C C . ARG A 1 648 ? -3.619 2.343 38.154 1.00 88.69 648 ARG A C 1
ATOM 5236 O O . ARG A 1 648 ? -2.993 2.146 39.190 1.00 88.69 648 ARG A O 1
ATOM 5243 N N . PRO A 1 649 ? -4.044 1.351 37.353 1.00 92.38 649 PRO A N 1
ATOM 5244 C CA . PRO A 1 649 ? -3.751 -0.046 37.644 1.00 92.38 649 PRO A CA 1
ATOM 5245 C C . PRO A 1 649 ? -2.251 -0.331 37.532 1.00 92.38 649 PRO A C 1
ATOM 5247 O O . PRO A 1 649 ? -1.615 0.079 36.556 1.00 92.38 649 PRO A O 1
ATOM 5250 N N . GLU A 1 650 ? -1.711 -1.093 38.483 1.00 93.44 650 GLU A N 1
ATOM 5251 C CA . GLU A 1 650 ? -0.377 -1.684 38.370 1.00 93.44 650 GLU A CA 1
ATOM 5252 C C . GLU A 1 650 ? -0.454 -2.912 37.450 1.00 93.44 650 GLU A C 1
ATOM 5254 O O . GLU A 1 650 ? -0.712 -4.038 37.875 1.00 93.44 650 GLU A O 1
ATOM 5259 N N . LEU A 1 651 ? -0.318 -2.667 36.144 1.00 93.06 651 LEU A N 1
ATOM 5260 C CA . LEU A 1 651 ? -0.582 -3.657 35.093 1.00 93.06 651 LEU A CA 1
ATOM 5261 C C . LEU A 1 651 ? 0.277 -4.918 35.230 1.00 93.06 651 LEU A C 1
ATOM 5263 O O . LEU A 1 651 ? -0.180 -6.005 34.884 1.00 93.06 651 LEU A O 1
ATOM 5267 N N . GLU A 1 652 ? 1.520 -4.780 35.701 1.00 94.69 652 GLU A N 1
ATOM 5268 C CA . GLU A 1 652 ? 2.415 -5.924 35.859 1.00 94.69 652 GLU A CA 1
ATOM 5269 C C . GLU A 1 652 ? 1.940 -6.856 36.973 1.00 94.69 652 GLU A C 1
ATOM 5271 O O . GLU A 1 652 ? 1.852 -8.063 36.753 1.00 94.69 652 GLU A O 1
ATOM 5276 N N . GLN A 1 653 ? 1.559 -6.295 38.121 1.00 94.44 653 GLN A N 1
ATOM 5277 C CA . GLN A 1 653 ? 1.023 -7.064 39.238 1.00 94.44 653 GLN A CA 1
ATOM 5278 C C . GLN A 1 653 ? -0.253 -7.809 38.834 1.00 94.44 653 GLN A C 1
ATOM 5280 O O . GLN A 1 653 ? -0.349 -9.013 39.047 1.00 94.44 653 GLN A O 1
ATOM 5285 N N . ILE A 1 654 ? -1.179 -7.126 38.158 1.00 93.50 654 ILE A N 1
ATOM 5286 C CA . ILE A 1 654 ? -2.434 -7.721 37.678 1.00 93.50 654 ILE A CA 1
ATOM 5287 C C . ILE A 1 654 ? -2.154 -8.903 36.746 1.00 93.50 654 ILE A C 1
ATOM 5289 O O . ILE A 1 654 ? -2.763 -9.958 36.880 1.00 93.50 654 ILE A O 1
ATOM 5293 N N . ILE A 1 655 ? -1.220 -8.761 35.800 1.00 93.62 655 ILE A N 1
ATOM 5294 C CA . ILE A 1 655 ? -0.883 -9.855 34.881 1.00 93.62 655 ILE A CA 1
ATOM 5295 C C . ILE A 1 655 ? -0.297 -11.051 35.640 1.00 93.62 655 ILE A C 1
ATOM 5297 O O . ILE A 1 655 ? -0.647 -12.187 35.327 1.00 93.62 655 ILE A O 1
ATOM 5301 N N . VAL A 1 656 ? 0.569 -10.817 36.630 1.00 94.19 656 VAL A N 1
ATOM 5302 C CA . VAL A 1 656 ? 1.158 -11.881 37.462 1.00 94.19 656 VAL A CA 1
ATOM 5303 C C . VAL A 1 656 ? 0.095 -12.580 38.315 1.00 94.19 656 VAL A C 1
ATOM 5305 O O . VAL A 1 656 ? 0.086 -13.811 38.395 1.00 94.19 656 VAL A O 1
ATOM 5308 N N . GLU A 1 657 ? -0.834 -11.828 38.902 1.00 93.56 657 GLU A N 1
ATOM 5309 C CA . GLU A 1 657 ? -1.971 -12.366 39.657 1.00 93.56 657 GLU A CA 1
ATOM 5310 C C . GLU A 1 657 ? -2.865 -13.232 38.758 1.00 93.56 657 GLU A C 1
ATOM 5312 O O . GLU A 1 657 ? -3.078 -14.411 39.046 1.00 93.56 657 GLU A O 1
ATOM 5317 N N . GLU A 1 658 ? -3.306 -12.712 37.609 1.00 93.62 658 GLU A N 1
ATOM 5318 C CA . GLU A 1 658 ? -4.144 -13.453 36.655 1.00 93.62 658 GLU A CA 1
ATOM 5319 C C . GLU A 1 658 ? -3.434 -14.696 36.093 1.00 93.62 658 GLU A C 1
ATOM 5321 O O . GLU A 1 658 ? -4.042 -15.757 35.929 1.00 93.62 658 GLU A O 1
ATOM 5326 N N . LEU A 1 659 ? -2.123 -14.613 35.843 1.00 93.12 659 LEU A N 1
ATOM 5327 C CA . LEU A 1 659 ? -1.302 -15.769 35.474 1.00 93.12 659 LEU A CA 1
ATOM 5328 C C . LEU A 1 659 ? -1.305 -16.830 36.576 1.00 93.12 659 LEU A C 1
ATOM 5330 O O . LEU A 1 659 ? -1.429 -18.022 36.276 1.00 93.12 659 LEU A O 1
ATOM 5334 N N . THR A 1 660 ? -1.207 -16.419 37.837 1.00 92.00 660 THR A N 1
ATOM 5335 C CA . THR A 1 660 ? -1.212 -17.320 38.996 1.00 92.00 660 THR A CA 1
ATOM 5336 C C . THR A 1 660 ? -2.569 -18.011 39.141 1.00 92.00 660 THR A C 1
ATOM 5338 O O . THR A 1 660 ? -2.611 -19.239 39.230 1.00 92.00 660 THR A O 1
ATOM 5341 N N . PHE A 1 661 ? -3.672 -17.262 39.037 1.00 89.31 661 PHE A N 1
ATOM 5342 C CA . PHE A 1 661 ? -5.044 -17.774 39.167 1.00 89.31 661 PHE A CA 1
ATOM 5343 C C . PHE A 1 661 ? -5.583 -18.527 37.942 1.00 89.31 661 PHE A C 1
ATOM 5345 O O . PHE A 1 661 ? -6.593 -19.240 38.051 1.00 89.31 661 PHE A O 1
ATOM 5352 N N . SER A 1 662 ? -4.960 -18.360 36.772 1.00 89.00 662 SER A N 1
ATOM 5353 C CA . SER A 1 662 ? -5.322 -19.104 35.562 1.00 89.00 662 SER A CA 1
ATOM 5354 C C . SER A 1 662 ? -4.980 -20.589 35.705 1.00 89.00 662 SER A C 1
ATOM 5356 O O . SER A 1 662 ? -3.951 -20.942 36.274 1.00 89.00 662 SER A O 1
ATOM 5358 N N . GLN A 1 663 ? -5.821 -21.488 35.191 1.00 85.56 663 GLN A N 1
ATOM 5359 C CA . GLN A 1 663 ? -5.559 -22.930 35.304 1.00 85.56 663 GLN A CA 1
ATOM 5360 C C . GLN A 1 663 ? -4.498 -23.394 34.299 1.00 85.56 663 GLN A C 1
ATOM 5362 O O . GLN A 1 663 ? -3.457 -23.916 34.687 1.00 85.56 663 GLN A O 1
ATOM 5367 N N . ARG A 1 664 ? -4.745 -23.175 33.000 1.00 88.25 664 ARG A N 1
ATOM 5368 C CA . ARG A 1 664 ? -3.911 -23.706 31.905 1.00 88.25 664 ARG A CA 1
ATOM 5369 C C . ARG A 1 664 ? -3.297 -22.612 31.037 1.00 88.25 664 ARG A C 1
ATOM 5371 O O . ARG A 1 664 ? -2.175 -22.746 30.547 1.00 88.25 664 ARG A O 1
ATOM 5378 N N . SER A 1 665 ? -4.037 -21.533 30.812 1.00 92.06 665 SER A N 1
ATOM 5379 C CA . SER A 1 665 ? -3.672 -20.508 29.838 1.00 92.06 665 SER A CA 1
ATOM 5380 C C . SER A 1 665 ? -4.359 -19.172 30.123 1.00 92.06 665 SER A C 1
ATOM 5382 O O . SER A 1 665 ? -5.535 -19.157 30.497 1.00 92.06 665 SER A O 1
ATOM 5384 N N . LEU A 1 666 ? -3.677 -18.073 29.820 1.00 94.19 666 LEU A N 1
ATOM 5385 C CA . LEU A 1 666 ? -4.192 -16.712 29.893 1.00 94.19 666 LEU A CA 1
ATOM 5386 C C . LEU A 1 666 ? -4.084 -16.041 28.520 1.00 94.19 666 LEU A C 1
ATOM 5388 O O . LEU A 1 666 ? -2.993 -15.943 27.955 1.00 94.19 666 LEU A O 1
ATOM 5392 N N . ALA A 1 667 ? -5.203 -15.541 28.003 1.00 94.12 667 ALA A N 1
ATOM 5393 C CA . ALA A 1 667 ? -5.210 -14.625 26.870 1.00 94.12 667 ALA A CA 1
ATOM 5394 C C . ALA A 1 667 ? -5.521 -13.202 27.325 1.00 94.12 667 ALA A C 1
ATOM 5396 O O . ALA A 1 667 ? -6.470 -12.985 28.072 1.00 94.12 667 ALA A O 1
ATOM 5397 N N . ILE A 1 668 ? -4.761 -12.235 26.817 1.00 96.12 668 ILE A N 1
ATOM 5398 C CA . ILE A 1 668 ? -4.972 -10.812 27.075 1.00 96.12 668 ILE A CA 1
ATOM 5399 C C . ILE A 1 668 ? -5.368 -10.128 25.770 1.00 96.12 668 ILE A C 1
ATOM 5401 O O . ILE A 1 668 ? -4.598 -10.132 24.809 1.00 96.12 668 ILE A O 1
ATOM 5405 N N . VAL A 1 669 ? -6.551 -9.520 25.732 1.00 95.25 669 VAL A N 1
ATOM 5406 C CA . VAL A 1 669 ? -7.039 -8.725 24.595 1.00 95.25 669 VAL A CA 1
ATOM 5407 C C . VAL A 1 669 ? -7.089 -7.267 25.014 1.00 95.25 669 VAL A C 1
ATOM 5409 O O . VAL A 1 669 ? -7.666 -6.952 26.048 1.00 95.25 669 VAL A O 1
ATOM 5412 N N . THR A 1 670 ? -6.503 -6.356 24.235 1.00 94.75 670 THR A N 1
ATOM 5413 C CA . THR A 1 670 ? -6.474 -4.938 24.610 1.00 94.75 670 THR A CA 1
ATOM 5414 C C . THR A 1 670 ? -6.779 -3.962 23.479 1.00 94.75 670 THR A C 1
ATOM 5416 O O . THR A 1 670 ? -6.381 -4.149 22.325 1.00 94.75 670 THR A O 1
ATOM 5419 N N . CYS A 1 671 ? -7.472 -2.878 23.830 1.00 91.00 671 CYS A N 1
ATOM 5420 C CA . CYS A 1 671 ? -7.735 -1.729 22.972 1.00 91.00 671 CYS A CA 1
ATOM 5421 C C . CYS A 1 671 ? -7.767 -0.449 23.810 1.00 91.00 671 CYS A C 1
ATOM 5423 O O . CYS A 1 671 ? -8.397 -0.406 24.863 1.00 91.00 671 CYS A O 1
ATOM 5425 N N . GLY A 1 672 ? -7.132 0.627 23.349 1.00 88.25 672 GLY A N 1
ATOM 5426 C CA . GLY A 1 672 ? -7.165 1.899 24.065 1.00 88.25 672 GLY A CA 1
ATOM 5427 C C . GLY A 1 672 ? -6.028 2.829 23.680 1.00 88.25 672 GLY A C 1
ATOM 5428 O O . GLY A 1 672 ? -5.581 2.845 22.534 1.00 88.25 672 GLY A O 1
ATOM 5429 N N . ASN A 1 673 ? -5.553 3.613 24.649 1.00 86.38 673 ASN A N 1
ATOM 5430 C CA . ASN A 1 673 ? -4.420 4.510 24.440 1.00 86.38 673 ASN A CA 1
ATOM 5431 C C . ASN A 1 673 ? -3.179 3.720 23.955 1.00 86.38 673 ASN A C 1
ATOM 5433 O O . ASN A 1 673 ? -2.862 2.691 24.555 1.00 86.38 673 ASN A O 1
ATOM 5437 N N . PRO A 1 674 ? -2.443 4.203 22.931 1.00 87.69 674 PRO A N 1
ATOM 5438 C CA . PRO A 1 674 ? -1.231 3.550 22.433 1.00 87.69 674 PRO A CA 1
ATOM 5439 C C . PRO A 1 674 ? -0.208 3.163 23.508 1.00 87.69 674 PRO A C 1
ATOM 5441 O O . PRO A 1 674 ? 0.427 2.122 23.376 1.00 87.69 674 PRO A O 1
ATOM 5444 N N . ILE A 1 675 ? -0.064 3.976 24.563 1.00 88.88 675 ILE A N 1
ATOM 5445 C CA . ILE A 1 675 ? 0.868 3.722 25.671 1.00 88.88 675 ILE A CA 1
ATOM 5446 C C . ILE A 1 675 ? 0.432 2.484 26.461 1.00 88.88 675 ILE A C 1
ATOM 5448 O O . ILE A 1 675 ? 1.223 1.564 26.608 1.00 88.88 675 ILE A O 1
ATOM 5452 N N . LEU A 1 676 ? -0.841 2.418 26.872 1.00 90.31 676 LEU A N 1
ATOM 5453 C CA . LEU A 1 676 ? -1.403 1.269 27.595 1.00 90.31 676 LEU A CA 1
ATOM 5454 C C . LEU A 1 676 ? -1.222 -0.035 26.807 1.00 90.31 676 LEU A C 1
ATOM 5456 O O . LEU A 1 676 ? -0.804 -1.052 27.354 1.00 90.31 676 LEU A O 1
ATOM 5460 N N . VAL A 1 677 ? -1.517 0.006 25.505 1.00 91.69 677 VAL A N 1
ATOM 5461 C CA . VAL A 1 677 ? -1.388 -1.159 24.622 1.00 91.69 677 VAL A CA 1
ATOM 5462 C C . VAL A 1 677 ? 0.078 -1.593 24.514 1.00 91.69 677 VAL A C 1
ATOM 5464 O O . VAL A 1 677 ? 0.374 -2.780 24.645 1.00 91.69 677 VAL A O 1
ATOM 5467 N N . ASP A 1 678 ? 1.003 -0.650 24.317 1.00 91.88 678 ASP A N 1
ATOM 5468 C CA . ASP A 1 678 ? 2.436 -0.944 24.235 1.00 91.88 678 ASP A CA 1
ATOM 5469 C C . ASP A 1 678 ? 3.011 -1.481 25.561 1.00 91.88 678 ASP A C 1
ATOM 5471 O O . ASP A 1 678 ? 3.808 -2.423 25.531 1.00 91.88 678 ASP A O 1
ATOM 5475 N N . ASP A 1 679 ? 2.576 -0.946 26.705 1.00 92.25 679 ASP A N 1
ATOM 5476 C CA . ASP A 1 679 ? 3.016 -1.378 28.036 1.00 92.25 679 ASP A CA 1
ATOM 5477 C C . ASP A 1 679 ? 2.534 -2.800 28.356 1.00 92.25 679 ASP A C 1
ATOM 5479 O O . ASP A 1 679 ? 3.345 -3.643 28.741 1.00 92.25 679 ASP A O 1
ATOM 5483 N N . LEU A 1 680 ? 1.261 -3.123 28.092 1.00 94.00 680 LEU A N 1
ATOM 5484 C CA . LEU A 1 680 ? 0.742 -4.490 28.239 1.00 94.00 680 LEU A CA 1
ATOM 5485 C C . LEU A 1 680 ? 1.506 -5.488 27.363 1.00 94.00 680 LEU A C 1
ATOM 5487 O O . LEU A 1 680 ? 1.872 -6.566 27.830 1.00 94.00 680 LEU A O 1
ATOM 5491 N N . ARG A 1 681 ? 1.800 -5.126 26.104 1.00 94.31 681 ARG A N 1
ATOM 5492 C CA . ARG A 1 681 ? 2.595 -5.984 25.213 1.00 94.31 681 ARG A CA 1
ATOM 5493 C C . ARG A 1 681 ? 3.978 -6.244 25.798 1.00 94.31 681 ARG A C 1
ATOM 5495 O O . ARG A 1 681 ? 4.458 -7.374 25.765 1.00 94.31 681 ARG A O 1
ATOM 5502 N N . TYR A 1 682 ? 4.621 -5.199 26.314 1.00 93.69 682 TYR A N 1
ATOM 5503 C CA . TYR A 1 682 ? 5.942 -5.306 26.918 1.00 93.69 682 TYR A CA 1
ATOM 5504 C C . TYR A 1 682 ? 5.937 -6.204 28.162 1.00 93.69 682 TYR A C 1
ATOM 5506 O O . TYR A 1 682 ? 6.811 -7.060 28.289 1.00 93.69 682 TYR A O 1
ATOM 5514 N N . ILE A 1 683 ? 4.945 -6.050 29.041 1.00 94.38 683 ILE A N 1
ATOM 5515 C CA . ILE A 1 683 ? 4.800 -6.877 30.246 1.00 94.38 683 ILE A CA 1
ATOM 5516 C C . ILE A 1 683 ? 4.568 -8.343 29.865 1.00 94.38 683 ILE A C 1
ATOM 5518 O O . ILE A 1 683 ? 5.234 -9.224 30.400 1.00 94.38 683 ILE A O 1
ATOM 5522 N N . VAL A 1 684 ? 3.708 -8.625 28.881 1.00 94.81 684 VAL A N 1
ATOM 5523 C CA . VAL A 1 684 ? 3.510 -10.000 28.392 1.00 94.81 684 VAL A CA 1
ATOM 5524 C C . VAL A 1 684 ? 4.812 -10.599 27.866 1.00 94.81 684 VAL A C 1
ATOM 5526 O O . VAL A 1 684 ? 5.155 -11.726 28.213 1.00 94.81 684 VAL A O 1
ATOM 5529 N N . VAL A 1 685 ? 5.572 -9.847 27.065 1.00 94.19 685 VAL A N 1
ATOM 5530 C CA . VAL A 1 685 ? 6.878 -10.291 26.548 1.00 94.19 685 VAL A CA 1
ATOM 5531 C C . VAL A 1 685 ? 7.877 -10.574 27.678 1.00 94.19 685 VAL A C 1
ATOM 5533 O O . VAL A 1 685 ? 8.706 -11.472 27.536 1.00 94.19 685 VAL A O 1
ATOM 5536 N N . LYS A 1 686 ? 7.805 -9.841 28.796 1.00 93.62 686 LYS A N 1
ATOM 5537 C CA . LYS A 1 686 ? 8.660 -10.051 29.974 1.00 93.62 686 LYS A CA 1
ATOM 5538 C C . LYS A 1 686 ? 8.370 -11.384 30.677 1.00 93.62 686 LYS A C 1
ATOM 5540 O O . LYS A 1 686 ? 9.312 -12.005 31.152 1.00 93.62 686 LYS A O 1
ATOM 5545 N N . HIS A 1 687 ? 7.106 -11.812 30.718 1.00 94.31 687 HIS A N 1
ATOM 5546 C CA . HIS A 1 687 ? 6.646 -12.960 31.518 1.00 94.31 687 HIS A CA 1
ATOM 5547 C C . HIS A 1 687 ? 6.388 -14.250 30.721 1.00 94.31 687 HIS A C 1
ATOM 5549 O O . HIS A 1 687 ? 6.218 -15.312 31.313 1.00 94.31 687 HIS A O 1
ATOM 5555 N N . ILE A 1 688 ? 6.374 -14.193 29.387 1.00 93.62 688 ILE A N 1
ATOM 5556 C CA . ILE A 1 688 ? 5.997 -15.319 28.509 1.00 93.62 688 ILE A CA 1
ATOM 5557 C C . ILE A 1 688 ? 6.855 -16.587 28.668 1.00 93.62 688 ILE A C 1
ATOM 5559 O O . ILE A 1 688 ? 6.355 -17.693 28.466 1.00 93.62 688 ILE A O 1
ATOM 5563 N N . ASP A 1 689 ? 8.138 -16.447 28.996 1.00 92.06 689 ASP A N 1
ATOM 5564 C CA . ASP A 1 689 ? 9.076 -17.558 29.183 1.00 92.06 689 ASP A CA 1
ATOM 5565 C C . ASP A 1 689 ? 9.236 -17.979 30.649 1.00 92.06 689 ASP A C 1
ATOM 5567 O O . ASP A 1 689 ? 9.718 -19.078 30.901 1.00 92.06 689 ASP A O 1
ATOM 5571 N N . GLY A 1 690 ? 8.779 -17.153 31.595 1.00 90.00 690 GLY A N 1
ATOM 5572 C CA . GLY A 1 690 ? 8.822 -17.434 33.034 1.00 90.00 690 GLY A CA 1
ATOM 5573 C C . GLY A 1 690 ? 7.658 -18.280 33.558 1.00 90.00 690 GLY A C 1
ATOM 5574 O O . GLY A 1 690 ? 7.637 -18.619 34.735 1.00 90.00 690 GLY A O 1
ATOM 5575 N N . THR A 1 691 ? 6.680 -18.623 32.714 1.00 90.12 691 THR A N 1
ATOM 5576 C CA . THR A 1 691 ? 5.506 -19.423 33.096 1.00 90.12 691 THR A CA 1
ATOM 5577 C C . THR A 1 691 ? 5.404 -20.702 32.272 1.00 90.12 691 THR A C 1
ATOM 5579 O O . THR A 1 691 ? 5.674 -20.711 31.070 1.00 90.12 691 THR A O 1
ATOM 5582 N N . GLU A 1 692 ? 4.986 -21.807 32.890 1.00 89.62 692 GLU A N 1
ATOM 5583 C CA . GLU A 1 692 ? 4.650 -23.047 32.175 1.00 89.62 692 GLU A CA 1
ATOM 5584 C C . GLU A 1 692 ? 3.340 -22.918 31.383 1.00 89.62 692 GLU A C 1
ATOM 5586 O O . GLU A 1 692 ? 3.192 -23.524 30.318 1.00 89.62 692 GLU A O 1
ATOM 5591 N N . LYS A 1 693 ? 2.431 -22.053 31.851 1.00 91.31 693 LYS A N 1
ATOM 5592 C CA . LYS A 1 693 ? 1.109 -21.813 31.264 1.00 91.31 693 LYS A CA 1
ATOM 5593 C C . LYS A 1 693 ? 1.220 -21.118 29.903 1.00 91.31 693 LYS A C 1
ATOM 5595 O O . LYS A 1 693 ? 2.206 -20.450 29.581 1.00 91.31 693 LYS A O 1
ATOM 5600 N N . ARG A 1 694 ? 0.195 -21.260 29.060 1.00 91.88 694 ARG A N 1
ATOM 5601 C CA . ARG A 1 694 ? 0.145 -20.554 27.769 1.00 91.88 694 ARG A CA 1
ATOM 5602 C C . ARG A 1 694 ? -0.289 -19.103 27.987 1.00 91.88 694 ARG A C 1
ATOM 5604 O O . ARG A 1 694 ? -1.434 -18.867 28.348 1.00 91.88 694 ARG A O 1
ATOM 5611 N N . LEU A 1 695 ? 0.602 -18.145 27.732 1.00 93.88 695 LEU A N 1
ATOM 5612 C CA . LEU A 1 695 ? 0.299 -16.708 27.768 1.00 93.88 695 LEU A CA 1
ATOM 5613 C C . LEU A 1 695 ? 0.219 -16.146 26.345 1.00 93.88 695 LEU A C 1
ATOM 5615 O O . LEU A 1 695 ? 1.209 -16.214 25.613 1.00 93.88 695 LEU A O 1
ATOM 5619 N N . ASP A 1 696 ? -0.923 -15.588 25.946 1.00 92.81 696 ASP A N 1
ATOM 5620 C CA . ASP A 1 696 ? -1.165 -14.979 24.630 1.00 92.81 696 ASP A CA 1
ATOM 5621 C C . ASP A 1 696 ? -1.631 -13.517 24.737 1.00 92.81 696 ASP A C 1
ATOM 5623 O O . ASP A 1 696 ? -2.313 -13.132 25.682 1.00 92.81 696 ASP A O 1
ATOM 5627 N N . TYR A 1 697 ? -1.259 -12.695 23.751 1.00 93.62 697 TYR A N 1
ATOM 5628 C CA . TYR A 1 697 ? -1.581 -11.266 23.707 1.00 93.62 697 TYR A CA 1
ATOM 5629 C C . TYR A 1 697 ? -2.136 -10.855 22.343 1.00 93.62 697 TYR A C 1
ATOM 5631 O O . TYR A 1 697 ? -1.545 -11.154 21.301 1.00 93.62 697 TYR A O 1
ATOM 5639 N N . TYR A 1 698 ? -3.243 -10.116 22.362 1.00 91.31 698 TYR A N 1
ATOM 5640 C CA . TYR A 1 698 ? -3.944 -9.610 21.190 1.00 91.31 698 TYR A CA 1
ATOM 5641 C C . TYR A 1 698 ? -4.239 -8.121 21.348 1.00 91.31 698 TYR A C 1
ATOM 5643 O O . TYR A 1 698 ? -4.901 -7.694 22.285 1.00 91.31 698 TYR A O 1
ATOM 5651 N N . GLU A 1 699 ? -3.801 -7.316 20.385 1.00 89.12 699 GLU A N 1
ATOM 5652 C CA . GLU A 1 699 ? -4.155 -5.894 20.330 1.00 89.12 699 GLU A CA 1
ATOM 5653 C C . GLU A 1 699 ? -5.207 -5.623 19.254 1.00 89.12 699 GLU A C 1
ATOM 5655 O O . GLU A 1 699 ? -5.048 -6.035 18.105 1.00 89.12 699 GLU A O 1
ATOM 5660 N N . GLN A 1 700 ? -6.275 -4.906 19.586 1.00 83.56 700 GLN A N 1
ATOM 5661 C CA . GLN A 1 700 ? -7.291 -4.472 18.618 1.00 83.56 700 GLN A CA 1
ATOM 5662 C C . GLN A 1 700 ? -7.068 -3.044 18.112 1.00 83.56 700 GLN A C 1
ATOM 5664 O O . GLN A 1 700 ? -7.728 -2.605 17.172 1.00 83.56 700 GLN A O 1
ATOM 5669 N N . LEU A 1 701 ? -6.111 -2.322 18.695 1.00 80.56 701 LEU A N 1
ATOM 5670 C CA . LEU A 1 701 ? -5.796 -0.950 18.322 1.00 80.56 701 LEU A CA 1
ATOM 5671 C C . LEU A 1 701 ? -5.229 -0.858 16.889 1.00 80.56 701 LEU A C 1
ATOM 5673 O O . LEU A 1 701 ? -4.275 -1.549 16.535 1.00 80.56 701 LEU A O 1
ATOM 5677 N N . GLN A 1 702 ? -5.770 0.051 16.069 1.00 67.00 702 GLN A N 1
ATOM 5678 C CA . GLN A 1 702 ? -5.382 0.227 14.659 1.00 67.00 702 GLN A CA 1
ATOM 5679 C C . GLN A 1 702 ? -4.761 1.612 14.366 1.00 67.00 702 GLN A C 1
ATOM 5681 O O . GLN A 1 702 ? -5.216 2.345 13.489 1.00 67.00 702 GLN A O 1
ATOM 5686 N N . VAL A 1 703 ? -3.676 1.982 15.065 1.00 59.66 703 VAL A N 1
ATOM 5687 C CA . VAL A 1 703 ? -3.022 3.313 14.928 1.00 59.66 703 VAL A CA 1
ATOM 5688 C C . VAL A 1 703 ? -2.508 3.598 13.510 1.00 59.66 703 VAL A C 1
ATOM 5690 O O . VAL A 1 703 ? -2.461 4.744 13.057 1.00 59.66 703 VAL A O 1
ATOM 5693 N N . PHE A 1 704 ? -2.154 2.550 12.769 1.00 48.66 704 PHE A N 1
ATOM 5694 C CA . PHE A 1 704 ? -1.616 2.650 11.413 1.00 48.66 704 PHE A CA 1
ATOM 5695 C C . PHE A 1 704 ? -2.607 3.195 10.366 1.00 48.66 704 PHE A C 1
ATOM 5697 O O . PHE A 1 704 ? -2.170 3.517 9.260 1.00 48.66 704 PHE A O 1
ATOM 5704 N N . LEU A 1 705 ? -3.894 3.346 10.714 1.00 47.03 705 LEU A N 1
ATOM 5705 C CA . LEU A 1 705 ? -4.948 3.890 9.846 1.00 47.03 705 LEU A CA 1
ATOM 5706 C C . LEU A 1 705 ? -5.061 5.423 9.853 1.00 47.03 705 LEU A C 1
ATOM 5708 O O . LEU A 1 705 ? -5.764 5.981 9.013 1.00 47.03 705 LEU A O 1
ATOM 5712 N N . GLY A 1 706 ? -4.318 6.113 10.729 1.00 40.06 706 GLY A N 1
ATOM 5713 C CA . GLY A 1 706 ? -4.096 7.563 10.637 1.00 40.06 706 GLY A CA 1
ATOM 5714 C C . GLY A 1 706 ? -4.935 8.463 11.550 1.00 40.06 706 GLY A C 1
ATOM 5715 O O . GLY A 1 706 ? -4.676 9.660 11.553 1.00 40.06 706 GLY A O 1
ATOM 5716 N N . ASN A 1 707 ? -5.841 7.930 12.375 1.00 41.69 707 ASN A N 1
ATOM 5717 C CA . ASN A 1 707 ? -6.734 8.737 13.221 1.00 41.69 707 ASN A CA 1
ATOM 5718 C C . ASN A 1 707 ? -6.453 8.587 14.728 1.00 41.69 707 ASN A C 1
ATOM 5720 O O . ASN A 1 707 ? -7.278 8.036 15.452 1.00 41.69 707 ASN 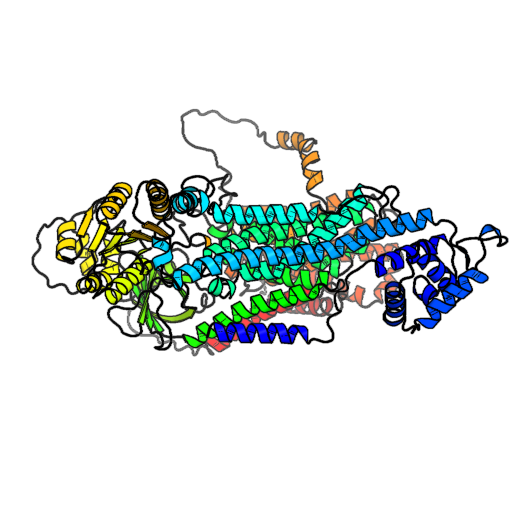A O 1
ATOM 5724 N N . TYR A 1 708 ? -5.319 9.096 15.234 1.00 39.59 708 TYR A N 1
ATOM 5725 C CA . TYR A 1 708 ? -5.187 9.299 16.686 1.00 39.59 708 TYR A CA 1
ATOM 5726 C C . TYR A 1 708 ? -4.447 10.584 17.097 1.00 39.59 708 TYR A C 1
ATOM 5728 O O . TYR A 1 708 ? -3.453 10.964 16.484 1.00 39.59 708 TYR A O 1
ATOM 5736 N N . ASP A 1 709 ? -5.023 11.188 18.145 1.00 37.34 709 ASP A N 1
ATOM 5737 C CA . ASP A 1 709 ? -4.756 12.399 18.941 1.00 37.34 709 ASP A CA 1
ATOM 5738 C C . ASP A 1 709 ? -4.128 13.664 18.327 1.00 37.34 709 ASP A C 1
ATOM 5740 O O . ASP A 1 709 ? -2.962 13.727 17.955 1.00 37.34 709 ASP A O 1
ATOM 5744 N N . HIS A 1 710 ? -4.924 14.739 18.384 1.00 32.94 710 HIS A N 1
ATOM 5745 C CA . HIS A 1 710 ? -4.577 16.131 18.080 1.00 32.94 710 HIS A CA 1
ATOM 5746 C C . HIS A 1 710 ? -4.438 17.003 19.344 1.00 32.94 710 HIS A C 1
ATOM 5748 O O . HIS A 1 710 ? -4.534 18.228 19.252 1.00 32.94 710 HIS A O 1
ATOM 5754 N N . SER A 1 711 ? -4.276 16.418 20.536 1.00 23.95 711 SER A N 1
ATOM 5755 C CA . SER A 1 711 ? -4.274 17.186 21.794 1.00 23.95 711 SER A CA 1
ATOM 5756 C C . SER A 1 711 ? -2.997 17.999 22.045 1.00 23.95 711 SER A C 1
ATOM 5758 O O . SER A 1 711 ? -2.877 18.647 23.077 1.00 23.95 711 SER A O 1
ATOM 5760 N N . THR A 1 712 ? -2.063 18.029 21.102 1.00 24.91 712 THR A N 1
ATOM 5761 C CA . THR A 1 712 ? -0.908 18.928 21.107 1.00 24.91 712 THR A CA 1
ATOM 5762 C C . THR A 1 712 ? -0.722 19.472 19.693 1.00 24.91 712 THR A C 1
ATOM 5764 O O . THR A 1 712 ? -0.938 18.756 18.722 1.00 24.91 712 THR A O 1
ATOM 5767 N N . TYR A 1 713 ? -0.335 20.744 19.584 1.00 25.73 713 TYR A N 1
ATOM 5768 C CA . TYR A 1 713 ? -0.174 21.556 18.365 1.00 25.73 713 TYR A CA 1
ATOM 5769 C C . TYR A 1 713 ? -1.403 22.380 17.942 1.00 25.73 713 TYR A C 1
ATOM 5771 O O . TYR A 1 713 ? -2.233 22.007 17.109 1.00 25.73 713 TYR A O 1
ATOM 5779 N N . TYR A 1 714 ? -1.448 23.575 18.535 1.00 26.89 714 TYR A N 1
ATOM 5780 C CA . TYR A 1 714 ? -2.135 24.760 18.034 1.00 26.89 714 TYR A CA 1
ATOM 5781 C C . TYR A 1 714 ? -1.575 25.186 16.662 1.00 26.89 714 TYR A C 1
ATOM 5783 O O . TYR A 1 714 ? -0.376 25.075 16.418 1.00 26.89 714 TYR A O 1
ATOM 5791 N N . GLY A 1 715 ? -2.454 25.707 15.797 1.00 28.38 715 GLY A N 1
ATOM 5792 C CA . GLY A 1 715 ? -2.094 26.435 14.572 1.00 28.38 715 GLY A CA 1
ATOM 5793 C C . GLY A 1 715 ? -2.250 25.646 13.267 1.00 28.38 715 GLY A C 1
ATOM 5794 O O . GLY A 1 715 ? -1.288 25.091 12.751 1.00 28.38 715 GLY A O 1
ATOM 5795 N N . ALA A 1 716 ? -3.451 25.638 12.680 1.00 32.62 716 ALA A N 1
ATOM 5796 C CA . ALA A 1 716 ? -3.669 25.158 11.311 1.00 32.62 716 ALA A CA 1
ATOM 5797 C C . ALA A 1 716 ? -4.565 26.137 10.538 1.00 32.62 716 ALA A C 1
ATOM 5799 O O . ALA A 1 716 ? -5.749 25.892 10.333 1.00 32.62 716 ALA A O 1
ATOM 5800 N N . GLY A 1 717 ? -3.971 27.266 10.142 1.00 29.14 717 GLY A N 1
ATOM 5801 C CA . GLY A 1 717 ? -4.487 28.155 9.093 1.00 29.14 717 GLY A CA 1
ATOM 5802 C C . GLY A 1 717 ? -3.601 28.189 7.837 1.00 29.14 717 GLY A C 1
ATOM 5803 O O . GLY A 1 717 ? -4.018 28.719 6.816 1.00 29.14 717 GLY A O 1
ATOM 5804 N N . SER A 1 718 ? -2.396 27.603 7.882 1.00 33.94 718 SER A N 1
ATOM 5805 C CA . SER A 1 718 ? -1.343 27.802 6.871 1.00 33.94 718 SER A CA 1
ATOM 5806 C C . SER A 1 718 ? -0.930 26.548 6.085 1.00 33.94 718 SER A C 1
ATOM 5808 O O . SER A 1 718 ? -0.101 26.652 5.190 1.00 33.94 718 SER A O 1
ATOM 5810 N N . LEU A 1 719 ? -1.480 25.354 6.351 1.00 39.38 719 LEU A N 1
ATOM 5811 C CA . LEU A 1 719 ? -1.004 24.123 5.685 1.00 39.38 719 LEU A CA 1
ATOM 5812 C C . LEU A 1 719 ? -1.550 23.906 4.264 1.00 39.38 719 LEU A C 1
ATOM 5814 O O . LEU A 1 719 ? -0.848 23.334 3.434 1.00 39.38 719 LEU A O 1
ATOM 5818 N N . GLY A 1 720 ? -2.753 24.400 3.952 1.00 36.88 720 GLY A N 1
ATOM 5819 C CA . GLY A 1 720 ? -3.260 24.402 2.570 1.00 36.88 720 GLY A CA 1
ATOM 5820 C C . GLY A 1 720 ? -2.394 25.250 1.628 1.00 36.88 720 GLY A C 1
ATOM 5821 O O . GLY A 1 720 ? -2.325 24.971 0.437 1.00 36.88 720 GLY A O 1
ATOM 5822 N N . TYR A 1 721 ? -1.680 26.231 2.192 1.00 37.97 721 TYR A N 1
ATOM 5823 C CA . TYR A 1 721 ? -0.737 27.106 1.501 1.00 37.97 721 TYR A CA 1
ATOM 5824 C C . TYR A 1 721 ? 0.459 26.315 0.955 1.00 37.97 721 TYR A C 1
ATOM 5826 O O . TYR A 1 721 ? 0.776 26.413 -0.221 1.00 37.97 721 TYR A O 1
ATOM 5834 N N . TRP A 1 722 ? 1.064 25.448 1.773 1.00 37.84 722 TRP A N 1
ATOM 5835 C CA . TRP A 1 722 ? 2.246 24.671 1.387 1.00 37.84 722 TRP A CA 1
ATOM 5836 C C . TRP A 1 722 ? 1.938 23.506 0.449 1.00 37.84 722 TRP A C 1
ATOM 5838 O O . TRP A 1 722 ? 2.744 23.217 -0.425 1.00 37.84 722 TRP A O 1
ATOM 5848 N N . ALA A 1 723 ? 0.776 22.862 0.589 1.00 36.31 723 ALA A N 1
ATOM 5849 C CA . ALA A 1 723 ? 0.360 21.798 -0.327 1.00 36.31 723 ALA A CA 1
ATOM 5850 C C . ALA A 1 723 ? 0.048 22.342 -1.732 1.00 36.31 723 ALA A C 1
ATOM 5852 O O . ALA A 1 723 ? 0.404 21.714 -2.724 1.00 36.31 723 ALA A O 1
ATOM 5853 N N . LEU A 1 724 ? -0.564 23.530 -1.816 1.00 38.56 724 LEU A N 1
ATOM 5854 C CA . LEU A 1 724 ? -0.833 24.216 -3.079 1.00 38.56 724 LEU A CA 1
ATOM 5855 C C . LEU A 1 724 ? 0.443 24.826 -3.682 1.00 38.56 724 LEU A C 1
ATOM 5857 O O . LEU A 1 724 ? 0.639 24.726 -4.885 1.00 38.56 724 LEU A O 1
ATOM 5861 N N . ILE A 1 725 ? 1.338 25.391 -2.863 1.00 38.78 725 ILE A N 1
ATOM 5862 C CA . ILE A 1 725 ? 2.657 25.873 -3.310 1.00 38.78 725 ILE A CA 1
ATOM 5863 C C . ILE A 1 725 ? 3.531 24.718 -3.790 1.00 38.78 725 ILE A C 1
ATOM 5865 O O . ILE A 1 725 ? 4.203 24.876 -4.796 1.00 38.78 725 ILE A O 1
ATOM 5869 N N . ALA A 1 726 ? 3.498 23.555 -3.134 1.00 37.19 726 ALA A N 1
ATOM 5870 C CA . ALA A 1 726 ? 4.191 22.363 -3.613 1.00 37.19 726 ALA A CA 1
ATOM 5871 C C . ALA A 1 726 ? 3.599 21.888 -4.946 1.00 37.19 726 ALA A C 1
ATOM 5873 O O . ALA A 1 726 ? 4.347 21.624 -5.873 1.00 37.19 726 ALA A O 1
ATOM 5874 N N . LEU A 1 727 ? 2.269 21.868 -5.086 1.00 38.12 727 LEU A N 1
ATOM 5875 C CA . LEU A 1 727 ? 1.614 21.509 -6.345 1.00 38.12 727 LEU A CA 1
ATOM 5876 C C . LEU A 1 727 ? 1.973 22.490 -7.481 1.00 38.12 727 LEU A C 1
ATOM 5878 O O . LEU A 1 727 ? 2.292 22.053 -8.577 1.00 38.12 727 LEU A O 1
ATOM 5882 N N . ILE A 1 728 ? 1.988 23.802 -7.215 1.00 39.22 728 ILE A N 1
ATOM 5883 C CA . ILE A 1 728 ? 2.333 24.846 -8.199 1.00 39.22 728 ILE A CA 1
ATOM 5884 C C . ILE A 1 728 ? 3.838 24.841 -8.516 1.00 39.22 728 ILE A C 1
ATOM 5886 O O . ILE A 1 728 ? 4.217 24.929 -9.677 1.00 39.22 728 ILE A O 1
ATOM 5890 N N . ALA A 1 729 ? 4.707 24.676 -7.517 1.00 36.03 729 ALA A N 1
ATOM 5891 C CA . ALA A 1 729 ? 6.155 24.578 -7.712 1.00 36.03 729 ALA A CA 1
ATOM 5892 C C . ALA A 1 729 ? 6.574 23.288 -8.439 1.00 36.03 729 ALA A C 1
ATOM 5894 O O . ALA A 1 729 ? 7.625 23.272 -9.071 1.00 36.03 729 ALA A O 1
ATOM 5895 N N . MET A 1 730 ? 5.764 22.226 -8.360 1.00 39.00 730 MET A N 1
ATOM 5896 C CA . MET A 1 730 ? 6.013 20.942 -9.027 1.00 39.00 730 MET A CA 1
ATOM 5897 C C . MET A 1 730 ? 5.392 20.854 -10.423 1.00 39.00 730 MET A C 1
ATOM 5899 O O . MET A 1 730 ? 5.971 20.218 -11.291 1.00 39.00 730 MET A O 1
ATOM 5903 N N . VAL A 1 731 ? 4.252 21.508 -10.677 1.00 36.28 731 VAL A N 1
ATOM 5904 C CA . VAL A 1 731 ? 3.718 21.655 -12.046 1.00 36.28 731 VAL A CA 1
ATOM 5905 C C . VAL A 1 731 ? 4.603 22.596 -12.873 1.00 36.28 731 VAL A C 1
ATOM 5907 O O . VAL A 1 731 ? 4.731 22.411 -14.078 1.00 36.28 731 VAL A O 1
ATOM 5910 N N . CYS A 1 732 ? 5.260 23.567 -12.228 1.00 33.19 732 CYS A N 1
ATOM 5911 C CA . CYS A 1 732 ? 6.148 24.519 -12.894 1.00 33.19 732 CYS A CA 1
ATOM 5912 C C . CYS A 1 732 ? 7.636 24.123 -12.911 1.00 33.19 732 CYS A C 1
ATOM 5914 O O . CYS A 1 732 ? 8.430 24.902 -13.436 1.00 33.19 732 CYS A O 1
ATOM 5916 N N . ASN A 1 733 ? 8.070 22.994 -12.333 1.00 31.27 733 ASN A N 1
ATOM 5917 C CA . ASN A 1 733 ? 9.497 22.658 -12.352 1.00 31.27 733 ASN A CA 1
ATOM 5918 C C . ASN A 1 733 ? 9.796 21.173 -12.103 1.00 31.27 733 ASN A C 1
ATOM 5920 O O . ASN A 1 733 ? 9.027 20.501 -11.427 1.00 31.27 733 ASN A O 1
ATOM 5924 N N . TRP A 1 734 ? 10.979 20.745 -12.560 1.00 30.31 734 TRP A N 1
ATOM 5925 C CA . TRP A 1 734 ? 11.668 19.451 -12.390 1.00 30.31 734 TRP A CA 1
ATOM 5926 C C . TRP A 1 734 ? 11.792 18.555 -13.629 1.00 30.31 734 TRP A C 1
ATOM 5928 O O . TRP A 1 734 ? 11.584 17.346 -13.583 1.00 30.31 734 TRP A O 1
ATOM 5938 N N . GLY A 1 735 ? 12.327 19.149 -14.696 1.00 32.97 735 GLY A N 1
ATOM 5939 C CA . GLY A 1 735 ? 13.492 18.576 -15.368 1.00 32.97 735 GLY A CA 1
ATOM 5940 C C . GLY A 1 735 ? 14.727 19.438 -15.057 1.00 32.97 735 GLY A C 1
ATOM 5941 O O . GLY A 1 735 ? 14.667 20.650 -15.207 1.00 32.97 735 GLY A O 1
ATOM 5942 N N . VAL A 1 736 ? 15.842 18.811 -14.661 1.00 38.69 736 VAL A N 1
ATOM 5943 C CA . VAL A 1 736 ? 17.244 19.253 -14.882 1.00 38.69 736 VAL A CA 1
ATOM 5944 C C . VAL A 1 736 ? 18.159 19.713 -13.704 1.00 38.69 736 VAL A C 1
ATOM 5946 O O . VAL A 1 736 ? 19.306 19.288 -13.734 1.00 38.69 736 VAL A O 1
ATOM 5949 N N . VAL A 1 737 ? 17.815 20.475 -12.644 1.00 37.88 737 VAL A N 1
ATOM 5950 C CA . VAL A 1 737 ? 18.907 21.293 -11.996 1.00 37.88 737 VAL A CA 1
ATOM 5951 C C . VAL A 1 737 ? 19.310 21.090 -10.504 1.00 37.88 737 VAL A C 1
ATOM 5953 O O . VAL A 1 737 ? 20.377 21.554 -10.110 1.00 37.88 737 VAL A O 1
ATOM 5956 N N . ILE A 1 738 ? 18.588 20.409 -9.607 1.00 33.50 738 ILE A N 1
ATOM 5957 C CA . ILE A 1 738 ? 18.821 20.693 -8.156 1.00 33.50 738 ILE A CA 1
ATOM 5958 C C . ILE A 1 738 ? 20.042 20.018 -7.488 1.00 33.50 738 ILE A C 1
ATOM 5960 O O . ILE A 1 738 ? 20.558 20.556 -6.506 1.00 33.50 738 ILE A O 1
ATOM 5964 N N . PHE A 1 739 ? 20.575 18.899 -7.982 1.00 33.12 739 PHE A N 1
ATOM 5965 C CA . PHE A 1 739 ? 21.682 18.230 -7.270 1.00 33.12 739 PHE A CA 1
ATOM 5966 C C . PHE A 1 739 ? 23.073 18.883 -7.435 1.00 33.12 739 PHE A C 1
ATOM 5968 O O . PHE A 1 739 ? 23.816 18.914 -6.452 1.00 33.12 739 PHE A O 1
ATOM 5975 N N . PRO A 1 740 ? 23.435 19.474 -8.591 1.00 35.56 740 PRO A N 1
ATOM 5976 C CA . PRO A 1 740 ? 24.679 20.242 -8.712 1.00 35.56 740 PRO A CA 1
ATOM 5977 C C . PRO A 1 740 ? 24.608 21.623 -8.034 1.00 35.56 740 PRO A C 1
ATOM 5979 O O . PRO A 1 740 ? 25.595 22.088 -7.468 1.00 35.56 740 PRO A O 1
ATOM 5982 N N . LEU A 1 741 ? 23.429 22.260 -8.014 1.00 35.72 741 LEU A N 1
ATOM 5983 C CA . LEU A 1 741 ? 23.270 23.657 -7.587 1.00 35.72 741 LEU A CA 1
ATOM 5984 C C . LEU A 1 741 ? 23.515 23.883 -6.082 1.00 35.72 741 LEU A C 1
ATOM 5986 O O . LEU A 1 741 ? 24.009 24.936 -5.684 1.00 35.72 741 LEU A O 1
ATOM 5990 N N . LEU A 1 742 ? 23.211 22.895 -5.232 1.00 34.97 742 LEU A N 1
ATOM 5991 C CA . LEU A 1 742 ? 23.441 23.001 -3.783 1.00 34.97 742 LEU A CA 1
ATOM 5992 C C . LEU A 1 742 ? 24.928 22.973 -3.409 1.00 34.97 742 LEU A C 1
ATOM 5994 O O . LEU A 1 742 ? 25.297 23.468 -2.348 1.00 34.97 742 LEU A O 1
ATOM 5998 N N . ARG A 1 743 ? 25.792 22.433 -4.273 1.00 35.16 743 ARG A N 1
ATOM 5999 C CA . ARG A 1 743 ? 27.236 22.377 -4.025 1.00 35.16 743 ARG A CA 1
ATOM 6000 C C . ARG A 1 743 ? 27.921 23.720 -4.301 1.00 35.16 743 ARG A C 1
ATOM 6002 O O . ARG A 1 743 ? 28.820 24.098 -3.553 1.00 35.16 743 ARG A O 1
ATOM 6009 N N . ASP A 1 744 ? 27.446 24.468 -5.296 1.00 35.56 744 ASP A N 1
ATOM 6010 C CA . ASP A 1 744 ? 28.069 25.731 -5.718 1.00 35.56 744 ASP A CA 1
ATOM 6011 C C . ASP A 1 744 ? 27.470 26.968 -5.026 1.00 35.56 744 ASP A C 1
ATOM 6013 O O . ASP A 1 744 ? 28.185 27.941 -4.767 1.00 35.56 744 ASP A O 1
ATOM 6017 N N . LEU A 1 745 ? 26.195 26.922 -4.608 1.00 35.34 745 LEU A N 1
ATOM 6018 C CA . LEU A 1 745 ? 25.569 28.025 -3.860 1.00 35.34 745 LEU A CA 1
ATOM 6019 C C . LEU A 1 745 ? 26.189 28.246 -2.468 1.00 35.34 745 LEU A C 1
ATOM 6021 O O . LEU A 1 745 ? 26.187 29.371 -1.968 1.00 35.34 745 LEU A O 1
ATOM 6025 N N . PHE A 1 746 ? 26.728 27.193 -1.844 1.00 37.34 746 PHE A N 1
ATOM 6026 C CA . PHE A 1 746 ? 27.352 27.280 -0.518 1.00 37.34 746 PHE A CA 1
ATOM 6027 C C . PHE A 1 746 ? 28.815 27.747 -0.547 1.00 37.34 746 PHE A C 1
ATOM 6029 O O . PHE A 1 746 ? 29.307 28.220 0.477 1.00 37.34 746 PHE A O 1
ATOM 6036 N N . ASN A 1 747 ? 29.483 27.700 -1.705 1.00 40.31 747 ASN A N 1
ATOM 6037 C CA . ASN A 1 747 ? 30.879 28.132 -1.856 1.00 40.31 747 ASN A CA 1
ATOM 6038 C C . ASN A 1 747 ? 31.047 29.483 -2.578 1.00 40.31 747 ASN A C 1
ATOM 6040 O O . ASN A 1 747 ? 32.149 30.030 -2.608 1.00 40.31 747 ASN A O 1
ATOM 6044 N N . GLY A 1 748 ? 29.971 30.053 -3.129 1.00 44.44 748 GLY A N 1
ATOM 6045 C CA . GLY A 1 748 ? 30.008 31.275 -3.931 1.00 44.44 748 GLY A CA 1
ATOM 6046 C C . GLY A 1 748 ? 29.546 32.565 -3.239 1.00 44.44 748 GLY A C 1
ATOM 6047 O O . GLY A 1 748 ? 28.931 32.588 -2.171 1.00 44.44 748 GLY A O 1
ATOM 6048 N N . THR A 1 749 ? 29.815 33.671 -3.932 1.00 38.00 749 THR A N 1
ATOM 6049 C CA . THR A 1 749 ? 29.654 35.107 -3.614 1.00 38.00 749 THR A CA 1
ATOM 6050 C C . THR A 1 749 ? 28.315 35.531 -2.975 1.00 38.00 749 THR A C 1
ATOM 6052 O O . THR A 1 749 ? 28.232 36.601 -2.367 1.00 38.00 749 THR A O 1
ATOM 6055 N N . PHE A 1 750 ? 27.281 34.687 -3.022 1.00 33.28 750 PHE A N 1
ATOM 6056 C CA . PHE A 1 750 ? 25.975 34.906 -2.391 1.00 33.28 750 PHE A CA 1
ATOM 6057 C C . PHE A 1 750 ? 26.067 35.018 -0.853 1.00 33.28 750 PHE A C 1
ATOM 6059 O O . PHE A 1 750 ? 25.426 35.882 -0.254 1.00 33.28 750 PHE A O 1
ATOM 6066 N N . SER A 1 751 ? 26.974 34.258 -0.219 1.00 37.78 751 SER A N 1
ATOM 6067 C CA . SER A 1 751 ? 27.271 34.341 1.227 1.00 37.78 751 SER A CA 1
ATOM 6068 C C . SER A 1 751 ? 27.832 35.711 1.656 1.00 37.78 751 SER A C 1
ATOM 6070 O O . SER A 1 751 ? 27.584 36.179 2.772 1.00 37.78 751 SER A O 1
ATOM 6072 N N . LYS A 1 752 ? 28.545 36.408 0.756 1.00 34.97 752 LYS A N 1
ATOM 6073 C CA . LYS A 1 752 ? 29.085 37.757 1.008 1.00 34.97 752 LYS A CA 1
ATOM 6074 C C . LYS A 1 752 ? 28.040 38.855 0.797 1.00 34.97 752 LYS A C 1
ATOM 6076 O O . LYS A 1 752 ? 28.063 39.850 1.517 1.00 34.97 752 LYS A O 1
ATOM 6081 N N . MET A 1 753 ? 27.103 38.666 -0.134 1.00 32.19 753 MET A N 1
ATOM 6082 C CA . MET A 1 753 ? 26.029 39.630 -0.400 1.00 32.19 753 MET A CA 1
ATOM 6083 C C . MET A 1 753 ? 24.973 39.629 0.719 1.00 32.19 753 MET A C 1
ATOM 6085 O O . MET A 1 753 ? 24.533 40.690 1.158 1.00 32.19 753 MET A O 1
ATOM 6089 N N . PHE A 1 754 ? 24.653 38.450 1.264 1.00 33.28 754 PHE A N 1
ATOM 6090 C CA . PHE A 1 754 ? 23.670 38.282 2.344 1.00 33.28 754 PHE A CA 1
ATOM 6091 C C . PHE A 1 754 ? 24.126 38.893 3.681 1.00 33.28 754 PHE A C 1
ATOM 6093 O O . PHE A 1 754 ? 23.316 39.382 4.465 1.00 33.28 754 PHE A O 1
ATOM 6100 N N . ARG A 1 755 ? 25.444 38.941 3.924 1.00 35.00 755 ARG A N 1
ATOM 6101 C CA . ARG A 1 755 ? 26.034 39.523 5.141 1.00 35.00 755 ARG A CA 1
ATOM 6102 C C . ARG A 1 755 ? 26.035 41.061 5.147 1.00 35.00 755 ARG A C 1
ATOM 6104 O O . ARG A 1 755 ? 26.213 41.653 6.204 1.00 35.00 755 ARG A O 1
ATOM 6111 N N . LYS A 1 756 ? 25.813 41.701 3.990 1.00 32.25 756 LYS A N 1
ATOM 6112 C CA . LYS A 1 756 ? 25.844 43.165 3.813 1.00 32.25 756 LYS A CA 1
ATOM 6113 C C . LYS A 1 756 ? 24.462 43.832 3.932 1.00 32.25 756 LYS A C 1
ATOM 6115 O O . LYS A 1 756 ? 24.398 45.031 4.164 1.00 32.25 756 LYS A O 1
ATOM 6120 N N . TYR A 1 757 ? 23.369 43.068 3.818 1.00 34.44 757 TYR A N 1
ATOM 6121 C CA . TYR A 1 757 ? 21.990 43.589 3.840 1.00 34.44 757 TYR A CA 1
ATOM 6122 C C . TYR A 1 757 ? 21.249 43.425 5.187 1.00 34.44 757 TYR A C 1
ATOM 6124 O O . TYR A 1 757 ? 20.125 43.898 5.312 1.00 34.44 757 TYR A O 1
ATOM 6132 N N . ILE A 1 758 ? 21.865 42.806 6.210 1.00 35.28 758 ILE A N 1
ATOM 6133 C CA . ILE A 1 758 ? 21.259 42.589 7.552 1.00 35.28 758 ILE A CA 1
ATOM 6134 C C . ILE A 1 758 ? 21.963 43.413 8.654 1.00 35.28 758 ILE A C 1
ATOM 6136 O O . ILE A 1 758 ? 21.817 43.161 9.845 1.00 35.28 758 ILE A O 1
ATOM 6140 N N . THR A 1 759 ? 22.712 44.454 8.300 1.00 31.91 759 THR A N 1
ATOM 6141 C CA . THR A 1 759 ? 23.234 45.409 9.292 1.00 31.91 759 THR A CA 1
ATOM 6142 C C . THR A 1 759 ? 22.568 46.764 9.104 1.00 31.91 759 THR A C 1
ATOM 6144 O O . THR A 1 759 ? 23.036 47.581 8.315 1.00 31.91 759 THR A O 1
ATOM 6147 N N . LEU A 1 760 ? 21.472 46.999 9.831 1.00 29.08 760 LEU A N 1
ATOM 6148 C CA . LEU A 1 760 ? 20.984 48.353 10.107 1.00 29.08 760 LEU A CA 1
ATOM 6149 C C . LEU A 1 760 ? 21.764 48.941 11.304 1.00 29.08 760 LEU A C 1
ATOM 6151 O O . LEU A 1 760 ? 22.069 48.194 12.240 1.00 29.08 760 LEU A O 1
ATOM 6155 N N . PRO A 1 761 ? 22.113 50.244 11.296 1.00 31.02 761 PRO A N 1
ATOM 6156 C CA . PRO A 1 761 ? 22.962 50.862 12.309 1.00 31.02 761 PRO A CA 1
ATOM 6157 C C . PRO A 1 761 ? 22.219 51.125 13.623 1.00 31.02 761 PRO A C 1
ATOM 6159 O O . PRO A 1 761 ? 21.010 51.333 13.664 1.00 31.02 761 PRO A O 1
ATOM 6162 N N . ALA A 1 762 ? 23.001 51.142 14.698 1.00 33.94 762 ALA A N 1
ATOM 6163 C CA . ALA A 1 762 ? 22.595 51.342 16.078 1.00 33.94 762 ALA A CA 1
ATOM 6164 C C . ALA A 1 762 ? 21.835 52.655 16.351 1.00 33.94 762 ALA A C 1
ATOM 6166 O O . ALA A 1 762 ? 22.297 53.732 15.985 1.00 33.94 762 ALA A O 1
ATOM 6167 N N . LEU A 1 763 ? 20.769 52.564 17.154 1.00 30.70 763 LEU A N 1
ATOM 6168 C CA . LEU A 1 763 ? 20.249 53.659 17.978 1.00 30.70 763 LEU A CA 1
ATOM 6169 C C . LEU A 1 763 ? 19.794 53.123 19.349 1.00 30.70 763 LEU A C 1
ATOM 6171 O O . LEU A 1 763 ? 18.883 52.309 19.443 1.00 30.70 763 LEU A O 1
ATOM 6175 N N . GLY A 1 764 ? 20.424 53.639 20.410 1.00 28.27 764 GLY A N 1
ATOM 6176 C CA . GLY A 1 764 ? 19.717 54.042 21.634 1.00 28.27 764 GLY A CA 1
ATOM 6177 C C . GLY A 1 764 ? 19.490 53.016 22.752 1.00 28.27 764 GLY A C 1
ATOM 6178 O O . GLY A 1 764 ? 18.450 52.379 22.840 1.00 28.27 764 GLY A O 1
ATOM 6179 N N . LYS A 1 765 ? 20.433 52.982 23.698 1.00 35.28 765 LYS A N 1
ATOM 6180 C CA . LYS A 1 765 ? 20.375 52.413 25.062 1.00 35.28 765 LYS A CA 1
ATOM 6181 C C . LYS A 1 765 ? 18.986 52.428 25.750 1.00 35.28 765 LYS A C 1
ATOM 6183 O O . LYS A 1 765 ? 18.466 53.501 26.037 1.00 35.28 765 L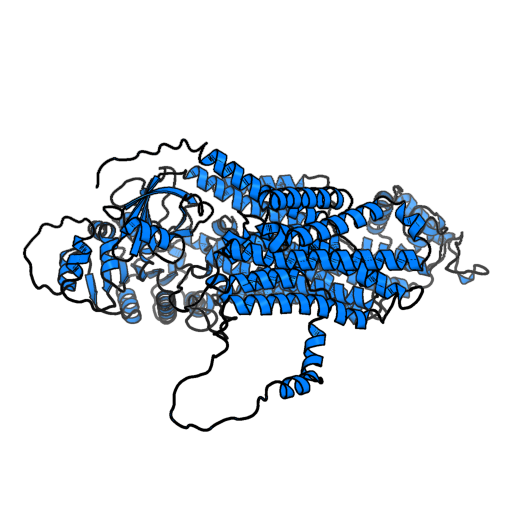YS A O 1
ATOM 6188 N N . ARG A 1 766 ? 18.542 51.267 26.260 1.00 27.14 766 ARG A N 1
ATOM 6189 C CA . ARG A 1 766 ? 17.989 51.091 27.629 1.00 27.14 766 ARG A CA 1
ATOM 6190 C C . ARG A 1 766 ? 18.070 49.617 28.064 1.00 27.14 766 ARG A C 1
ATOM 6192 O O . ARG A 1 766 ? 17.512 48.736 27.426 1.00 27.14 766 ARG A O 1
ATOM 6199 N N . LYS A 1 767 ? 18.801 49.354 29.156 1.00 34.78 767 LYS A N 1
ATOM 6200 C CA . LYS A 1 767 ? 18.894 48.050 29.843 1.00 34.78 767 LYS A CA 1
ATOM 6201 C C . LYS A 1 767 ? 17.662 47.833 30.735 1.00 34.78 767 LYS A C 1
ATOM 6203 O O . LYS A 1 767 ? 17.387 48.720 31.539 1.00 34.78 767 LYS A O 1
ATOM 6208 N N . LYS A 1 768 ? 17.057 46.634 30.707 1.00 30.42 768 LYS A N 1
ATOM 6209 C CA . LYS A 1 768 ? 16.992 45.672 31.841 1.00 30.42 768 LYS A CA 1
ATOM 6210 C C . LYS A 1 768 ? 16.048 44.474 31.566 1.00 30.42 768 LYS A C 1
ATOM 6212 O O . LYS A 1 768 ? 14.893 44.666 31.226 1.00 30.42 768 LYS A O 1
ATOM 6217 N N . ASN A 1 769 ? 16.584 43.283 31.859 1.00 26.39 769 ASN A N 1
ATOM 6218 C CA . ASN A 1 769 ? 15.957 42.052 32.381 1.00 26.39 769 ASN A CA 1
ATOM 6219 C C . ASN A 1 769 ? 15.153 41.084 31.469 1.00 26.39 769 ASN A C 1
ATOM 6221 O O . ASN A 1 769 ? 13.998 41.303 31.144 1.00 26.39 769 ASN A O 1
ATOM 6225 N N . VAL A 1 770 ? 15.819 39.955 31.166 1.00 40.88 770 VAL A N 1
ATOM 6226 C CA . VAL A 1 770 ? 15.400 38.528 31.196 1.00 40.88 770 VAL A CA 1
ATOM 6227 C C . VAL A 1 770 ? 13.916 38.173 30.955 1.00 40.88 770 VAL A C 1
ATOM 6229 O O . VAL A 1 770 ? 13.113 38.267 31.872 1.00 40.88 770 VAL A O 1
ATOM 6232 N N . HIS A 1 771 ? 13.601 37.640 29.761 1.00 29.66 771 HIS A N 1
ATOM 6233 C CA . HIS A 1 771 ? 12.915 36.355 29.469 1.00 29.66 771 HIS A CA 1
ATOM 6234 C C . HIS A 1 771 ? 12.494 36.294 27.976 1.00 29.66 771 HIS A C 1
ATOM 6236 O O . HIS A 1 771 ? 12.024 37.279 27.427 1.00 29.66 771 HIS A O 1
ATOM 6242 N N . GLN A 1 772 ? 12.650 35.118 27.344 1.00 34.53 772 GLN A N 1
ATOM 6243 C CA . GLN A 1 772 ? 11.997 34.664 26.093 1.00 34.53 772 GLN A CA 1
ATOM 6244 C C . GLN A 1 772 ? 12.009 35.591 24.855 1.00 34.53 772 GLN A C 1
ATOM 6246 O O . GLN A 1 772 ? 11.162 36.469 24.726 1.00 34.53 772 GLN A O 1
ATOM 6251 N N . SER A 1 773 ? 12.849 35.302 23.845 1.00 28.11 773 SER A N 1
ATOM 6252 C CA . SER A 1 773 ? 12.534 35.623 22.429 1.00 28.11 773 SER A CA 1
ATOM 6253 C C . SER A 1 773 ? 13.476 34.920 21.430 1.00 28.11 773 SER A C 1
ATOM 6255 O O . SER A 1 773 ? 14.455 35.479 20.950 1.00 28.11 773 SER A O 1
ATOM 6257 N N . ALA A 1 774 ? 13.147 33.681 21.070 1.00 28.55 774 ALA A N 1
ATOM 6258 C CA . ALA A 1 774 ? 13.419 33.139 19.738 1.00 28.55 774 ALA A CA 1
ATOM 6259 C C . ALA A 1 774 ? 12.040 32.893 19.110 1.00 28.55 774 ALA A C 1
ATOM 6261 O O . ALA A 1 774 ? 11.194 32.323 19.791 1.00 28.55 774 ALA A O 1
ATOM 6262 N N . PHE A 1 775 ? 11.832 33.325 17.860 1.00 29.86 775 PHE A N 1
ATOM 6263 C CA . PHE A 1 775 ? 10.551 33.512 17.138 1.00 29.86 775 PHE A CA 1
ATOM 6264 C C . PHE A 1 775 ? 9.970 34.934 17.157 1.00 29.86 775 PHE A C 1
ATOM 6266 O O . PHE A 1 775 ? 8.933 35.200 17.751 1.00 29.86 775 PHE A O 1
ATOM 6273 N N . TYR A 1 776 ? 10.569 35.814 16.355 1.00 25.52 776 TYR A N 1
ATOM 6274 C CA . TYR A 1 776 ? 9.834 36.885 15.674 1.00 25.52 776 TYR A CA 1
ATOM 6275 C C . TYR A 1 776 ? 10.042 36.751 14.154 1.00 25.52 776 TYR A C 1
ATOM 6277 O O . TYR A 1 776 ? 10.701 37.558 13.517 1.00 25.52 776 TYR A O 1
ATOM 6285 N N . ILE A 1 777 ? 9.490 35.677 13.575 1.00 28.95 777 ILE A N 1
ATOM 6286 C CA . ILE A 1 777 ? 9.080 35.607 12.153 1.00 28.95 777 ILE A CA 1
ATOM 6287 C C . ILE A 1 777 ? 7.620 35.110 12.113 1.00 28.95 777 ILE A C 1
ATOM 6289 O O . ILE A 1 777 ? 7.248 34.225 11.349 1.00 28.95 777 ILE A O 1
ATOM 6293 N N . LEU A 1 778 ? 6.784 35.602 13.033 1.00 31.03 778 LEU A N 1
ATOM 6294 C CA . LEU A 1 778 ? 5.378 35.192 13.171 1.00 31.03 778 LEU A CA 1
ATOM 6295 C C . LEU A 1 778 ? 4.403 36.369 13.271 1.00 31.03 778 LEU A C 1
ATOM 6297 O O . LEU A 1 778 ? 3.274 36.193 13.715 1.00 31.03 778 LEU A O 1
ATOM 6301 N N . ILE A 1 779 ? 4.802 37.562 12.830 1.00 31.59 779 ILE A N 1
ATOM 6302 C CA . ILE A 1 779 ? 3.893 38.709 12.775 1.00 31.59 779 ILE A CA 1
ATOM 6303 C C . ILE A 1 779 ? 4.089 39.428 11.443 1.00 31.59 779 ILE A C 1
ATOM 6305 O O . ILE A 1 779 ? 4.747 40.456 11.363 1.00 31.59 779 ILE A O 1
ATOM 6309 N N . PHE A 1 780 ? 3.529 38.850 10.385 1.00 26.73 780 PHE A N 1
ATOM 6310 C CA . PHE A 1 780 ? 3.121 39.627 9.222 1.00 26.73 780 PHE A CA 1
ATOM 6311 C C . PHE A 1 780 ? 1.629 39.387 9.012 1.00 26.73 780 PHE A C 1
ATOM 6313 O O . PHE A 1 780 ? 1.157 38.248 9.048 1.00 26.73 780 PHE A O 1
ATOM 6320 N N . ASP A 1 781 ? 0.893 40.481 8.851 1.00 28.78 781 ASP A N 1
ATOM 6321 C CA . ASP A 1 781 ? -0.529 40.500 8.526 1.00 28.78 781 ASP A CA 1
ATOM 6322 C C . ASP A 1 781 ? -0.773 39.689 7.227 1.00 28.78 781 ASP A C 1
ATOM 6324 O O . ASP A 1 781 ? 0.027 39.804 6.287 1.00 28.78 781 ASP A O 1
ATOM 6328 N N . PRO A 1 782 ? -1.839 38.864 7.122 1.00 34.19 782 PRO A N 1
ATOM 6329 C CA . PRO A 1 782 ? -2.196 38.147 5.893 1.00 34.19 782 PRO A CA 1
ATOM 6330 C C . PRO A 1 782 ? -2.190 39.009 4.620 1.00 34.19 782 PRO A C 1
ATOM 6332 O O . PRO A 1 782 ? -1.958 38.483 3.531 1.00 34.19 782 PRO A O 1
ATOM 6335 N N . PHE A 1 783 ? -2.420 40.320 4.745 1.00 33.69 783 PHE A N 1
ATOM 6336 C CA . PHE A 1 783 ? -2.385 41.254 3.621 1.00 33.69 783 PHE A CA 1
ATOM 6337 C C . PHE A 1 783 ? -0.961 41.506 3.081 1.00 33.69 783 PHE A C 1
ATOM 6339 O O . PHE A 1 783 ? -0.772 41.550 1.868 1.00 33.69 783 PHE A O 1
ATOM 6346 N N . GLN A 1 784 ? 0.054 41.574 3.952 1.00 33.28 784 GLN A N 1
ATOM 6347 C CA . GLN A 1 784 ? 1.458 41.802 3.565 1.00 33.28 784 GLN A CA 1
ATOM 6348 C C . GLN A 1 784 ? 2.134 40.537 3.011 1.00 33.28 784 GLN A C 1
ATOM 6350 O O . GLN A 1 784 ? 2.971 40.617 2.113 1.00 33.28 784 GLN A O 1
ATOM 6355 N N . ILE A 1 785 ? 1.733 39.346 3.476 1.00 40.12 785 ILE A N 1
ATOM 6356 C CA . ILE A 1 785 ? 2.247 38.064 2.957 1.00 40.12 785 ILE A CA 1
ATOM 6357 C C . ILE A 1 785 ? 1.775 37.823 1.514 1.00 40.12 785 ILE A C 1
ATOM 6359 O O . ILE A 1 785 ? 2.526 37.272 0.711 1.00 40.12 785 ILE A O 1
ATOM 6363 N N . GLY A 1 786 ? 0.566 38.272 1.157 1.00 38.84 786 GLY A N 1
ATOM 6364 C CA . GLY A 1 786 ? 0.040 38.180 -0.208 1.00 38.84 786 GLY A CA 1
ATOM 6365 C C . GLY A 1 786 ? 0.859 38.983 -1.222 1.00 38.84 786 GLY A C 1
ATOM 6366 O O . GLY A 1 786 ? 1.173 38.470 -2.293 1.00 38.84 786 GLY A O 1
ATOM 6367 N N . GLU A 1 787 ? 1.267 40.206 -0.878 1.00 38.28 787 GLU A N 1
ATOM 6368 C CA . GLU A 1 787 ? 2.106 41.040 -1.751 1.00 38.28 787 GLU A CA 1
ATOM 6369 C C . GLU A 1 787 ? 3.526 40.481 -1.884 1.00 38.28 787 GLU A C 1
ATOM 6371 O O . GLU A 1 787 ? 4.036 40.377 -3.001 1.00 38.28 787 GLU A O 1
ATOM 6376 N N . CYS A 1 788 ? 4.115 39.995 -0.785 1.00 37.31 788 CYS A N 1
ATOM 6377 C CA . CYS A 1 788 ? 5.405 39.308 -0.812 1.00 37.31 788 CYS A CA 1
ATOM 6378 C C . CYS A 1 788 ? 5.369 38.025 -1.651 1.00 37.31 788 CYS A C 1
ATOM 6380 O O . CYS A 1 788 ? 6.320 37.769 -2.379 1.00 37.31 788 CYS A O 1
ATOM 6382 N N . CYS A 1 789 ? 4.293 37.229 -1.597 1.00 41.00 789 CYS A N 1
ATOM 6383 C CA . CYS A 1 789 ? 4.178 35.988 -2.370 1.00 41.00 789 CYS A CA 1
ATOM 6384 C C . CYS A 1 789 ? 3.883 36.232 -3.857 1.00 41.00 789 CYS A C 1
ATOM 6386 O O . CYS A 1 789 ? 4.383 35.491 -4.697 1.00 41.00 789 CYS A O 1
ATOM 6388 N N . ASN A 1 790 ? 3.141 37.292 -4.197 1.00 43.72 790 ASN A N 1
ATOM 6389 C CA . ASN A 1 790 ? 2.933 37.713 -5.587 1.00 43.72 790 ASN A CA 1
ATOM 6390 C C . ASN A 1 790 ? 4.227 38.256 -6.208 1.00 43.72 790 ASN A C 1
ATOM 6392 O O . ASN A 1 790 ? 4.558 37.904 -7.338 1.00 43.72 790 ASN A O 1
ATOM 6396 N N . LEU A 1 791 ? 4.993 39.047 -5.448 1.00 40.81 791 LEU A N 1
ATOM 6397 C CA . LEU A 1 791 ? 6.327 39.491 -5.842 1.00 40.81 791 LEU A CA 1
ATOM 6398 C C . LEU A 1 791 ? 7.284 38.297 -5.975 1.00 40.81 791 LEU A C 1
ATOM 6400 O O . LEU A 1 791 ? 8.052 38.248 -6.925 1.00 40.81 791 LEU A O 1
ATOM 6404 N N . TRP A 1 792 ? 7.194 37.295 -5.092 1.00 43.84 792 TRP A N 1
ATOM 6405 C CA . TRP A 1 792 ? 7.996 36.068 -5.173 1.00 43.84 792 TRP A CA 1
ATOM 6406 C C . TRP A 1 792 ? 7.630 35.188 -6.375 1.00 43.84 792 TRP A C 1
ATOM 6408 O O . TRP A 1 792 ? 8.524 34.718 -7.060 1.00 43.84 792 TRP A O 1
ATOM 6418 N N . LEU A 1 793 ? 6.343 34.984 -6.677 1.00 42.12 793 LEU A N 1
ATOM 6419 C CA . LEU A 1 793 ? 5.886 34.237 -7.861 1.00 42.12 793 LEU A CA 1
ATOM 6420 C C . LEU A 1 793 ? 6.302 34.929 -9.164 1.00 42.12 793 LEU A C 1
ATOM 6422 O O . LEU A 1 793 ? 6.753 34.264 -10.097 1.00 42.12 793 LEU A O 1
ATOM 6426 N N . PHE A 1 794 ? 6.192 36.258 -9.213 1.00 43.69 794 PHE A N 1
ATOM 6427 C CA . PHE A 1 794 ? 6.658 37.066 -10.335 1.00 43.69 794 PHE A CA 1
ATOM 6428 C C . PHE A 1 794 ? 8.185 37.000 -10.478 1.00 43.69 794 PHE A C 1
ATOM 6430 O O . PHE A 1 794 ? 8.677 36.688 -11.558 1.00 43.69 794 PHE A O 1
ATOM 6437 N N . LEU A 1 795 ? 8.936 37.195 -9.388 1.00 41.78 795 LEU A N 1
ATOM 6438 C CA . LEU A 1 795 ? 10.399 37.122 -9.378 1.00 41.78 795 LEU A CA 1
ATOM 6439 C C . LEU A 1 795 ? 10.914 35.715 -9.681 1.00 41.78 795 LEU A C 1
ATOM 6441 O O . LEU A 1 795 ? 11.889 35.603 -10.400 1.00 41.78 795 LEU A O 1
ATOM 6445 N N . VAL A 1 796 ? 10.279 34.643 -9.205 1.00 46.97 796 VAL A N 1
ATOM 6446 C CA . VAL A 1 796 ? 10.673 33.263 -9.538 1.00 46.97 796 VAL A CA 1
ATOM 6447 C C . VAL A 1 796 ? 10.395 32.957 -10.997 1.00 46.97 796 VAL A C 1
ATOM 6449 O O . VAL A 1 796 ? 11.268 32.414 -11.656 1.00 46.97 796 VAL A O 1
ATOM 6452 N N . SER A 1 797 ? 9.233 33.343 -11.527 1.00 44.88 797 SER A N 1
ATOM 6453 C CA . SER A 1 797 ? 8.936 33.149 -12.953 1.00 44.88 797 SER A CA 1
ATOM 6454 C C . SER A 1 797 ? 9.925 33.931 -13.827 1.00 44.88 797 SER A C 1
ATOM 6456 O O . SER A 1 797 ? 10.423 33.415 -14.820 1.00 44.88 797 SER A O 1
ATOM 6458 N N . PHE A 1 798 ? 10.281 35.151 -13.414 1.00 43.47 798 PHE A N 1
ATOM 6459 C CA . PHE A 1 798 ? 11.242 36.004 -14.111 1.00 43.47 798 PHE A CA 1
ATOM 6460 C C . PHE A 1 798 ? 12.697 35.520 -13.962 1.00 43.47 798 PHE A C 1
ATOM 6462 O O . PHE A 1 798 ? 13.450 35.544 -14.928 1.00 43.47 798 PHE A O 1
ATOM 6469 N N . VAL A 1 799 ? 13.096 35.028 -12.784 1.00 41.88 799 VAL A N 1
ATOM 6470 C CA . VAL A 1 799 ? 14.427 34.456 -12.503 1.00 41.88 799 VAL A CA 1
ATOM 6471 C C . VAL A 1 799 ? 14.598 33.102 -13.189 1.00 41.88 799 VAL A C 1
ATOM 6473 O O . VAL A 1 799 ? 15.680 32.833 -13.691 1.00 41.88 799 VAL A O 1
ATOM 6476 N N . VAL A 1 800 ? 13.553 32.276 -13.286 1.00 42.84 800 VAL A N 1
ATOM 6477 C CA . VAL A 1 800 ? 13.570 31.032 -14.077 1.00 42.84 800 VAL A CA 1
ATOM 6478 C C . VAL A 1 800 ? 13.773 31.351 -15.561 1.00 42.84 800 VAL A C 1
ATOM 6480 O O . VAL A 1 800 ? 14.652 30.759 -16.182 1.00 42.84 800 VAL A O 1
ATOM 6483 N N . CYS A 1 801 ? 13.079 32.361 -16.102 1.00 40.16 801 CYS A N 1
ATOM 6484 C CA . CYS A 1 801 ? 13.348 32.850 -17.457 1.00 40.16 801 CYS A CA 1
ATOM 6485 C C . CYS A 1 801 ? 14.772 33.429 -17.604 1.00 40.16 801 CYS A C 1
ATOM 6487 O O . CYS A 1 801 ? 15.433 33.164 -18.601 1.00 40.16 801 CYS A O 1
ATOM 6489 N N . ALA A 1 802 ? 15.280 34.185 -16.623 1.00 39.09 802 ALA A N 1
ATOM 6490 C CA . ALA A 1 802 ? 16.587 34.851 -16.698 1.00 39.09 802 ALA A CA 1
ATOM 6491 C C . ALA A 1 802 ? 17.798 33.915 -16.502 1.00 39.09 802 ALA A C 1
ATOM 6493 O O . ALA A 1 802 ? 18.853 34.145 -17.092 1.00 39.09 802 ALA A O 1
ATOM 6494 N N . VAL A 1 803 ? 17.671 32.867 -15.683 1.00 38.09 803 VAL A N 1
ATOM 6495 C CA . VAL A 1 803 ? 18.748 31.901 -15.396 1.00 38.09 803 VAL A CA 1
ATOM 6496 C C . VAL A 1 803 ? 18.958 30.932 -16.566 1.00 38.09 803 VAL A C 1
ATOM 6498 O O . VAL A 1 803 ? 20.094 30.534 -16.822 1.00 38.09 803 VAL A O 1
ATOM 6501 N N . GLU A 1 804 ? 17.919 30.626 -17.349 1.00 40.72 804 GLU A N 1
ATOM 6502 C CA . GLU A 1 804 ? 18.061 29.819 -18.571 1.00 40.72 804 GLU A CA 1
ATOM 6503 C C . GLU A 1 804 ? 18.601 30.601 -19.778 1.00 40.72 804 GLU A C 1
ATOM 6505 O O . GLU A 1 804 ? 19.311 30.018 -20.598 1.00 40.72 804 GLU A O 1
ATOM 6510 N N . ILE A 1 805 ? 18.395 31.926 -19.847 1.00 40.50 805 ILE A N 1
ATOM 6511 C CA . ILE A 1 805 ? 19.055 32.802 -20.844 1.00 40.50 805 ILE A CA 1
ATOM 6512 C C . ILE A 1 805 ? 20.590 32.666 -20.774 1.00 40.50 805 ILE A C 1
ATOM 6514 O O . ILE A 1 805 ? 21.285 32.840 -21.775 1.00 40.50 805 ILE A O 1
ATOM 6518 N N . TYR A 1 806 ? 21.139 32.296 -19.610 1.00 35.81 806 TYR A N 1
ATOM 6519 C CA . TYR A 1 806 ? 22.572 32.053 -19.437 1.00 35.81 806 TYR A CA 1
ATOM 6520 C C . TYR A 1 806 ? 23.041 30.686 -19.982 1.00 35.81 806 TYR A C 1
ATOM 6522 O O . TYR A 1 806 ? 24.211 30.559 -20.344 1.00 35.81 806 TYR A O 1
ATOM 6530 N N . TYR A 1 807 ? 22.151 29.688 -20.081 1.00 34.66 807 TYR A N 1
ATOM 6531 C CA . TYR A 1 807 ? 22.462 28.302 -20.480 1.00 34.66 807 TYR A CA 1
ATOM 6532 C C . TYR A 1 807 ? 22.161 27.975 -21.955 1.00 34.66 807 TYR A C 1
ATOM 6534 O O . TYR A 1 807 ? 22.749 27.041 -22.492 1.00 34.66 807 TYR A O 1
ATOM 6542 N N . VAL A 1 808 ? 21.352 28.783 -22.655 1.00 38.91 808 VAL A N 1
ATOM 6543 C CA . VAL A 1 808 ? 21.143 28.680 -24.123 1.00 38.91 808 VAL A CA 1
ATOM 6544 C C . VAL A 1 808 ? 22.406 29.052 -24.929 1.00 38.91 808 VAL A C 1
ATOM 6546 O O . VAL A 1 808 ? 22.468 28.862 -26.137 1.00 38.91 808 VAL A O 1
ATOM 6549 N N . LYS A 1 809 ? 23.484 29.497 -24.269 1.00 37.50 809 LYS A N 1
ATOM 6550 C CA . LYS A 1 809 ? 24.796 29.723 -24.903 1.00 37.50 809 LYS A CA 1
ATOM 6551 C C . LYS A 1 809 ? 25.467 28.460 -25.476 1.00 37.50 809 LYS A C 1
ATOM 6553 O O . LYS A 1 809 ? 26.519 28.606 -26.088 1.00 37.50 809 LYS A O 1
ATOM 6558 N N . GLY A 1 810 ? 24.914 27.269 -25.234 1.00 42.44 810 GLY A N 1
ATOM 6559 C CA . GLY A 1 810 ? 25.571 25.991 -25.509 1.00 42.44 810 GLY A CA 1
ATOM 6560 C C . GLY A 1 810 ? 25.447 25.468 -26.934 1.00 42.44 810 GLY A C 1
ATOM 6561 O O . GLY A 1 810 ? 26.467 25.189 -27.536 1.00 42.44 810 GLY A O 1
ATOM 6562 N N . ASP A 1 811 ? 24.241 25.330 -27.479 1.00 46.16 811 ASP A N 1
ATOM 6563 C CA . ASP A 1 811 ? 24.041 24.628 -28.748 1.00 46.16 811 ASP A CA 1
ATOM 6564 C C . ASP A 1 811 ? 22.681 25.006 -29.333 1.00 46.16 811 ASP A C 1
ATOM 6566 O O . ASP A 1 811 ? 21.673 24.868 -28.642 1.00 46.16 811 ASP A O 1
ATOM 6570 N N . GLN A 1 812 ? 22.671 25.492 -30.578 1.00 39.34 812 GLN A N 1
ATOM 6571 C CA . GLN A 1 812 ? 21.674 25.298 -31.647 1.00 39.34 812 GLN A CA 1
ATOM 6572 C C . GLN A 1 812 ? 21.828 26.418 -32.694 1.00 39.34 812 GLN A C 1
ATOM 6574 O O . GLN A 1 812 ? 22.157 27.565 -32.392 1.00 39.34 812 GLN A O 1
ATOM 6579 N N . ILE A 1 813 ? 21.633 26.029 -33.951 1.00 44.00 813 ILE A N 1
ATOM 6580 C CA . ILE A 1 813 ? 21.802 26.816 -35.172 1.00 44.00 813 ILE A CA 1
ATOM 6581 C C . ILE A 1 813 ? 20.749 27.934 -35.194 1.00 44.00 813 ILE A C 1
ATOM 6583 O O . ILE A 1 813 ? 19.581 27.673 -35.462 1.00 44.00 813 ILE A O 1
ATOM 6587 N N . PHE A 1 814 ? 21.156 29.174 -34.929 1.00 40.72 814 PHE A N 1
ATOM 6588 C CA . PHE A 1 814 ? 20.331 30.358 -35.167 1.00 40.72 814 PHE A CA 1
ATOM 6589 C C . PHE A 1 814 ? 21.038 31.256 -36.184 1.00 40.72 814 PHE A C 1
ATOM 6591 O O . PHE A 1 814 ? 22.227 31.557 -36.034 1.00 40.72 814 PHE A O 1
ATOM 6598 N N . LEU A 1 815 ? 20.311 31.675 -37.225 1.00 51.59 815 LEU A N 1
ATOM 6599 C CA . LEU A 1 815 ? 20.654 32.881 -37.974 1.00 51.59 815 LEU A CA 1
ATOM 6600 C C . LEU A 1 815 ? 20.573 34.019 -36.940 1.00 51.59 815 LEU A C 1
ATOM 6602 O O . LEU A 1 815 ? 19.572 34.142 -36.256 1.00 51.59 815 LEU A O 1
ATOM 6606 N N . THR A 1 816 ? 21.722 34.655 -36.699 1.00 52.22 816 THR A N 1
ATOM 6607 C CA . THR A 1 816 ? 22.053 35.666 -35.672 1.00 52.22 816 THR A CA 1
ATOM 6608 C C . THR A 1 816 ? 21.640 35.427 -34.195 1.00 52.22 816 THR A C 1
ATOM 6610 O O . THR A 1 816 ? 20.672 34.775 -33.816 1.00 52.22 816 THR A O 1
ATOM 6613 N N . LYS A 1 817 ? 22.456 35.970 -33.280 1.00 51.75 817 LYS A N 1
ATOM 6614 C CA . LYS A 1 817 ? 22.369 35.741 -31.823 1.00 51.75 817 LYS A CA 1
ATOM 6615 C C . LYS A 1 817 ? 21.161 36.421 -31.156 1.00 51.75 817 LYS A C 1
ATOM 6617 O O . LYS A 1 817 ? 20.763 36.016 -30.066 1.00 51.75 817 LYS A O 1
ATOM 6622 N N . GLU A 1 818 ? 20.614 37.462 -31.780 1.00 55.81 818 GLU A N 1
ATOM 6623 C CA . GLU A 1 818 ? 19.484 38.245 -31.258 1.00 55.81 818 GLU A CA 1
ATOM 6624 C C . GLU A 1 818 ? 18.127 37.642 -31.661 1.00 55.81 818 GLU A C 1
ATOM 6626 O O . GLU A 1 818 ? 17.177 37.654 -30.871 1.00 55.81 818 GLU A O 1
ATOM 6631 N N . GLU A 1 819 ? 18.054 37.021 -32.839 1.00 55.06 819 GLU A N 1
ATOM 6632 C CA . GLU A 1 819 ? 16.845 36.388 -33.383 1.00 55.06 819 GLU A CA 1
ATOM 6633 C C . GLU A 1 819 ? 16.483 35.103 -32.611 1.00 55.06 819 GLU A C 1
ATOM 6635 O O . GLU A 1 819 ? 15.345 34.941 -32.159 1.00 55.06 819 GLU A O 1
ATOM 6640 N N . GLY A 1 820 ? 17.467 34.240 -32.319 1.00 58.81 820 GLY A N 1
ATOM 6641 C CA . GLY A 1 820 ? 17.255 33.020 -31.523 1.00 58.81 820 GLY A CA 1
ATOM 6642 C C . GLY A 1 820 ? 16.772 33.278 -30.089 1.00 58.81 820 GLY A C 1
ATOM 6643 O O . GLY A 1 820 ? 15.923 32.551 -29.566 1.00 58.81 820 GLY A O 1
ATOM 6644 N N . LEU A 1 821 ? 17.254 34.356 -29.458 1.00 62.00 821 LEU A N 1
ATOM 6645 C CA . LEU A 1 821 ? 16.813 34.765 -28.121 1.00 62.00 821 LEU A CA 1
ATOM 6646 C C . LEU A 1 821 ? 15.357 35.251 -28.133 1.00 62.00 821 LEU A C 1
ATOM 6648 O O . LEU A 1 821 ? 14.581 34.906 -27.239 1.00 62.00 821 LEU A O 1
ATOM 6652 N N . THR A 1 822 ? 14.983 36.025 -29.154 1.00 67.00 822 THR A N 1
ATOM 6653 C CA . THR A 1 822 ? 13.636 36.593 -29.297 1.00 67.00 822 THR A CA 1
ATOM 6654 C C . THR A 1 822 ? 12.597 35.492 -29.504 1.00 67.00 822 THR A C 1
ATOM 6656 O O . THR A 1 822 ? 11.576 35.471 -28.809 1.00 67.00 822 THR A O 1
ATOM 6659 N N . ARG A 1 823 ? 12.889 34.510 -30.367 1.00 66.06 823 ARG A N 1
ATOM 6660 C CA . ARG A 1 823 ? 12.030 33.334 -30.569 1.00 66.06 823 ARG A CA 1
ATOM 6661 C C . ARG A 1 823 ? 11.880 32.499 -29.296 1.00 66.06 823 ARG A C 1
ATOM 6663 O O . ARG A 1 823 ? 10.763 32.178 -28.900 1.00 66.06 823 ARG A O 1
ATOM 6670 N N . TYR A 1 824 ? 12.986 32.223 -28.602 1.00 62.56 824 TYR A N 1
ATOM 6671 C CA . TYR A 1 824 ? 12.979 31.443 -27.361 1.00 62.56 824 TYR A CA 1
ATOM 6672 C C . TYR A 1 824 ? 12.119 32.082 -26.260 1.00 62.56 824 TYR A C 1
ATOM 6674 O O . TYR A 1 824 ? 11.287 31.414 -25.641 1.00 62.56 824 TYR A O 1
ATOM 6682 N N . ILE A 1 825 ? 12.290 33.389 -26.024 1.00 67.00 825 ILE A N 1
ATOM 6683 C CA . ILE A 1 825 ? 11.491 34.139 -25.042 1.00 67.00 825 ILE A CA 1
ATOM 6684 C C . ILE A 1 825 ? 10.010 34.101 -25.430 1.00 67.00 825 ILE A C 1
ATOM 6686 O O . ILE A 1 825 ? 9.147 33.892 -24.570 1.00 67.00 825 ILE A O 1
ATOM 6690 N N . SER A 1 826 ? 9.714 34.263 -26.719 1.00 76.25 826 SER A N 1
ATOM 6691 C CA . SER A 1 826 ? 8.344 34.250 -27.222 1.00 76.25 826 SER A CA 1
ATOM 6692 C C . SER A 1 826 ? 7.687 32.888 -26.990 1.00 76.25 826 SER A C 1
ATOM 6694 O O . SER A 1 826 ? 6.644 32.823 -26.344 1.00 76.25 826 SER A O 1
ATOM 6696 N N . ASP A 1 827 ? 8.316 31.779 -27.381 1.00 67.12 827 ASP A N 1
ATOM 6697 C CA . ASP A 1 827 ? 7.780 30.427 -27.159 1.00 67.12 827 ASP A CA 1
ATOM 6698 C C . ASP A 1 827 ? 7.502 30.126 -25.684 1.00 67.12 827 ASP A C 1
ATOM 6700 O O . ASP A 1 827 ? 6.437 29.622 -25.315 1.00 67.12 827 ASP A O 1
ATOM 6704 N N . ARG A 1 828 ? 8.443 30.473 -24.803 1.00 64.88 828 ARG A N 1
ATOM 6705 C CA . ARG A 1 828 ? 8.316 30.188 -23.369 1.00 64.88 828 ARG A CA 1
ATOM 6706 C C . ARG A 1 828 ? 7.231 31.016 -22.698 1.00 64.88 828 ARG A C 1
ATOM 6708 O O . ARG A 1 828 ? 6.467 30.473 -21.899 1.00 64.88 828 ARG A O 1
ATOM 6715 N N . THR A 1 829 ? 7.126 32.299 -23.030 1.00 71.75 829 THR A N 1
ATOM 6716 C CA . THR A 1 829 ? 6.060 33.155 -22.490 1.00 71.75 829 THR A CA 1
ATOM 6717 C C . THR A 1 829 ? 4.675 32.688 -22.949 1.00 71.75 829 THR A C 1
ATOM 6719 O O . THR A 1 829 ? 3.749 32.676 -22.135 1.00 71.75 829 THR A O 1
ATOM 6722 N N . GLY A 1 830 ? 4.550 32.167 -24.176 1.00 68.44 830 GLY A N 1
ATOM 6723 C CA . GLY A 1 830 ? 3.330 31.514 -24.670 1.00 68.44 830 GLY A CA 1
ATOM 6724 C C . GLY A 1 830 ? 2.959 30.236 -23.900 1.00 68.44 830 GLY A C 1
ATOM 6725 O O . GLY A 1 830 ? 1.810 30.064 -23.480 1.00 68.44 830 GLY A O 1
ATOM 6726 N N . ILE A 1 831 ? 3.932 29.363 -23.621 1.00 63.31 831 ILE A N 1
ATOM 6727 C CA . ILE A 1 831 ? 3.711 28.129 -22.840 1.00 63.31 831 ILE A CA 1
ATOM 6728 C C . ILE A 1 831 ? 3.283 28.453 -21.401 1.00 63.31 831 ILE A C 1
ATOM 6730 O O . ILE A 1 831 ? 2.296 27.907 -20.905 1.00 63.31 831 ILE A O 1
ATOM 6734 N N . VAL A 1 832 ? 3.985 29.370 -20.729 1.00 62.22 832 VAL A N 1
ATOM 6735 C CA . VAL A 1 832 ? 3.661 29.783 -19.352 1.00 62.22 832 VAL A CA 1
ATOM 6736 C C . VAL A 1 832 ? 2.273 30.424 -19.283 1.00 62.22 832 VAL A C 1
ATOM 6738 O O . VAL A 1 832 ? 1.497 30.115 -18.377 1.00 62.22 832 VAL A O 1
ATOM 6741 N N . CYS A 1 833 ? 1.927 31.269 -20.259 1.00 71.56 833 CYS A N 1
ATOM 6742 C CA . CYS A 1 833 ? 0.589 31.843 -20.407 1.00 71.56 833 CYS A CA 1
ATOM 6743 C C . CYS A 1 833 ? -0.491 30.744 -20.472 1.00 71.56 833 CYS A C 1
ATOM 6745 O O . CYS A 1 833 ? -1.463 30.761 -19.708 1.00 71.56 833 CYS A O 1
ATOM 6747 N N . THR A 1 834 ? -0.266 29.726 -21.305 1.00 65.56 834 THR A N 1
ATOM 6748 C CA . THR A 1 834 ? -1.191 28.599 -21.493 1.00 65.56 834 THR A CA 1
ATOM 6749 C C . THR A 1 834 ? -1.371 27.780 -20.207 1.00 65.56 834 THR A C 1
ATOM 6751 O O . THR A 1 834 ? -2.496 27.455 -19.832 1.00 65.56 834 THR A O 1
ATOM 6754 N N . ILE A 1 835 ? -0.290 27.514 -19.462 1.00 61.50 835 ILE A N 1
ATOM 6755 C CA . ILE A 1 835 ? -0.326 26.762 -18.191 1.00 61.50 835 ILE A CA 1
ATOM 6756 C C . ILE A 1 835 ? -1.065 27.527 -17.081 1.00 61.50 835 ILE A C 1
ATOM 6758 O O . ILE A 1 835 ? -1.747 26.925 -16.248 1.00 61.50 835 ILE A O 1
ATOM 6762 N N . LEU A 1 836 ? -0.951 28.857 -17.046 1.00 67.25 836 LEU A N 1
ATOM 6763 C CA . LEU A 1 836 ? -1.587 29.692 -16.021 1.00 67.25 836 LEU A CA 1
ATOM 6764 C C . LEU A 1 836 ? -3.082 29.950 -16.283 1.00 67.25 836 LEU A C 1
ATOM 6766 O O . LEU A 1 836 ? -3.821 30.282 -15.351 1.00 67.25 836 LEU A O 1
ATOM 6770 N N . THR A 1 837 ? -3.550 29.762 -17.517 1.00 71.94 837 THR A N 1
ATOM 6771 C CA . THR A 1 837 ? -4.933 30.054 -17.935 1.00 71.94 837 THR A CA 1
ATOM 6772 C C . THR A 1 837 ? -6.001 29.202 -17.213 1.00 71.94 837 THR A C 1
ATOM 6774 O O . THR A 1 837 ? -6.992 29.760 -16.731 1.00 71.94 837 THR A O 1
ATOM 6777 N N . PRO A 1 838 ? -5.822 27.884 -16.992 1.00 66.38 838 PRO A N 1
ATOM 6778 C CA . PRO A 1 838 ? -6.761 27.105 -16.182 1.00 66.38 838 PRO A CA 1
ATOM 6779 C C . PRO A 1 838 ? -6.838 27.552 -14.717 1.00 66.38 838 PRO A C 1
ATOM 6781 O O . PRO A 1 838 ? -7.922 27.571 -14.129 1.00 66.38 838 PRO A O 1
ATOM 6784 N N . LEU A 1 839 ? -5.708 27.954 -14.119 1.00 68.81 839 LEU A N 1
ATOM 6785 C CA . LEU A 1 839 ? -5.675 28.495 -12.755 1.00 68.81 839 LEU A CA 1
ATOM 6786 C C . LEU A 1 839 ? -6.410 29.836 -12.676 1.00 68.81 839 LEU A C 1
ATOM 6788 O O . LEU A 1 839 ? -7.162 30.074 -11.727 1.00 68.81 839 LEU A O 1
ATOM 6792 N N . LEU A 1 840 ? -6.235 30.687 -13.691 1.00 80.06 840 LEU A N 1
ATOM 6793 C CA . LEU A 1 840 ? -6.951 31.951 -13.822 1.00 80.06 840 LEU A CA 1
ATOM 6794 C C . LEU A 1 840 ? -8.471 31.736 -13.771 1.00 80.06 840 LEU A C 1
ATOM 6796 O O . LEU A 1 840 ? -9.155 32.376 -12.967 1.00 80.06 840 LEU A O 1
ATOM 6800 N N . LEU A 1 841 ? -8.998 30.802 -14.565 1.00 74.81 841 LEU A N 1
ATOM 6801 C CA . LEU A 1 841 ? -10.429 30.490 -14.594 1.00 74.81 841 LEU A CA 1
ATOM 6802 C C . LEU A 1 841 ? -10.927 29.852 -13.294 1.00 74.81 841 LEU A C 1
ATOM 6804 O O . LEU A 1 841 ? -11.985 30.230 -12.782 1.00 74.81 841 LEU A O 1
ATOM 6808 N N . LEU A 1 842 ? -10.140 28.949 -12.706 1.00 69.88 842 LEU A N 1
ATOM 6809 C CA . LEU A 1 842 ? -10.480 28.285 -11.449 1.00 69.88 842 LEU A CA 1
ATOM 6810 C C . LEU A 1 842 ? -10.661 29.282 -10.294 1.00 69.88 842 LEU A C 1
ATOM 6812 O O . LEU A 1 842 ? -11.606 29.160 -9.512 1.00 69.88 842 LEU A O 1
ATOM 6816 N N . PHE A 1 843 ? -9.797 30.298 -10.205 1.00 77.69 843 PHE A N 1
ATOM 6817 C CA . PHE A 1 843 ? -9.892 31.341 -9.180 1.00 77.69 843 PHE A CA 1
ATOM 6818 C C . PHE A 1 843 ? -11.028 32.347 -9.415 1.00 77.69 843 PHE A C 1
ATOM 6820 O O . PHE A 1 843 ? -11.490 32.975 -8.458 1.00 77.69 843 PHE A O 1
ATOM 6827 N N . GLY A 1 844 ? -11.500 32.490 -10.658 1.00 77.06 844 GLY A N 1
ATOM 6828 C CA . GLY A 1 844 ? -12.639 33.346 -11.006 1.00 77.06 844 GLY A CA 1
ATOM 6829 C C . GLY A 1 844 ? -14.003 32.755 -10.620 1.00 77.06 844 GLY A C 1
ATOM 6830 O O . GLY A 1 844 ? -14.975 33.493 -10.440 1.00 77.06 844 GLY A O 1
ATOM 6831 N N . GLY A 1 845 ? -14.094 31.431 -10.447 1.00 74.12 845 GLY A N 1
ATOM 6832 C CA . GLY A 1 845 ? -15.345 30.729 -10.147 1.00 74.12 845 GLY A CA 1
ATOM 6833 C C . GLY A 1 845 ? -15.860 30.948 -8.718 1.00 74.12 845 GLY A C 1
ATOM 6834 O O . GLY A 1 845 ? -15.125 30.771 -7.747 1.00 74.12 845 GLY A O 1
ATOM 6835 N N . ARG A 1 846 ? -17.155 31.275 -8.563 1.00 66.31 846 ARG A N 1
ATOM 6836 C CA . ARG A 1 846 ? -17.813 31.444 -7.244 1.00 66.31 846 ARG A CA 1
ATOM 6837 C C . ARG A 1 846 ? -18.042 30.135 -6.478 1.00 66.31 846 ARG A C 1
ATOM 6839 O O . ARG A 1 846 ? -18.120 30.180 -5.257 1.00 66.31 846 ARG A O 1
ATOM 6846 N N . ASN A 1 847 ? -18.174 28.995 -7.161 1.00 62.06 847 ASN A N 1
ATOM 6847 C CA . ASN A 1 847 ? -18.234 27.670 -6.536 1.00 62.06 847 ASN A CA 1
ATOM 6848 C C . ASN A 1 847 ? -17.037 26.836 -7.006 1.00 62.06 847 ASN A C 1
ATOM 6850 O O . ASN A 1 847 ? -17.197 25.825 -7.683 1.00 62.06 847 ASN A O 1
ATOM 6854 N N . ASN A 1 848 ? -15.824 27.266 -6.661 1.00 65.19 848 ASN A N 1
ATOM 6855 C CA . ASN A 1 848 ? -14.632 26.497 -6.996 1.00 65.19 848 ASN A CA 1
ATOM 6856 C C . ASN A 1 848 ? -14.293 25.485 -5.883 1.00 65.19 848 ASN A C 1
ATOM 6858 O O . ASN A 1 848 ? -14.390 25.780 -4.688 1.00 65.19 848 ASN A O 1
ATOM 6862 N N . PHE A 1 849 ? -13.887 24.276 -6.282 1.00 57.88 849 PHE A N 1
ATOM 6863 C CA . PHE A 1 849 ? -13.445 23.210 -5.373 1.00 57.88 849 PHE A CA 1
ATOM 6864 C C . PHE A 1 849 ? -12.298 23.670 -4.463 1.00 57.88 849 PHE A C 1
ATOM 6866 O O . PHE A 1 849 ? -12.242 23.306 -3.288 1.00 57.88 849 PHE A O 1
ATOM 6873 N N . LEU A 1 850 ? -11.420 24.538 -4.976 1.00 54.41 850 LEU A N 1
ATOM 6874 C CA . LEU A 1 850 ? -10.308 25.083 -4.208 1.00 54.41 850 LEU A CA 1
ATOM 6875 C C . LEU A 1 850 ? -10.798 25.841 -2.970 1.00 54.41 850 LEU A C 1
ATOM 6877 O O . LEU A 1 850 ? -10.238 25.670 -1.899 1.00 54.41 850 LEU A O 1
ATOM 6881 N N . GLN A 1 851 ? -11.885 26.601 -3.069 1.00 60.16 851 GLN A N 1
ATOM 6882 C CA . GLN A 1 851 ? -12.485 27.353 -1.974 1.00 60.16 851 GLN A CA 1
ATOM 6883 C C . GLN A 1 851 ? -13.014 26.424 -0.875 1.00 60.16 851 GLN A C 1
ATOM 6885 O O . GLN A 1 851 ? -12.930 26.747 0.311 1.00 60.16 851 GLN A O 1
ATOM 6890 N N . TRP A 1 852 ? -13.528 25.252 -1.256 1.00 52.59 852 TRP A N 1
ATOM 6891 C CA . TRP A 1 852 ? -13.962 24.220 -0.314 1.00 52.59 852 TRP A CA 1
ATOM 6892 C C . TRP A 1 852 ? -12.783 23.583 0.419 1.00 52.59 852 TRP A C 1
ATOM 6894 O O . TRP A 1 852 ? -12.838 23.418 1.640 1.00 52.59 852 TRP A O 1
ATOM 6904 N N . VAL A 1 853 ? -11.713 23.264 -0.312 1.00 46.25 853 VAL A N 1
ATOM 6905 C CA . VAL A 1 853 ? -10.521 22.605 0.237 1.00 46.25 853 VAL A CA 1
ATOM 6906 C C . VAL A 1 853 ? -9.684 23.559 1.087 1.00 46.25 853 VAL A C 1
ATOM 6908 O O . VAL A 1 853 ? -9.269 23.202 2.187 1.00 46.25 853 VAL A O 1
ATOM 6911 N N . THR A 1 854 ? -9.449 24.782 0.613 1.00 49.59 854 THR A N 1
ATOM 6912 C CA . THR A 1 854 ? -8.582 25.764 1.283 1.00 49.59 854 THR A CA 1
ATOM 6913 C C . THR A 1 854 ? -9.313 26.588 2.335 1.00 49.59 854 THR A C 1
ATOM 6915 O O . THR A 1 854 ? -8.661 27.255 3.137 1.00 49.59 854 THR A O 1
ATOM 6918 N N . ARG A 1 855 ? -10.655 26.568 2.342 1.00 47.03 855 ARG A N 1
ATOM 6919 C CA . ARG A 1 855 ? -11.515 27.442 3.163 1.00 47.03 855 ARG A CA 1
ATOM 6920 C C . ARG A 1 855 ? -11.288 28.939 2.909 1.00 47.03 855 ARG A C 1
ATOM 6922 O O . ARG A 1 855 ? -11.709 29.761 3.724 1.00 47.03 855 ARG A O 1
ATOM 6929 N N . TRP A 1 856 ? -10.633 29.321 1.810 1.00 61.28 856 TRP A N 1
ATOM 6930 C CA . TRP A 1 856 ? -10.413 30.731 1.492 1.00 61.28 856 TRP A CA 1
ATOM 6931 C C . TRP A 1 856 ? -11.735 31.436 1.206 1.00 61.28 856 TRP A C 1
ATOM 6933 O O . TRP A 1 856 ? -12.694 30.857 0.694 1.00 61.28 856 TRP A O 1
ATOM 6943 N N . LYS A 1 857 ? -11.791 32.728 1.519 1.00 67.38 857 LYS A N 1
ATOM 6944 C CA . LYS A 1 857 ? -12.923 33.555 1.107 1.00 67.38 857 LYS A CA 1
ATOM 6945 C C . LYS A 1 857 ? -12.847 33.771 -0.405 1.00 67.38 857 LYS A C 1
ATOM 6947 O O . LYS A 1 857 ? -11.758 33.895 -0.966 1.00 67.38 857 LYS A O 1
ATOM 6952 N N . PHE A 1 858 ? -13.997 33.887 -1.064 1.00 72.06 858 PHE A N 1
ATOM 6953 C CA . PHE A 1 858 ? -14.049 34.214 -2.494 1.00 72.06 858 PHE A CA 1
ATOM 6954 C C . PHE A 1 858 ? -13.322 35.537 -2.804 1.00 72.06 858 PHE A C 1
ATOM 6956 O O . PHE A 1 858 ? -12.663 35.662 -3.830 1.00 72.06 858 PHE A O 1
ATOM 6963 N N . SER A 1 859 ? -13.336 36.493 -1.868 1.00 71.50 859 SER A N 1
ATOM 6964 C CA . SER A 1 859 ? -12.568 37.745 -1.947 1.00 71.50 859 SER A CA 1
ATOM 6965 C C . SER A 1 859 ? -11.046 37.537 -2.025 1.00 71.50 859 SER A C 1
ATOM 6967 O O . SER A 1 859 ? -10.332 38.338 -2.628 1.00 71.50 859 SER A O 1
ATOM 6969 N N . THR A 1 860 ? -10.534 36.461 -1.429 1.00 70.69 860 THR A N 1
ATOM 6970 C CA . THR A 1 860 ? -9.124 36.074 -1.520 1.00 70.69 860 THR A CA 1
ATOM 6971 C C . THR A 1 860 ? -8.844 35.455 -2.888 1.00 70.69 860 THR A C 1
ATOM 6973 O O . THR A 1 860 ? -7.927 35.890 -3.578 1.00 70.69 860 THR A O 1
ATOM 6976 N N . MET A 1 861 ? -9.695 34.528 -3.340 1.00 72.88 861 MET A N 1
ATOM 6977 C CA . MET A 1 861 ? -9.575 33.887 -4.659 1.00 72.88 861 MET A CA 1
ATOM 6978 C C . MET A 1 861 ? -9.624 34.901 -5.808 1.00 72.88 861 MET A C 1
ATOM 6980 O O . MET A 1 861 ? -8.756 34.892 -6.676 1.00 72.88 861 MET A O 1
ATOM 6984 N N . ILE A 1 862 ? -10.546 35.868 -5.758 1.00 78.00 862 ILE A N 1
ATOM 6985 C CA . ILE A 1 862 ? -10.643 36.919 -6.780 1.00 78.00 862 ILE A CA 1
ATOM 6986 C C . ILE A 1 862 ? -9.444 37.882 -6.756 1.00 78.00 862 ILE A C 1
ATOM 6988 O O . ILE A 1 862 ? -9.181 38.600 -7.721 1.00 78.00 862 ILE A O 1
ATOM 6992 N N . THR A 1 863 ? -8.699 37.937 -5.651 1.00 76.06 863 THR A N 1
ATOM 6993 C CA . THR A 1 863 ? -7.452 38.707 -5.582 1.00 76.06 863 THR A CA 1
ATOM 6994 C C . THR A 1 863 ? -6.337 37.988 -6.334 1.00 76.06 863 THR A C 1
ATOM 6996 O O . THR A 1 863 ? -5.668 38.629 -7.139 1.00 76.06 863 THR A O 1
ATOM 6999 N N . TYR A 1 864 ? -6.221 36.667 -6.187 1.00 73.75 864 TYR A N 1
ATOM 7000 C CA . TYR A 1 864 ? -5.292 35.853 -6.976 1.00 73.75 864 TYR A CA 1
ATOM 7001 C C . TYR A 1 864 ? -5.665 35.788 -8.458 1.00 73.75 864 TYR A C 1
ATOM 7003 O O . TYR A 1 864 ? -4.794 35.981 -9.299 1.00 73.75 864 TYR A O 1
ATOM 7011 N N . HIS A 1 865 ? -6.952 35.631 -8.783 1.00 84.88 865 HIS A N 1
ATOM 7012 C CA . HIS A 1 865 ? -7.459 35.724 -10.157 1.00 84.88 865 HIS A CA 1
ATOM 7013 C C . HIS A 1 865 ? -6.973 37.009 -10.845 1.00 84.88 865 HIS A C 1
ATOM 7015 O O . HIS A 1 865 ? -6.419 36.954 -11.934 1.00 84.88 865 HIS A O 1
ATOM 7021 N N . ARG A 1 866 ? -7.092 38.168 -10.178 1.00 80.94 866 ARG A N 1
ATOM 7022 C CA . ARG A 1 866 ? -6.646 39.459 -10.732 1.00 80.94 866 ARG A CA 1
ATOM 7023 C C . ARG A 1 866 ? -5.136 39.538 -10.961 1.00 80.94 866 ARG A C 1
ATOM 7025 O O . ARG A 1 866 ? -4.716 40.172 -11.922 1.00 80.94 866 ARG A O 1
ATOM 7032 N N . TRP A 1 867 ? -4.328 38.947 -10.085 1.00 76.31 867 TRP A N 1
ATOM 7033 C CA . TRP A 1 867 ? -2.870 38.949 -10.235 1.00 76.31 867 TRP A CA 1
ATOM 7034 C C . TRP A 1 867 ? -2.410 38.011 -11.346 1.00 76.31 867 TRP A C 1
ATOM 7036 O O . TRP A 1 867 ? -1.642 38.427 -12.209 1.00 76.31 867 TRP A O 1
ATOM 7046 N N . ILE A 1 868 ? -2.947 36.792 -11.381 1.00 75.31 868 ILE A N 1
ATOM 7047 C CA . ILE A 1 868 ? -2.647 35.821 -12.435 1.00 75.31 868 ILE A CA 1
ATOM 7048 C C . ILE A 1 868 ? -3.128 36.347 -13.791 1.00 75.31 868 ILE A C 1
ATOM 7050 O O . ILE A 1 868 ? -2.389 36.233 -14.758 1.00 75.31 868 ILE A O 1
ATOM 7054 N N . ALA A 1 869 ? -4.286 37.015 -13.860 1.00 80.12 869 ALA A N 1
ATOM 7055 C CA . ALA A 1 869 ? -4.787 37.627 -15.096 1.00 80.12 869 ALA A CA 1
ATOM 7056 C C . ALA A 1 869 ? -3.778 38.616 -15.690 1.00 80.12 869 ALA A C 1
ATOM 7058 O O . ALA A 1 869 ? -3.485 38.580 -16.880 1.00 80.12 869 ALA A O 1
ATOM 7059 N N . ARG A 1 870 ? -3.202 39.477 -14.842 1.00 79.88 870 ARG A N 1
ATOM 7060 C CA . ARG A 1 870 ? -2.191 40.456 -15.262 1.00 79.88 870 ARG A CA 1
ATOM 7061 C C . ARG A 1 870 ? -0.916 39.778 -15.752 1.00 79.88 870 ARG A C 1
ATOM 7063 O O . ARG A 1 870 ? -0.339 40.237 -16.727 1.00 79.88 870 ARG A O 1
ATOM 7070 N N . MET A 1 871 ? -0.494 38.696 -15.096 1.00 75.69 871 MET A N 1
ATOM 7071 C CA . MET A 1 871 ? 0.679 37.921 -15.513 1.00 75.69 871 MET A CA 1
ATOM 7072 C C . MET A 1 871 ? 0.442 37.223 -16.853 1.00 75.69 871 MET A C 1
ATOM 7074 O O . MET A 1 871 ? 1.277 37.335 -17.739 1.00 75.69 871 MET A O 1
ATOM 7078 N N . VAL A 1 872 ? -0.703 36.559 -17.021 1.00 79.81 872 VAL A N 1
ATOM 7079 C CA . VAL A 1 872 ? -1.105 35.888 -18.267 1.00 79.81 872 VAL A CA 1
ATOM 7080 C C . VAL A 1 872 ? -1.112 36.881 -19.428 1.00 79.81 872 VAL A C 1
ATOM 7082 O O . VAL A 1 872 ? -0.457 36.639 -20.434 1.00 79.81 872 VAL A O 1
ATOM 7085 N N . VAL A 1 873 ? -1.752 38.043 -19.262 1.00 83.31 873 VAL A N 1
ATOM 7086 C CA . VAL A 1 873 ? -1.808 39.072 -20.315 1.00 83.31 873 VAL A CA 1
ATOM 7087 C C . VAL A 1 873 ? -0.433 39.674 -20.605 1.00 83.31 873 VAL A C 1
ATOM 7089 O O . VAL A 1 873 ? -0.101 39.884 -21.767 1.00 83.31 873 VAL A O 1
ATOM 7092 N N . ALA A 1 874 ? 0.402 39.905 -19.587 1.00 80.00 874 ALA A N 1
ATOM 7093 C CA . ALA A 1 874 ? 1.770 40.375 -19.801 1.00 80.00 874 ALA A CA 1
ATOM 7094 C C . ALA A 1 874 ? 2.612 39.357 -20.591 1.00 80.00 874 ALA A C 1
ATOM 7096 O O . ALA A 1 874 ? 3.329 39.742 -21.509 1.00 80.00 874 ALA A O 1
ATOM 7097 N N . MET A 1 875 ? 2.494 38.063 -20.280 1.00 79.75 875 MET A N 1
ATOM 7098 C CA . MET A 1 875 ? 3.212 37.004 -20.998 1.00 79.75 875 MET A CA 1
ATOM 7099 C C . MET A 1 875 ? 2.680 36.812 -22.423 1.00 79.75 875 MET A C 1
ATOM 7101 O O . MET A 1 875 ? 3.477 36.676 -23.345 1.00 79.75 875 MET A O 1
ATOM 7105 N N . ALA A 1 876 ? 1.361 36.873 -22.628 1.00 80.62 876 ALA A N 1
ATOM 7106 C CA . ALA A 1 876 ? 0.750 36.842 -23.959 1.00 80.62 876 ALA A CA 1
ATOM 7107 C C . ALA A 1 876 ? 1.198 38.029 -24.828 1.00 80.62 876 ALA A C 1
ATOM 7109 O O . ALA A 1 876 ? 1.479 37.866 -26.016 1.00 80.62 876 ALA A O 1
ATOM 7110 N N . PHE A 1 877 ? 1.320 39.216 -24.226 1.00 83.38 877 PHE A N 1
ATOM 7111 C CA . PHE A 1 877 ? 1.823 40.407 -24.903 1.00 83.38 877 PHE A CA 1
ATOM 7112 C C . PHE A 1 877 ? 3.295 40.251 -25.305 1.00 83.38 877 PHE A C 1
ATOM 7114 O O . PHE A 1 877 ? 3.634 40.525 -26.451 1.00 83.38 877 PHE A O 1
ATOM 7121 N N . ILE A 1 878 ? 4.154 39.746 -24.408 1.00 80.50 878 ILE A N 1
ATOM 7122 C CA . ILE A 1 878 ? 5.571 39.477 -24.716 1.00 80.50 878 ILE A CA 1
ATOM 7123 C C . ILE A 1 878 ? 5.702 38.434 -25.836 1.00 80.50 878 ILE A C 1
ATOM 7125 O O . ILE A 1 878 ? 6.460 38.661 -26.774 1.00 80.50 878 ILE A O 1
ATOM 7129 N N . HIS A 1 879 ? 4.928 37.345 -25.779 1.00 82.88 879 HIS A N 1
ATOM 7130 C CA . HIS A 1 879 ? 4.873 36.329 -26.834 1.00 82.88 879 HIS A CA 1
ATOM 7131 C C . HIS A 1 879 ? 4.493 36.938 -28.190 1.00 82.88 879 HIS A C 1
ATOM 7133 O O . HIS A 1 879 ? 5.181 36.727 -29.185 1.00 82.88 879 HIS A O 1
ATOM 7139 N N . SER A 1 880 ? 3.426 37.741 -28.217 1.00 81.81 880 SER A N 1
ATOM 7140 C CA . SER A 1 880 ? 2.896 38.324 -29.455 1.00 81.81 880 SER A CA 1
ATOM 7141 C C . SER A 1 880 ? 3.836 39.365 -30.055 1.00 81.81 880 SER A C 1
ATOM 7143 O O . SER A 1 880 ? 4.075 39.355 -31.260 1.00 81.81 880 SER A O 1
ATOM 7145 N N . VAL A 1 881 ? 4.396 40.254 -29.228 1.00 82.94 881 VAL A N 1
ATOM 7146 C CA . VAL A 1 881 ? 5.336 41.288 -29.680 1.00 82.94 881 VAL A CA 1
ATOM 7147 C C . VAL A 1 881 ? 6.652 40.668 -30.134 1.00 82.94 881 VAL A C 1
ATOM 7149 O O . VAL A 1 881 ? 7.176 41.091 -31.157 1.00 82.94 881 VAL A O 1
ATOM 7152 N N . GLY A 1 882 ? 7.169 39.660 -29.428 1.00 80.81 882 GLY A N 1
ATOM 7153 C CA . GLY A 1 882 ? 8.416 38.999 -29.808 1.00 80.81 882 GLY A CA 1
ATOM 7154 C C . GLY A 1 882 ? 8.311 38.259 -31.144 1.00 80.81 882 GLY A C 1
ATOM 7155 O O . GLY A 1 882 ? 9.183 38.422 -31.995 1.00 80.81 882 GLY A O 1
ATOM 7156 N N . TYR A 1 883 ? 7.205 37.548 -31.388 1.00 77.75 883 TYR A N 1
ATOM 7157 C CA . TYR A 1 883 ? 6.942 36.929 -32.692 1.00 77.75 883 TYR A CA 1
ATOM 7158 C C . TYR A 1 883 ? 6.699 37.957 -33.801 1.00 77.75 883 TYR A C 1
ATOM 7160 O O . TYR A 1 883 ? 7.254 37.832 -34.887 1.00 77.75 883 TYR A O 1
ATOM 7168 N N . THR A 1 884 ? 5.927 39.010 -33.520 1.00 81.12 884 THR A N 1
ATOM 7169 C CA . THR A 1 884 ? 5.695 40.102 -34.482 1.00 81.12 884 THR A CA 1
ATOM 7170 C C . THR A 1 884 ? 7.006 40.782 -34.871 1.00 81.12 884 THR A C 1
ATOM 7172 O O . THR A 1 884 ? 7.254 41.007 -36.050 1.00 81.12 884 THR A O 1
ATOM 7175 N N . TRP A 1 885 ? 7.865 41.076 -33.891 1.00 79.94 885 TRP A N 1
ATOM 7176 C CA . TRP A 1 885 ? 9.179 41.668 -34.120 1.00 79.94 885 TRP A CA 1
ATOM 7177 C C . TRP A 1 885 ? 10.041 40.776 -35.011 1.00 79.94 885 TRP A C 1
ATOM 7179 O O . TRP A 1 885 ? 10.556 41.263 -36.009 1.00 79.94 885 TRP A O 1
ATOM 7189 N N . MET A 1 886 ? 10.113 39.477 -34.704 1.00 78.50 886 MET A N 1
ATOM 7190 C CA . MET A 1 886 ? 10.858 38.491 -35.492 1.00 78.50 886 MET A CA 1
ATOM 7191 C C . MET A 1 886 ? 10.381 38.439 -36.952 1.00 78.50 886 MET A C 1
ATOM 7193 O O . MET A 1 886 ? 11.183 38.564 -37.872 1.00 78.50 886 MET A O 1
ATOM 7197 N N . TYR A 1 887 ? 9.070 38.343 -37.189 1.00 77.38 887 TYR A N 1
ATOM 7198 C CA . TYR A 1 887 ? 8.527 38.294 -38.551 1.00 77.38 887 TYR A CA 1
ATOM 7199 C C . TYR A 1 887 ? 8.722 39.601 -39.328 1.00 77.38 887 TYR A C 1
ATOM 7201 O O . TYR A 1 887 ? 8.885 39.578 -40.550 1.00 77.38 887 TYR A O 1
ATOM 7209 N N . VAL A 1 888 ? 8.707 40.748 -38.642 1.00 78.75 888 VAL A N 1
ATOM 7210 C CA . VAL A 1 888 ? 8.995 42.052 -39.257 1.00 78.75 888 VAL A CA 1
ATOM 7211 C C . VAL A 1 888 ? 10.475 42.162 -39.616 1.00 78.75 888 VAL A C 1
ATOM 7213 O O . VAL A 1 888 ? 10.787 42.615 -40.715 1.00 78.75 888 VAL A O 1
ATOM 7216 N N . THR A 1 889 ? 11.382 41.726 -38.736 1.00 72.19 889 THR A N 1
ATOM 7217 C CA . THR A 1 889 ? 12.828 41.751 -39.004 1.00 72.19 889 THR A CA 1
ATOM 7218 C C . THR A 1 889 ? 13.234 40.784 -40.112 1.00 72.19 889 THR A C 1
ATOM 7220 O O . THR A 1 889 ? 14.121 41.109 -40.894 1.00 72.19 889 THR A O 1
ATOM 7223 N N . GLU A 1 890 ? 12.552 39.643 -40.237 1.00 71.56 890 GLU A N 1
ATOM 7224 C CA . GLU A 1 890 ? 12.802 38.658 -41.298 1.00 71.56 890 GLU A CA 1
ATOM 7225 C C . GLU A 1 890 ? 12.127 39.017 -42.640 1.00 71.56 890 GLU A C 1
ATOM 7227 O O . GLU A 1 890 ? 12.390 38.377 -43.654 1.00 71.56 890 GLU A O 1
ATOM 7232 N N . GLY A 1 891 ? 11.273 40.048 -42.679 1.00 76.81 891 GLY A N 1
ATOM 7233 C CA . GLY A 1 891 ? 10.608 40.517 -43.901 1.00 76.81 891 GLY A CA 1
ATOM 7234 C C . GLY A 1 891 ? 9.386 39.700 -44.346 1.00 76.81 891 GLY A C 1
ATOM 7235 O O . GLY A 1 891 ? 8.749 40.065 -45.333 1.00 76.81 891 GLY A O 1
ATOM 7236 N N . TYR A 1 892 ? 9.005 38.652 -43.607 1.00 77.50 892 TYR A N 1
ATOM 7237 C CA . TYR A 1 892 ? 7.868 37.772 -43.928 1.00 77.50 892 TYR A CA 1
ATOM 7238 C C . TYR A 1 892 ? 6.558 38.151 -43.221 1.00 77.50 892 TYR A C 1
ATOM 7240 O O . TYR A 1 892 ? 5.537 37.500 -43.426 1.00 77.50 892 TYR A O 1
ATOM 7248 N N . TYR A 1 893 ? 6.530 39.225 -42.420 1.00 78.81 893 TYR A N 1
ATOM 7249 C CA . TYR A 1 893 ? 5.330 39.625 -41.666 1.00 78.81 893 TYR A CA 1
ATOM 7250 C C . TYR A 1 893 ? 4.072 39.781 -42.533 1.00 78.81 893 TYR A C 1
ATOM 7252 O O . TYR A 1 893 ? 2.985 39.387 -42.123 1.00 78.81 893 TYR A O 1
ATOM 7260 N N . ALA A 1 894 ? 4.200 40.329 -43.745 1.00 76.31 894 ALA A N 1
ATOM 7261 C CA . ALA A 1 894 ? 3.065 40.504 -44.652 1.00 76.31 894 ALA A CA 1
ATOM 7262 C C . ALA A 1 894 ? 2.536 39.178 -45.237 1.00 76.31 894 ALA A C 1
ATOM 7264 O O . ALA A 1 894 ? 1.376 39.117 -45.648 1.00 76.31 894 ALA A O 1
ATOM 7265 N N . GLU A 1 895 ? 3.369 38.136 -45.295 1.00 77.75 895 GLU A N 1
ATOM 7266 C CA . GLU A 1 895 ? 2.967 36.792 -45.716 1.00 77.75 895 GLU A CA 1
ATOM 7267 C C . GLU A 1 895 ? 2.329 36.035 -44.553 1.00 77.75 895 GLU A C 1
ATOM 7269 O O . GLU A 1 895 ? 1.220 35.533 -44.705 1.00 77.75 895 GLU A O 1
ATOM 7274 N N . GLU A 1 896 ? 2.940 36.075 -43.368 1.00 75.81 896 GLU A N 1
ATOM 7275 C CA . GLU A 1 896 ? 2.406 35.405 -42.176 1.00 75.81 896 GLU A CA 1
ATOM 7276 C C . GLU A 1 896 ? 1.116 36.041 -41.645 1.00 75.81 896 GLU A C 1
ATOM 7278 O O . GLU A 1 896 ? 0.254 35.361 -41.098 1.00 75.81 896 GLU A O 1
ATOM 7283 N N . MET A 1 897 ? 0.899 37.342 -41.864 1.00 73.50 897 MET A N 1
ATOM 7284 C CA . MET A 1 897 ? -0.380 37.994 -41.544 1.00 73.50 897 MET A CA 1
ATOM 7285 C C . MET A 1 897 ? -1.552 37.515 -42.412 1.00 73.50 897 MET A C 1
ATOM 7287 O O . MET A 1 897 ? -2.691 37.882 -42.125 1.00 73.50 897 MET A O 1
ATOM 7291 N N . LYS A 1 898 ? -1.307 36.724 -43.466 1.00 78.25 898 LYS A N 1
ATOM 7292 C CA . LYS A 1 898 ? -2.368 36.045 -44.229 1.00 78.25 898 LYS A CA 1
ATOM 7293 C C . LYS A 1 898 ? -2.780 34.726 -43.585 1.00 78.25 898 LYS A C 1
ATOM 7295 O O . LYS A 1 898 ? -3.870 34.236 -43.876 1.00 78.25 898 LYS A O 1
ATOM 7300 N N . GLU A 1 899 ? -1.941 34.169 -42.717 1.00 77.44 899 GLU A N 1
ATOM 7301 C CA . GLU A 1 899 ? -2.246 32.942 -42.008 1.00 77.44 899 GLU A CA 1
ATOM 7302 C C . GLU A 1 899 ? -3.272 33.199 -40.905 1.00 77.44 899 GLU A C 1
ATOM 7304 O O . GLU A 1 899 ? -3.138 34.107 -40.077 1.00 77.44 899 GLU A O 1
ATOM 7309 N N . GLU A 1 900 ? -4.305 32.353 -40.857 1.00 71.81 900 GLU A N 1
ATOM 7310 C CA . GLU A 1 900 ? -5.378 32.493 -39.870 1.00 71.81 900 GLU A CA 1
ATOM 7311 C C . GLU A 1 900 ? -4.818 32.497 -38.440 1.00 71.81 900 GLU A C 1
ATOM 7313 O O . GLU A 1 900 ? -5.310 33.226 -37.577 1.00 71.81 900 GLU A O 1
ATOM 7318 N N . TRP A 1 901 ? -3.766 31.715 -38.174 1.00 70.94 901 TRP A N 1
ATOM 7319 C CA . TRP A 1 901 ? -3.288 31.516 -36.812 1.00 70.94 901 TRP A CA 1
ATOM 7320 C C . TRP A 1 901 ? -2.681 32.770 -36.172 1.00 70.94 901 TRP A C 1
ATOM 7322 O O . TRP A 1 901 ? -2.884 32.994 -34.974 1.00 70.94 901 TRP A O 1
ATOM 7332 N N . LEU A 1 902 ? -2.010 33.612 -36.965 1.00 73.62 902 LEU A N 1
ATOM 7333 C CA . LEU A 1 902 ? -1.392 34.848 -36.495 1.00 73.62 902 LEU A CA 1
ATOM 7334 C C . LEU A 1 902 ? -2.438 35.950 -36.272 1.00 73.62 902 LEU A C 1
ATOM 7336 O O . LEU A 1 902 ? -2.434 36.588 -35.216 1.00 73.62 902 LEU A O 1
ATOM 7340 N N . ILE A 1 903 ? -3.385 36.119 -37.208 1.00 75.69 903 ILE A N 1
ATOM 7341 C CA . ILE A 1 903 ? -4.494 37.089 -37.100 1.00 75.69 903 ILE A CA 1
ATOM 7342 C C . ILE A 1 903 ? -5.246 36.883 -35.786 1.00 75.69 903 ILE A C 1
ATOM 7344 O O . ILE A 1 903 ? -5.476 37.816 -35.013 1.00 75.69 903 ILE A O 1
ATOM 7348 N N . TRP A 1 904 ? -5.611 35.639 -35.501 1.00 74.25 904 TRP A N 1
ATOM 7349 C CA . TRP A 1 904 ? -6.375 35.319 -34.308 1.00 74.25 904 TRP A CA 1
ATOM 7350 C C . TRP A 1 904 ? -5.533 35.329 -33.024 1.00 74.25 904 TRP A C 1
ATOM 7352 O O . TRP A 1 904 ? -6.074 35.627 -31.960 1.00 74.25 904 TRP A O 1
ATOM 7362 N N . GLY A 1 905 ? -4.217 35.096 -33.103 1.00 75.00 905 GLY A N 1
ATOM 7363 C CA . GLY A 1 905 ? -3.293 35.345 -31.991 1.00 75.00 905 GLY A CA 1
ATOM 7364 C C . GLY A 1 905 ? -3.270 36.823 -31.581 1.00 75.00 905 GLY A C 1
ATOM 7365 O O . GLY A 1 905 ? -3.349 37.147 -30.394 1.00 75.00 905 GLY A O 1
ATOM 7366 N N . VAL A 1 906 ? -3.280 37.732 -32.561 1.00 79.69 906 VAL A N 1
ATOM 7367 C CA . VAL A 1 906 ? -3.417 39.179 -32.325 1.00 79.69 906 VAL A CA 1
ATOM 7368 C C . VAL A 1 906 ? -4.784 39.511 -31.717 1.00 79.69 906 VAL A C 1
ATOM 7370 O O . VAL A 1 906 ? -4.857 40.299 -30.768 1.00 79.69 906 VAL A O 1
ATOM 7373 N N . VAL A 1 907 ? -5.867 38.885 -32.194 1.00 81.38 907 VAL A N 1
ATOM 7374 C CA . VAL A 1 907 ? -7.214 39.046 -31.615 1.00 81.38 907 VAL A CA 1
ATOM 7375 C C . VAL A 1 907 ? -7.259 38.575 -30.158 1.00 81.38 907 VAL A C 1
ATOM 7377 O O . VAL A 1 907 ? -7.789 39.303 -29.319 1.00 81.38 907 VAL A O 1
ATOM 7380 N N . ALA A 1 908 ? -6.679 37.417 -29.829 1.00 79.31 908 ALA A N 1
ATOM 7381 C CA . ALA A 1 908 ? -6.634 36.875 -28.469 1.00 79.31 908 ALA A CA 1
ATOM 7382 C C . ALA A 1 908 ? -5.863 37.804 -27.516 1.00 79.31 908 ALA A C 1
ATOM 7384 O O . ALA A 1 908 ? -6.386 38.232 -26.485 1.00 79.31 908 ALA A O 1
ATOM 7385 N N . THR A 1 909 ? -4.666 38.247 -27.908 1.00 82.88 909 THR A N 1
ATOM 7386 C CA . THR A 1 909 ? -3.879 39.206 -27.116 1.00 82.88 909 THR A CA 1
ATOM 7387 C C . THR A 1 909 ? -4.614 40.534 -26.940 1.00 82.88 909 THR A C 1
ATOM 7389 O O . THR A 1 909 ? -4.642 41.085 -25.837 1.00 82.88 909 THR A O 1
ATOM 7392 N N . THR A 1 910 ? -5.299 41.016 -27.980 1.00 84.31 910 THR A N 1
ATOM 7393 C CA . THR A 1 910 ? -6.140 42.220 -27.901 1.00 84.31 910 THR A CA 1
ATOM 7394 C C . THR A 1 910 ? -7.307 42.025 -26.929 1.00 84.31 910 THR A C 1
ATOM 7396 O O . THR A 1 910 ? -7.550 42.886 -26.081 1.00 84.31 910 THR A O 1
ATOM 7399 N N . CYS A 1 911 ? -7.994 40.880 -26.981 1.00 84.75 911 CYS A N 1
ATOM 7400 C CA . CYS A 1 911 ? -9.061 40.531 -26.044 1.00 84.75 911 CYS A CA 1
ATOM 7401 C C . CYS A 1 911 ? -8.540 40.475 -24.604 1.00 84.75 911 CYS A C 1
ATOM 7403 O O . CYS A 1 911 ? -9.131 41.101 -23.724 1.00 84.75 911 CYS A O 1
ATOM 7405 N N . GLY A 1 912 ? -7.400 39.824 -24.360 1.00 83.56 912 GLY A N 1
ATOM 7406 C CA . GLY A 1 912 ? -6.740 39.783 -23.053 1.00 83.56 912 GLY A CA 1
ATOM 7407 C C . GLY A 1 912 ? -6.390 41.177 -22.516 1.00 83.56 912 GLY A C 1
ATOM 7408 O O . GLY A 1 912 ? -6.685 41.502 -21.359 1.00 83.56 912 GLY A O 1
ATOM 7409 N N . CYS A 1 913 ? -5.836 42.049 -23.361 1.00 84.00 913 CYS A N 1
ATOM 7410 C CA . CYS A 1 913 ? -5.564 43.445 -23.015 1.00 84.00 913 CYS A CA 1
ATOM 7411 C C . CYS A 1 913 ? -6.849 44.212 -22.664 1.00 84.00 913 CYS A C 1
ATOM 7413 O O . CYS A 1 913 ? -6.889 44.897 -21.637 1.00 84.00 913 CYS A O 1
ATOM 7415 N N . LEU A 1 914 ? -7.920 44.054 -23.449 1.00 86.00 914 LEU A N 1
ATOM 7416 C CA . LEU A 1 914 ? -9.220 44.683 -23.194 1.00 86.00 914 LEU A CA 1
ATOM 7417 C C . LEU A 1 914 ? -9.876 44.166 -21.905 1.00 86.00 914 LEU A C 1
ATOM 7419 O O . LEU A 1 914 ? -10.421 44.963 -21.141 1.00 86.00 914 LEU A O 1
ATOM 7423 N N . ILE A 1 915 ? -9.766 42.865 -21.613 1.00 85.62 915 ILE A N 1
ATOM 7424 C CA . ILE A 1 915 ? -10.203 42.220 -20.363 1.00 85.62 915 ILE A CA 1
ATOM 7425 C C . ILE A 1 915 ? -9.517 42.854 -19.148 1.00 85.62 915 ILE A C 1
ATOM 7427 O O . ILE A 1 915 ? -10.190 43.188 -18.165 1.00 85.62 915 ILE A O 1
ATOM 7431 N N . CYS A 1 916 ? -8.203 43.074 -19.217 1.00 82.06 916 CYS A N 1
ATOM 7432 C CA . CYS A 1 916 ? -7.448 43.754 -18.165 1.00 82.06 916 CYS A CA 1
ATOM 7433 C C . CYS A 1 916 ? -7.795 45.245 -18.057 1.00 82.06 916 CYS A C 1
ATOM 7435 O O . CYS A 1 916 ? -7.938 45.757 -16.942 1.00 82.06 916 CYS A O 1
ATOM 7437 N N . PHE A 1 917 ? -7.967 45.931 -19.189 1.00 82.69 917 PHE A N 1
ATOM 7438 C CA . PHE A 1 917 ? -8.300 47.353 -19.236 1.00 82.69 917 PHE A CA 1
ATOM 7439 C C . PHE A 1 917 ? -9.658 47.635 -18.587 1.00 82.69 917 PHE A C 1
ATOM 7441 O O . PHE A 1 917 ? -9.747 48.435 -17.659 1.00 82.69 917 PHE A O 1
ATOM 7448 N N . GLN A 1 918 ? -10.713 46.913 -18.973 1.00 84.38 918 GLN A N 1
ATOM 7449 C CA . GLN A 1 918 ? -12.039 47.100 -18.372 1.00 84.38 918 GLN A CA 1
ATOM 7450 C C . GLN A 1 918 ? -12.096 46.700 -16.887 1.00 84.38 918 GLN A C 1
ATOM 7452 O O . GLN A 1 918 ? -12.947 47.182 -16.139 1.00 84.38 918 GLN A O 1
ATOM 7457 N N . ALA A 1 919 ? -11.177 45.841 -16.431 1.00 80.50 919 ALA A N 1
ATOM 7458 C CA . ALA A 1 919 ? -11.062 45.443 -15.030 1.00 80.50 919 ALA A CA 1
ATOM 7459 C C . ALA A 1 919 ? -10.409 46.515 -14.134 1.00 80.50 919 ALA A C 1
ATOM 7461 O O . ALA A 1 919 ? -10.327 46.320 -12.911 1.00 80.50 919 ALA A O 1
ATOM 7462 N N . LEU A 1 920 ? -9.969 47.649 -14.700 1.00 79.81 920 LEU A N 1
ATOM 7463 C CA . LEU A 1 920 ? -9.490 48.799 -13.936 1.00 79.81 920 LEU A CA 1
ATOM 7464 C C . LEU A 1 920 ? -10.577 49.299 -12.979 1.00 79.81 920 LEU A C 1
ATOM 7466 O O . LEU A 1 920 ? -11.761 49.400 -13.309 1.00 79.81 920 LEU A O 1
ATOM 7470 N N . LEU A 1 921 ? -10.156 49.615 -11.750 1.00 74.69 921 LEU A N 1
ATOM 7471 C CA . LEU A 1 921 ? -11.062 49.868 -10.628 1.00 74.69 921 LEU A CA 1
ATOM 7472 C C . LEU A 1 921 ? -12.074 50.987 -10.918 1.00 74.69 921 LEU A C 1
ATOM 7474 O O . LEU A 1 921 ? -13.210 50.899 -10.454 1.00 74.69 921 LEU A O 1
ATOM 7478 N N . PHE A 1 922 ? -11.676 52.009 -11.680 1.00 79.94 922 PHE A N 1
ATOM 7479 C CA . PHE A 1 922 ? -12.536 53.142 -12.017 1.00 79.94 922 PHE A CA 1
ATOM 7480 C C . PHE A 1 922 ? -13.625 52.785 -13.046 1.00 79.94 922 PHE A C 1
ATOM 7482 O O . PHE A 1 922 ? -14.762 53.215 -12.873 1.00 79.94 922 PHE A O 1
ATOM 7489 N N . LEU A 1 923 ? -13.322 51.958 -14.057 1.00 77.25 923 LEU A N 1
ATOM 7490 C CA . LEU A 1 923 ? -14.290 51.520 -15.076 1.00 77.25 923 LEU A CA 1
ATOM 7491 C C . LEU A 1 923 ? -15.319 50.568 -14.472 1.00 77.25 923 LEU A C 1
ATOM 7493 O O . LEU A 1 923 ? -16.525 50.802 -14.557 1.00 77.25 923 LEU A O 1
ATOM 7497 N N . ARG A 1 924 ? -14.837 49.556 -13.745 1.00 80.88 924 ARG A N 1
ATOM 7498 C CA . ARG A 1 924 ? -15.686 48.560 -13.086 1.00 80.88 924 ARG A CA 1
ATOM 7499 C C . ARG A 1 924 ? -16.650 49.166 -12.059 1.00 80.88 924 ARG A C 1
ATOM 7501 O O . ARG A 1 924 ? -17.721 48.614 -11.838 1.00 80.88 924 ARG A O 1
ATOM 7508 N N . ARG A 1 925 ? -16.273 50.269 -11.399 1.00 79.06 925 ARG A N 1
ATOM 7509 C CA . ARG A 1 925 ? -17.135 50.960 -10.422 1.00 79.06 925 ARG A CA 1
ATOM 7510 C C . ARG A 1 925 ? -18.234 51.801 -11.071 1.00 79.06 925 ARG A C 1
ATOM 7512 O O . ARG A 1 925 ? -19.263 51.989 -10.438 1.00 79.06 925 ARG A O 1
ATOM 7519 N N . ARG A 1 926 ? -18.019 52.310 -12.289 1.00 81.88 926 ARG A N 1
ATOM 7520 C CA . ARG A 1 926 ? -18.991 53.163 -12.991 1.00 81.88 926 ARG A CA 1
ATOM 7521 C C . ARG A 1 926 ? -20.117 52.365 -13.647 1.00 81.88 926 ARG A C 1
ATOM 7523 O O . ARG A 1 926 ? -21.249 52.826 -13.633 1.00 81.88 926 ARG A O 1
ATOM 7530 N N . ALA A 1 927 ? -19.818 51.185 -14.192 1.00 78.00 927 ALA A N 1
ATOM 7531 C CA . ALA A 1 927 ? -20.807 50.336 -14.857 1.00 78.00 927 ALA A CA 1
ATOM 7532 C C . ALA A 1 927 ? -20.456 48.845 -14.694 1.00 78.00 927 ALA A C 1
ATOM 7534 O O . ALA A 1 927 ? -19.887 48.222 -15.590 1.00 78.00 927 ALA A O 1
ATOM 7535 N N . TYR A 1 928 ? -20.770 48.272 -13.527 1.00 78.31 928 TYR A N 1
ATOM 7536 C CA . TYR A 1 928 ? -20.405 46.887 -13.194 1.00 78.31 928 TYR A CA 1
ATOM 7537 C C . TYR A 1 928 ? -21.053 45.846 -14.119 1.00 78.31 928 TYR A C 1
ATOM 7539 O O . TYR A 1 928 ? -20.381 44.899 -14.519 1.00 78.31 928 TYR A O 1
ATOM 7547 N N . GLU A 1 929 ? -22.322 46.034 -14.489 1.00 74.75 929 GLU A N 1
ATOM 7548 C CA . GLU A 1 929 ? -23.052 45.097 -15.357 1.00 74.75 929 GLU A CA 1
ATOM 7549 C C . GLU A 1 929 ? -22.469 45.064 -16.774 1.00 74.75 929 GLU A C 1
ATOM 7551 O O . GLU A 1 929 ? -22.226 43.994 -17.330 1.00 74.75 929 GLU A O 1
ATOM 7556 N N . VAL A 1 930 ? -22.142 46.240 -17.324 1.00 78.12 930 VAL A N 1
ATOM 7557 C CA . VAL A 1 930 ? -21.477 46.366 -18.630 1.00 78.12 930 VAL A CA 1
ATOM 7558 C C . VAL A 1 930 ? -20.097 45.715 -18.590 1.00 78.12 930 VAL A C 1
ATOM 7560 O O . VAL A 1 930 ? -19.768 44.934 -19.477 1.00 78.12 930 VAL A O 1
ATOM 7563 N N . PHE A 1 931 ? -19.322 45.974 -17.530 1.00 84.62 931 PHE A N 1
ATOM 7564 C CA . PHE A 1 931 ? -18.047 45.299 -17.292 1.00 84.62 931 PHE A CA 1
ATOM 7565 C C . PHE A 1 931 ? -18.216 43.776 -17.283 1.00 84.62 931 PHE A C 1
ATOM 7567 O O . PHE A 1 931 ? -17.478 43.084 -17.968 1.00 84.62 931 PHE A O 1
ATOM 7574 N N . LEU A 1 932 ? -19.173 43.235 -16.526 1.00 79.12 932 LEU A N 1
ATOM 7575 C CA . LEU A 1 932 ? -19.329 41.790 -16.371 1.00 79.12 932 LEU A CA 1
ATOM 7576 C C . LEU A 1 932 ? -19.698 41.110 -17.695 1.00 79.12 932 LEU A C 1
ATOM 7578 O O . LEU A 1 932 ? -19.107 40.086 -18.037 1.00 79.12 932 LEU A O 1
ATOM 7582 N N . ILE A 1 933 ? -20.646 41.686 -18.439 1.00 78.12 933 ILE A N 1
ATOM 7583 C CA . ILE A 1 933 ? -21.088 41.163 -19.737 1.00 78.12 933 ILE A CA 1
ATOM 7584 C C . ILE A 1 933 ? -19.931 41.201 -20.737 1.00 78.12 933 ILE A C 1
ATOM 7586 O O . ILE A 1 933 ? -19.600 40.178 -21.334 1.00 78.12 933 ILE A O 1
ATOM 7590 N N . LEU A 1 934 ? -19.263 42.348 -20.871 1.00 82.00 934 LEU A N 1
ATOM 7591 C CA . LEU A 1 934 ? -18.152 42.517 -21.804 1.00 82.00 934 LEU A CA 1
ATOM 7592 C C . LEU A 1 934 ? -16.944 41.638 -21.433 1.00 82.00 934 LEU A C 1
ATOM 7594 O O . LEU A 1 934 ? -16.273 41.104 -22.310 1.00 82.00 934 LEU A O 1
ATOM 7598 N N . HIS A 1 935 ? -16.681 41.425 -20.143 1.00 85.62 935 HIS A N 1
ATOM 7599 C CA . HIS A 1 935 ? -15.616 40.545 -19.648 1.00 85.62 935 HIS A CA 1
ATOM 7600 C C . HIS A 1 935 ? -15.870 39.073 -19.960 1.00 85.62 935 HIS A C 1
ATOM 7602 O O . HIS A 1 935 ? -14.938 38.361 -20.322 1.00 85.62 935 HIS A O 1
ATOM 7608 N N . ILE A 1 936 ? -17.122 38.619 -19.877 1.00 80.88 936 ILE A N 1
ATOM 7609 C CA . ILE A 1 936 ? -17.489 37.254 -20.266 1.00 80.88 936 ILE A CA 1
ATOM 7610 C C . ILE A 1 936 ? -17.455 37.101 -21.789 1.00 80.88 936 ILE A C 1
ATOM 7612 O O . ILE A 1 936 ? -16.921 36.108 -22.269 1.00 80.88 936 ILE A O 1
ATOM 7616 N N . LEU A 1 937 ? -17.972 38.070 -22.551 1.00 81.50 937 LEU A N 1
ATOM 7617 C CA . LEU A 1 937 ? -17.964 38.016 -24.017 1.00 81.50 937 LEU A CA 1
ATOM 7618 C C . LEU A 1 937 ? -16.541 37.972 -24.582 1.00 81.50 937 LEU A C 1
ATOM 7620 O O . LEU A 1 937 ? -16.253 37.123 -25.420 1.00 81.50 937 LEU A O 1
ATOM 7624 N N . LEU A 1 938 ? -15.640 38.826 -24.087 1.00 84.69 938 LEU A N 1
ATOM 7625 C CA . LEU A 1 938 ? -14.238 38.826 -24.512 1.00 84.69 938 LEU A CA 1
ATOM 7626 C C . LEU A 1 938 ? -13.505 37.546 -24.093 1.00 84.69 938 LEU A C 1
ATOM 7628 O O . LEU A 1 938 ? -12.684 37.053 -24.855 1.00 84.69 938 LEU A O 1
ATOM 7632 N N . LEU A 1 939 ? -13.819 36.978 -22.923 1.00 81.00 939 LEU A N 1
ATOM 7633 C CA . LEU A 1 939 ? -13.257 35.695 -22.488 1.00 81.00 939 LEU A CA 1
ATOM 7634 C C . LEU A 1 939 ? -13.731 34.534 -23.373 1.00 81.00 939 LEU A C 1
ATOM 7636 O O . LEU A 1 939 ? -12.947 33.654 -23.714 1.00 81.00 939 LEU A O 1
ATOM 7640 N N . VAL A 1 940 ? -15.018 34.517 -23.729 1.00 76.56 940 VAL A N 1
ATOM 7641 C CA . VAL A 1 940 ? -15.579 33.509 -24.636 1.00 76.56 940 VAL A CA 1
ATOM 7642 C C . VAL A 1 940 ? -14.950 33.643 -26.018 1.00 76.56 940 VAL A C 1
ATOM 7644 O O . VAL A 1 940 ? -14.564 32.628 -26.581 1.00 76.56 940 VAL A O 1
ATOM 7647 N N . LEU A 1 941 ? -14.796 34.865 -26.533 1.00 78.81 941 LEU A N 1
ATOM 7648 C CA . LEU A 1 941 ? -14.149 35.125 -27.819 1.00 78.81 941 LEU A CA 1
ATOM 7649 C C . LEU A 1 941 ? -12.682 34.663 -27.830 1.00 78.81 941 LEU A C 1
ATOM 7651 O O . LEU A 1 941 ? -12.258 34.000 -28.771 1.00 78.81 941 LEU A O 1
ATOM 7655 N N . ASP A 1 942 ? -11.943 34.951 -26.759 1.00 75.69 942 ASP A N 1
ATOM 7656 C CA . ASP A 1 942 ? -10.556 34.521 -26.554 1.00 75.69 942 ASP A CA 1
ATOM 7657 C C . ASP A 1 942 ? -10.424 32.981 -26.519 1.00 75.69 942 ASP A C 1
ATOM 7659 O O . ASP A 1 942 ? -9.624 32.394 -27.246 1.00 75.69 942 ASP A O 1
ATOM 7663 N N . HIS A 1 943 ? -11.272 32.286 -25.751 1.00 69.69 943 HIS A N 1
ATOM 7664 C CA . HIS A 1 943 ? -11.192 30.825 -25.596 1.00 69.69 943 HIS A CA 1
ATOM 7665 C C . HIS A 1 943 ? -11.836 30.022 -26.738 1.00 69.69 943 HIS A C 1
ATOM 7667 O O . HIS A 1 943 ? -11.406 28.898 -27.000 1.00 69.69 943 HIS A O 1
ATOM 7673 N N . TRP A 1 944 ? -12.839 30.572 -27.434 1.00 66.88 944 TRP A N 1
ATOM 7674 C CA . TRP A 1 944 ? -13.453 29.958 -28.623 1.00 66.88 944 TRP A CA 1
ATOM 7675 C C . TRP A 1 944 ? -12.412 29.660 -29.708 1.00 66.88 944 TRP A C 1
ATOM 7677 O O . TRP A 1 944 ? -12.544 28.687 -30.447 1.00 66.88 944 TRP A O 1
ATOM 7687 N N . TYR A 1 945 ? -11.347 30.460 -29.757 1.00 62.12 945 TYR A N 1
ATOM 7688 C CA . TYR A 1 945 ? -10.260 30.312 -30.710 1.00 62.12 945 TYR A CA 1
ATOM 7689 C C . TYR A 1 945 ? -9.107 29.410 -30.219 1.00 62.12 945 TYR A C 1
ATOM 7691 O O . TYR A 1 945 ? -8.618 28.573 -30.977 1.00 62.12 945 TYR A O 1
ATOM 7699 N N . VAL A 1 946 ? -8.691 29.527 -28.950 1.00 61.50 946 VAL A N 1
ATOM 7700 C CA . VAL A 1 946 ? -7.542 28.771 -28.400 1.00 61.50 946 VAL A CA 1
ATOM 7701 C C . VAL A 1 946 ? -7.831 27.267 -28.270 1.00 61.50 946 VAL A C 1
ATOM 7703 O O . VAL A 1 946 ? -6.923 26.450 -28.363 1.00 61.50 946 VAL A O 1
ATOM 7706 N N . VAL A 1 947 ? -9.087 26.863 -28.064 1.00 57.97 947 VAL A N 1
ATOM 7707 C CA . VAL A 1 947 ? -9.436 25.457 -27.776 1.00 57.97 947 VAL A CA 1
ATOM 7708 C C . VAL A 1 947 ? -9.373 24.509 -28.990 1.00 57.97 947 VAL A C 1
ATOM 7710 O O . VAL A 1 947 ? -8.872 23.401 -28.821 1.00 57.97 947 VAL A O 1
ATOM 7713 N N . PRO A 1 948 ? -9.844 24.871 -30.200 1.00 54.97 948 PRO A N 1
ATOM 7714 C CA . PRO A 1 948 ? -9.918 23.913 -31.311 1.00 54.97 948 PRO A CA 1
ATOM 7715 C C . PRO A 1 948 ? -8.629 23.736 -32.130 1.00 54.97 948 PRO A C 1
ATOM 7717 O O . PRO A 1 948 ? -8.579 22.830 -32.956 1.00 54.97 948 PRO A O 1
ATOM 7720 N N . ARG A 1 949 ? -7.623 24.613 -31.986 1.00 56.47 949 ARG A N 1
ATOM 7721 C CA . ARG A 1 949 ? -6.491 24.704 -32.940 1.00 56.47 949 ARG A CA 1
ATOM 7722 C C . ARG A 1 949 ? -5.098 24.572 -32.323 1.00 56.47 949 ARG A C 1
ATOM 7724 O O . ARG A 1 949 ? -4.099 24.663 -33.032 1.00 56.47 949 ARG A O 1
ATOM 7731 N N . VAL A 1 950 ? -5.010 24.322 -31.020 1.00 53.44 950 VAL A N 1
ATOM 7732 C CA . VAL A 1 950 ? -3.746 23.953 -30.380 1.00 53.44 950 VAL A CA 1
ATOM 7733 C C . VAL A 1 950 ? -3.488 22.464 -30.649 1.00 53.44 950 VAL A C 1
ATOM 7735 O O . VAL A 1 950 ? -4.312 21.618 -30.318 1.00 53.44 950 VAL A O 1
ATOM 7738 N N . ARG A 1 951 ? -2.349 22.163 -31.289 1.00 50.03 951 ARG A N 1
ATOM 7739 C CA . ARG A 1 951 ? -1.912 20.820 -31.727 1.00 50.03 951 ARG A CA 1
ATOM 7740 C C . ARG A 1 951 ? -1.987 19.783 -30.586 1.00 50.03 951 ARG A C 1
ATOM 7742 O O . ARG A 1 951 ? -1.775 20.143 -29.429 1.00 50.03 951 ARG A O 1
ATOM 7749 N N . ASP A 1 952 ? -2.202 18.508 -30.928 1.00 43.97 952 ASP A N 1
ATOM 7750 C CA . ASP A 1 952 ? -2.561 17.340 -30.081 1.00 43.97 952 ASP A CA 1
ATOM 7751 C C . ASP A 1 952 ? -1.841 17.153 -28.717 1.00 43.97 952 ASP A C 1
ATOM 7753 O O . ASP A 1 952 ? -2.305 16.398 -27.864 1.00 43.97 952 ASP A O 1
ATOM 7757 N N . GLY A 1 953 ? -0.742 17.863 -28.447 1.00 43.75 953 GLY A N 1
ATOM 7758 C CA . GLY A 1 953 ? 0.026 17.796 -27.197 1.00 43.75 953 GLY A CA 1
ATOM 7759 C C . GLY A 1 953 ? -0.575 18.520 -25.978 1.00 43.75 953 GLY A C 1
ATOM 7760 O O . GLY A 1 953 ? -0.055 18.361 -24.875 1.00 43.75 953 GLY A O 1
ATOM 7761 N N . LEU A 1 954 ? -1.651 19.307 -26.125 1.00 48.59 954 LEU A N 1
ATOM 7762 C CA . LEU A 1 954 ? -2.257 20.100 -25.030 1.00 48.59 954 LEU A CA 1
ATOM 7763 C C . LEU A 1 954 ? -3.682 19.664 -24.634 1.00 48.59 954 LEU A C 1
ATOM 7765 O O . LEU A 1 954 ? -4.316 20.301 -23.788 1.00 48.59 954 LEU A O 1
ATOM 7769 N N . LEU A 1 955 ? -4.145 18.510 -25.130 1.00 44.94 955 LEU A N 1
ATOM 7770 C CA . LEU A 1 955 ? -5.400 17.857 -24.728 1.00 44.94 955 LEU A CA 1
ATOM 7771 C C . LEU A 1 955 ? -5.645 17.813 -23.194 1.00 44.94 955 LEU A C 1
ATOM 7773 O O . LEU A 1 955 ? -6.780 18.071 -22.776 1.00 44.94 955 LEU A O 1
ATOM 7777 N N . PRO A 1 956 ? -4.635 17.586 -22.320 1.00 46.59 956 PRO A N 1
ATOM 7778 C CA . PRO A 1 956 ? -4.834 17.586 -20.866 1.00 46.59 956 PRO A CA 1
ATOM 7779 C C . PRO A 1 956 ? -5.333 18.926 -20.300 1.00 46.59 956 PRO A C 1
ATOM 7781 O O . PRO A 1 956 ? -6.097 18.943 -19.334 1.00 46.59 956 PRO A O 1
ATOM 7784 N N . VAL A 1 957 ? -4.935 20.049 -20.907 1.00 50.19 957 VAL A N 1
ATOM 7785 C CA . VAL A 1 957 ? -5.321 21.402 -20.473 1.00 50.19 957 VAL A CA 1
ATOM 7786 C C . VAL A 1 957 ? -6.795 21.662 -20.783 1.00 50.19 957 VAL A C 1
ATOM 7788 O O . VAL A 1 957 ? -7.520 22.188 -19.937 1.00 50.19 957 VAL A O 1
ATOM 7791 N N . HIS A 1 958 ? -7.271 21.212 -21.946 1.00 52.41 958 HIS A N 1
ATOM 7792 C CA . HIS A 1 958 ? -8.678 21.312 -22.338 1.00 52.41 958 HIS A CA 1
ATOM 7793 C C . HIS A 1 958 ? -9.574 20.413 -21.490 1.00 52.41 958 HIS A C 1
ATOM 7795 O O . HIS A 1 958 ? -10.598 20.876 -20.988 1.00 52.41 958 HIS A O 1
ATOM 7801 N N . VAL A 1 959 ? -9.165 19.163 -21.246 1.00 52.59 959 VAL A N 1
ATOM 7802 C CA . VAL A 1 959 ? -9.886 18.258 -20.337 1.00 52.59 959 VAL A CA 1
ATOM 7803 C C . VAL A 1 959 ? -10.014 18.896 -18.954 1.00 52.59 959 VAL A C 1
ATOM 7805 O O . VAL A 1 959 ? -11.111 18.934 -18.400 1.00 52.59 959 VAL A O 1
ATOM 7808 N N . PHE A 1 960 ? -8.935 19.475 -18.420 1.00 51.75 960 PHE A N 1
ATOM 7809 C CA . PHE A 1 960 ? -8.965 20.162 -17.130 1.00 51.75 960 PHE A CA 1
ATOM 7810 C C . PHE A 1 960 ? -9.895 21.392 -17.134 1.00 51.75 960 PHE A C 1
ATOM 7812 O O . PHE A 1 960 ? -10.706 21.545 -16.220 1.00 51.75 960 PHE A O 1
ATOM 7819 N N . LEU A 1 961 ? -9.852 22.225 -18.181 1.00 54.50 961 LEU A N 1
ATOM 7820 C CA . LEU A 1 961 ? -10.740 23.383 -18.367 1.00 54.50 961 LEU A CA 1
ATOM 7821 C C . LEU A 1 961 ? -12.224 22.990 -18.400 1.00 54.50 961 LEU A C 1
AT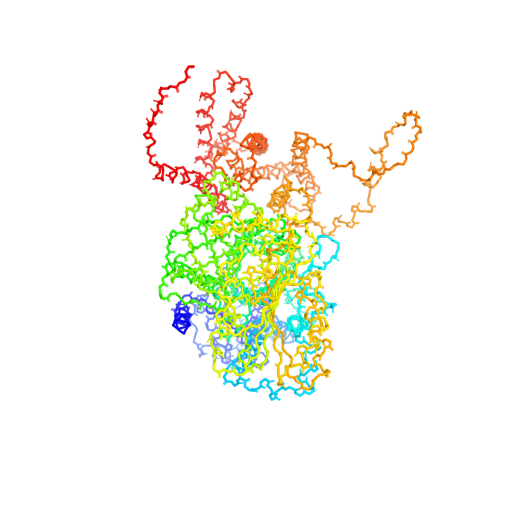OM 7823 O O . LEU A 1 961 ? -13.030 23.543 -17.644 1.00 54.50 961 LEU A O 1
ATOM 7827 N N . PHE A 1 962 ? -12.583 22.004 -19.226 1.00 58.03 962 PHE A N 1
ATOM 7828 C CA . PHE A 1 962 ? -13.952 21.500 -19.327 1.00 58.03 962 PHE A CA 1
ATOM 7829 C C . PHE A 1 962 ? -14.401 20.797 -18.044 1.00 58.03 962 PHE A C 1
ATOM 7831 O O . PHE A 1 962 ? -15.548 20.965 -17.635 1.00 58.03 962 PHE A O 1
ATOM 7838 N N . CYS A 1 963 ? -13.506 20.092 -17.344 1.00 55.53 963 CYS A N 1
ATOM 7839 C CA . CYS A 1 963 ? -13.803 19.504 -16.038 1.00 55.53 963 CYS A CA 1
ATOM 7840 C C . CYS A 1 963 ? -14.082 20.577 -14.980 1.00 55.53 963 CYS A C 1
ATOM 7842 O O . CYS A 1 963 ? -15.032 20.441 -14.213 1.00 55.53 963 CYS A O 1
ATOM 7844 N N . CYS A 1 964 ? -13.304 21.663 -14.932 1.00 54.00 964 CYS A N 1
ATOM 7845 C CA . CYS A 1 964 ? -13.504 22.739 -13.959 1.00 54.00 964 CYS A CA 1
ATOM 7846 C C . CYS A 1 964 ? -14.803 23.520 -14.204 1.00 54.00 964 CYS A C 1
ATOM 7848 O O . CYS A 1 964 ? -15.555 23.772 -13.258 1.00 54.00 964 CYS A O 1
ATOM 7850 N N . LEU A 1 965 ? -15.092 23.876 -15.461 1.00 56.69 965 LEU A N 1
ATOM 7851 C CA . LEU A 1 965 ? -16.336 24.556 -15.835 1.00 56.69 965 LEU A CA 1
ATOM 7852 C C . LEU A 1 965 ? -17.547 23.626 -15.689 1.00 56.69 965 LEU A C 1
ATOM 7854 O O . LEU A 1 965 ? -18.567 24.024 -15.122 1.00 56.69 965 LEU A O 1
ATOM 7858 N N . GLY A 1 966 ? -17.413 22.375 -16.131 1.00 56.94 966 GLY A N 1
ATOM 7859 C CA . GLY A 1 966 ? -18.418 21.328 -15.985 1.00 56.94 966 GLY A CA 1
ATOM 7860 C C . GLY A 1 966 ? -18.760 21.062 -14.523 1.00 56.94 966 GLY A C 1
ATOM 7861 O O . GLY A 1 966 ? -19.936 20.992 -14.187 1.00 56.94 966 GLY A O 1
ATOM 7862 N N . LEU A 1 967 ? -17.768 21.019 -13.628 1.00 54.00 967 LEU A N 1
ATOM 7863 C CA . LEU A 1 967 ? -17.983 20.835 -12.192 1.00 54.00 967 LEU A CA 1
ATOM 7864 C C . LEU A 1 967 ? -18.741 22.015 -11.555 1.00 54.00 967 LEU A C 1
ATOM 7866 O O . LEU A 1 967 ? -19.674 21.774 -10.790 1.00 54.00 967 LEU A O 1
ATOM 7870 N N . ASP A 1 968 ? -18.411 23.278 -11.874 1.00 59.19 968 ASP A N 1
ATOM 7871 C CA . ASP A 1 968 ? -19.166 24.445 -11.364 1.00 59.19 968 ASP A CA 1
ATOM 7872 C C . ASP A 1 968 ? -20.630 24.406 -11.834 1.00 59.19 968 ASP A C 1
ATOM 7874 O O . ASP A 1 968 ? -21.550 24.595 -11.029 1.00 59.19 968 ASP A O 1
ATOM 7878 N N . ARG A 1 969 ? -20.865 24.098 -13.118 1.00 61.94 969 ARG A N 1
ATOM 7879 C CA . ARG A 1 969 ? -22.216 24.017 -13.695 1.00 61.94 969 ARG A CA 1
ATOM 7880 C C . ARG A 1 969 ? -23.000 22.818 -13.175 1.00 61.94 969 ARG A C 1
ATOM 7882 O O . ARG A 1 969 ? -24.162 22.987 -12.820 1.00 61.94 969 ARG A O 1
ATOM 7889 N N . PHE A 1 970 ? -22.364 21.660 -13.029 1.00 56.53 970 PHE A N 1
ATOM 7890 C CA . PHE A 1 970 ? -22.947 20.456 -12.440 1.00 56.53 970 PHE A CA 1
ATOM 7891 C C . PHE A 1 970 ? -23.354 20.681 -10.982 1.00 56.53 970 PHE A C 1
ATOM 7893 O O . PHE A 1 970 ? -24.476 20.364 -10.601 1.00 56.53 970 PHE A O 1
ATOM 7900 N N . VAL A 1 971 ? -22.504 21.317 -10.168 1.00 54.12 971 VAL A N 1
ATOM 7901 C CA . VAL A 1 971 ? -22.833 21.647 -8.769 1.00 54.12 971 VAL A CA 1
ATOM 7902 C C . VAL A 1 971 ? -23.996 22.640 -8.686 1.00 54.12 971 VAL A C 1
ATOM 7904 O O . VAL A 1 971 ? -24.840 22.525 -7.795 1.00 54.12 971 VAL A O 1
ATOM 7907 N N . ARG A 1 972 ? -24.082 23.608 -9.606 1.00 56.19 972 ARG A N 1
ATOM 7908 C CA . ARG A 1 972 ? -25.230 24.528 -9.689 1.00 56.19 972 ARG A CA 1
ATOM 7909 C C . ARG A 1 972 ? -26.504 23.813 -10.129 1.00 56.19 972 ARG A C 1
ATOM 7911 O O . ARG A 1 972 ? -27.531 24.016 -9.494 1.00 56.19 972 ARG A O 1
ATOM 7918 N N . ALA A 1 973 ? -26.428 22.963 -11.150 1.00 52.78 973 ALA A N 1
ATOM 7919 C CA . ALA A 1 973 ? -27.550 22.167 -11.634 1.00 52.78 973 ALA A CA 1
ATOM 7920 C C . ALA A 1 973 ? -28.064 21.214 -10.547 1.00 52.78 973 ALA A C 1
ATOM 7922 O O . ALA A 1 973 ? -29.260 21.193 -10.286 1.00 52.78 973 ALA A O 1
ATOM 7923 N N . ILE A 1 974 ? -27.173 20.524 -9.824 1.00 54.78 974 ILE A N 1
ATOM 7924 C CA . ILE A 1 974 ? -27.545 19.702 -8.666 1.00 54.78 974 ILE A CA 1
ATOM 7925 C C . ILE A 1 974 ? -28.181 20.550 -7.571 1.00 54.78 974 ILE A C 1
ATOM 7927 O O . ILE A 1 974 ? -29.181 20.123 -7.017 1.00 54.78 974 ILE A O 1
ATOM 7931 N N . ARG A 1 975 ? -27.678 21.752 -7.252 1.00 50.28 975 ARG A N 1
ATOM 7932 C CA . ARG A 1 975 ? -28.365 22.615 -6.272 1.00 50.28 975 ARG A CA 1
ATOM 7933 C C . ARG A 1 975 ? -29.775 22.986 -6.733 1.00 50.28 975 ARG A C 1
ATOM 7935 O O . ARG A 1 975 ? -30.687 22.939 -5.922 1.00 50.28 975 ARG A O 1
ATOM 7942 N N . VAL A 1 976 ? -29.969 23.314 -8.007 1.00 51.75 976 VAL A N 1
ATOM 7943 C CA . VAL A 1 976 ? -31.299 23.644 -8.550 1.00 51.75 976 VAL A CA 1
ATOM 7944 C C . VAL A 1 976 ? -32.230 22.423 -8.529 1.00 51.75 976 VAL A C 1
ATOM 7946 O O . VAL A 1 976 ? -33.375 22.537 -8.104 1.00 51.75 976 VAL A O 1
ATOM 7949 N N . LEU A 1 977 ? -31.731 21.242 -8.904 1.00 48.38 977 LEU A N 1
ATOM 7950 C CA . LEU A 1 977 ? -32.494 19.987 -8.912 1.00 48.38 977 LEU A CA 1
ATOM 7951 C C . LEU A 1 977 ? -32.784 19.449 -7.501 1.00 48.38 977 LEU A C 1
ATOM 7953 O O . LEU A 1 977 ? -33.832 18.856 -7.276 1.00 48.38 977 LEU A O 1
ATOM 7957 N N . TRP A 1 978 ? -31.874 19.657 -6.546 1.00 43.94 978 TRP A N 1
ATOM 7958 C CA . TRP A 1 978 ? -31.980 19.135 -5.179 1.00 43.94 978 TRP A CA 1
ATOM 7959 C C . TRP A 1 978 ? -32.816 20.033 -4.260 1.00 43.94 978 TRP A C 1
ATOM 7961 O O . TRP A 1 978 ? -33.417 19.535 -3.312 1.00 43.94 978 TRP A O 1
ATOM 7971 N N . PHE A 1 979 ? -32.859 21.346 -4.516 1.00 47.47 979 PHE A N 1
ATOM 7972 C CA . PHE A 1 979 ? -33.650 22.288 -3.716 1.00 47.47 979 PHE A CA 1
ATOM 7973 C C . PHE A 1 979 ? -35.014 22.642 -4.329 1.00 47.47 979 PHE A C 1
ATOM 7975 O O . PHE A 1 979 ? -35.833 23.231 -3.628 1.00 47.47 979 PHE A O 1
ATOM 7982 N N . GLY A 1 980 ? -35.283 22.279 -5.592 1.00 41.69 980 GLY A N 1
ATOM 7983 C CA . GLY A 1 980 ? -36.437 22.804 -6.328 1.00 41.69 980 GLY A CA 1
ATOM 7984 C C . GLY A 1 980 ? -36.352 24.329 -6.495 1.00 41.69 980 GLY A C 1
ATOM 7985 O O . GLY A 1 980 ? -35.521 24.998 -5.877 1.00 41.69 980 GLY A O 1
ATOM 7986 N N . PHE A 1 981 ? -37.196 24.921 -7.345 1.00 44.38 981 PHE A N 1
ATOM 7987 C CA . PHE A 1 981 ? -37.367 26.377 -7.308 1.00 44.38 981 PHE A CA 1
ATOM 7988 C C . PHE A 1 981 ? -37.820 26.760 -5.892 1.00 44.38 981 PHE A C 1
ATOM 7990 O O . PHE A 1 981 ? -38.817 26.198 -5.430 1.00 44.38 981 PHE A O 1
ATOM 7997 N N . PRO A 1 982 ? -37.134 27.675 -5.184 1.00 38.38 982 PRO A N 1
ATOM 7998 C CA . PRO A 1 982 ? -37.609 28.110 -3.885 1.00 38.38 982 PRO A CA 1
ATOM 7999 C C . PRO A 1 982 ? -38.941 28.834 -4.100 1.00 38.38 982 PRO A C 1
ATOM 8001 O O . PRO A 1 982 ? -38.967 29.975 -4.559 1.00 38.38 982 PRO A O 1
ATOM 8004 N N . LYS A 1 983 ? -40.058 28.170 -3.779 1.00 36.47 983 LYS A N 1
ATOM 8005 C CA . LYS A 1 983 ? -41.284 28.883 -3.428 1.00 36.47 983 LYS A CA 1
ATOM 8006 C C . LYS A 1 983 ? -40.943 29.677 -2.175 1.00 36.47 983 LYS A C 1
ATOM 8008 O O . LYS A 1 983 ? -40.696 29.104 -1.118 1.00 36.47 983 LYS A O 1
ATOM 8013 N N . ALA A 1 984 ? -40.841 30.989 -2.330 1.00 37.00 984 ALA A N 1
ATOM 8014 C CA . ALA A 1 984 ? -40.736 31.907 -1.216 1.00 37.00 984 ALA A CA 1
ATOM 8015 C C . ALA A 1 984 ? -42.073 31.901 -0.460 1.00 37.00 984 ALA A C 1
ATOM 8017 O O . ALA A 1 984 ? -42.953 32.702 -0.749 1.00 37.00 984 ALA A O 1
ATOM 8018 N N . GLU A 1 985 ? -42.241 30.986 0.491 1.00 34.22 985 GLU A N 1
ATOM 8019 C CA . GLU A 1 985 ? -43.203 31.173 1.577 1.00 34.22 985 GLU A CA 1
ATOM 8020 C C . GLU A 1 985 ? -42.506 31.981 2.668 1.00 34.22 985 GLU A C 1
ATOM 8022 O O . GLU A 1 985 ? -41.800 31.468 3.535 1.00 34.22 985 GLU A O 1
ATOM 8027 N N . ILE A 1 986 ? -42.662 33.297 2.559 1.00 32.97 986 ILE A N 1
ATOM 8028 C CA . ILE A 1 986 ? -42.438 34.227 3.655 1.00 32.97 986 ILE A CA 1
ATOM 8029 C C . ILE A 1 986 ? -43.664 34.089 4.564 1.00 32.97 986 ILE A C 1
ATOM 8031 O O . ILE A 1 986 ? -44.687 34.725 4.329 1.00 32.97 986 ILE A O 1
ATOM 8035 N N . SER A 1 987 ? -43.585 33.240 5.589 1.00 31.45 987 SER A N 1
ATOM 8036 C CA . SER A 1 987 ? -44.505 33.322 6.724 1.00 31.45 987 SER A CA 1
ATOM 8037 C C . SER A 1 987 ? -43.995 34.420 7.658 1.00 31.45 987 SER A C 1
ATOM 8039 O O . SER A 1 987 ? -43.158 34.177 8.529 1.00 31.45 987 SER A O 1
ATOM 8041 N N . LEU A 1 988 ? -44.456 35.651 7.438 1.00 33.22 988 LEU A N 1
ATOM 8042 C CA . LEU A 1 988 ? -44.408 36.689 8.463 1.00 33.22 988 LEU A CA 1
ATOM 8043 C C . LEU A 1 988 ? -45.397 36.277 9.556 1.00 33.22 988 LEU A C 1
ATOM 8045 O O . LEU A 1 988 ? -46.601 36.257 9.317 1.00 33.22 988 LEU A O 1
ATOM 8049 N N . THR A 1 989 ? -44.893 35.921 10.733 1.00 31.59 989 THR A N 1
ATOM 8050 C CA . THR A 1 989 ? -45.685 35.945 11.964 1.00 31.59 989 THR A CA 1
ATOM 8051 C C . THR A 1 989 ? -45.795 37.406 12.406 1.00 31.59 989 THR A C 1
ATOM 8053 O O . THR A 1 989 ? -44.754 38.015 12.672 1.00 31.59 989 THR A O 1
ATOM 8056 N N . PRO A 1 990 ? -46.997 38.004 12.447 1.00 41.34 990 PRO A N 1
ATOM 8057 C CA . PRO A 1 990 ? -47.203 39.282 13.099 1.00 41.34 990 PRO A CA 1
ATOM 8058 C C . PRO A 1 990 ? -47.392 39.000 14.588 1.00 41.34 990 PRO A C 1
ATOM 8060 O O . PRO A 1 990 ? -48.376 38.371 14.947 1.00 41.34 990 PRO A O 1
ATOM 8063 N N . ASP A 1 991 ? -46.407 39.357 15.404 1.00 40.53 991 ASP A N 1
ATOM 8064 C CA . ASP A 1 991 ? -46.590 39.835 16.781 1.00 40.53 991 ASP A CA 1
ATOM 8065 C C . ASP A 1 991 ? -45.210 39.982 17.425 1.00 40.53 991 ASP A C 1
ATOM 8067 O O . ASP A 1 991 ? -44.543 38.992 17.707 1.00 40.53 991 ASP A O 1
ATOM 8071 N N . GLU A 1 992 ? -44.769 41.236 17.546 1.00 35.88 992 GLU A N 1
ATOM 8072 C CA . GLU A 1 992 ? -44.039 41.823 18.684 1.00 35.88 992 GLU A CA 1
ATOM 8073 C C . GLU A 1 992 ? -43.526 43.210 18.253 1.00 35.88 992 GLU A C 1
ATOM 8075 O O . GLU A 1 992 ? -42.436 43.374 17.698 1.00 35.88 992 GLU A O 1
ATOM 8080 N N . THR A 1 993 ? -44.401 44.203 18.442 1.00 38.91 993 THR A N 1
ATOM 8081 C CA . THR A 1 993 ? -44.048 45.613 18.678 1.00 38.91 993 THR A CA 1
ATOM 8082 C C . THR A 1 993 ? -43.460 45.793 20.063 1.00 38.91 993 THR A C 1
ATOM 8084 O O . THR A 1 993 ? -44.054 45.202 20.996 1.00 38.91 993 THR A O 1
#